Protein AF-A0A8T0E972-F1 (afdb_monomer_lite)

Foldseek 3Di:
DDDDDDDDDDDDDDDDDDDDDDDDDDDDDDCPPQAFAALQLLLLLLLLQQQQLLLFFLLVLCLQQPVCSLVLLVVLLVLLLVLLVLLLVLLVLCCQFPVVSVAQDLQSSLVLLCVLPHPLRSVVLLVLLLLLLLLLLLLLLLLLLVLVQVVCVVVVDHSLVSSVVLLVVVLVVLLDAACSGQSVLSVLLSVLLVVLLVLLLVQLVVLLVVADDADRDNHDPVSNVLSSLSSNLSSLPSSCLSSNLSRHSHNVSSSVSSVSSSVVSCVSNVSSSVSLCVNHRPNQDSTNLVVGDDDPSSSSSSNSSSSSSSSSSSSRNNSSLSSVCVVVVHDNDRDDVSSVSSSVSSVVSSVVCSVCSDSSVSSSVSSVPSSCCSRRPSSVSSSVSSLVDDDPPRPPPDVCVVVVVVVVVPPDDDDDDDDDDDDDDDDDDQFDALQLLLLLLQLQQDFLLLFQLLVLCLQQPPVSQVLLVVLLVQLLVLLVLLLVLLVLDVVPDDDDDDQDFLVVLLVLLLLLLLLLLLLLLLVLVCVLCVVVPQDSLNSSVVLLVVLLVVLLDFACVRQSVLSVLLSVLRVVLLVLLLVQLVVLLVVDDFADADDHDLLSNLLSSLSSLLSSQSSSCLSVNLVRHPHSVCSSVSSVSSSVVSCVSRVSSNVSLCRNHHNNQDSGSLVVTDDDPSSSSSSNSSSSSSSSSSSSSVNSSLVVVCVVVVPDSDRDVVSSVSSVVSSVLSSQASQFLSPSSLSSLLSSLPSSLCSSHQVSLVSSVVSLVDDDPPDDRDDDDPVSVVVSVVSNVCSVVSSVSSNVSSVVVCPPPVNDDAGRVCVVVHRHHDDDDDDRDDDPFFDALQLLLLLLQLLLDLLLLFQLLVLCLQQPPVSQVLLVVLLVLLLVLLLLLLVLLVLCVQPDVVSVAQDQQSNLVLLCVLPHDVSSVVLLVLLLLLLLLLLLLLLLLLLVLVCVLCVVVVQFSLVSSVVLLVVLLVVLLDAACSGPSVLSVLLNVLLVVLLVLLLVQLVVLLVVADFADRDDHDPLSNLLSLLLSLLSSQSSSCLVNSLSRHPHNNCSSVSSVSNSVSSCVSNSSSSVSLCRGQHPQADSTNLVSGDDDPSSSSSSNSSSSSSSSSSSSSCNSVLSVVCVVSVHDNDRDDVSSVSSSVSSVVSSVVCLQQSPSSLSSLQSSLESSLCSSFAVSLSSSVSSQPDDDPPHDRDDDDPVRNVSSVVSNVCSVVSSVSSNVSSVCCCPPPVNDDQGCSRPVSPDDPD

Secondary structure (DSSP, 8-state):
---------PPPP----------------------SB-HHHHHHHHHHHHHHHHHHHHHHHHHHHGGGHHHHHHHHHHHHHHHHHHHHHHHHHHHHH-GGGSS--SSHHHHHHHHHH-HHHHHHHHHHHHHHHHHHHHHHHHHHHHHHHHHGGGGT--HHHHHHHHHHHHHHHHTS--GGG-HHHHHHHHHHHHHHHHHHHHHHHHHTTT------PPPPHHHHHHHHHHHHHHT-GGGTHHHHHHHBSSGGGHHHHHHHHHHHHHHHHHHHHHHHHHHHGGG--SSGGGGSPP-HHHHHHHHHHHHHHHHHHHHHHHHHHHHHHHHTT--SSS-HHHHHHHHHHHHHHHHHHHHS--HHHHHHHHIIIIIHIIIIIHHHHHHHHHHT---TTS----GGGTHHHHHTTT--------------------SB-HHHHHHHHHHHHSSHHHHHHHHHHHHHGGGHHHHHHHHHHHHHHHHHHHHHHHHHHHTT-SS----SSHHHHHHHHHHHHHHHHHHHHHHHHHHHTGGG---HHHHHHHHHHHHHHHHT--SHHHHHHHHHHHHHHHHHHHHHHHHHHHHHHTT------PPPPHHHHHHHHHHHHHTT-GGGGHHHHHHTBSSGGGHHHHHHHHHHHHHHHHHHHHHHHHHHHGGG--SSGGGGSPP-HHHHHHHHHHHHHHHHHHHHHHHHHHHHHHHHHT--SSSSHHHHHHHHHHHHHHHHHHTT---HHHHHHHHIIIIIHIIIIIHHHHHHHHHHH---TTS------HHHHHHHHHHHHHHHHHHHHHHHHHHHHHHSGGG----SSSSSS-------------SS--B-HHHHHHHHHHHHSSHHHHHHHHHHHHHGGGHHHHHHHHHHHHHHHHHHHHHHHHHHHHH-GGGSS--S-HHHHHHHHHH-HHHHHHHHHHHHHHHHHHHHHHHHHHHHHHHHHSGGGT--HHHHHHHHHHHHHHHHTS--GGGTHHHHHHHHHHHHHHHHHHHHHHHHHHHHPPPPP-PPPPHHHHHHHHHHHHHHT-GGGGHHHHHHHBSSGGGHHHHHHHHHHHHHHHHHHHHHHHHHHHGGG--SSGGGGSPP-HHHHHHHHHHHHHHHHHHHHHHHHHHHHHHHHHT--SS-SHHHHHHHHHHHHHHHHHHHHS--HHHHHHHHIIIIIHIIIIIHHHHHHHHHHT---TTS------HHHHHHHHHHHHHHHHHHHHHHHHHHHHHHSGGG-PPPTTT-TT-----

Radius of gyration: 36.38 Å; chains: 1; bounding box: 115×96×106 Å

Structure (mmCIF, N/CA/C/O backbone):
data_AF-A0A8T0E972-F1
#
_entry.id   AF-A0A8T0E972-F1
#
loop_
_atom_site.group_PDB
_atom_site.id
_atom_site.type_symbol
_atom_site.label_atom_id
_atom_site.label_alt_id
_atom_site.label_comp_id
_atom_site.label_asym_id
_atom_site.label_entity_id
_atom_site.label_seq_id
_atom_site.pdbx_PDB_ins_code
_atom_site.Cartn_x
_atom_site.Cartn_y
_atom_site.Cartn_z
_atom_site.occupancy
_atom_site.B_iso_or_equiv
_atom_site.auth_seq_id
_atom_site.auth_comp_id
_atom_site.auth_asym_id
_atom_site.auth_atom_id
_atom_site.pdbx_PDB_model_num
ATOM 1 N N . MET A 1 1 ? -71.999 -15.928 25.587 1.00 33.59 1 MET A N 1
ATOM 2 C CA . MET A 1 1 ? -71.331 -15.119 24.553 1.00 33.59 1 MET A CA 1
ATOM 3 C C . MET A 1 1 ? -70.525 -14.032 25.249 1.00 33.59 1 MET A C 1
ATOM 5 O O . MET A 1 1 ? -70.897 -12.871 25.213 1.00 33.59 1 MET A O 1
ATOM 9 N N . GLU A 1 2 ? -69.620 -14.400 26.163 1.00 32.22 2 GLU A N 1
ATOM 10 C CA . GLU A 1 2 ? -68.353 -15.167 25.984 1.00 32.22 2 GLU A CA 1
ATOM 11 C C . GLU A 1 2 ? -67.220 -14.198 25.605 1.00 32.22 2 GLU A C 1
ATOM 13 O O . GLU A 1 2 ? -67.323 -13.526 24.588 1.00 32.22 2 GLU A O 1
ATOM 18 N N . THR A 1 3 ? -66.283 -13.861 26.503 1.00 26.70 3 THR A N 1
ATOM 19 C CA . THR A 1 3 ? -65.162 -14.661 27.071 1.00 26.70 3 THR A CA 1
ATOM 20 C C . THR A 1 3 ? -64.035 -14.926 26.058 1.00 26.70 3 THR A C 1
ATOM 22 O O . THR A 1 3 ? -64.301 -15.132 24.885 1.00 26.70 3 THR A O 1
ATOM 25 N N . GLU A 1 4 ? -62.752 -14.933 26.439 1.00 28.27 4 GLU A N 1
ATOM 26 C CA . GLU A 1 4 ? -62.185 -15.048 27.798 1.00 28.27 4 GLU A CA 1
ATOM 27 C C . GLU A 1 4 ? -60.993 -14.094 28.068 1.00 28.27 4 GLU A C 1
ATOM 29 O O . GLU A 1 4 ? -60.747 -13.145 27.328 1.00 28.27 4 GLU A O 1
ATOM 34 N N . THR A 1 5 ? -60.303 -14.290 29.196 1.00 29.28 5 THR A N 1
ATOM 35 C CA . THR A 1 5 ? -59.393 -13.325 29.833 1.00 29.28 5 THR A CA 1
ATOM 36 C C . THR A 1 5 ? -57.912 -13.627 29.601 1.00 29.28 5 THR A C 1
ATOM 38 O O . THR A 1 5 ? -57.483 -14.780 29.599 1.00 29.28 5 THR A O 1
ATOM 41 N N . VAL A 1 6 ? -57.093 -12.573 29.522 1.00 27.89 6 VAL A N 1
ATOM 42 C CA . VAL A 1 6 ? -55.638 -12.687 29.705 1.00 27.89 6 VAL A CA 1
ATOM 43 C C . VAL A 1 6 ? -55.356 -12.895 31.196 1.00 27.89 6 VAL A C 1
ATOM 45 O O . VAL A 1 6 ? -55.579 -11.992 32.002 1.00 27.89 6 VAL A O 1
ATOM 48 N N . LYS A 1 7 ? -54.866 -14.080 31.575 1.00 26.38 7 LYS A N 1
ATOM 49 C CA . LYS A 1 7 ? -54.444 -14.375 32.954 1.00 26.38 7 LYS A CA 1
ATOM 50 C C . LYS A 1 7 ? -52.998 -13.950 33.189 1.00 26.38 7 LYS A C 1
ATOM 52 O O . LYS A 1 7 ? -52.093 -14.366 32.471 1.00 26.38 7 LYS A O 1
ATOM 57 N N . SER A 1 8 ? -52.784 -13.179 34.250 1.00 26.31 8 SER A N 1
ATOM 58 C CA . SER A 1 8 ? -51.462 -12.935 34.820 1.00 26.31 8 SER A CA 1
ATOM 59 C C . SER A 1 8 ? -50.878 -14.216 35.426 1.00 26.31 8 SER A C 1
ATOM 61 O O . SER A 1 8 ? -51.599 -15.036 36.001 1.00 26.31 8 SER A O 1
ATOM 63 N N . ARG A 1 9 ? -49.551 -14.371 35.364 1.00 25.06 9 ARG A N 1
ATOM 64 C CA . ARG A 1 9 ? -48.815 -15.246 36.284 1.00 25.06 9 ARG A CA 1
ATOM 65 C C . ARG A 1 9 ? -47.439 -14.673 36.606 1.00 25.06 9 ARG A C 1
ATOM 67 O O . ARG A 1 9 ? -46.854 -13.944 35.814 1.00 25.06 9 ARG A O 1
ATOM 74 N N . THR A 1 10 ? -47.000 -14.952 37.824 1.00 26.08 10 THR A N 1
ATOM 75 C CA . THR A 1 10 ? -45.861 -14.335 38.508 1.00 26.08 10 THR A CA 1
ATOM 76 C C . THR A 1 10 ? -44.525 -14.979 38.147 1.00 26.08 10 THR A C 1
ATOM 78 O O . THR A 1 10 ? -44.468 -16.145 37.759 1.00 26.08 10 THR A O 1
ATOM 81 N N . LEU A 1 11 ? -43.445 -14.219 38.345 1.00 23.48 11 LEU A N 1
ATOM 82 C CA . LEU A 1 11 ? -42.070 -14.719 38.328 1.00 23.48 11 LEU A CA 1
ATOM 83 C C . LEU A 1 11 ? -41.877 -15.834 39.377 1.00 23.48 11 LEU A C 1
ATOM 85 O O . LEU A 1 11 ? -42.338 -15.669 40.510 1.00 23.48 11 LEU A O 1
ATOM 89 N N . PRO A 1 12 ? -41.157 -16.923 39.059 1.00 27.39 12 PRO A N 1
ATOM 90 C CA . PRO A 1 12 ? -40.533 -17.775 40.062 1.00 27.39 12 PRO A CA 1
ATOM 91 C C . PRO A 1 12 ? -39.288 -17.080 40.630 1.00 27.39 12 PRO A C 1
ATOM 93 O O . PRO A 1 12 ? -38.484 -16.531 39.878 1.00 27.39 12 PRO A O 1
ATOM 96 N N . GLN A 1 13 ? -39.096 -17.152 41.946 1.00 24.02 13 GLN A N 1
ATOM 97 C CA . GLN A 1 13 ? -37.768 -16.969 42.537 1.00 24.02 13 GLN A CA 1
ATOM 98 C C . GLN A 1 13 ? -36.906 -18.201 42.221 1.00 24.02 13 GLN A C 1
ATOM 100 O O . GLN A 1 13 ? -37.436 -19.305 42.085 1.00 24.02 13 GLN A O 1
ATOM 105 N N . TYR A 1 14 ? -35.587 -18.028 42.175 1.00 26.05 14 TYR A N 1
ATOM 106 C CA . TYR A 1 14 ? -34.645 -19.135 42.329 1.00 26.05 14 TYR A CA 1
ATOM 107 C C . TYR A 1 14 ? -33.613 -18.762 43.392 1.00 26.05 14 TYR A C 1
ATOM 109 O O . TYR A 1 14 ? -33.226 -17.598 43.492 1.00 26.05 14 TYR A O 1
ATOM 117 N N . SER A 1 15 ? -33.250 -19.729 44.228 1.00 25.52 15 SER A N 1
ATOM 118 C CA . SER A 1 15 ? -32.433 -19.545 45.430 1.00 25.52 15 SER A CA 1
ATOM 119 C C . SER A 1 15 ? -30.977 -19.946 45.211 1.00 25.52 15 SER A C 1
ATOM 121 O O . SER A 1 15 ? -30.667 -20.692 44.281 1.00 25.52 15 SER A O 1
ATOM 123 N N . ASP A 1 16 ? -30.105 -19.516 46.123 1.00 29.05 16 ASP A N 1
ATOM 124 C CA . ASP A 1 16 ? -28.734 -20.013 46.227 1.00 29.05 16 ASP A CA 1
ATOM 125 C C . ASP A 1 16 ? -28.668 -21.541 46.382 1.00 29.05 16 ASP A C 1
ATOM 127 O O . ASP A 1 16 ? -29.550 -22.173 46.972 1.00 29.05 16 ASP A O 1
ATOM 131 N N . GLY A 1 17 ? -27.581 -22.125 45.875 1.00 27.27 17 GLY A N 1
ATOM 132 C CA . GLY A 1 17 ? -27.266 -23.542 46.029 1.00 27.27 17 GLY A CA 1
ATOM 133 C C . GLY A 1 17 ? -26.197 -24.007 45.044 1.00 27.27 17 GLY A C 1
ATOM 134 O O . GLY A 1 17 ? -26.488 -24.235 43.871 1.00 27.27 17 GLY A O 1
ATOM 135 N N . SER A 1 18 ? -24.962 -24.187 45.517 1.00 32.25 18 SER A N 1
ATOM 136 C CA . SER A 1 18 ? -23.971 -24.991 44.794 1.00 32.25 18 SER A CA 1
ATOM 137 C C . SER A 1 18 ? -24.263 -26.483 44.992 1.00 32.25 18 SER A C 1
ATOM 139 O O . SER A 1 18 ? -24.890 -26.878 45.979 1.00 32.25 18 SER A O 1
ATOM 141 N N . PRO A 1 19 ? -23.823 -27.330 44.051 1.00 30.95 19 PRO A N 1
ATOM 142 C CA . PRO A 1 19 ? -23.027 -28.469 44.506 1.00 30.95 19 PRO A CA 1
ATOM 143 C C . PRO A 1 19 ? -21.906 -28.868 43.532 1.00 30.95 19 PRO A C 1
ATOM 145 O O . PRO A 1 19 ? -22.147 -29.157 42.361 1.00 30.95 19 PRO A O 1
ATOM 148 N N . TYR A 1 20 ? -20.690 -29.022 44.059 1.00 27.23 20 TYR A N 1
ATOM 149 C CA . TYR A 1 20 ? -19.739 -30.004 43.528 1.00 27.23 20 TYR A CA 1
ATOM 150 C C . TYR A 1 20 ? -19.957 -31.322 44.285 1.00 27.23 20 TYR A C 1
ATOM 152 O O . TYR A 1 20 ? -20.006 -31.322 45.514 1.00 27.23 20 TYR A O 1
ATOM 160 N N . GLY A 1 21 ? -20.096 -32.439 43.567 1.00 27.03 21 GLY A N 1
ATOM 161 C CA . GLY A 1 21 ? -20.353 -33.759 44.151 1.00 27.03 21 GLY A CA 1
ATOM 162 C C . GLY A 1 21 ? -19.659 -34.873 43.365 1.00 27.03 21 GLY A C 1
ATOM 163 O O . GLY A 1 21 ? -19.747 -34.921 42.142 1.00 27.03 21 GLY A O 1
ATOM 164 N N . SER A 1 22 ? -18.946 -35.746 44.077 1.00 29.67 22 SER A N 1
ATOM 165 C CA . SER A 1 22 ? -18.170 -36.871 43.527 1.00 29.67 22 SER A CA 1
ATOM 166 C C . SER A 1 22 ? -19.012 -38.146 43.387 1.00 29.67 22 SER A C 1
ATOM 168 O O . SER A 1 22 ? -19.954 -38.314 44.157 1.00 29.67 22 SER A O 1
ATOM 170 N N . ILE A 1 23 ? -18.629 -39.062 42.477 1.00 30.41 23 ILE A N 1
ATOM 171 C CA . ILE A 1 23 ? -18.729 -40.533 42.641 1.00 30.41 23 ILE A CA 1
ATOM 172 C C . ILE A 1 23 ? -17.945 -41.278 41.529 1.00 30.41 23 ILE A C 1
ATOM 174 O O . ILE A 1 23 ? -17.890 -40.830 40.386 1.00 30.41 23 ILE A O 1
ATOM 178 N N . ASN A 1 24 ? -17.350 -42.431 41.870 1.00 26.66 24 ASN A N 1
ATOM 179 C CA . ASN A 1 24 ? -16.646 -43.367 40.965 1.00 26.66 24 ASN A CA 1
ATOM 180 C C . ASN A 1 24 ? -17.544 -44.571 40.584 1.00 26.66 24 ASN A C 1
ATOM 182 O O . ASN A 1 24 ? -18.404 -44.935 41.384 1.00 26.66 24 ASN A O 1
ATOM 186 N N . GLY A 1 25 ? -17.305 -45.280 39.461 1.00 28.06 25 GLY A N 1
ATOM 187 C CA . GLY A 1 25 ? -18.041 -46.541 39.196 1.00 28.06 25 GLY A CA 1
ATOM 188 C C . GLY A 1 25 ? -17.872 -47.269 37.843 1.00 28.06 25 GLY A C 1
ATOM 189 O O . GLY A 1 25 ? -18.790 -47.282 37.037 1.00 28.06 25 GLY A O 1
ATOM 190 N N . ASN A 1 26 ? -16.723 -47.918 37.634 1.00 27.66 26 ASN A N 1
ATOM 191 C CA . ASN A 1 26 ? -16.365 -48.956 36.638 1.00 27.66 26 ASN A CA 1
ATOM 192 C C . ASN A 1 26 ? -17.402 -49.639 35.688 1.00 27.66 26 ASN A C 1
ATOM 194 O O . ASN A 1 26 ? -18.347 -50.288 36.122 1.00 27.66 26 ASN A O 1
ATOM 198 N N . ASN A 1 27 ? -16.938 -49.773 34.431 1.00 32.12 27 ASN A N 1
ATOM 199 C CA . ASN A 1 27 ? -16.944 -50.963 33.542 1.00 32.12 27 ASN A CA 1
ATOM 200 C C . ASN A 1 27 ? -18.197 -51.414 32.751 1.00 32.12 27 ASN A C 1
ATOM 202 O O . ASN A 1 27 ? -19.271 -51.668 33.279 1.00 32.12 27 ASN A O 1
ATOM 206 N N . GLY A 1 28 ? -17.962 -51.667 31.452 1.00 28.97 28 GLY A N 1
ATOM 207 C CA . GLY A 1 28 ? -18.920 -52.225 30.485 1.00 28.97 28 GLY A CA 1
ATOM 208 C C . GLY A 1 28 ? -18.334 -52.337 29.066 1.00 28.97 28 GLY A C 1
ATOM 209 O O . GLY A 1 28 ? -18.880 -51.778 28.118 1.00 28.97 28 GLY A O 1
ATOM 210 N N . THR A 1 29 ? -17.168 -52.973 28.906 1.00 34.97 29 THR A N 1
ATOM 211 C CA . THR A 1 29 ? -16.386 -52.933 27.655 1.00 34.97 29 THR A CA 1
ATOM 212 C C . THR A 1 29 ? -16.951 -53.800 26.528 1.00 34.97 29 THR A C 1
ATOM 214 O O . THR A 1 29 ? -16.842 -55.023 26.558 1.00 34.97 29 THR A O 1
ATOM 217 N N . THR A 1 30 ? -17.401 -53.152 25.451 1.00 32.62 30 THR A N 1
ATOM 218 C CA . THR A 1 30 ? -17.293 -53.698 24.089 1.00 32.62 30 THR A CA 1
ATOM 219 C C . THR A 1 30 ? -16.402 -52.772 23.264 1.00 32.62 30 THR A C 1
ATOM 221 O O . THR A 1 30 ? -16.769 -51.635 22.970 1.00 32.62 30 THR A O 1
ATOM 224 N N . GLU A 1 31 ? -15.201 -53.234 22.906 1.00 36.38 31 GLU A N 1
ATOM 225 C CA . GLU A 1 31 ? -14.293 -52.476 22.038 1.00 36.38 31 GLU A CA 1
ATOM 226 C C . GLU A 1 31 ? -14.772 -52.503 20.580 1.00 36.38 31 GLU A C 1
ATOM 228 O O . GLU A 1 31 ? -14.205 -53.167 19.714 1.00 36.38 31 GLU A O 1
ATOM 233 N N . ASN A 1 32 ? -15.789 -51.693 20.277 1.00 33.66 32 ASN A N 1
ATOM 234 C CA . ASN A 1 32 ? -15.925 -51.149 18.932 1.00 33.66 32 ASN A CA 1
ATOM 235 C C . ASN A 1 32 ? -14.682 -50.293 18.661 1.00 33.66 32 ASN A C 1
ATOM 237 O O . ASN A 1 32 ? -14.608 -49.135 19.079 1.00 33.66 32 ASN A O 1
ATOM 241 N N . SER A 1 33 ? -13.681 -50.876 17.994 1.00 39.97 33 SER A N 1
ATOM 242 C CA . SER A 1 33 ? -12.429 -50.198 17.662 1.00 39.97 33 SER A CA 1
ATOM 243 C C . SER A 1 33 ? -12.741 -48.923 16.878 1.00 39.97 33 SER A C 1
ATOM 245 O O . SER A 1 33 ? -13.144 -49.001 15.716 1.00 39.97 33 SER A O 1
ATOM 247 N N . LYS A 1 34 ? -12.596 -47.758 17.529 1.00 47.88 34 LYS A N 1
ATOM 248 C CA . LYS A 1 34 ? -12.972 -46.447 16.975 1.00 47.88 34 LYS A CA 1
ATOM 249 C C . LYS A 1 34 ? -12.409 -46.287 15.558 1.00 47.88 34 LYS A C 1
ATOM 251 O O . LYS A 1 34 ? -11.194 -46.155 15.396 1.00 47.88 34 LYS A O 1
ATOM 256 N N . LYS A 1 35 ? -13.289 -46.314 14.550 1.00 64.88 35 LYS A N 1
ATOM 257 C CA . LYS A 1 35 ? -12.921 -46.082 13.150 1.00 64.88 35 LYS A CA 1
ATOM 258 C C . LYS A 1 35 ? -12.352 -44.673 12.997 1.00 64.88 35 LYS A C 1
ATOM 260 O O . LYS A 1 35 ? -12.930 -43.713 13.504 1.00 64.88 35 LYS A O 1
ATOM 265 N N . GLY A 1 36 ? -11.220 -44.571 12.312 1.00 72.31 36 GLY A N 1
ATOM 266 C CA . GLY A 1 36 ? -10.522 -43.316 12.077 1.00 72.31 36 GLY A CA 1
ATOM 267 C C . GLY A 1 36 ? -9.049 -43.532 11.743 1.00 72.31 36 GLY A C 1
ATOM 268 O O . GLY A 1 36 ? -8.492 -44.608 11.968 1.00 72.31 36 GLY A O 1
ATOM 269 N N . LEU A 1 37 ? -8.418 -42.492 11.205 1.00 84.88 37 LEU A N 1
ATOM 270 C CA . LEU A 1 37 ? -7.012 -42.491 10.807 1.00 84.88 37 LEU A CA 1
ATOM 271 C C . LEU A 1 37 ? -6.103 -42.685 12.034 1.00 84.88 37 LEU A C 1
ATOM 273 O O . LEU A 1 37 ? -6.337 -42.108 13.100 1.00 84.88 37 LEU A O 1
ATOM 277 N N . SER A 1 38 ? -5.045 -43.483 11.886 1.00 91.00 38 SER A N 1
ATOM 278 C CA . SER A 1 38 ? -3.970 -43.562 12.883 1.00 91.00 38 SER A CA 1
ATOM 279 C C . SER A 1 38 ? -3.044 -42.342 12.786 1.00 91.00 38 SER A C 1
ATOM 281 O O . SER A 1 38 ? -3.043 -41.647 11.771 1.00 91.00 38 SER A O 1
ATOM 283 N N . LEU A 1 39 ? -2.211 -42.117 13.811 1.00 90.81 39 LEU A N 1
ATOM 284 C CA . LEU A 1 39 ? -1.126 -41.121 13.801 1.00 90.81 39 LEU A CA 1
ATOM 285 C C . LEU A 1 39 ? -0.330 -41.161 12.485 1.00 90.81 39 LEU A C 1
ATOM 287 O O . LEU A 1 39 ? -0.230 -40.160 11.782 1.00 90.81 39 LEU A O 1
ATOM 291 N N . TRP A 1 40 ? 0.182 -42.346 12.142 1.00 90.50 40 TRP A N 1
ATOM 292 C CA . TRP A 1 40 ? 0.997 -42.557 10.949 1.00 90.50 40 TRP A CA 1
ATOM 293 C C . TRP A 1 40 ? 0.208 -42.350 9.660 1.00 90.50 40 TRP A C 1
ATOM 295 O O . TRP A 1 40 ? 0.711 -41.710 8.744 1.00 90.50 40 TRP A O 1
ATOM 305 N N . LEU A 1 41 ? -1.039 -42.828 9.586 1.00 88.44 41 LEU A N 1
ATOM 306 C CA . LEU A 1 41 ? -1.853 -42.646 8.386 1.00 88.44 41 LEU A CA 1
ATOM 307 C C . LEU A 1 41 ? -2.205 -41.165 8.167 1.00 88.44 41 LEU A C 1
ATOM 309 O O . LEU A 1 41 ? -2.141 -40.698 7.037 1.00 88.44 41 LEU A O 1
ATOM 313 N N . ALA A 1 42 ? -2.474 -40.400 9.229 1.00 89.62 42 ALA A N 1
ATOM 314 C CA . ALA A 1 42 ? -2.666 -38.952 9.138 1.00 89.62 42 ALA A CA 1
ATOM 315 C C . ALA A 1 42 ? -1.399 -38.224 8.642 1.00 89.62 42 ALA A C 1
ATOM 317 O O . ALA A 1 42 ? -1.503 -37.355 7.777 1.00 89.62 42 ALA A O 1
ATOM 318 N N . SER A 1 43 ? -0.199 -38.618 9.091 1.00 92.62 43 SER A N 1
ATOM 319 C CA . SER A 1 43 ? 1.058 -38.114 8.510 1.00 92.62 43 SER A CA 1
ATOM 320 C C . SER A 1 43 ? 1.201 -38.468 7.024 1.00 92.62 43 SER A C 1
ATOM 322 O O . SER A 1 43 ? 1.626 -37.621 6.243 1.00 92.62 43 SER A O 1
ATOM 324 N N . ILE A 1 44 ? 0.806 -39.678 6.608 1.00 91.62 44 ILE A N 1
ATOM 325 C CA . ILE A 1 44 ? 0.816 -40.095 5.193 1.00 91.62 44 ILE A CA 1
ATOM 326 C C . ILE A 1 44 ? -0.144 -39.239 4.353 1.00 91.62 44 ILE A C 1
ATOM 328 O O . ILE A 1 44 ? 0.218 -38.871 3.240 1.00 91.62 44 ILE A O 1
ATOM 332 N N . PHE A 1 45 ? -1.320 -38.863 4.871 1.00 89.44 45 PHE A N 1
ATOM 333 C CA . PHE A 1 45 ? -2.224 -37.924 4.190 1.00 89.44 45 PHE A CA 1
ATOM 334 C C . PHE A 1 45 ? -1.589 -36.536 4.003 1.00 89.44 45 PHE A C 1
ATOM 336 O O . PHE A 1 45 ? -1.641 -36.002 2.899 1.00 89.44 45 PHE A O 1
ATOM 343 N N . ILE A 1 46 ? -0.927 -35.990 5.031 1.00 92.06 46 ILE A N 1
ATOM 344 C CA . ILE A 1 46 ? -0.242 -34.685 4.959 1.00 92.06 46 ILE A CA 1
ATOM 345 C C . ILE A 1 46 ? 0.878 -34.702 3.903 1.00 92.06 46 ILE A C 1
ATOM 347 O O . ILE A 1 46 ? 0.943 -33.819 3.051 1.00 92.06 46 ILE A O 1
ATOM 351 N N . VAL A 1 47 ? 1.738 -35.728 3.895 1.00 92.06 47 VAL A N 1
ATOM 352 C CA . VAL A 1 47 ? 2.808 -35.836 2.881 1.00 92.06 47 VAL A CA 1
ATOM 353 C C . VAL A 1 47 ? 2.229 -36.132 1.489 1.00 92.06 47 VAL A C 1
ATOM 355 O O . VAL A 1 47 ? 2.691 -35.572 0.496 1.00 92.06 47 VAL A O 1
ATOM 358 N N . GLY A 1 48 ? 1.203 -36.984 1.409 1.00 88.69 48 GLY A N 1
ATOM 359 C CA . GLY A 1 48 ? 0.535 -37.387 0.169 1.00 88.69 48 GLY A CA 1
ATOM 360 C C . GLY A 1 48 ? -0.258 -36.270 -0.515 1.00 88.69 48 GLY A C 1
ATOM 361 O O . GLY A 1 48 ? -0.416 -36.315 -1.730 1.00 88.69 48 GLY A O 1
ATOM 362 N N . GLU A 1 49 ? -0.716 -35.262 0.231 1.00 88.38 49 GLU A N 1
ATOM 363 C CA . GLU A 1 49 ? -1.289 -34.026 -0.313 1.00 88.38 49 GLU A CA 1
ATOM 364 C C . GLU A 1 49 ? -0.207 -33.063 -0.820 1.00 88.38 49 GLU A C 1
ATOM 366 O O . GLU A 1 49 ? -0.358 -32.465 -1.882 1.00 88.38 49 GLU A O 1
ATOM 371 N N . MET A 1 50 ? 0.873 -32.884 -0.054 1.00 89.19 50 MET A N 1
ATOM 372 C CA . MET A 1 50 ? 1.759 -31.726 -0.216 1.00 89.19 50 MET A CA 1
ATOM 373 C C . MET A 1 50 ? 2.977 -31.984 -1.117 1.00 89.19 50 MET A C 1
ATOM 375 O O . MET A 1 50 ? 3.423 -31.070 -1.811 1.00 89.19 50 MET A O 1
ATOM 379 N N . ALA A 1 51 ? 3.529 -33.204 -1.118 1.00 85.56 51 ALA A N 1
ATOM 380 C CA . ALA A 1 51 ? 4.890 -33.450 -1.608 1.00 85.56 51 ALA A CA 1
ATOM 381 C C . ALA A 1 51 ? 5.109 -33.173 -3.111 1.00 85.56 51 ALA A C 1
ATOM 383 O O . ALA A 1 51 ? 6.197 -32.759 -3.513 1.00 85.56 51 ALA A O 1
ATOM 384 N N . GLY A 1 52 ? 4.107 -33.406 -3.961 1.00 77.06 52 GLY A N 1
ATOM 385 C CA . GLY A 1 52 ? 4.287 -33.483 -5.412 1.00 77.06 52 GLY A CA 1
ATOM 386 C C . GLY A 1 52 ? 4.904 -32.241 -6.046 1.00 77.06 52 GLY A C 1
ATOM 387 O O . GLY A 1 52 ? 5.972 -32.306 -6.654 1.00 77.06 52 GLY A O 1
ATOM 388 N N . SER A 1 53 ? 4.227 -31.097 -5.941 1.00 80.81 53 SER A N 1
ATOM 389 C CA . SER A 1 53 ? 4.682 -29.854 -6.577 1.00 80.81 53 SER A CA 1
ATOM 390 C C . SER A 1 53 ? 5.928 -29.264 -5.917 1.00 80.81 53 SER A C 1
ATOM 392 O O . SER A 1 53 ? 6.696 -28.580 -6.591 1.00 80.81 53 SER A O 1
ATOM 394 N N . GLY A 1 54 ? 6.160 -29.555 -4.631 1.00 84.31 54 GLY A N 1
ATOM 395 C CA . GLY A 1 54 ? 7.368 -29.136 -3.921 1.00 84.31 54 GLY A CA 1
ATOM 396 C C . GLY A 1 54 ? 8.629 -29.763 -4.514 1.00 84.31 54 GLY A C 1
ATOM 397 O O . GLY A 1 54 ? 9.556 -29.040 -4.869 1.00 84.31 54 GLY A O 1
ATOM 398 N N . VAL A 1 55 ? 8.634 -31.085 -4.724 1.00 88.81 55 VAL A N 1
ATOM 399 C CA . VAL A 1 55 ? 9.771 -31.820 -5.320 1.00 88.81 55 VAL A CA 1
ATOM 400 C C . VAL A 1 55 ? 10.179 -31.252 -6.686 1.00 88.81 55 VAL A C 1
ATOM 402 O O . VAL A 1 55 ? 11.369 -31.149 -6.978 1.00 88.81 55 VAL A O 1
ATOM 405 N N . LEU A 1 56 ? 9.207 -30.851 -7.512 1.00 88.38 56 LEU A N 1
ATOM 406 C CA . LEU A 1 56 ? 9.472 -30.341 -8.861 1.00 88.38 56 LEU A CA 1
ATOM 407 C C . LEU A 1 56 ? 10.004 -28.900 -8.887 1.00 88.38 56 LEU A C 1
ATOM 409 O O . LEU A 1 56 ? 10.836 -28.583 -9.739 1.00 88.38 56 LEU A O 1
ATOM 413 N N . ALA A 1 57 ? 9.515 -28.034 -7.990 1.00 87.31 57 ALA A N 1
ATOM 414 C CA . ALA A 1 57 ? 9.737 -26.585 -8.047 1.00 87.31 57 ALA A CA 1
ATOM 415 C C . ALA A 1 57 ? 10.760 -26.051 -7.026 1.00 87.31 57 ALA A C 1
ATOM 417 O O . ALA A 1 57 ? 11.396 -25.026 -7.279 1.00 87.31 57 ALA A O 1
ATOM 418 N N . LEU A 1 58 ? 10.963 -26.724 -5.887 1.00 92.19 58 LEU A N 1
ATOM 419 C CA . LEU A 1 58 ? 11.895 -26.263 -4.849 1.00 92.19 58 LEU A CA 1
ATOM 420 C C . LEU A 1 58 ? 13.363 -26.151 -5.291 1.00 92.19 58 LEU A C 1
ATOM 422 O O . LEU A 1 58 ? 14.006 -25.206 -4.840 1.00 92.19 58 LEU A O 1
ATOM 426 N N . PRO A 1 59 ? 13.908 -26.995 -6.191 1.00 93.62 59 PRO A N 1
ATOM 427 C CA . PRO A 1 59 ? 15.251 -26.773 -6.730 1.00 93.62 59 PRO A CA 1
ATOM 428 C C . PRO A 1 59 ? 15.377 -25.424 -7.454 1.00 93.62 59 PRO A C 1
ATOM 430 O O . PRO A 1 59 ? 16.378 -24.728 -7.292 1.00 93.62 59 PRO A O 1
ATOM 433 N N . ARG A 1 60 ? 14.331 -24.995 -8.182 1.00 89.31 60 ARG A N 1
ATOM 434 C CA . ARG A 1 60 ? 14.291 -23.666 -8.816 1.00 89.31 60 ARG A CA 1
ATOM 435 C C . ARG A 1 60 ? 14.103 -22.562 -7.785 1.00 89.31 60 ARG A C 1
ATOM 437 O O . ARG A 1 60 ? 14.755 -21.532 -7.894 1.00 89.31 60 ARG A O 1
ATOM 444 N N . ALA A 1 61 ? 13.294 -22.789 -6.752 1.00 87.81 61 ALA A N 1
ATOM 445 C CA . ALA A 1 61 ? 13.164 -21.842 -5.650 1.00 87.81 61 ALA A CA 1
ATOM 446 C C . ALA A 1 61 ? 14.510 -21.623 -4.926 1.00 87.81 61 ALA A C 1
ATOM 448 O O . ALA A 1 61 ? 14.861 -20.482 -4.627 1.00 87.81 61 ALA A O 1
ATOM 449 N N . VAL A 1 62 ? 15.310 -22.669 -4.690 1.00 93.12 62 VAL A N 1
ATOM 450 C CA . VAL A 1 62 ? 16.671 -22.505 -4.147 1.00 93.12 62 VAL A CA 1
ATOM 451 C C . VAL A 1 62 ? 17.571 -21.776 -5.148 1.00 93.12 62 VAL A C 1
ATOM 453 O O . VAL A 1 62 ? 18.273 -20.865 -4.733 1.00 93.12 62 VAL A O 1
ATOM 456 N N . ALA A 1 63 ? 17.488 -22.043 -6.455 1.00 88.81 63 ALA A N 1
ATOM 457 C CA . ALA A 1 63 ? 18.220 -21.246 -7.447 1.00 88.81 63 ALA A CA 1
ATOM 458 C C . ALA A 1 63 ? 17.835 -19.749 -7.429 1.00 88.81 63 ALA A C 1
ATOM 460 O O . ALA A 1 63 ? 18.699 -18.878 -7.487 1.00 88.81 63 ALA A O 1
ATOM 461 N N . ASP A 1 64 ? 16.547 -19.436 -7.275 1.00 82.75 64 ASP A N 1
ATOM 462 C CA . ASP A 1 64 ? 16.029 -18.064 -7.250 1.00 82.75 64 ASP A CA 1
ATOM 463 C C . ASP A 1 64 ? 16.318 -17.316 -5.925 1.00 82.75 64 ASP A C 1
ATOM 465 O O . ASP A 1 64 ? 16.393 -16.084 -5.927 1.00 82.75 64 ASP A O 1
ATOM 469 N N . ALA A 1 65 ? 16.541 -18.030 -4.812 1.00 83.44 65 ALA A N 1
ATOM 470 C CA . ALA A 1 65 ? 16.977 -17.485 -3.512 1.00 83.44 65 ALA A CA 1
ATOM 471 C C . ALA A 1 65 ? 18.465 -17.741 -3.182 1.00 83.44 65 ALA A C 1
ATOM 473 O O . ALA A 1 65 ? 18.921 -17.416 -2.081 1.00 83.44 65 ALA A O 1
ATOM 474 N N . GLY A 1 66 ? 19.229 -18.313 -4.116 1.00 87.00 66 GLY A N 1
ATOM 475 C CA . GLY A 1 66 ? 20.592 -18.790 -3.896 1.00 87.00 66 GLY A CA 1
ATOM 476 C C . GLY A 1 66 ? 20.711 -19.779 -2.727 1.00 87.00 66 GLY A C 1
ATOM 477 O O . GLY A 1 66 ? 19.737 -20.345 -2.234 1.00 87.00 66 GLY A O 1
ATOM 478 N N . TRP A 1 67 ? 21.928 -19.943 -2.204 1.00 89.00 67 TRP A N 1
ATOM 479 C CA . TRP A 1 67 ? 22.187 -20.841 -1.069 1.00 89.00 67 TRP A CA 1
ATOM 480 C C . TRP A 1 67 ? 21.421 -20.463 0.217 1.00 89.00 67 TRP A C 1
ATOM 482 O O . TRP A 1 67 ? 21.103 -21.338 1.021 1.00 89.00 67 TRP A O 1
ATOM 492 N N . GLY A 1 68 ? 21.024 -19.192 0.373 1.00 82.81 68 GLY A N 1
ATOM 493 C CA . GLY A 1 68 ? 20.116 -18.745 1.439 1.00 82.81 68 GLY A CA 1
ATOM 494 C C . GLY A 1 68 ? 18.713 -19.369 1.364 1.00 82.81 68 GLY A C 1
ATOM 495 O O . GLY A 1 68 ? 18.040 -19.497 2.387 1.00 82.81 68 GLY A O 1
ATOM 496 N N . GLY A 1 69 ? 18.304 -19.853 0.185 1.00 85.44 69 GLY A N 1
ATOM 497 C CA . GLY A 1 69 ? 17.073 -20.613 -0.022 1.00 85.44 69 GLY A CA 1
ATOM 498 C C . GLY A 1 69 ? 16.960 -21.870 0.848 1.00 85.44 69 GLY A C 1
ATOM 499 O O . GLY A 1 69 ? 15.853 -22.265 1.195 1.00 85.44 69 GLY A O 1
ATOM 500 N N . ILE A 1 70 ? 18.078 -22.464 1.283 1.00 91.69 70 ILE A N 1
ATOM 501 C CA . ILE A 1 70 ? 18.072 -23.610 2.209 1.00 91.69 70 ILE A CA 1
ATOM 502 C C . ILE A 1 70 ? 17.507 -23.198 3.581 1.00 91.69 70 ILE A C 1
ATOM 504 O O . ILE A 1 70 ? 16.639 -23.876 4.130 1.00 91.69 70 ILE A O 1
ATOM 508 N N . GLY A 1 71 ? 17.942 -22.052 4.117 1.00 88.25 71 GLY A N 1
ATOM 509 C CA . GLY A 1 71 ? 17.377 -21.488 5.349 1.00 88.25 71 GLY A CA 1
ATOM 510 C C . GLY A 1 71 ? 15.919 -21.056 5.173 1.00 88.25 71 GLY A C 1
ATOM 511 O O . GLY A 1 71 ? 15.103 -21.226 6.078 1.00 88.25 71 GLY A O 1
ATOM 512 N N . LEU A 1 72 ? 15.568 -20.572 3.978 1.00 85.00 72 LEU A N 1
ATOM 513 C CA . LEU A 1 72 ? 14.206 -20.169 3.634 1.00 85.00 72 LEU A CA 1
ATOM 514 C C . LEU A 1 72 ? 13.234 -21.366 3.563 1.00 85.00 72 LEU A C 1
ATOM 516 O O . LEU A 1 72 ? 12.092 -21.227 3.997 1.00 85.00 72 LEU A O 1
ATOM 520 N N . ILE A 1 73 ? 13.685 -22.554 3.128 1.00 93.00 73 ILE A N 1
ATOM 521 C CA . ILE A 1 73 ? 12.912 -23.810 3.211 1.00 93.00 73 ILE A CA 1
ATOM 522 C C . ILE A 1 73 ? 12.602 -24.159 4.672 1.00 93.00 73 ILE A C 1
ATOM 524 O O . ILE A 1 73 ? 11.441 -24.408 4.999 1.00 93.00 73 ILE A O 1
ATOM 528 N N . PHE A 1 74 ? 13.602 -24.132 5.562 1.00 93.31 74 PHE A N 1
ATOM 529 C CA . PHE A 1 74 ? 13.381 -24.382 6.992 1.00 93.31 74 PHE A CA 1
ATOM 530 C C . PHE A 1 74 ? 12.429 -23.358 7.621 1.00 93.31 74 PHE A C 1
ATOM 532 O O . PHE A 1 74 ? 11.540 -23.745 8.379 1.00 93.31 74 PHE A O 1
ATOM 539 N N . PHE A 1 75 ? 12.563 -22.074 7.277 1.00 87.88 75 PHE A N 1
ATOM 540 C CA . PHE A 1 75 ? 11.668 -21.020 7.753 1.00 87.88 75 PHE A CA 1
ATOM 541 C C . PHE A 1 75 ? 10.221 -21.245 7.288 1.00 87.88 75 PHE A C 1
ATOM 543 O O . PHE A 1 75 ? 9.317 -21.305 8.121 1.00 87.88 75 PHE A O 1
ATOM 550 N N . CYS A 1 76 ? 9.998 -21.451 5.983 1.00 87.25 76 CYS A N 1
ATOM 551 C CA . CYS A 1 76 ? 8.664 -21.679 5.415 1.00 87.25 76 CYS A CA 1
ATOM 552 C C . CYS A 1 76 ? 8.009 -22.957 5.961 1.00 87.25 76 CYS A C 1
ATOM 554 O O . CYS A 1 76 ? 6.817 -22.951 6.274 1.00 87.25 76 CYS A O 1
ATOM 556 N N . GLY A 1 77 ? 8.783 -24.036 6.121 1.00 89.88 77 GLY A N 1
ATOM 557 C CA . GLY A 1 77 ? 8.316 -25.276 6.738 1.00 89.88 77 GLY A CA 1
ATOM 558 C C . GLY A 1 77 ? 7.959 -25.089 8.214 1.00 89.88 77 GLY A C 1
ATOM 559 O O . GLY A 1 77 ? 6.888 -25.512 8.640 1.00 89.88 77 GLY A O 1
ATOM 560 N N . GLY A 1 78 ? 8.806 -24.397 8.982 1.00 90.38 78 GLY A N 1
ATOM 561 C CA . GLY A 1 78 ? 8.597 -24.138 10.408 1.00 90.38 78 GLY A CA 1
ATOM 562 C C . GLY A 1 78 ? 7.353 -23.295 10.701 1.00 90.38 78 GLY A C 1
ATOM 563 O O . GLY A 1 78 ? 6.531 -23.688 11.531 1.00 90.38 78 GLY A O 1
ATOM 564 N N . ILE A 1 79 ? 7.158 -22.177 9.990 1.00 86.25 79 ILE A N 1
ATOM 565 C CA . ILE A 1 79 ? 5.974 -21.320 10.191 1.00 86.25 79 ILE A CA 1
ATOM 566 C C . ILE A 1 79 ? 4.677 -22.011 9.749 1.00 86.25 79 ILE A C 1
ATOM 568 O O . ILE A 1 79 ? 3.648 -21.841 10.406 1.00 86.25 79 ILE A O 1
ATOM 572 N N . SER A 1 80 ? 4.723 -22.832 8.694 1.00 89.31 80 SER A N 1
ATOM 573 C CA . SER A 1 80 ? 3.565 -23.591 8.193 1.00 89.31 80 SER A CA 1
ATOM 574 C C . SER A 1 80 ? 3.214 -24.781 9.098 1.00 89.31 80 SER A C 1
ATOM 576 O O . SER A 1 80 ? 2.038 -25.074 9.309 1.00 89.31 80 SER A O 1
ATOM 578 N N . LEU A 1 81 ? 4.214 -25.426 9.713 1.00 93.00 81 LEU A N 1
ATOM 579 C CA . LEU A 1 81 ? 4.002 -26.435 10.753 1.00 93.00 81 LEU A CA 1
ATOM 580 C C . LEU A 1 81 ? 3.379 -25.812 12.009 1.00 93.00 81 LEU A C 1
ATOM 582 O O . LEU A 1 81 ? 2.377 -26.319 12.509 1.00 93.00 81 LEU A O 1
ATOM 586 N N . TYR A 1 82 ? 3.937 -24.704 12.509 1.00 88.44 82 TYR A N 1
ATOM 587 C CA . TYR A 1 82 ? 3.442 -24.045 13.722 1.00 88.44 82 TYR A CA 1
ATOM 588 C C . TYR A 1 82 ? 1.998 -23.551 13.561 1.00 88.44 82 TYR A C 1
ATOM 590 O O . TYR A 1 82 ? 1.140 -23.852 14.391 1.00 88.44 82 TYR A O 1
ATOM 598 N N . SER A 1 83 ? 1.696 -22.865 12.456 1.00 89.69 83 SER A N 1
ATOM 599 C CA . SER A 1 83 ? 0.327 -22.440 12.140 1.00 89.69 83 SER A CA 1
ATOM 600 C C . SER A 1 83 ? -0.613 -23.634 11.921 1.00 89.69 83 SER A C 1
ATOM 602 O O . SER A 1 83 ? -1.724 -23.625 12.452 1.00 89.69 83 SER A O 1
ATOM 604 N N . GLY A 1 84 ? -0.167 -24.714 11.271 1.00 89.12 84 GLY A N 1
ATOM 605 C CA . GLY A 1 84 ? -0.914 -25.975 11.190 1.00 89.12 84 GLY A CA 1
ATOM 606 C C . GLY A 1 84 ? -1.246 -26.591 12.561 1.00 89.12 84 GLY A C 1
ATOM 607 O O . GLY A 1 84 ? -2.362 -27.069 12.768 1.00 89.12 84 GLY A O 1
ATOM 608 N N . ILE A 1 85 ? -0.323 -26.523 13.528 1.00 89.69 85 ILE A N 1
ATOM 609 C CA . ILE A 1 85 ? -0.546 -26.959 14.917 1.00 89.69 85 ILE A CA 1
ATOM 610 C C . ILE A 1 85 ? -1.543 -26.034 15.633 1.00 89.69 85 ILE A C 1
ATOM 612 O O . ILE A 1 85 ? -2.491 -26.529 16.245 1.00 89.69 85 ILE A O 1
ATOM 616 N N . CYS A 1 86 ? -1.404 -24.708 15.505 1.00 87.94 86 CYS A N 1
ATOM 617 C CA . CYS A 1 86 ? -2.385 -23.748 16.023 1.00 87.94 86 CYS A CA 1
ATOM 618 C C . CYS A 1 86 ? -3.791 -24.018 15.470 1.00 87.94 86 CYS A C 1
ATOM 620 O O . CYS A 1 86 ? -4.762 -23.990 16.229 1.00 87.94 86 CYS A O 1
ATOM 622 N N . LEU A 1 87 ? -3.916 -24.339 14.177 1.00 92.31 87 LEU A N 1
ATOM 623 C CA . LEU A 1 87 ? -5.194 -24.708 13.571 1.00 92.31 87 LEU A CA 1
ATOM 624 C C . LEU A 1 87 ? -5.755 -26.011 14.158 1.00 92.31 87 LEU A C 1
ATOM 626 O O . LEU A 1 87 ? -6.945 -26.082 14.467 1.00 92.31 87 LEU A O 1
ATOM 630 N N . GLY A 1 88 ? -4.901 -27.012 14.377 1.00 88.31 88 GLY A N 1
ATOM 631 C CA . GLY A 1 88 ? -5.304 -28.261 15.021 1.00 88.31 88 GLY A CA 1
ATOM 632 C C . GLY A 1 88 ? -5.783 -28.067 16.465 1.00 88.31 88 GLY A C 1
ATOM 633 O O . GLY A 1 88 ? -6.756 -28.683 16.900 1.00 88.31 88 GLY A O 1
ATOM 634 N N . HIS A 1 89 ? -5.161 -27.144 17.206 1.00 88.75 89 HIS A N 1
ATOM 635 C CA . HIS A 1 89 ? -5.625 -26.751 18.538 1.00 88.75 89 HIS A CA 1
ATOM 636 C C . HIS A 1 89 ? -6.957 -25.984 18.489 1.00 88.75 89 HIS A C 1
ATOM 638 O O . HIS A 1 89 ? -7.780 -26.144 19.391 1.00 88.75 89 HIS A O 1
ATOM 644 N N . CYS A 1 90 ? -7.212 -25.193 17.439 1.00 91.06 90 CYS A N 1
ATOM 645 C CA . CYS A 1 90 ? -8.514 -24.551 17.237 1.00 91.06 90 CYS A CA 1
ATOM 646 C C . CYS A 1 90 ? -9.642 -25.574 17.096 1.00 91.06 90 CYS A C 1
ATOM 648 O O . CYS A 1 90 ? -10.707 -25.371 17.677 1.00 91.06 90 CYS A O 1
ATOM 650 N N . TRP A 1 91 ? -9.418 -26.663 16.349 1.00 91.12 91 TRP A N 1
ATOM 651 C CA . TRP A 1 91 ? -10.422 -27.718 16.214 1.00 91.12 91 TRP A CA 1
ATOM 652 C C . TRP A 1 91 ? -10.712 -28.384 17.561 1.00 91.12 91 TRP A C 1
ATOM 654 O O . TRP A 1 91 ? -11.868 -28.421 17.977 1.00 91.12 91 TRP A O 1
ATOM 664 N N . SER A 1 92 ? -9.670 -28.783 18.299 1.00 87.94 92 SER A N 1
ATOM 665 C CA . SER A 1 92 ? -9.816 -29.381 19.633 1.00 87.94 92 SER A CA 1
ATOM 666 C C . SER A 1 92 ? -10.558 -28.470 20.622 1.00 87.94 92 SER A C 1
ATOM 668 O O . SER A 1 92 ? -11.364 -28.951 21.413 1.00 87.94 92 SER A O 1
ATOM 670 N N . MET A 1 93 ? -10.339 -27.148 20.571 1.00 86.56 93 MET A N 1
ATOM 671 C CA . MET A 1 93 ? -11.089 -26.190 21.399 1.00 86.56 93 MET A CA 1
ATOM 672 C C . MET A 1 93 ? -12.570 -26.082 21.008 1.00 86.56 93 MET A C 1
ATOM 674 O O . MET A 1 93 ? -13.406 -25.842 21.877 1.00 86.56 93 MET A O 1
ATOM 678 N N . VAL A 1 94 ? -12.915 -26.238 19.726 1.00 88.38 94 VAL A N 1
ATOM 679 C CA . VAL A 1 94 ? -14.315 -26.225 19.269 1.00 88.38 94 VAL A CA 1
ATOM 680 C C . VAL A 1 94 ? -15.028 -27.531 19.629 1.00 88.38 94 VAL A C 1
ATOM 682 O O . VAL A 1 94 ? -16.163 -27.487 20.093 1.00 88.38 94 VAL A O 1
ATOM 685 N N . GLU A 1 95 ? -14.354 -28.670 19.479 1.00 86.38 95 GLU A N 1
ATOM 686 C CA . GLU A 1 95 ? -14.851 -29.995 19.870 1.00 86.38 95 GLU A CA 1
ATOM 687 C C . GLU A 1 95 ? -15.149 -30.092 21.378 1.00 86.38 95 GLU A C 1
ATOM 689 O O . GLU A 1 95 ? -16.198 -30.597 21.778 1.00 86.38 95 GLU A O 1
ATOM 694 N N . GLU A 1 96 ? -14.254 -29.569 22.221 1.00 83.69 96 GLU A N 1
ATOM 695 C CA . GLU A 1 96 ? -14.388 -29.617 23.682 1.00 83.69 96 GLU A CA 1
ATOM 696 C C . GLU A 1 96 ? -15.512 -28.712 24.213 1.00 83.69 96 GLU A C 1
ATOM 698 O O . GLU A 1 96 ? -16.271 -29.118 25.094 1.00 83.69 96 GLU A O 1
ATOM 703 N N . ARG A 1 97 ? -15.639 -27.492 23.671 1.00 84.81 97 ARG A N 1
ATOM 704 C CA . ARG A 1 97 ? -16.548 -26.452 24.192 1.00 84.81 97 ARG A CA 1
ATOM 705 C C . ARG A 1 97 ? -17.973 -26.514 23.640 1.00 84.81 97 ARG A C 1
ATOM 707 O O . ARG A 1 97 ? -18.868 -25.912 24.224 1.00 84.81 97 ARG A O 1
ATOM 714 N N . TYR A 1 98 ? -18.202 -27.190 22.512 1.00 82.94 98 TYR A N 1
ATOM 715 C CA . TYR A 1 98 ? -19.493 -27.166 21.818 1.00 82.94 98 TYR A CA 1
ATOM 716 C C . TYR A 1 98 ? -19.962 -28.585 21.464 1.00 82.94 98 TYR A C 1
ATOM 718 O O . TYR A 1 98 ? -19.470 -29.202 20.522 1.00 82.94 98 TYR A O 1
ATOM 726 N N . GLU A 1 99 ? -20.977 -29.088 22.175 1.00 77.94 99 GLU A N 1
ATOM 727 C CA . GLU A 1 99 ? -21.415 -30.495 22.093 1.00 77.94 99 GLU A CA 1
ATOM 728 C C . GLU A 1 99 ? -21.721 -30.996 20.674 1.00 77.94 99 GLU A C 1
ATOM 730 O O . GLU A 1 99 ? -21.341 -32.111 20.319 1.00 77.94 99 GLU A O 1
ATOM 735 N N . GLY A 1 100 ? -22.328 -30.151 19.834 1.00 76.06 100 GLY A N 1
ATOM 736 C CA . GLY A 1 100 ? -22.651 -30.462 18.436 1.00 76.06 100 GLY A CA 1
ATOM 737 C C . GLY A 1 100 ? -21.448 -30.677 17.503 1.00 76.06 100 GLY A C 1
ATOM 738 O O . GLY A 1 100 ? -21.655 -30.885 16.310 1.00 76.06 100 GLY A O 1
ATOM 739 N N . TYR A 1 101 ? -20.213 -30.615 18.015 1.00 82.69 101 TYR A N 1
ATOM 740 C CA . TYR A 1 101 ? -18.970 -30.870 17.273 1.00 82.69 101 TYR A CA 1
ATOM 741 C C . TYR A 1 101 ? -18.125 -32.003 17.882 1.00 82.69 101 TYR A C 1
ATOM 743 O O . TYR A 1 101 ? -17.009 -32.241 17.427 1.00 82.69 101 TYR A O 1
ATOM 751 N N . LYS A 1 102 ? -18.665 -32.738 18.868 1.00 77.94 102 LYS A N 1
ATOM 752 C CA . LYS A 1 102 ? -18.070 -33.990 19.369 1.00 77.94 102 LYS A CA 1
ATOM 753 C C . LYS A 1 102 ? -18.116 -35.093 18.292 1.00 77.94 102 LYS A C 1
ATOM 755 O O . LYS A 1 102 ? -17.179 -35.879 18.150 1.00 77.94 102 LYS A O 1
ATOM 760 N N . GLU A 1 103 ? -19.168 -35.115 17.470 1.00 76.19 103 GLU A N 1
ATOM 761 C CA . GLU A 1 103 ? -19.274 -35.977 16.280 1.00 76.19 103 GLU A CA 1
ATOM 762 C C . GLU A 1 103 ? -18.403 -35.489 15.099 1.00 76.19 103 GLU A C 1
ATOM 764 O O . GLU A 1 103 ? -17.887 -34.373 15.102 1.00 76.19 103 GLU A O 1
ATOM 769 N N . LYS A 1 104 ? -18.215 -36.320 14.058 1.00 75.56 104 LYS A N 1
ATOM 770 C CA . LYS A 1 104 ? -17.470 -35.926 12.843 1.00 75.56 104 LYS A CA 1
ATOM 771 C C . LYS A 1 104 ? -18.175 -34.777 12.103 1.00 75.56 104 LYS A C 1
ATOM 773 O O . LYS A 1 104 ? -19.222 -34.974 11.484 1.00 75.56 104 LYS A O 1
ATOM 778 N N . SER A 1 105 ? -17.551 -33.600 12.092 1.00 80.62 105 SER A N 1
ATOM 779 C CA . SER A 1 105 ? -17.946 -32.474 11.239 1.00 80.62 105 SER A CA 1
ATOM 780 C C . SER A 1 105 ? -17.549 -32.729 9.784 1.00 80.62 105 SER A C 1
ATOM 782 O O . SER A 1 105 ? -16.560 -33.408 9.514 1.00 80.62 105 SER A O 1
ATOM 784 N N . ARG A 1 106 ? -18.306 -32.162 8.837 1.00 72.56 106 ARG A N 1
ATOM 785 C CA . ARG A 1 106 ? -17.990 -32.223 7.399 1.00 72.56 106 ARG A CA 1
ATOM 786 C C . ARG A 1 106 ? -17.094 -31.070 6.931 1.00 72.56 106 ARG A C 1
ATOM 788 O O . ARG A 1 106 ? -16.288 -31.250 6.030 1.00 72.56 106 ARG A O 1
ATOM 795 N N . TYR A 1 107 ? -17.229 -29.916 7.578 1.00 82.44 107 TYR A N 1
ATOM 796 C CA . TYR A 1 107 ? -16.562 -28.653 7.252 1.00 82.44 107 TYR A CA 1
ATOM 797 C C . TYR A 1 107 ? -15.862 -28.089 8.511 1.00 82.44 107 TYR A C 1
ATOM 799 O O . TYR A 1 107 ? -16.189 -26.997 8.987 1.00 82.44 107 TYR A O 1
ATOM 807 N N . PRO A 1 108 ? -14.930 -28.840 9.140 1.00 87.00 108 PRO A N 1
ATOM 808 C CA . PRO A 1 108 ? -14.347 -28.472 10.434 1.00 87.00 108 PRO A CA 1
ATOM 809 C C . PRO A 1 108 ? -13.649 -27.104 10.419 1.00 87.00 108 PRO A C 1
ATOM 811 O O . PRO A 1 108 ? -13.788 -26.336 11.370 1.00 87.00 108 PRO A O 1
ATOM 814 N N . TYR A 1 109 ? -12.978 -26.730 9.326 1.00 90.81 109 TYR A N 1
ATOM 815 C CA . TYR A 1 109 ? -12.292 -25.439 9.252 1.00 90.81 109 TYR A CA 1
ATOM 816 C C . TYR A 1 109 ? -13.270 -24.235 9.163 1.00 90.81 109 TYR A C 1
ATOM 818 O O . TYR A 1 109 ? -13.170 -23.323 9.993 1.00 90.81 109 TYR A O 1
ATOM 826 N N . PRO A 1 110 ? -14.310 -24.237 8.305 1.00 90.69 110 PRO A N 1
ATOM 827 C CA . PRO A 1 110 ? -15.397 -23.256 8.397 1.00 90.69 110 PRO A CA 1
ATOM 828 C C . PRO A 1 110 ? -16.116 -23.219 9.763 1.00 90.69 110 PRO A C 1
ATOM 830 O O . PRO A 1 110 ? -16.547 -22.144 10.185 1.00 90.69 110 PRO A O 1
ATOM 833 N N . CYS A 1 111 ? -16.215 -24.338 10.497 1.00 89.00 111 CYS A N 1
ATOM 834 C CA . CYS A 1 111 ? -16.744 -24.349 11.872 1.00 89.00 111 CYS A CA 1
ATOM 835 C C . CYS A 1 111 ? -15.859 -23.581 12.865 1.00 89.00 111 CYS A C 1
ATOM 837 O O . CYS A 1 111 ? -16.386 -22.833 13.689 1.00 89.00 111 CYS A O 1
ATOM 839 N N . ILE A 1 112 ? -14.530 -23.714 12.775 1.00 92.31 112 ILE A N 1
ATOM 840 C CA . ILE A 1 112 ? -13.579 -22.931 13.587 1.00 92.31 112 ILE A CA 1
ATOM 841 C C . ILE A 1 112 ? -13.818 -21.433 13.375 1.00 92.31 112 ILE A C 1
ATOM 843 O O . ILE A 1 112 ? -13.956 -20.677 14.338 1.00 92.31 112 ILE A O 1
ATOM 847 N N . ALA A 1 113 ? -13.938 -21.014 12.115 1.00 90.38 113 ALA A N 1
ATOM 848 C CA . ALA A 1 113 ? -14.233 -19.631 11.758 1.00 90.38 113 ALA A CA 1
ATOM 849 C C . ALA A 1 113 ? -15.593 -19.157 12.309 1.00 90.38 113 ALA A C 1
ATOM 851 O O . ALA A 1 113 ? -15.704 -18.028 12.797 1.00 90.38 113 ALA A O 1
ATOM 852 N N . GLU A 1 114 ? -16.613 -20.025 12.284 1.00 91.81 114 GLU A N 1
ATOM 853 C CA . GLU A 1 114 ? -17.929 -19.759 12.874 1.00 91.81 114 GLU A CA 1
ATOM 854 C C . GLU A 1 114 ? -17.845 -19.491 14.381 1.00 91.81 114 GLU A C 1
ATOM 856 O O . GLU A 1 114 ? -18.438 -18.524 14.856 1.00 91.81 114 GLU A O 1
ATOM 861 N N . LYS A 1 115 ? -17.103 -20.310 15.138 1.00 90.19 115 LYS A N 1
ATOM 862 C CA . LYS A 1 115 ? -17.010 -20.153 16.598 1.00 90.19 115 LYS A CA 1
ATOM 863 C C . LYS A 1 115 ? -16.051 -19.047 17.022 1.00 90.19 115 LYS A C 1
ATOM 865 O O . LYS A 1 115 ? -16.311 -18.395 18.026 1.00 90.19 115 LYS A O 1
ATOM 870 N N . ALA A 1 116 ? -15.002 -18.764 16.250 1.00 86.50 116 ALA A N 1
ATOM 871 C CA . ALA A 1 116 ? -14.095 -17.650 16.524 1.00 86.50 116 ALA A CA 1
ATOM 872 C C . ALA A 1 116 ? -14.749 -16.274 16.261 1.00 86.50 116 ALA A C 1
ATOM 874 O O . ALA A 1 116 ? -14.657 -15.373 17.098 1.00 86.50 116 ALA A O 1
ATOM 875 N N . TYR A 1 117 ? -15.409 -16.103 15.105 1.00 83.81 117 TYR A N 1
ATOM 876 C CA . TYR A 1 117 ? -15.830 -14.788 14.586 1.00 83.81 117 TYR A CA 1
ATOM 877 C C . TYR A 1 117 ? -17.256 -14.739 13.991 1.00 83.81 117 TYR A C 1
ATOM 879 O O . TYR A 1 117 ? -17.654 -13.719 13.417 1.00 83.81 117 TYR A O 1
ATOM 887 N N . GLY A 1 118 ? -18.053 -15.799 14.142 1.00 85.69 118 GLY A N 1
ATOM 888 C CA . GLY A 1 118 ? -19.459 -15.854 13.737 1.00 85.69 118 GLY A CA 1
ATOM 889 C C . GLY A 1 118 ? -19.699 -16.256 12.277 1.00 85.69 118 GLY A C 1
ATOM 890 O O . GLY A 1 118 ? -18.787 -16.348 11.454 1.00 85.69 118 GLY A O 1
ATOM 891 N N . MET A 1 119 ? -20.976 -16.451 11.930 1.00 79.81 119 MET A N 1
ATOM 892 C CA . MET A 1 119 ? -21.424 -17.014 10.643 1.00 79.81 119 MET A CA 1
ATOM 893 C C . MET A 1 119 ? -20.888 -16.286 9.394 1.00 79.81 119 MET A C 1
ATOM 895 O O . MET A 1 119 ? -20.674 -16.909 8.358 1.00 79.81 119 MET A O 1
ATOM 899 N N . LYS A 1 120 ? -20.622 -14.972 9.474 1.00 77.38 120 LYS A N 1
ATOM 900 C CA . LYS A 1 120 ? -19.983 -14.227 8.372 1.00 77.38 120 LYS A CA 1
ATOM 901 C C . LYS A 1 120 ? -18.563 -14.723 8.076 1.00 77.38 120 LYS A C 1
ATOM 903 O O . LYS A 1 120 ? -18.186 -14.786 6.910 1.00 77.38 120 LYS A O 1
ATOM 908 N N . MET A 1 121 ? -17.789 -15.066 9.108 1.00 85.00 121 MET A N 1
ATOM 909 C CA . MET A 1 121 ? -16.424 -15.562 8.933 1.00 85.00 121 MET A CA 1
ATOM 910 C C . MET A 1 121 ? -16.423 -16.996 8.400 1.00 85.00 121 MET A C 1
ATOM 912 O O . MET A 1 121 ? -15.612 -17.297 7.533 1.00 85.00 121 MET A O 1
ATOM 916 N N . ARG A 1 122 ? -17.380 -17.841 8.821 1.00 86.94 122 ARG A N 1
ATOM 917 C CA . ARG A 1 122 ? -17.593 -19.186 8.251 1.00 86.94 122 ARG A CA 1
ATOM 918 C C . ARG A 1 122 ? -17.676 -19.156 6.722 1.00 86.94 122 ARG A C 1
ATOM 920 O O . ARG A 1 122 ? -16.917 -19.862 6.069 1.00 86.94 122 ARG A O 1
ATOM 927 N N . TYR A 1 123 ? -18.549 -18.318 6.157 1.00 82.44 123 TYR A N 1
ATOM 928 C CA . TYR A 1 123 ? -18.705 -18.222 4.699 1.00 82.44 123 TYR A CA 1
ATOM 929 C C . TYR A 1 123 ? -17.478 -17.630 3.991 1.00 82.44 123 TYR A C 1
ATOM 931 O O . TYR A 1 123 ? -17.114 -18.103 2.920 1.00 82.44 123 TYR A O 1
ATOM 939 N N . PHE A 1 124 ? -16.819 -16.626 4.580 1.00 82.56 124 PHE A N 1
ATOM 940 C CA . PHE A 1 124 ? -15.599 -16.046 4.004 1.00 82.56 124 PHE A CA 1
ATOM 941 C C . PHE A 1 124 ? -14.438 -17.054 3.971 1.00 82.56 124 PHE A C 1
ATOM 943 O O . PHE A 1 124 ? -13.736 -17.161 2.973 1.00 82.56 124 PHE A O 1
ATOM 950 N N . VAL A 1 125 ? -14.273 -17.832 5.041 1.00 83.25 125 VAL A N 1
ATOM 951 C CA . VAL A 1 125 ? -13.214 -18.842 5.167 1.00 83.25 125 VAL A CA 1
ATOM 952 C C . VAL A 1 125 ? -13.481 -20.046 4.270 1.00 83.25 125 VAL A C 1
ATOM 954 O O . VAL A 1 125 ? -12.561 -20.478 3.588 1.00 83.25 125 VAL A O 1
ATOM 957 N N . SER A 1 126 ? -14.728 -20.523 4.201 1.00 86.31 126 SER A N 1
ATOM 958 C CA . SER A 1 126 ? -15.171 -21.549 3.242 1.00 86.31 126 SER A CA 1
ATOM 959 C C . SER A 1 126 ? -14.838 -21.136 1.799 1.00 86.31 126 SER A C 1
ATOM 961 O O . SER A 1 126 ? -14.099 -21.840 1.123 1.00 86.31 126 SER A O 1
ATOM 963 N N . PHE A 1 127 ? -15.194 -19.913 1.382 1.00 84.62 127 PHE A N 1
ATOM 964 C CA . PHE A 1 127 ? -14.828 -19.366 0.065 1.00 84.62 127 PHE A CA 1
ATOM 965 C C . PHE A 1 127 ? -13.305 -19.305 -0.191 1.00 84.62 127 PHE A C 1
ATOM 967 O O . PHE A 1 127 ? -12.848 -19.604 -1.295 1.00 84.62 127 PHE A O 1
ATOM 974 N N . CYS A 1 128 ? -12.496 -18.945 0.813 1.00 80.44 128 CYS A N 1
ATOM 975 C CA . CYS A 1 128 ? -11.034 -18.971 0.690 1.00 80.44 128 CYS A CA 1
ATOM 976 C C . CYS A 1 128 ? -10.464 -20.398 0.589 1.00 80.44 128 CYS A C 1
ATOM 978 O O . CYS A 1 128 ? -9.509 -20.608 -0.157 1.00 80.44 128 CYS A O 1
ATOM 980 N N . ILE A 1 129 ? -11.036 -21.368 1.310 1.00 86.88 129 ILE A N 1
ATOM 981 C CA . ILE A 1 129 ? -10.655 -22.790 1.250 1.00 86.88 129 ILE A CA 1
ATOM 982 C C . ILE A 1 129 ? -11.028 -23.382 -0.110 1.00 86.88 129 ILE A C 1
ATOM 984 O O . ILE A 1 129 ? -10.180 -24.017 -0.738 1.00 86.88 129 ILE A O 1
ATOM 988 N N . ASP A 1 130 ? -12.246 -23.113 -0.588 1.00 87.31 130 ASP A N 1
ATOM 989 C CA . ASP A 1 130 ? -12.737 -23.526 -1.903 1.00 87.31 130 ASP A CA 1
ATOM 990 C C . ASP A 1 130 ? -11.791 -23.055 -3.008 1.00 87.31 130 ASP A C 1
ATOM 992 O O . ASP A 1 130 ? -11.311 -23.871 -3.791 1.00 87.31 130 ASP A O 1
ATOM 996 N N . ILE A 1 131 ? -11.453 -21.758 -3.042 1.00 84.00 131 ILE A N 1
ATOM 997 C CA . ILE A 1 131 ? -10.524 -21.205 -4.039 1.00 84.00 131 ILE A CA 1
ATOM 998 C C . ILE A 1 131 ? -9.109 -21.780 -3.886 1.00 84.00 131 ILE A C 1
ATOM 1000 O O . ILE A 1 131 ? -8.485 -22.095 -4.901 1.00 84.00 131 ILE A O 1
ATOM 1004 N N . ASN A 1 132 ? -8.602 -21.945 -2.658 1.00 85.00 132 ASN A N 1
ATOM 1005 C CA . ASN A 1 132 ? -7.274 -22.517 -2.429 1.00 85.00 132 ASN A CA 1
ATOM 1006 C C . ASN A 1 132 ? -7.179 -23.942 -2.992 1.00 85.00 132 ASN A C 1
ATOM 1008 O O . ASN A 1 132 ? -6.362 -24.222 -3.867 1.00 85.00 132 ASN A O 1
ATOM 1012 N N . LEU A 1 133 ? -8.043 -24.839 -2.516 1.00 89.19 133 LEU A N 1
ATOM 1013 C CA . LEU A 1 133 ? -7.959 -26.264 -2.823 1.00 89.19 133 LEU A CA 1
ATOM 1014 C C . LEU A 1 133 ? -8.448 -26.573 -4.248 1.00 89.19 133 LEU A C 1
ATOM 1016 O O . LEU A 1 133 ? -7.843 -27.403 -4.921 1.00 89.19 133 LEU A O 1
ATOM 1020 N N . PHE A 1 134 ? -9.437 -25.852 -4.790 1.00 89.88 134 PHE A N 1
ATOM 1021 C CA . PHE A 1 134 ? -9.747 -25.928 -6.227 1.00 89.88 134 PHE A CA 1
ATOM 1022 C C . PHE A 1 134 ? -8.546 -25.491 -7.084 1.00 89.88 134 PHE A C 1
ATOM 1024 O O . PHE A 1 134 ? -8.226 -26.140 -8.080 1.00 89.88 134 PHE A O 1
ATOM 1031 N N . GLY A 1 135 ? -7.833 -24.438 -6.673 1.00 84.31 135 GLY A N 1
ATOM 1032 C CA . GLY A 1 135 ? -6.610 -23.979 -7.330 1.00 84.31 135 GLY A CA 1
ATOM 1033 C C . GLY A 1 135 ? -5.479 -25.013 -7.309 1.00 84.31 135 GLY A C 1
ATOM 1034 O O . GLY A 1 135 ? -4.888 -25.297 -8.353 1.00 84.31 135 GLY A O 1
ATOM 1035 N N . VAL A 1 136 ? -5.212 -25.627 -6.151 1.00 85.94 136 VAL A N 1
ATOM 1036 C CA . VAL A 1 136 ? -4.230 -26.721 -6.008 1.00 85.94 136 VAL A CA 1
ATOM 1037 C C . VAL A 1 136 ? -4.635 -27.941 -6.849 1.00 85.94 136 VAL A C 1
ATOM 1039 O O . VAL A 1 136 ? -3.799 -28.513 -7.547 1.00 85.94 136 VAL A O 1
ATOM 1042 N N . ALA A 1 137 ? -5.921 -28.299 -6.884 1.00 90.94 137 ALA A N 1
ATOM 1043 C CA . ALA A 1 137 ? -6.418 -29.385 -7.728 1.00 90.94 137 ALA A CA 1
ATOM 1044 C C . ALA A 1 137 ? -6.206 -29.100 -9.230 1.00 90.94 137 ALA A C 1
ATOM 1046 O O . ALA A 1 137 ? -5.744 -29.973 -9.965 1.00 90.94 137 ALA A O 1
ATOM 1047 N N . VAL A 1 138 ? -6.448 -27.870 -9.700 1.00 88.94 138 VAL A N 1
ATOM 1048 C CA . VAL A 1 138 ? -6.121 -27.469 -11.084 1.00 88.94 138 VAL A CA 1
ATOM 1049 C C . VAL A 1 138 ? -4.613 -27.574 -11.358 1.00 88.94 138 VAL A C 1
ATOM 1051 O O . VAL A 1 138 ? -4.227 -28.046 -12.428 1.00 88.94 138 VAL A O 1
ATOM 1054 N N . VAL A 1 139 ? -3.750 -27.212 -10.400 1.00 86.25 139 VAL A N 1
ATOM 1055 C CA . VAL A 1 139 ? -2.288 -27.395 -10.510 1.00 86.25 139 VAL A CA 1
ATOM 1056 C C . VAL A 1 139 ? -1.908 -28.874 -10.652 1.00 86.25 139 VAL A C 1
ATOM 1058 O O . VAL A 1 139 ? -1.104 -29.208 -11.523 1.00 86.25 139 VAL A O 1
ATOM 1061 N N . PHE A 1 140 ? -2.503 -29.774 -9.867 1.00 90.69 140 PHE A N 1
ATOM 1062 C CA . PHE A 1 140 ? -2.228 -31.214 -9.948 1.00 90.69 140 PHE A CA 1
ATOM 1063 C C . PHE A 1 140 ? -2.762 -31.858 -11.239 1.00 90.69 140 PHE A C 1
ATOM 1065 O O . PHE A 1 140 ? -2.075 -32.694 -11.836 1.00 90.69 140 PHE A O 1
ATOM 1072 N N . LEU A 1 141 ? -3.928 -31.427 -11.734 1.00 91.75 141 LEU A N 1
ATOM 1073 C CA . LEU A 1 141 ? -4.455 -31.851 -13.037 1.00 91.75 141 LEU A CA 1
ATOM 1074 C C . LEU A 1 141 ? -3.560 -31.369 -14.195 1.00 91.75 141 LEU A C 1
ATOM 1076 O O . LEU A 1 141 ? -3.302 -32.129 -15.128 1.00 91.75 141 LEU A O 1
ATOM 1080 N N . LEU A 1 142 ? -3.031 -30.142 -14.121 1.00 88.00 142 LEU A N 1
ATOM 1081 C CA . LEU A 1 142 ? -2.065 -29.621 -15.095 1.00 88.00 142 LEU A CA 1
ATOM 1082 C C . LEU A 1 142 ? -0.740 -30.395 -15.068 1.00 88.00 142 LEU A C 1
ATOM 1084 O O . LEU A 1 142 ? -0.276 -30.826 -16.122 1.00 88.00 142 LEU A O 1
ATOM 1088 N N . LEU A 1 143 ? -0.143 -30.598 -13.888 1.00 87.81 143 LEU A N 1
ATOM 1089 C CA . LEU A 1 143 ? 1.152 -31.275 -13.745 1.00 87.81 143 LEU A CA 1
ATOM 1090 C C . LEU A 1 143 ? 1.108 -32.735 -14.200 1.00 87.81 143 LEU A C 1
ATOM 1092 O O . LEU A 1 143 ? 1.962 -33.152 -14.978 1.00 87.81 143 LEU A O 1
ATOM 1096 N N . SER A 1 144 ? 0.105 -33.501 -13.763 1.00 91.06 144 SER A N 1
ATOM 1097 C CA . SER A 1 144 ? -0.076 -34.894 -14.199 1.00 91.06 144 SER A CA 1
ATOM 1098 C C . SER A 1 144 ? -0.209 -34.995 -15.725 1.00 91.06 144 SER A C 1
ATOM 1100 O O . SER A 1 144 ? 0.483 -35.795 -16.358 1.00 91.06 144 SER A O 1
ATOM 1102 N N . SER A 1 145 ? -1.026 -34.125 -16.326 1.00 91.00 145 SER A N 1
ATOM 1103 C CA . SER A 1 145 ? -1.245 -34.076 -17.777 1.00 91.00 145 SER A CA 1
ATOM 1104 C C . SER A 1 145 ? -0.008 -33.629 -18.561 1.00 91.00 145 SER A C 1
ATOM 1106 O O . SER A 1 145 ? 0.231 -34.129 -19.658 1.00 91.00 145 SER A O 1
ATOM 1108 N N . GLN A 1 146 ? 0.792 -32.705 -18.019 1.00 87.56 146 GLN A N 1
ATOM 1109 C CA . GLN A 1 146 ? 2.041 -32.252 -18.637 1.00 87.56 146 GLN A CA 1
ATOM 1110 C C . GLN A 1 146 ? 3.110 -33.353 -18.594 1.00 87.56 146 GLN A C 1
ATOM 1112 O O . GLN A 1 146 ? 3.726 -33.638 -19.617 1.00 87.56 146 GLN A O 1
ATOM 1117 N N . LEU A 1 147 ? 3.293 -34.016 -17.447 1.00 89.81 147 LEU A N 1
ATOM 1118 C CA . LEU A 1 147 ? 4.292 -35.077 -17.278 1.00 89.81 147 LEU A CA 1
ATOM 1119 C C . LEU A 1 147 ? 4.049 -36.267 -18.219 1.00 89.81 147 LEU A C 1
ATOM 1121 O O . LEU A 1 147 ? 4.991 -36.737 -18.853 1.00 89.81 147 LEU A O 1
ATOM 1125 N N . ILE A 1 148 ? 2.799 -36.724 -18.364 1.00 91.19 148 ILE A N 1
ATOM 1126 C CA . ILE A 1 148 ? 2.469 -37.798 -19.317 1.00 91.19 148 ILE A CA 1
ATOM 1127 C C . ILE A 1 148 ? 2.407 -37.287 -20.758 1.00 91.19 148 ILE A C 1
ATOM 1129 O O . ILE A 1 148 ? 2.888 -37.974 -21.656 1.00 91.19 148 ILE A O 1
ATOM 1133 N N . GLY A 1 149 ? 1.904 -36.071 -20.994 1.00 86.50 149 GLY A N 1
ATOM 1134 C CA . GLY A 1 149 ? 1.861 -35.465 -22.327 1.00 86.50 149 GLY A CA 1
ATOM 1135 C C . GLY A 1 149 ? 3.240 -35.317 -22.976 1.00 86.50 149 GLY A C 1
ATOM 1136 O O . GLY A 1 149 ? 3.366 -35.543 -24.176 1.00 86.50 149 GLY A O 1
ATOM 1137 N N . THR A 1 150 ? 4.286 -35.026 -22.197 1.00 82.88 150 THR A N 1
ATOM 1138 C CA . THR A 1 150 ? 5.675 -34.983 -22.688 1.00 82.88 150 THR A CA 1
ATOM 1139 C C . THR A 1 150 ? 6.189 -36.363 -23.118 1.00 82.88 150 THR A C 1
ATOM 1141 O O . THR A 1 150 ? 6.876 -36.465 -24.132 1.00 82.88 150 THR A O 1
ATOM 1144 N N . LEU A 1 151 ? 5.836 -37.441 -22.405 1.00 83.44 151 LEU A N 1
ATOM 1145 C CA . LEU A 1 151 ? 6.226 -38.814 -22.772 1.00 83.44 151 LEU A CA 1
ATOM 1146 C C . LEU A 1 151 ? 5.433 -39.329 -23.987 1.00 83.44 151 LEU A C 1
ATOM 1148 O O . LEU A 1 151 ? 5.994 -39.877 -24.938 1.00 83.44 151 LEU A O 1
ATOM 1152 N N . ALA A 1 152 ? 4.118 -39.108 -23.974 1.00 82.44 152 ALA A N 1
ATOM 1153 C CA . ALA A 1 152 ? 3.182 -39.531 -25.012 1.00 82.44 152 ALA A CA 1
ATOM 1154 C C . ALA A 1 152 ? 3.140 -38.592 -26.235 1.00 82.44 152 ALA A C 1
ATOM 1156 O O . ALA A 1 152 ? 2.348 -38.818 -27.152 1.00 82.44 152 ALA A O 1
ATOM 1157 N N . ALA A 1 153 ? 4.005 -37.574 -26.303 1.00 77.81 153 ALA A N 1
ATOM 1158 C CA . ALA A 1 153 ? 4.156 -36.713 -27.478 1.00 77.81 153 ALA A CA 1
ATOM 1159 C C . ALA A 1 153 ? 4.488 -37.526 -28.746 1.00 77.81 153 ALA A C 1
ATOM 1161 O O . ALA A 1 153 ? 4.000 -37.221 -29.833 1.00 77.81 153 ALA A O 1
ATOM 1162 N N . SER A 1 154 ? 5.240 -38.621 -28.585 1.00 75.31 154 SER A N 1
ATOM 1163 C CA . SER A 1 154 ? 5.538 -39.606 -29.636 1.00 75.31 154 SER A CA 1
ATOM 1164 C C . SER A 1 154 ? 4.302 -40.335 -30.191 1.00 75.31 154 SER A C 1
ATOM 1166 O O . SER A 1 154 ? 4.357 -40.870 -31.295 1.00 75.31 154 SER A O 1
ATOM 1168 N N . TRP A 1 155 ? 3.179 -40.336 -29.465 1.00 80.56 155 TRP A N 1
ATOM 1169 C CA . TRP A 1 155 ? 1.900 -40.922 -29.890 1.00 80.56 155 TRP A CA 1
ATOM 1170 C C . TRP A 1 155 ? 0.976 -39.894 -30.572 1.00 80.56 155 TRP A C 1
ATOM 1172 O O . TRP A 1 155 ? -0.166 -40.211 -30.895 1.00 80.56 155 TRP A O 1
ATOM 1182 N N . GLY A 1 156 ? 1.432 -38.649 -30.763 1.00 76.12 156 GLY A N 1
ATOM 1183 C CA . GLY A 1 156 ? 0.656 -37.567 -31.385 1.00 76.12 156 GLY A CA 1
ATOM 1184 C C . GLY A 1 156 ? -0.436 -36.951 -30.496 1.00 76.12 156 GLY A C 1
ATOM 1185 O O . GLY A 1 156 ? -1.180 -36.082 -30.950 1.00 76.12 156 GLY A O 1
ATOM 1186 N N . ILE A 1 157 ? -0.543 -37.364 -29.228 1.00 77.44 157 ILE A N 1
ATOM 1187 C CA . ILE A 1 157 ? -1.588 -36.898 -28.306 1.00 77.44 157 ILE A CA 1
ATOM 1188 C C . ILE A 1 157 ? -1.108 -35.643 -27.567 1.00 77.44 157 ILE A C 1
ATOM 1190 O O . ILE A 1 157 ? -0.316 -35.722 -26.629 1.00 77.44 157 ILE A O 1
ATOM 1194 N N . SER A 1 158 ? -1.626 -34.477 -27.966 1.00 81.56 158 SER A N 1
ATOM 1195 C CA . SER A 1 158 ? -1.361 -33.196 -27.291 1.00 81.56 158 SER A CA 1
ATOM 1196 C C . SER A 1 158 ? -1.718 -33.231 -25.798 1.00 81.56 158 SER A C 1
ATOM 1198 O O . SER A 1 158 ? -2.736 -33.801 -25.401 1.00 81.56 158 SER A O 1
ATOM 1200 N N . PHE A 1 159 ? -0.926 -32.539 -24.973 1.00 82.06 159 PHE A N 1
ATOM 1201 C CA . PHE A 1 159 ? -1.130 -32.395 -23.525 1.00 82.06 159 PHE A CA 1
ATOM 1202 C C . PHE A 1 159 ? -2.547 -31.896 -23.150 1.00 82.06 159 PHE A C 1
ATOM 1204 O O . PHE A 1 159 ? -3.090 -32.300 -22.123 1.00 82.06 159 PHE A O 1
ATOM 1211 N N . CYS A 1 160 ? -3.200 -31.102 -24.009 1.00 85.69 160 CYS A N 1
ATOM 1212 C CA . CYS A 1 160 ? -4.581 -30.658 -23.787 1.00 85.69 160 CYS A CA 1
ATOM 1213 C C . CYS A 1 160 ? -5.591 -31.821 -23.792 1.00 85.69 160 CYS A C 1
ATOM 1215 O O . CYS A 1 160 ? -6.583 -31.777 -23.066 1.00 85.69 160 CYS A O 1
ATOM 1217 N N . TYR A 1 161 ? -5.340 -32.882 -24.567 1.00 88.31 161 TYR A N 1
ATOM 1218 C CA . TYR A 1 161 ? -6.147 -34.103 -24.507 1.00 88.31 161 TYR A CA 1
ATOM 1219 C C . TYR A 1 161 ? -5.846 -34.912 -23.245 1.00 88.31 161 TYR A C 1
ATOM 1221 O O . TYR A 1 161 ? -6.767 -35.499 -22.688 1.00 88.31 161 TYR A O 1
ATOM 1229 N N . TRP A 1 162 ? -4.611 -34.887 -22.732 1.00 90.94 162 TRP A N 1
ATOM 1230 C CA . TRP A 1 162 ? -4.278 -35.525 -21.454 1.00 90.94 162 TRP A CA 1
ATOM 1231 C C . TRP A 1 162 ? -5.018 -34.896 -20.265 1.00 90.94 162 TRP A C 1
ATOM 1233 O O . TRP A 1 162 ? -5.500 -35.648 -19.421 1.00 90.94 162 TRP A O 1
ATOM 1243 N N . ILE A 1 163 ? -5.252 -33.573 -20.266 1.00 91.31 163 ILE A N 1
ATOM 1244 C CA . ILE A 1 163 ? -6.155 -32.917 -19.293 1.00 91.31 163 ILE A CA 1
ATOM 1245 C C . ILE A 1 163 ? -7.553 -33.544 -19.342 1.00 91.31 163 ILE A C 1
ATOM 1247 O O . ILE A 1 163 ? -8.117 -33.875 -18.301 1.00 91.31 163 ILE A O 1
ATOM 1251 N N . LEU A 1 164 ? -8.114 -33.735 -20.540 1.00 92.94 164 LEU A N 1
ATOM 1252 C CA . LEU A 1 164 ? -9.449 -34.316 -20.712 1.00 92.94 164 LEU A CA 1
ATOM 1253 C C . LEU A 1 164 ? -9.496 -35.807 -20.345 1.00 92.94 164 LEU A C 1
ATOM 1255 O O . LEU A 1 164 ? -10.458 -36.240 -19.716 1.00 92.94 164 LEU A O 1
ATOM 1259 N N . ILE A 1 165 ? -8.459 -36.580 -20.681 1.00 92.50 165 ILE A N 1
ATOM 1260 C CA . ILE A 1 165 ? -8.335 -38.001 -20.325 1.00 92.50 165 ILE A CA 1
ATOM 1261 C C . ILE A 1 165 ? -8.252 -38.156 -18.800 1.00 92.50 165 ILE A C 1
ATOM 1263 O O . ILE A 1 165 ? -9.003 -38.936 -18.219 1.00 92.50 165 ILE A O 1
ATOM 1267 N N . PHE A 1 166 ? -7.399 -37.383 -18.125 1.00 93.12 166 PHE A N 1
ATOM 1268 C CA . PHE A 1 166 ? -7.265 -37.453 -16.669 1.00 93.12 166 PHE A CA 1
ATOM 1269 C C . PHE A 1 166 ? -8.495 -36.909 -15.945 1.00 93.12 166 PHE A C 1
ATOM 1271 O O . PHE A 1 166 ? -8.956 -37.554 -15.006 1.00 93.12 166 PHE A O 1
ATOM 1278 N N . ALA A 1 167 ? -9.118 -35.832 -16.430 1.00 93.31 167 ALA A N 1
ATOM 1279 C CA . ALA A 1 167 ? -10.413 -35.383 -15.925 1.00 93.31 167 ALA A CA 1
ATOM 1280 C C . ALA A 1 167 ? -11.502 -36.466 -16.064 1.00 93.31 167 ALA A C 1
ATOM 1282 O O . ALA A 1 167 ? -12.275 -36.684 -15.131 1.00 93.31 167 ALA A O 1
ATOM 1283 N N . ALA A 1 168 ? -11.542 -37.188 -17.190 1.00 92.56 168 ALA A N 1
ATOM 1284 C CA . ALA A 1 168 ? -12.510 -38.259 -17.427 1.00 92.56 168 ALA A CA 1
ATOM 1285 C C . ALA A 1 168 ? -12.303 -39.481 -16.513 1.00 92.56 168 ALA A C 1
ATOM 1287 O O . ALA A 1 168 ? -13.290 -40.056 -16.061 1.00 92.56 168 ALA A O 1
ATOM 1288 N N . ILE A 1 169 ? -11.056 -39.856 -16.197 1.00 92.44 169 ILE A N 1
ATOM 1289 C CA . ILE A 1 169 ? -10.755 -40.979 -15.286 1.00 92.44 169 ILE A CA 1
ATOM 1290 C C . ILE A 1 169 ? -10.945 -40.565 -13.812 1.00 92.44 169 ILE A C 1
ATOM 1292 O O . ILE A 1 169 ? -11.458 -41.345 -13.010 1.00 92.44 169 ILE A O 1
ATOM 1296 N N . LEU A 1 170 ? -10.589 -39.329 -13.444 1.00 91.12 170 LEU A N 1
ATOM 1297 C CA . LEU A 1 170 ? -10.763 -38.803 -12.084 1.00 91.12 170 LEU A CA 1
ATOM 1298 C C . LEU A 1 170 ? -12.229 -38.503 -11.736 1.00 91.12 170 LEU A C 1
ATOM 1300 O O . LEU A 1 170 ? -12.594 -38.575 -10.566 1.00 91.12 170 LEU A O 1
ATOM 1304 N N . CYS A 1 171 ? -13.085 -38.192 -12.717 1.00 90.94 171 CYS A N 1
ATOM 1305 C CA . CYS A 1 171 ? -14.490 -37.844 -12.479 1.00 90.94 171 CYS A CA 1
ATOM 1306 C C . CYS A 1 171 ? -15.283 -38.972 -11.768 1.00 90.94 171 CYS A C 1
ATOM 1308 O O . CYS A 1 171 ? -15.860 -38.689 -10.716 1.00 90.94 171 CYS A O 1
ATOM 1310 N N . PRO A 1 172 ? -15.249 -40.250 -12.213 1.00 89.00 172 PRO A N 1
ATOM 1311 C CA . PRO A 1 172 ? -15.830 -41.364 -11.459 1.00 89.00 172 PRO A CA 1
ATOM 1312 C C . PRO A 1 172 ? -15.234 -41.560 -10.062 1.00 89.00 172 PRO A C 1
ATOM 1314 O O . PRO A 1 172 ? -15.967 -41.841 -9.115 1.00 89.00 172 PRO A O 1
ATOM 1317 N N . LEU A 1 173 ? -13.915 -41.384 -9.914 1.00 86.62 173 LEU A N 1
ATOM 1318 C CA . LEU A 1 173 ? -13.224 -41.541 -8.630 1.00 86.62 173 LEU A CA 1
ATOM 1319 C C . LEU A 1 173 ? -13.641 -40.453 -7.628 1.00 86.62 173 LEU A C 1
ATOM 1321 O O . LEU A 1 173 ? -13.850 -40.750 -6.453 1.00 86.62 173 LEU A O 1
ATOM 1325 N N . MET A 1 174 ? -13.869 -39.218 -8.091 1.00 86.06 174 MET A N 1
ATOM 1326 C CA . MET A 1 174 ? -14.421 -38.139 -7.266 1.00 86.06 174 MET A CA 1
ATOM 1327 C C . MET A 1 174 ? -15.810 -38.459 -6.704 1.00 86.06 174 MET A C 1
ATOM 1329 O O . MET A 1 174 ? -16.148 -37.938 -5.643 1.00 86.06 174 MET A O 1
ATOM 1333 N N . TRP A 1 175 ? -16.639 -39.275 -7.366 1.00 85.62 175 TRP A N 1
ATOM 1334 C CA . TRP A 1 175 ? -17.989 -39.587 -6.868 1.00 85.62 175 TRP A CA 1
ATOM 1335 C C . TRP A 1 175 ? -17.986 -40.403 -5.563 1.00 85.62 175 TRP A C 1
ATOM 1337 O O . TRP A 1 175 ? -18.997 -40.411 -4.854 1.00 85.62 175 TRP A O 1
ATOM 1347 N N . LEU A 1 176 ? -16.861 -41.052 -5.237 1.00 69.00 176 LEU A N 1
ATOM 1348 C CA . LEU A 1 176 ? -16.651 -41.829 -4.013 1.00 69.00 176 LEU A CA 1
ATOM 1349 C C . LEU A 1 176 ? -16.531 -40.935 -2.759 1.00 69.00 176 LEU A C 1
ATOM 1351 O O . LEU A 1 176 ? -16.738 -39.722 -2.819 1.00 69.00 176 LEU A O 1
ATOM 1355 N N . GLY A 1 177 ? -16.322 -41.574 -1.603 1.00 63.06 177 GLY A N 1
ATOM 1356 C CA . GLY A 1 177 ? -16.712 -41.109 -0.266 1.00 63.06 177 GLY A CA 1
ATOM 1357 C C . GLY A 1 177 ? -15.904 -39.972 0.384 1.00 63.06 177 GLY A C 1
ATOM 1358 O O . GLY A 1 177 ? -15.799 -38.856 -0.125 1.00 63.06 177 GLY A O 1
ATOM 1359 N N . THR A 1 178 ? -15.478 -40.243 1.608 1.00 60.16 178 THR A N 1
ATOM 1360 C CA . THR A 1 178 ? -14.688 -39.425 2.541 1.00 60.16 178 THR A CA 1
ATOM 1361 C C . THR A 1 178 ? -13.226 -39.904 2.542 1.00 60.16 178 THR A C 1
ATOM 1363 O O . THR A 1 178 ? -12.960 -40.979 2.010 1.00 60.16 178 THR A O 1
ATOM 1366 N N . PRO A 1 179 ? -12.262 -39.174 3.139 1.00 58.25 179 PRO A N 1
ATOM 1367 C CA . PRO A 1 179 ? -10.860 -39.613 3.200 1.00 58.25 179 PRO A CA 1
ATOM 1368 C C . PRO A 1 179 ? -10.669 -41.023 3.784 1.00 58.25 179 PRO A C 1
ATOM 1370 O O . PRO A 1 179 ? -9.830 -41.783 3.303 1.00 58.25 179 PRO A O 1
ATOM 1373 N N . GLU A 1 180 ? -11.507 -41.409 4.753 1.00 61.22 180 GLU A N 1
ATOM 1374 C CA . GLU A 1 180 ? -11.586 -42.770 5.312 1.00 61.22 180 GLU A CA 1
ATOM 1375 C C . GLU A 1 180 ? -11.804 -43.861 4.236 1.00 61.22 180 GLU A C 1
ATOM 1377 O O . GLU A 1 180 ? -11.267 -44.961 4.359 1.00 61.22 180 GLU A O 1
ATOM 1382 N N . ASP A 1 181 ? -12.516 -43.546 3.148 1.00 66.69 181 ASP A N 1
ATOM 1383 C CA . ASP A 1 181 ? -12.863 -44.469 2.059 1.00 66.69 181 ASP A CA 1
ATOM 1384 C C . ASP A 1 181 ? -11.787 -44.567 0.957 1.00 66.69 181 ASP A C 1
ATOM 1386 O O . ASP A 1 181 ? -11.832 -45.488 0.141 1.00 66.69 181 ASP A O 1
ATOM 1390 N N . PHE A 1 182 ? -10.823 -43.635 0.903 1.00 71.31 182 PHE A N 1
ATOM 1391 C CA . PHE A 1 182 ? -9.795 -43.579 -0.151 1.00 71.31 182 PHE A CA 1
ATOM 1392 C C . PHE A 1 182 ? -8.347 -43.477 0.359 1.00 71.31 182 PHE A C 1
ATOM 1394 O O . PHE A 1 182 ? -7.447 -43.102 -0.393 1.00 71.31 182 PHE A O 1
ATOM 1401 N N . TRP A 1 183 ? -8.074 -43.904 1.596 1.00 78.81 183 TRP A N 1
ATOM 1402 C CA . TRP A 1 183 ? -6.713 -43.963 2.157 1.00 78.81 183 TRP A CA 1
ATOM 1403 C C . TRP A 1 183 ? -5.637 -44.660 1.286 1.00 78.81 183 TRP A C 1
ATOM 1405 O O . TRP A 1 183 ? -4.485 -44.218 1.359 1.00 78.81 183 TRP A O 1
ATOM 1415 N N . PRO A 1 184 ? -5.929 -45.657 0.413 1.00 87.06 184 PRO A N 1
ATOM 1416 C CA . PRO A 1 184 ? -4.911 -46.205 -0.484 1.00 87.06 184 PRO A CA 1
ATOM 1417 C C . PRO A 1 184 ? -4.366 -45.173 -1.478 1.00 87.06 184 PRO A C 1
ATOM 1419 O O . PRO A 1 184 ? -3.206 -45.272 -1.860 1.00 87.06 184 PRO A O 1
ATOM 1422 N N . ALA A 1 185 ? -5.147 -44.151 -1.854 1.00 85.56 185 ALA A N 1
ATOM 1423 C CA . ALA A 1 185 ? -4.683 -43.070 -2.725 1.00 85.56 185 ALA A CA 1
ATOM 1424 C C . ALA A 1 185 ? -3.535 -42.277 -2.077 1.00 85.56 185 ALA A C 1
ATOM 1426 O O . ALA A 1 185 ? -2.529 -42.021 -2.732 1.00 85.56 185 ALA A O 1
ATOM 1427 N N . ALA A 1 186 ? -3.636 -41.961 -0.780 1.00 85.19 186 ALA A N 1
ATOM 1428 C CA . ALA A 1 186 ? -2.574 -41.277 -0.039 1.00 85.19 186 ALA A CA 1
ATOM 1429 C C . ALA A 1 186 ? -1.316 -42.155 0.118 1.00 85.19 186 ALA A C 1
ATOM 1431 O O . ALA A 1 186 ? -0.197 -41.662 -0.012 1.00 85.19 186 ALA A O 1
ATOM 1432 N N . VAL A 1 187 ? -1.486 -43.466 0.334 1.00 90.12 187 VAL A N 1
ATOM 1433 C CA . VAL A 1 187 ? -0.365 -44.421 0.425 1.00 90.12 187 VAL A CA 1
ATOM 1434 C C . VAL A 1 187 ? 0.337 -44.605 -0.923 1.00 90.12 187 VAL A C 1
ATOM 1436 O O . VAL A 1 187 ? 1.566 -44.594 -0.964 1.00 90.12 187 VAL A O 1
ATOM 1439 N N . ILE A 1 188 ? -0.411 -44.720 -2.027 1.00 89.75 188 ILE A N 1
ATOM 1440 C CA . ILE A 1 188 ? 0.168 -44.791 -3.376 1.00 89.75 188 ILE A CA 1
ATOM 1441 C C . ILE A 1 188 ? 0.880 -43.476 -3.702 1.00 89.75 188 ILE A C 1
ATOM 1443 O O . ILE A 1 188 ? 2.041 -43.522 -4.093 1.00 89.75 188 ILE A O 1
ATOM 1447 N N . ALA A 1 189 ? 0.241 -42.324 -3.469 1.00 90.00 189 ALA A N 1
ATOM 1448 C CA . ALA A 1 189 ? 0.833 -41.007 -3.701 1.00 90.00 189 ALA A CA 1
ATOM 1449 C C . ALA A 1 189 ? 2.143 -40.808 -2.920 1.00 90.00 189 ALA A C 1
ATOM 1451 O O . ALA A 1 189 ? 3.114 -40.282 -3.471 1.00 90.00 189 ALA A O 1
ATOM 1452 N N . LEU A 1 190 ? 2.203 -41.242 -1.656 1.00 90.06 190 LEU A N 1
ATOM 1453 C CA . LEU A 1 190 ? 3.444 -41.222 -0.885 1.00 90.06 190 LEU A CA 1
ATOM 1454 C C . LEU A 1 190 ? 4.491 -42.159 -1.499 1.00 90.06 190 LEU A C 1
ATOM 1456 O O . LEU A 1 190 ? 5.605 -41.720 -1.769 1.00 90.06 190 LEU A O 1
ATOM 1460 N N . GLY A 1 191 ? 4.142 -43.425 -1.745 1.00 92.19 191 GLY A N 1
ATOM 1461 C CA . GLY A 1 191 ? 5.070 -44.423 -2.282 1.00 92.19 191 GLY A CA 1
ATOM 1462 C C . GLY A 1 191 ? 5.676 -44.008 -3.623 1.00 92.19 191 GLY A C 1
ATOM 1463 O O . GLY A 1 191 ? 6.893 -44.065 -3.794 1.00 92.19 191 GLY A O 1
ATOM 1464 N N . THR A 1 192 ? 4.854 -43.503 -4.548 1.00 93.88 192 THR A N 1
ATOM 1465 C CA . THR A 1 192 ? 5.325 -43.023 -5.851 1.00 93.88 192 THR A CA 1
ATOM 1466 C C . THR A 1 192 ? 6.269 -41.835 -5.718 1.00 93.88 192 THR A C 1
ATOM 1468 O O . THR A 1 192 ? 7.281 -41.812 -6.410 1.00 93.88 192 THR A O 1
ATOM 1471 N N . THR A 1 193 ? 6.000 -40.883 -4.818 1.00 93.25 193 THR A N 1
ATOM 1472 C CA . THR A 1 193 ? 6.880 -39.716 -4.630 1.00 93.25 193 THR A CA 1
ATOM 1473 C C . THR A 1 193 ? 8.154 -40.051 -3.863 1.00 93.25 193 THR A C 1
ATOM 1475 O O . THR A 1 193 ? 9.210 -39.554 -4.234 1.00 93.25 193 THR A O 1
ATOM 1478 N N . VAL A 1 194 ? 8.114 -40.941 -2.867 1.00 93.81 194 VAL A N 1
ATOM 1479 C CA . VAL A 1 194 ? 9.328 -41.417 -2.178 1.00 93.81 194 VAL A CA 1
ATOM 1480 C C . VAL A 1 194 ? 10.266 -42.102 -3.173 1.00 93.81 194 VAL A C 1
ATOM 1482 O O . VAL A 1 194 ? 11.436 -41.731 -3.263 1.00 93.81 194 VAL A O 1
ATOM 1485 N N . THR A 1 195 ? 9.769 -43.053 -3.972 1.00 93.62 195 THR A N 1
ATOM 1486 C CA . THR A 1 195 ? 10.607 -43.733 -4.972 1.00 93.62 195 THR A CA 1
ATOM 1487 C C . THR A 1 195 ? 11.042 -42.788 -6.095 1.00 93.62 195 THR A C 1
ATOM 1489 O O . THR A 1 195 ? 12.203 -42.833 -6.494 1.00 93.62 195 THR A O 1
ATOM 1492 N N . ALA A 1 196 ? 10.173 -41.881 -6.554 1.00 93.69 196 ALA A N 1
ATOM 1493 C CA . ALA A 1 196 ? 10.546 -40.850 -7.520 1.00 93.69 196 ALA A CA 1
ATOM 1494 C C . ALA A 1 196 ? 11.675 -39.946 -7.002 1.00 93.69 196 ALA A C 1
ATOM 1496 O O . ALA A 1 196 ? 12.638 -39.731 -7.729 1.00 93.69 196 ALA A O 1
ATOM 1497 N N . CYS A 1 197 ? 11.604 -39.471 -5.752 1.00 94.19 197 CYS A N 1
ATOM 1498 C CA . CYS A 1 197 ? 12.673 -38.694 -5.123 1.00 94.19 197 CYS A CA 1
ATOM 1499 C C . CYS A 1 197 ? 13.981 -39.483 -5.044 1.00 94.19 197 CYS A C 1
ATOM 1501 O O . CYS A 1 197 ? 15.023 -38.931 -5.369 1.00 94.19 197 CYS A O 1
ATOM 1503 N N . VAL A 1 198 ? 13.949 -40.764 -4.660 1.00 94.31 198 VAL A N 1
ATOM 1504 C CA . VAL A 1 198 ? 15.165 -41.594 -4.583 1.00 94.31 198 VAL A CA 1
ATOM 1505 C C . VAL A 1 198 ? 15.820 -41.759 -5.958 1.00 94.31 198 VAL A C 1
ATOM 1507 O O . VAL A 1 198 ? 17.018 -41.517 -6.083 1.00 94.31 198 VAL A O 1
ATOM 1510 N N . ILE A 1 199 ? 15.055 -42.098 -7.003 1.00 94.50 199 ILE A N 1
ATOM 1511 C CA . ILE A 1 199 ? 15.601 -42.235 -8.367 1.00 94.50 199 ILE A CA 1
ATOM 1512 C C . ILE A 1 199 ? 16.083 -40.870 -8.893 1.00 94.50 199 ILE A C 1
ATOM 1514 O O . ILE A 1 199 ? 17.131 -40.793 -9.526 1.00 94.50 199 ILE A O 1
ATOM 1518 N N . LEU A 1 200 ? 15.367 -39.781 -8.590 1.00 93.62 200 LEU A N 1
ATOM 1519 C CA . LEU A 1 200 ? 15.743 -38.413 -8.961 1.00 93.62 200 LEU A CA 1
ATOM 1520 C C . LEU A 1 200 ? 17.051 -37.964 -8.292 1.00 93.62 200 LEU A C 1
ATOM 1522 O O . LEU A 1 200 ? 17.898 -37.379 -8.957 1.00 93.62 200 LEU A O 1
ATOM 1526 N N . ILE A 1 201 ? 17.239 -38.267 -7.005 1.00 93.44 201 ILE A N 1
ATOM 1527 C CA . ILE A 1 201 ? 18.474 -37.989 -6.256 1.00 93.44 201 ILE A CA 1
ATOM 1528 C C . ILE A 1 201 ? 19.656 -38.740 -6.876 1.00 93.44 201 ILE A C 1
ATOM 1530 O O . ILE A 1 201 ? 20.695 -38.128 -7.110 1.00 93.44 201 ILE A O 1
ATOM 1534 N N . VAL A 1 202 ? 19.489 -40.033 -7.180 1.00 92.50 202 VAL A N 1
ATOM 1535 C CA . VAL A 1 202 ? 20.532 -40.842 -7.834 1.00 92.50 202 VAL A CA 1
ATOM 1536 C C . VAL A 1 202 ? 20.878 -40.275 -9.210 1.00 92.50 202 VAL A C 1
ATOM 1538 O O . VAL A 1 202 ? 22.048 -40.044 -9.484 1.00 92.50 202 VAL A O 1
ATOM 1541 N N . LEU A 1 203 ? 19.883 -39.964 -10.045 1.00 91.44 203 LEU A N 1
ATOM 1542 C CA . LEU A 1 203 ? 20.125 -39.503 -11.415 1.00 91.44 203 LEU A CA 1
ATOM 1543 C C . LEU A 1 203 ? 20.745 -38.096 -11.468 1.00 91.44 203 LEU A C 1
ATOM 1545 O O . LEU A 1 203 ? 21.608 -37.835 -12.300 1.00 91.44 203 LEU A O 1
ATOM 1549 N N . ILE A 1 204 ? 20.375 -37.198 -10.546 1.00 91.38 204 ILE A N 1
ATOM 1550 C CA . ILE A 1 204 ? 21.063 -35.906 -10.384 1.00 91.38 204 ILE A CA 1
ATOM 1551 C C . ILE A 1 204 ? 22.514 -36.120 -9.913 1.00 91.38 204 ILE A C 1
ATOM 1553 O O . ILE A 1 204 ? 23.408 -35.422 -10.383 1.00 91.38 204 ILE A O 1
ATOM 1557 N N . ALA A 1 205 ? 22.770 -37.084 -9.023 1.00 89.44 205 ALA A N 1
ATOM 1558 C CA . ALA A 1 205 ? 24.118 -37.396 -8.544 1.00 89.44 205 ALA A CA 1
ATOM 1559 C C . ALA A 1 205 ? 25.005 -38.094 -9.599 1.00 89.44 205 ALA A C 1
ATOM 1561 O O . ALA A 1 205 ? 26.218 -37.905 -9.580 1.00 89.44 205 ALA A O 1
ATOM 1562 N N . GLU A 1 206 ? 24.426 -38.854 -10.533 1.00 88.44 206 GLU A N 1
ATOM 1563 C CA . GLU A 1 206 ? 25.135 -39.395 -11.703 1.00 88.44 206 GLU A CA 1
ATOM 1564 C C . GLU A 1 206 ? 25.512 -38.272 -12.689 1.00 88.44 206 GLU A C 1
ATOM 1566 O O . GLU A 1 206 ? 26.667 -38.172 -13.110 1.00 88.44 206 GLU A O 1
ATOM 1571 N N . GLU A 1 207 ? 24.579 -37.363 -12.996 1.00 85.50 207 GLU A N 1
ATOM 1572 C CA . GLU A 1 207 ? 24.832 -36.209 -13.876 1.00 85.50 207 GLU A CA 1
ATOM 1573 C C . GLU A 1 207 ? 25.864 -35.228 -13.271 1.00 85.50 207 GLU A C 1
ATOM 1575 O O . GLU A 1 207 ? 26.648 -34.610 -13.992 1.00 85.50 207 GLU A O 1
ATOM 1580 N N . ALA A 1 208 ? 25.978 -35.163 -11.937 1.00 82.12 208 ALA A N 1
ATOM 1581 C CA . ALA A 1 208 ? 27.008 -34.384 -11.236 1.00 82.12 208 ALA A CA 1
ATOM 1582 C C . ALA A 1 208 ? 28.460 -34.753 -11.615 1.00 82.12 208 ALA A C 1
ATOM 1584 O O . ALA A 1 208 ? 29.374 -33.974 -11.354 1.00 82.12 208 ALA A O 1
ATOM 1585 N N . VAL A 1 209 ? 28.685 -35.933 -12.209 1.00 78.38 209 VAL A N 1
ATOM 1586 C CA . VAL A 1 209 ? 30.008 -36.409 -12.656 1.00 78.38 209 VAL A CA 1
ATOM 1587 C C . VAL A 1 209 ? 30.307 -36.017 -14.113 1.00 78.38 209 VAL A C 1
ATOM 1589 O O . VAL A 1 209 ? 31.465 -36.024 -14.527 1.00 78.38 209 VAL A O 1
ATOM 1592 N N . SER A 1 210 ? 29.285 -35.666 -14.899 1.00 73.69 210 SER A N 1
ATOM 1593 C CA . SER A 1 210 ? 29.408 -35.318 -16.327 1.00 73.69 210 SER A CA 1
ATOM 1594 C C . SER A 1 210 ? 29.287 -33.817 -16.618 1.00 73.69 210 SER A C 1
ATOM 1596 O O . SER A 1 210 ? 29.767 -33.358 -17.657 1.00 73.69 210 SER A O 1
ATOM 1598 N N . VAL A 1 211 ? 28.711 -33.034 -15.701 1.00 73.31 211 VAL A N 1
ATOM 1599 C CA . VAL A 1 211 ? 28.569 -31.575 -15.837 1.00 73.31 211 VAL A CA 1
ATOM 1600 C C . VAL A 1 211 ? 29.887 -30.833 -15.560 1.00 73.31 211 VAL A C 1
ATOM 1602 O O . VAL A 1 211 ? 30.656 -31.175 -14.666 1.00 73.31 211 VAL A O 1
ATOM 1605 N N . GLY A 1 212 ? 30.146 -29.787 -16.356 1.00 69.19 212 GLY A N 1
ATOM 1606 C CA . GLY A 1 212 ? 31.309 -28.902 -16.226 1.00 69.19 212 GLY A CA 1
ATOM 1607 C C . GLY A 1 212 ? 31.161 -27.815 -15.148 1.00 69.19 212 GLY A C 1
ATOM 1608 O O . GLY A 1 212 ? 30.484 -27.985 -14.140 1.00 69.19 212 GLY A O 1
ATOM 1609 N N . SER A 1 213 ? 31.800 -26.658 -15.346 1.00 76.12 213 SER A N 1
ATOM 1610 C CA . SER A 1 213 ? 31.776 -25.556 -14.373 1.00 76.12 213 SER A CA 1
ATOM 1611 C C . SER A 1 213 ? 30.416 -24.838 -14.300 1.00 76.12 213 SER A C 1
ATOM 1613 O O . SER A 1 213 ? 30.070 -24.015 -15.149 1.00 76.12 213 SER A O 1
ATOM 1615 N N . VAL A 1 214 ? 29.664 -25.129 -13.234 1.00 84.25 214 VAL A N 1
ATOM 1616 C CA . VAL A 1 214 ? 28.341 -24.558 -12.915 1.00 84.25 214 VAL A CA 1
ATOM 1617 C C . VAL A 1 214 ? 28.447 -23.121 -12.380 1.00 84.25 214 VAL A C 1
ATOM 1619 O O . VAL A 1 214 ? 29.409 -22.768 -11.694 1.00 84.25 214 VAL A O 1
ATOM 1622 N N . LYS A 1 215 ? 27.438 -22.283 -12.661 1.00 86.12 215 LYS A N 1
ATOM 1623 C CA . LYS A 1 215 ? 27.321 -20.909 -12.145 1.00 86.12 215 LYS A CA 1
ATOM 1624 C C . LYS A 1 215 ? 26.231 -20.778 -11.083 1.00 86.12 215 LYS A C 1
ATOM 1626 O O . LYS A 1 215 ? 25.115 -21.257 -11.255 1.00 86.12 215 LYS A O 1
ATOM 1631 N N . TYR A 1 216 ? 26.550 -20.025 -10.033 1.00 86.56 216 TYR A N 1
ATOM 1632 C CA . TYR A 1 216 ? 25.661 -19.712 -8.913 1.00 86.56 216 TYR A CA 1
ATOM 1633 C C . TYR A 1 216 ? 25.482 -18.187 -8.809 1.00 86.56 216 TYR A C 1
ATOM 1635 O O . TYR A 1 216 ? 26.222 -17.537 -8.066 1.00 86.56 216 TYR A O 1
ATOM 1643 N N . PRO A 1 217 ? 24.579 -17.574 -9.596 1.00 72.62 217 PRO A N 1
ATOM 1644 C CA . PRO A 1 217 ? 24.353 -16.133 -9.538 1.00 72.62 217 PRO A CA 1
ATOM 1645 C C . PRO A 1 217 ? 23.801 -15.717 -8.169 1.00 72.62 217 PRO A C 1
ATOM 1647 O O . PRO A 1 217 ? 23.046 -16.452 -7.532 1.00 72.62 217 PRO A O 1
ATOM 1650 N N . ALA A 1 218 ? 24.156 -14.512 -7.721 1.00 74.50 218 ALA A N 1
ATOM 1651 C CA . ALA A 1 218 ? 23.582 -13.950 -6.504 1.00 74.50 218 ALA A CA 1
ATOM 1652 C C . ALA A 1 218 ? 22.065 -13.719 -6.692 1.00 74.50 218 ALA A C 1
ATOM 1654 O O . ALA A 1 218 ? 21.658 -13.178 -7.726 1.00 74.50 218 ALA A O 1
ATOM 1655 N N . PRO A 1 219 ? 21.217 -14.105 -5.721 1.00 72.50 219 PRO A N 1
ATOM 1656 C CA . PRO A 1 219 ? 19.776 -13.936 -5.836 1.00 72.50 219 PRO A CA 1
ATOM 1657 C C . PRO A 1 219 ? 19.401 -12.455 -5.827 1.00 72.50 219 PRO A C 1
ATOM 1659 O O . PRO A 1 219 ? 19.784 -11.696 -4.938 1.00 72.50 219 PRO A O 1
ATOM 1662 N N . SER A 1 220 ? 18.593 -12.046 -6.801 1.00 75.00 220 SER A N 1
ATOM 1663 C CA . SER A 1 220 ? 17.956 -10.730 -6.777 1.00 75.00 220 SER A CA 1
ATOM 1664 C C . SER A 1 220 ? 16.874 -10.681 -5.693 1.00 75.00 220 SER A C 1
ATOM 1666 O O . SER A 1 220 ? 16.211 -11.684 -5.429 1.00 75.00 220 SER A O 1
ATOM 1668 N N . VAL A 1 221 ? 16.597 -9.499 -5.134 1.00 59.25 221 VAL A N 1
ATOM 1669 C CA . VAL A 1 221 ? 15.485 -9.296 -4.178 1.00 59.25 221 VAL A CA 1
ATOM 1670 C C . VAL A 1 221 ? 14.160 -9.847 -4.737 1.00 59.25 221 VAL A C 1
ATOM 1672 O O . VAL A 1 221 ? 13.400 -10.522 -4.044 1.00 59.25 221 VAL A O 1
ATOM 1675 N N . LYS A 1 222 ? 13.916 -9.643 -6.037 1.00 61.50 222 LYS A N 1
ATOM 1676 C CA . LYS A 1 222 ? 12.718 -10.112 -6.744 1.00 61.50 222 LYS A CA 1
ATOM 1677 C C . LYS A 1 222 ? 12.675 -11.634 -6.957 1.00 61.50 222 LYS A C 1
ATOM 1679 O O . LYS A 1 222 ? 11.584 -12.198 -6.981 1.00 61.50 222 LYS A O 1
ATOM 1684 N N . SER A 1 223 ? 13.812 -12.311 -7.121 1.00 60.81 223 SER A N 1
ATOM 1685 C CA . SER A 1 223 ? 13.856 -13.780 -7.218 1.00 60.81 223 SER A CA 1
ATOM 1686 C C . SER A 1 223 ? 13.777 -14.432 -5.831 1.00 60.81 223 SER A C 1
ATOM 1688 O O . SER A 1 223 ? 13.045 -15.405 -5.669 1.00 60.81 223 SER A O 1
ATOM 1690 N N . PHE A 1 224 ? 14.379 -13.823 -4.805 1.00 76.88 224 PHE A N 1
ATOM 1691 C CA . PHE A 1 224 ? 14.264 -14.256 -3.409 1.00 76.88 224 PHE A CA 1
ATOM 1692 C C . PHE A 1 224 ? 12.807 -14.252 -2.908 1.00 76.88 224 PHE A C 1
ATOM 1694 O O . PHE A 1 224 ? 12.336 -15.250 -2.364 1.00 76.88 224 PHE A O 1
ATOM 1701 N N . PHE A 1 225 ? 12.035 -13.186 -3.156 1.00 64.31 225 PHE A N 1
ATOM 1702 C CA . PHE A 1 225 ? 10.615 -13.163 -2.768 1.00 64.31 225 PHE A CA 1
ATOM 1703 C C . PHE A 1 225 ? 9.713 -14.066 -3.632 1.00 64.31 225 PHE A C 1
ATOM 1705 O O . PHE A 1 225 ? 8.712 -14.585 -3.137 1.00 64.31 225 PHE A O 1
ATOM 1712 N N . LEU A 1 226 ? 10.069 -14.320 -4.898 1.00 64.50 226 LEU A N 1
ATOM 1713 C CA . LEU A 1 226 ? 9.370 -15.305 -5.737 1.00 64.50 226 LEU A CA 1
ATOM 1714 C C . LEU A 1 226 ? 9.619 -16.745 -5.246 1.00 64.50 226 LEU A C 1
ATOM 1716 O O . LEU A 1 226 ? 8.707 -17.576 -5.216 1.00 64.50 226 LEU A O 1
ATOM 1720 N N . SER A 1 227 ? 10.845 -17.010 -4.797 1.00 76.19 227 SER A N 1
ATOM 1721 C CA . SER A 1 227 ? 11.240 -18.243 -4.126 1.00 76.19 227 SER A CA 1
ATOM 1722 C C . SER A 1 227 ? 10.482 -18.445 -2.811 1.00 76.19 227 SER A C 1
ATOM 1724 O O . SER A 1 227 ? 9.875 -19.499 -2.636 1.00 76.19 227 SER A O 1
ATOM 1726 N N . TYR A 1 228 ? 10.386 -17.420 -1.952 1.00 76.56 228 TYR A N 1
ATOM 1727 C CA . TYR A 1 228 ? 9.580 -17.461 -0.722 1.00 76.56 228 TYR A CA 1
ATOM 1728 C C . TYR A 1 228 ? 8.128 -17.899 -0.980 1.00 76.56 228 TYR A C 1
ATOM 1730 O O . TYR A 1 228 ? 7.629 -18.805 -0.313 1.00 76.56 228 TYR A O 1
ATOM 1738 N N . GLY A 1 229 ? 7.465 -17.329 -1.994 1.00 69.00 229 GLY A N 1
ATOM 1739 C CA . GLY A 1 229 ? 6.108 -17.738 -2.385 1.00 69.00 229 GLY A CA 1
ATOM 1740 C C . GLY A 1 229 ? 6.023 -19.192 -2.871 1.00 69.00 229 GLY A C 1
ATOM 1741 O O . GLY A 1 229 ? 5.075 -19.904 -2.539 1.00 69.00 229 GLY A O 1
ATOM 1742 N N . THR A 1 230 ? 7.041 -19.660 -3.598 1.00 77.25 230 THR A N 1
ATOM 1743 C CA . THR A 1 230 ? 7.141 -21.054 -4.071 1.00 77.25 230 THR A CA 1
ATOM 1744 C C . THR A 1 230 ? 7.371 -22.030 -2.908 1.00 77.25 230 THR A C 1
ATOM 1746 O O . THR A 1 230 ? 6.773 -23.105 -2.869 1.00 77.25 230 THR A O 1
ATOM 1749 N N . MET A 1 231 ? 8.190 -21.642 -1.926 1.00 87.38 231 MET A N 1
ATOM 1750 C CA . MET A 1 231 ? 8.473 -22.422 -0.719 1.00 87.38 231 MET A CA 1
ATOM 1751 C C . MET A 1 231 ? 7.265 -22.485 0.221 1.00 87.38 231 MET A C 1
ATOM 1753 O O . MET A 1 231 ? 6.931 -23.568 0.692 1.00 87.38 231 MET A O 1
ATOM 1757 N N . LEU A 1 232 ? 6.549 -21.374 0.430 1.00 79.12 232 LEU A N 1
ATOM 1758 C CA . LEU A 1 232 ? 5.272 -21.376 1.152 1.00 79.12 232 LEU A CA 1
ATOM 1759 C C . LEU A 1 232 ? 4.230 -22.278 0.479 1.00 79.12 232 LEU A C 1
ATOM 1761 O O . LEU A 1 232 ? 3.559 -23.042 1.168 1.00 79.12 232 LEU A O 1
ATOM 1765 N N . PHE A 1 233 ? 4.113 -22.246 -0.854 1.00 82.56 233 PHE A N 1
ATOM 1766 C CA . PHE A 1 233 ? 3.198 -23.136 -1.575 1.00 82.56 233 PHE A CA 1
ATOM 1767 C C . PHE A 1 233 ? 3.565 -24.618 -1.388 1.00 82.56 233 PHE A C 1
ATOM 1769 O O . PHE A 1 233 ? 2.687 -25.435 -1.117 1.00 82.56 233 PHE A O 1
ATOM 1776 N N . ALA A 1 234 ? 4.857 -24.968 -1.437 1.00 88.38 234 ALA A N 1
ATOM 1777 C CA . ALA A 1 234 ? 5.334 -26.332 -1.183 1.00 88.38 234 ALA A CA 1
ATOM 1778 C C . ALA A 1 234 ? 5.048 -26.846 0.248 1.00 88.38 234 ALA A C 1
ATOM 1780 O O . ALA A 1 234 ? 5.083 -28.056 0.482 1.00 88.38 234 ALA A O 1
ATOM 1781 N N . PHE A 1 235 ? 4.731 -25.947 1.187 1.00 89.44 235 PHE A N 1
ATOM 1782 C CA . PHE A 1 235 ? 4.305 -26.246 2.558 1.00 89.44 235 PHE A CA 1
ATOM 1783 C C . PHE A 1 235 ? 2.827 -25.878 2.843 1.00 89.44 235 PHE A C 1
ATOM 1785 O O . PHE A 1 235 ? 2.381 -25.894 3.990 1.00 89.44 235 PHE A O 1
ATOM 1792 N N . GLY A 1 236 ? 2.032 -25.611 1.803 1.00 80.81 236 GLY A N 1
ATOM 1793 C CA . GLY A 1 236 ? 0.722 -24.957 1.883 1.00 80.81 236 GLY A CA 1
ATOM 1794 C C . GLY A 1 236 ? -0.513 -25.802 2.239 1.00 80.81 236 GLY A C 1
ATOM 1795 O O . GLY A 1 236 ? -1.623 -25.341 1.977 1.00 80.81 236 GLY A O 1
ATOM 1796 N N . GLY A 1 237 ? -0.381 -26.999 2.821 1.00 80.50 237 GLY A N 1
ATOM 1797 C CA . GLY A 1 237 ? -1.491 -27.965 2.982 1.00 80.50 237 GLY A CA 1
ATOM 1798 C C . GLY A 1 237 ? -2.519 -27.688 4.093 1.00 80.50 237 GLY A C 1
ATOM 1799 O O . GLY A 1 237 ? -3.538 -28.371 4.177 1.00 80.50 237 GLY A O 1
ATOM 1800 N N . ALA A 1 238 ? -2.305 -26.692 4.960 1.00 86.25 238 ALA A N 1
ATOM 1801 C CA . ALA A 1 238 ? -3.066 -26.587 6.213 1.00 86.25 238 ALA A CA 1
ATOM 1802 C C . ALA A 1 238 ? -4.582 -26.310 6.073 1.00 86.25 238 ALA A C 1
ATOM 1804 O O . ALA A 1 238 ? -5.326 -26.540 7.026 1.00 86.25 238 ALA A O 1
ATOM 1805 N N . ALA A 1 239 ? -5.076 -25.948 4.884 1.00 87.12 239 ALA A N 1
ATOM 1806 C CA . ALA A 1 239 ? -6.512 -25.899 4.594 1.00 87.12 239 ALA A CA 1
ATOM 1807 C C . ALA A 1 239 ? -7.236 -27.254 4.777 1.00 87.12 239 ALA A C 1
ATOM 1809 O O . ALA A 1 239 ? -8.409 -27.270 5.156 1.00 87.12 239 ALA A O 1
ATOM 1810 N N . SER A 1 240 ? -6.544 -28.379 4.568 1.00 86.56 240 SER A N 1
ATOM 1811 C CA . SER A 1 240 ? -7.095 -29.738 4.711 1.00 86.56 240 SER A CA 1
ATOM 1812 C C . SER A 1 240 ? -6.903 -30.335 6.113 1.00 86.56 240 SER A C 1
ATOM 1814 O O . SER A 1 240 ? -7.548 -31.325 6.470 1.00 86.56 240 SER A O 1
ATOM 1816 N N . PHE A 1 241 ? -6.048 -29.733 6.946 1.00 89.50 241 PHE A N 1
ATOM 1817 C CA . PHE A 1 241 ? -5.603 -30.314 8.219 1.00 89.50 241 PHE A CA 1
ATOM 1818 C C . PHE A 1 241 ? -6.736 -30.587 9.227 1.00 89.50 241 PHE A C 1
ATOM 1820 O O . PHE A 1 241 ? -6.754 -31.690 9.779 1.00 89.50 241 PHE A O 1
ATOM 1827 N N . PRO A 1 242 ? -7.728 -29.693 9.441 1.00 88.31 242 PRO A N 1
ATOM 1828 C CA . PRO A 1 242 ? -8.855 -29.989 10.330 1.00 88.31 242 PRO A CA 1
ATOM 1829 C C . PRO A 1 242 ? -9.714 -31.157 9.844 1.00 88.31 242 PRO A C 1
ATOM 1831 O O . PRO A 1 242 ? -10.323 -31.840 10.660 1.00 88.31 242 PRO A O 1
ATOM 1834 N N . THR A 1 243 ? -9.752 -31.420 8.534 1.00 84.88 243 THR A N 1
ATOM 1835 C CA . THR A 1 243 ? -10.463 -32.569 7.956 1.00 84.88 243 THR A CA 1
ATOM 1836 C C . THR A 1 243 ? -9.733 -33.868 8.287 1.00 84.88 243 THR A C 1
ATOM 1838 O O . THR A 1 243 ? -10.358 -34.795 8.801 1.00 84.88 243 THR A O 1
ATOM 1841 N N . PHE A 1 244 ? -8.406 -33.912 8.105 1.00 86.19 244 PHE A N 1
ATOM 1842 C CA . PHE A 1 244 ? -7.591 -35.060 8.519 1.00 86.19 244 PHE A CA 1
ATOM 1843 C C . PHE A 1 244 ? -7.698 -35.309 10.028 1.00 86.19 244 PHE A C 1
ATOM 1845 O O . PHE A 1 244 ? -7.942 -36.440 10.440 1.00 86.19 244 PHE A O 1
ATOM 1852 N N . GLN A 1 245 ? -7.584 -34.259 10.850 1.00 89.75 245 GLN A N 1
ATOM 1853 C CA . GLN A 1 245 ? -7.732 -34.355 12.303 1.00 89.75 245 GLN A CA 1
ATOM 1854 C C . GLN A 1 245 ? -9.117 -34.869 12.707 1.00 89.75 245 GLN A C 1
ATOM 1856 O O . GLN A 1 245 ? -9.209 -35.785 13.517 1.00 89.75 245 GLN A O 1
ATOM 1861 N N . ASN A 1 246 ? -10.194 -34.322 12.139 1.00 86.00 246 ASN A N 1
ATOM 1862 C CA . ASN A 1 246 ? -11.569 -34.747 12.410 1.00 86.00 246 ASN A CA 1
ATOM 1863 C C . ASN A 1 246 ? -11.797 -36.242 12.109 1.00 86.00 246 ASN A C 1
ATOM 1865 O O . ASN A 1 246 ? -12.595 -36.880 12.806 1.00 86.00 246 ASN A O 1
ATOM 1869 N N . ASP A 1 247 ? -11.069 -36.794 11.132 1.00 84.56 247 ASP A N 1
ATOM 1870 C CA . ASP A 1 247 ? -11.074 -38.212 10.765 1.00 84.56 247 ASP A CA 1
ATOM 1871 C C . ASP A 1 247 ? -10.109 -39.103 11.579 1.00 84.56 247 ASP A C 1
ATOM 1873 O O . ASP A 1 247 ? -10.196 -40.326 11.453 1.00 84.56 247 ASP A O 1
ATOM 1877 N N . MET A 1 248 ? -9.228 -38.564 12.435 1.00 87.19 248 MET A N 1
ATOM 1878 C CA . MET A 1 248 ? -8.331 -39.368 13.287 1.00 87.19 248 MET A CA 1
ATOM 1879 C C . MET A 1 248 ? -9.076 -40.136 14.391 1.00 87.19 248 MET A C 1
ATOM 1881 O O . MET A 1 248 ? -10.014 -39.629 15.004 1.00 87.19 248 MET A O 1
ATOM 1885 N N . ARG A 1 249 ? -8.589 -41.346 14.717 1.00 86.00 249 ARG A N 1
ATOM 1886 C CA . ARG A 1 249 ? -9.061 -42.157 15.863 1.00 86.00 249 ARG A CA 1
ATOM 1887 C C . ARG A 1 249 ? -8.827 -41.459 17.211 1.00 86.00 249 ARG A C 1
ATOM 1889 O O . ARG A 1 249 ? -9.602 -41.657 18.147 1.00 86.00 249 ARG A O 1
ATOM 1896 N N . ASP A 1 250 ? -7.761 -40.669 17.296 1.00 83.19 250 ASP A N 1
ATOM 1897 C CA . ASP A 1 250 ? -7.456 -39.759 18.398 1.00 83.19 250 ASP A CA 1
ATOM 1898 C C . ASP A 1 250 ? -7.004 -38.414 17.814 1.00 83.19 250 ASP A C 1
ATOM 1900 O O . ASP A 1 250 ? -5.953 -38.308 17.178 1.00 83.19 250 ASP A O 1
ATOM 1904 N N . ARG A 1 251 ? -7.833 -37.392 18.026 1.00 85.69 251 ARG A N 1
ATOM 1905 C CA . ARG A 1 251 ? -7.684 -36.042 17.472 1.00 85.69 251 ARG A CA 1
ATOM 1906 C C . ARG A 1 251 ? -6.636 -35.207 18.214 1.00 85.69 251 ARG A C 1
ATOM 1908 O O . ARG A 1 251 ? -6.172 -34.198 17.681 1.00 85.69 251 ARG A O 1
ATOM 1915 N N . THR A 1 252 ? -6.229 -35.629 19.416 1.00 82.62 252 THR A N 1
ATOM 1916 C CA . THR A 1 252 ? -5.198 -34.958 20.228 1.00 82.62 252 THR A CA 1
ATOM 1917 C C . THR A 1 252 ? -3.786 -35.224 19.707 1.00 82.62 252 THR A C 1
ATOM 1919 O O . THR A 1 252 ? -2.882 -34.419 19.916 1.00 82.62 252 THR A O 1
ATOM 1922 N N . LEU A 1 253 ? -3.595 -36.317 18.960 1.00 87.88 253 LEU A N 1
ATOM 1923 C CA . LEU A 1 253 ? -2.312 -36.695 18.364 1.00 87.88 253 LEU A CA 1
ATOM 1924 C C . LEU A 1 253 ? -1.982 -35.925 17.074 1.00 87.88 253 LEU A C 1
ATOM 1926 O O . LEU A 1 253 ? -0.887 -36.090 16.533 1.00 87.88 253 LEU A O 1
ATOM 1930 N N . PHE A 1 254 ? -2.882 -35.068 16.580 1.00 92.50 254 PHE A N 1
ATOM 1931 C CA . PHE A 1 254 ? -2.678 -34.331 15.331 1.00 92.50 254 PHE A CA 1
ATOM 1932 C C . PHE A 1 254 ? -1.395 -33.468 15.289 1.00 92.50 254 PHE A C 1
ATOM 1934 O O . PHE A 1 254 ? -0.691 -33.545 14.283 1.00 92.50 254 PHE A O 1
ATOM 1941 N N . PRO A 1 255 ? -0.981 -32.735 16.346 1.00 91.19 255 PRO A N 1
ATOM 1942 C CA . PRO A 1 255 ? 0.290 -32.000 16.334 1.00 91.19 255 PRO A CA 1
ATOM 1943 C C . PRO A 1 255 ? 1.520 -32.895 16.118 1.00 91.19 255 PRO A C 1
ATOM 1945 O O . PRO A 1 255 ? 2.486 -32.483 15.471 1.00 91.19 255 PRO A O 1
ATOM 1948 N N . LYS A 1 256 ? 1.468 -34.153 16.586 1.00 88.38 256 LYS A N 1
ATOM 1949 C CA . LYS A 1 256 ? 2.502 -35.163 16.309 1.00 88.38 256 LYS A CA 1
ATOM 1950 C C . LYS A 1 256 ? 2.415 -35.631 14.853 1.00 88.38 256 LYS A C 1
ATOM 1952 O O . LYS A 1 256 ? 3.444 -35.705 14.188 1.00 88.38 256 LYS A O 1
ATOM 1957 N N . ALA A 1 257 ? 1.206 -35.872 14.335 1.00 92.44 257 ALA A N 1
ATOM 1958 C CA . ALA A 1 257 ? 0.991 -36.251 12.934 1.00 92.44 257 ALA A CA 1
ATOM 1959 C C . ALA A 1 257 ? 1.529 -35.188 11.956 1.00 92.44 257 ALA A C 1
ATOM 1961 O O . ALA A 1 257 ? 2.232 -35.530 11.002 1.00 92.44 257 ALA A O 1
ATOM 1962 N N . ALA A 1 258 ? 1.252 -33.909 12.233 1.00 93.44 258 ALA A N 1
ATOM 1963 C CA . ALA A 1 258 ? 1.757 -32.767 11.479 1.00 93.44 258 ALA A CA 1
ATOM 1964 C C . ALA A 1 258 ? 3.286 -32.666 11.560 1.00 93.44 258 ALA A C 1
ATOM 1966 O O . ALA A 1 258 ? 3.940 -32.590 10.523 1.00 93.44 258 ALA A O 1
ATOM 1967 N N . THR A 1 259 ? 3.868 -32.757 12.761 1.00 92.81 259 THR A N 1
ATOM 1968 C CA . THR A 1 259 ? 5.331 -32.723 12.943 1.00 92.81 259 THR A CA 1
ATOM 1969 C C . THR A 1 259 ? 6.034 -33.822 12.140 1.00 92.81 259 THR A C 1
ATOM 1971 O O . THR A 1 259 ? 6.961 -33.526 11.389 1.00 92.81 259 THR A O 1
ATOM 1974 N N . PHE A 1 260 ? 5.565 -35.074 12.210 1.00 94.12 260 PHE A N 1
ATOM 1975 C CA . PHE A 1 260 ? 6.133 -36.162 11.403 1.00 94.12 260 PHE A CA 1
ATOM 1976 C C . PHE A 1 260 ? 5.932 -35.954 9.892 1.00 94.12 260 PHE A C 1
ATOM 1978 O O . PHE A 1 260 ? 6.838 -36.254 9.117 1.00 94.12 260 PHE A O 1
ATOM 1985 N N . GLY A 1 261 ? 4.792 -35.395 9.468 1.00 93.00 261 GLY A N 1
ATOM 1986 C CA . GLY A 1 261 ? 4.540 -35.052 8.065 1.00 93.00 261 GLY A CA 1
ATOM 1987 C C . GLY A 1 261 ? 5.506 -33.989 7.530 1.00 93.00 261 GLY A C 1
ATOM 1988 O O . GLY A 1 261 ? 6.120 -34.182 6.485 1.00 93.00 261 GLY A O 1
ATOM 1989 N N . PHE A 1 262 ? 5.718 -32.899 8.271 1.00 94.62 262 PHE A N 1
ATOM 1990 C CA . PHE A 1 262 ? 6.653 -31.837 7.881 1.00 94.62 262 PHE A CA 1
ATOM 1991 C C . PHE A 1 262 ? 8.119 -32.286 7.899 1.00 94.62 262 PHE A C 1
ATOM 1993 O O . PHE A 1 262 ? 8.876 -31.905 7.008 1.00 94.62 262 PHE A O 1
ATOM 2000 N N . LEU A 1 263 ? 8.519 -33.137 8.850 1.00 94.06 263 LEU A N 1
ATOM 2001 C CA . LEU A 1 263 ? 9.855 -33.745 8.853 1.00 94.06 263 LEU A CA 1
ATOM 2002 C C . LEU A 1 263 ? 10.068 -34.657 7.633 1.00 94.06 263 LEU A C 1
ATOM 2004 O O . LEU A 1 263 ? 11.126 -34.600 7.009 1.00 94.06 263 LEU A O 1
ATOM 2008 N N . ALA A 1 264 ? 9.059 -35.443 7.242 1.00 93.06 264 ALA A N 1
ATOM 2009 C CA . ALA A 1 264 ? 9.114 -36.265 6.033 1.00 93.06 264 ALA A CA 1
ATOM 2010 C C . ALA A 1 264 ? 9.146 -35.421 4.743 1.00 93.06 264 ALA A C 1
ATOM 2012 O O . ALA A 1 264 ? 9.905 -35.737 3.828 1.00 93.06 264 ALA A O 1
ATOM 2013 N N . LEU A 1 265 ? 8.391 -34.317 4.679 1.00 94.38 265 LEU A N 1
ATOM 2014 C CA . LEU A 1 265 ? 8.461 -33.362 3.566 1.00 94.38 265 LEU A CA 1
ATOM 2015 C C . LEU A 1 265 ? 9.853 -32.729 3.460 1.00 94.38 265 LEU A C 1
ATOM 2017 O O . LEU A 1 265 ? 10.434 -32.742 2.381 1.00 94.38 265 LEU A O 1
ATOM 2021 N N . LEU A 1 266 ? 10.435 -32.256 4.567 1.00 93.94 266 LEU A N 1
ATOM 2022 C CA . LEU A 1 266 ? 11.808 -31.738 4.584 1.00 93.94 266 LEU A CA 1
ATOM 2023 C C . LEU A 1 266 ? 12.823 -32.796 4.121 1.00 93.94 266 LEU A C 1
ATOM 2025 O O . LEU A 1 266 ? 13.691 -32.479 3.311 1.00 93.94 266 LEU A O 1
ATOM 2029 N N . ALA A 1 267 ? 12.687 -34.052 4.559 1.00 92.88 267 ALA A N 1
ATOM 2030 C CA . ALA A 1 267 ? 13.560 -35.151 4.140 1.00 92.88 267 ALA A CA 1
ATOM 2031 C C . ALA A 1 267 ? 13.450 -35.494 2.639 1.00 92.88 267 ALA A C 1
ATOM 2033 O O . ALA A 1 267 ? 14.443 -35.899 2.039 1.00 92.88 267 ALA A O 1
ATOM 2034 N N . LEU A 1 268 ? 12.279 -35.309 2.018 1.00 91.69 268 LEU A N 1
ATOM 2035 C CA . LEU A 1 268 ? 12.077 -35.496 0.573 1.00 91.69 268 LEU A CA 1
ATOM 2036 C C . LEU A 1 268 ? 12.512 -34.277 -0.253 1.00 91.69 268 LEU A C 1
ATOM 2038 O O . LEU A 1 268 ? 13.043 -34.431 -1.352 1.00 91.69 268 LEU A O 1
ATOM 2042 N N . TYR A 1 269 ? 12.278 -33.071 0.261 1.00 94.38 269 TYR A N 1
ATOM 2043 C CA . TYR A 1 269 ? 12.531 -31.810 -0.434 1.00 94.38 269 TYR A CA 1
ATOM 2044 C C . TYR A 1 269 ? 14.003 -31.404 -0.412 1.00 94.38 269 TYR A C 1
ATOM 2046 O O . TYR A 1 269 ? 14.550 -31.028 -1.446 1.00 94.38 269 TYR A O 1
ATOM 2054 N N . MET A 1 270 ? 14.645 -31.457 0.758 1.00 93.31 270 MET A N 1
ATOM 2055 C CA . MET A 1 270 ? 15.978 -30.886 0.965 1.00 93.31 270 MET A CA 1
ATOM 2056 C C . MET A 1 270 ? 17.056 -31.520 0.072 1.00 93.31 270 MET A C 1
ATOM 2058 O O . MET A 1 270 ? 17.788 -30.755 -0.555 1.00 93.31 270 MET A O 1
ATOM 2062 N N . PRO A 1 271 ? 17.154 -32.859 -0.081 1.00 94.38 271 PRO A N 1
ATOM 2063 C CA . PRO A 1 271 ? 18.169 -33.451 -0.951 1.00 94.38 271 PRO A CA 1
ATOM 2064 C C . PRO A 1 271 ? 17.957 -33.079 -2.422 1.00 94.38 271 PRO A C 1
ATOM 2066 O O . PRO A 1 271 ? 18.914 -32.714 -3.098 1.00 94.38 271 PRO A O 1
ATOM 2069 N N . VAL A 1 272 ? 16.709 -33.102 -2.907 1.00 94.38 272 VAL A N 1
ATOM 2070 C CA . VAL A 1 272 ? 16.374 -32.753 -4.300 1.00 94.38 272 VAL A CA 1
ATOM 2071 C C . VAL A 1 272 ? 16.645 -31.269 -4.573 1.00 94.38 272 VAL A C 1
ATOM 2073 O O . VAL A 1 272 ? 17.213 -30.930 -5.609 1.00 94.38 272 VAL A O 1
ATOM 2076 N N . ALA A 1 273 ? 16.292 -30.382 -3.638 1.00 94.44 273 ALA A N 1
ATOM 2077 C CA . ALA A 1 273 ? 16.509 -28.942 -3.764 1.00 94.44 273 ALA A CA 1
ATOM 2078 C C . ALA A 1 273 ? 17.998 -28.560 -3.730 1.00 94.44 273 ALA A C 1
ATOM 2080 O O . ALA A 1 273 ? 18.439 -27.757 -4.552 1.00 94.44 273 ALA A O 1
ATOM 2081 N N . ILE A 1 274 ? 18.776 -29.167 -2.827 1.00 94.06 274 ILE A N 1
ATOM 2082 C CA . ILE A 1 274 ? 20.220 -28.927 -2.702 1.00 94.06 274 ILE A CA 1
ATOM 2083 C C . ILE A 1 274 ? 20.973 -29.502 -3.903 1.00 94.06 274 ILE A C 1
ATOM 2085 O O . ILE A 1 274 ? 21.715 -28.767 -4.550 1.00 94.06 274 ILE A O 1
ATOM 2089 N N . LEU A 1 275 ? 20.773 -30.783 -4.236 1.00 92.56 275 LEU A N 1
ATOM 2090 C CA . LEU A 1 275 ? 21.485 -31.431 -5.344 1.00 92.56 275 LEU A CA 1
ATOM 2091 C C . LEU A 1 275 ? 21.080 -30.845 -6.698 1.00 92.56 275 LEU A C 1
ATOM 2093 O O . LEU A 1 275 ? 21.940 -30.622 -7.543 1.00 92.56 275 LEU A O 1
ATOM 2097 N N . GLY A 1 276 ? 19.796 -30.529 -6.894 1.00 92.44 276 GLY A N 1
ATOM 2098 C CA . GLY A 1 276 ? 19.332 -29.860 -8.106 1.00 92.44 276 GLY A CA 1
ATOM 2099 C C . GLY A 1 276 ? 20.018 -28.507 -8.309 1.00 92.44 276 GLY A C 1
ATOM 2100 O O . GLY A 1 276 ? 20.572 -28.262 -9.379 1.00 92.44 276 GLY A O 1
ATOM 2101 N N . TYR A 1 277 ? 20.054 -27.643 -7.288 1.00 92.81 277 TYR A N 1
ATOM 2102 C CA . TYR A 1 277 ? 20.754 -26.363 -7.429 1.00 92.81 277 TYR A CA 1
ATOM 2103 C C . TYR A 1 277 ? 22.275 -26.537 -7.580 1.00 92.81 277 TYR A C 1
ATOM 2105 O O . TYR A 1 277 ? 22.873 -25.846 -8.399 1.00 92.81 277 TYR A O 1
ATOM 2113 N N . TYR A 1 278 ? 22.889 -27.492 -6.873 1.00 92.31 278 TYR A N 1
ATOM 2114 C CA . TYR A 1 278 ? 24.321 -27.798 -6.985 1.00 92.31 278 TYR A CA 1
ATOM 2115 C C . TYR A 1 278 ? 24.737 -28.245 -8.398 1.00 92.31 278 TYR A C 1
ATOM 2117 O O . TYR A 1 278 ? 25.739 -27.778 -8.928 1.00 92.31 278 TYR A O 1
ATOM 2125 N N . VAL A 1 279 ? 23.969 -29.132 -9.034 1.00 91.81 279 VAL A N 1
ATOM 2126 C CA . VAL A 1 279 ? 24.351 -29.707 -10.337 1.00 91.81 279 VAL A CA 1
ATOM 2127 C C . VAL A 1 279 ? 24.016 -28.781 -11.508 1.00 91.81 279 VAL A C 1
ATOM 2129 O O . VAL A 1 279 ? 24.751 -28.761 -12.489 1.00 91.81 279 VAL A O 1
ATOM 2132 N N . TYR A 1 280 ? 22.944 -27.988 -11.420 1.00 90.81 280 TYR A N 1
ATOM 2133 C CA . TYR A 1 280 ? 22.450 -27.210 -12.567 1.00 90.81 280 TYR A CA 1
ATOM 2134 C C . TYR A 1 280 ? 22.566 -25.685 -12.414 1.00 90.81 280 TYR A C 1
ATOM 2136 O O . TYR A 1 280 ? 22.535 -24.982 -13.426 1.00 90.81 280 TYR A O 1
ATOM 2144 N N . GLY A 1 281 ? 22.701 -25.148 -11.198 1.00 88.12 281 GLY A N 1
ATOM 2145 C CA . GLY A 1 281 ? 22.907 -23.716 -10.958 1.00 88.12 281 GLY A CA 1
ATOM 2146 C C . GLY A 1 281 ? 21.853 -22.814 -11.614 1.00 88.12 281 GLY A C 1
ATOM 2147 O O . GLY A 1 281 ? 20.648 -22.987 -11.415 1.00 88.12 281 GLY A O 1
ATOM 2148 N N . ASP A 1 282 ? 22.309 -21.846 -12.413 1.00 82.50 282 ASP A N 1
ATOM 2149 C CA . ASP A 1 282 ? 21.459 -20.932 -13.188 1.00 82.50 282 ASP A CA 1
ATOM 2150 C C . ASP A 1 282 ? 20.624 -21.617 -14.286 1.00 82.50 282 ASP A C 1
ATOM 2152 O O . ASP A 1 282 ? 19.495 -21.180 -14.546 1.00 82.50 282 ASP A O 1
ATOM 2156 N N . SER A 1 283 ? 21.130 -22.706 -14.876 1.00 84.19 283 SER A N 1
ATOM 2157 C CA . SER A 1 283 ? 20.482 -23.455 -15.967 1.00 84.19 283 SER A CA 1
ATOM 2158 C C . SER A 1 283 ? 19.245 -24.266 -15.549 1.00 84.19 283 SER A C 1
ATOM 2160 O O . SER A 1 283 ? 18.482 -24.715 -16.411 1.00 84.19 283 SER A O 1
ATOM 2162 N N . LEU A 1 284 ? 19.015 -24.439 -14.241 1.00 86.25 284 LEU A N 1
ATOM 2163 C CA . LEU A 1 284 ? 17.944 -25.281 -13.713 1.00 86.25 284 LEU A CA 1
ATOM 2164 C C . LEU A 1 284 ? 16.548 -24.765 -14.105 1.00 86.25 284 LEU A C 1
ATOM 2166 O O . LEU A 1 284 ? 16.183 -23.619 -13.827 1.00 86.25 284 LEU A O 1
ATOM 2170 N N . GLN A 1 285 ? 15.741 -25.634 -14.714 1.00 85.56 285 GLN A N 1
ATOM 2171 C CA . GLN A 1 285 ? 14.400 -25.312 -15.202 1.00 85.56 285 GLN A CA 1
ATOM 2172 C C . GLN A 1 285 ? 13.351 -25.233 -14.079 1.00 85.56 285 GLN A C 1
ATOM 2174 O O . GLN A 1 285 ? 13.523 -25.778 -12.993 1.00 85.56 285 GLN A O 1
ATOM 2179 N N . ALA A 1 286 ? 12.213 -24.581 -14.352 1.00 71.62 286 ALA A N 1
ATOM 2180 C CA . ALA A 1 286 ? 11.109 -24.410 -13.390 1.00 71.62 286 ALA A CA 1
ATOM 2181 C C . ALA A 1 286 ? 10.432 -25.727 -12.937 1.00 71.62 286 ALA A C 1
ATOM 2183 O O . ALA A 1 286 ? 9.638 -25.730 -11.998 1.00 71.62 286 ALA A O 1
ATOM 2184 N N . ASN A 1 287 ? 10.751 -26.827 -13.614 1.00 85.56 287 ASN A N 1
ATOM 2185 C CA . ASN A 1 287 ? 10.509 -28.203 -13.214 1.00 85.56 287 ASN A CA 1
ATOM 2186 C C . ASN A 1 287 ? 11.866 -28.912 -13.296 1.00 85.56 287 ASN A C 1
ATOM 2188 O O . ASN A 1 287 ? 12.440 -28.989 -14.382 1.00 85.56 287 ASN A O 1
ATOM 2192 N N . VAL A 1 288 ? 12.374 -29.438 -12.179 1.00 88.00 288 VAL A N 1
ATOM 2193 C CA . VAL A 1 288 ? 13.706 -30.073 -12.129 1.00 88.00 288 VAL A CA 1
ATOM 2194 C C . VAL A 1 288 ? 13.868 -31.228 -13.124 1.00 88.00 288 VAL A C 1
ATOM 2196 O O . VAL A 1 288 ? 14.966 -31.437 -13.633 1.00 88.00 288 VAL A O 1
ATOM 2199 N N . LEU A 1 289 ? 12.783 -31.933 -13.477 1.00 88.81 289 LEU A N 1
ATOM 2200 C CA . LEU A 1 289 ? 12.846 -33.010 -14.470 1.00 88.81 289 LEU A CA 1
ATOM 2201 C C . LEU A 1 289 ? 13.176 -32.498 -15.871 1.00 88.81 289 LEU A C 1
ATOM 2203 O O . LEU A 1 289 ? 13.779 -33.235 -16.646 1.00 88.81 289 LEU A O 1
ATOM 2207 N N . ASP A 1 290 ? 12.808 -31.263 -16.210 1.00 87.00 290 ASP A N 1
ATOM 2208 C CA . ASP A 1 290 ? 13.061 -30.693 -17.537 1.00 87.00 290 ASP A CA 1
ATOM 2209 C C . ASP A 1 290 ? 14.536 -30.287 -17.720 1.00 87.00 290 ASP A C 1
ATOM 2211 O O . ASP A 1 290 ? 14.980 -30.148 -18.856 1.00 87.00 290 ASP A O 1
ATOM 2215 N N . SER A 1 291 ? 15.314 -30.209 -16.631 1.00 87.81 291 SER A N 1
ATOM 2216 C CA . SER A 1 291 ? 16.783 -30.083 -16.656 1.00 87.81 291 SER A CA 1
ATOM 2217 C C . SER A 1 291 ? 17.506 -31.402 -16.980 1.00 87.81 291 SER A C 1
ATOM 2219 O O . SER A 1 291 ? 18.652 -31.375 -17.414 1.00 87.81 291 SER A O 1
ATOM 2221 N N . LEU A 1 292 ? 16.864 -32.557 -16.756 1.00 87.19 292 LEU A N 1
ATOM 2222 C CA . LEU A 1 292 ? 17.475 -33.884 -16.926 1.00 87.19 292 LEU A CA 1
ATOM 2223 C C . LEU A 1 292 ? 17.495 -34.329 -18.407 1.00 87.19 292 LEU A C 1
ATOM 2225 O O . LEU A 1 292 ? 16.492 -34.121 -19.109 1.00 87.19 292 LEU A O 1
ATOM 2229 N N . PRO A 1 293 ? 18.525 -35.052 -18.886 1.00 85.44 293 PRO A N 1
ATOM 2230 C CA . PRO A 1 293 ? 18.495 -35.692 -20.204 1.00 85.44 293 PRO A CA 1
ATOM 2231 C C . PRO A 1 293 ? 17.414 -36.786 -20.299 1.00 85.44 293 PRO A C 1
ATOM 2233 O O . PRO A 1 293 ? 16.900 -37.287 -19.295 1.00 85.44 293 PRO A O 1
ATOM 2236 N N . PHE A 1 294 ? 17.026 -37.167 -21.522 1.00 84.31 294 PHE A N 1
ATOM 2237 C CA . PHE A 1 294 ? 16.027 -38.222 -21.722 1.00 84.31 294 PHE A CA 1
ATOM 2238 C C . PHE A 1 294 ? 16.585 -39.603 -21.354 1.00 84.31 294 PHE A C 1
ATOM 2240 O O . PHE A 1 294 ? 17.571 -40.059 -21.926 1.00 84.31 294 PHE A O 1
ATOM 2247 N N . SER A 1 295 ? 15.913 -40.294 -20.432 1.00 88.19 295 SER A N 1
ATOM 2248 C CA . SER A 1 295 ? 16.268 -41.648 -20.004 1.00 88.19 295 SER A CA 1
ATOM 2249 C C . SER A 1 295 ? 15.034 -42.442 -19.563 1.00 88.19 295 SER A C 1
ATOM 2251 O O . SER A 1 295 ? 13.963 -41.882 -19.291 1.00 88.19 295 SER A O 1
ATOM 2253 N N . VAL A 1 296 ? 15.183 -43.766 -19.450 1.00 89.00 296 VAL A N 1
ATOM 2254 C CA . VAL A 1 296 ? 14.137 -44.652 -18.904 1.00 89.00 296 VAL A CA 1
ATOM 2255 C C . VAL A 1 296 ? 13.823 -44.282 -17.449 1.00 89.00 296 VAL A C 1
ATOM 2257 O O . VAL A 1 296 ? 12.657 -44.243 -17.065 1.00 89.00 296 VAL A O 1
ATOM 2260 N N . ALA A 1 297 ? 14.841 -43.920 -16.663 1.00 89.69 297 ALA A N 1
ATOM 2261 C CA . ALA A 1 297 ? 14.682 -43.485 -15.278 1.00 89.69 297 ALA A CA 1
ATOM 2262 C C . ALA A 1 297 ? 13.967 -42.123 -15.162 1.00 89.69 297 ALA A C 1
ATOM 2264 O O . ALA A 1 297 ? 13.018 -42.020 -14.388 1.00 89.69 297 ALA A O 1
ATOM 2265 N N . LYS A 1 298 ? 14.309 -41.117 -15.989 1.00 91.56 298 LYS A N 1
ATOM 2266 C CA . LYS A 1 298 ? 13.530 -39.862 -16.094 1.00 91.56 298 LYS A CA 1
ATOM 2267 C C . LYS A 1 298 ? 12.067 -40.156 -16.427 1.00 91.56 298 LYS A C 1
ATOM 2269 O O . LYS A 1 298 ? 11.172 -39.620 -15.783 1.00 91.56 298 LYS A O 1
ATOM 2274 N N . SER A 1 299 ? 11.829 -41.044 -17.392 1.00 90.88 299 SER A N 1
ATOM 2275 C CA . SER A 1 299 ? 10.476 -41.434 -17.808 1.00 90.88 299 SER A CA 1
ATOM 2276 C C . SER A 1 299 ? 9.696 -42.103 -16.669 1.00 90.88 299 SER A C 1
ATOM 2278 O O . SER A 1 299 ? 8.534 -41.769 -16.446 1.00 90.88 299 SER A O 1
ATOM 2280 N N . ALA A 1 300 ? 10.340 -42.983 -15.895 1.00 92.25 300 ALA A N 1
ATOM 2281 C CA . ALA A 1 300 ? 9.752 -43.591 -14.704 1.00 92.25 300 ALA A CA 1
ATOM 2282 C C . ALA A 1 300 ? 9.416 -42.543 -13.627 1.00 92.25 300 ALA A C 1
ATOM 2284 O O . ALA A 1 300 ? 8.290 -42.535 -13.132 1.00 92.25 300 ALA A O 1
ATOM 2285 N N . ILE A 1 301 ? 10.330 -41.611 -13.322 1.00 93.31 301 ILE A N 1
ATOM 2286 C CA . ILE A 1 301 ? 10.080 -40.500 -12.385 1.00 93.31 301 ILE A CA 1
ATOM 2287 C C . ILE A 1 301 ? 8.879 -39.658 -12.848 1.00 93.31 301 ILE A C 1
ATOM 2289 O O . ILE A 1 301 ? 7.994 -39.362 -12.045 1.00 93.31 301 ILE A O 1
ATOM 2293 N N . SER A 1 302 ? 8.802 -39.309 -14.138 1.00 92.25 302 SER A N 1
ATOM 2294 C CA . SER A 1 302 ? 7.674 -38.558 -14.704 1.00 92.25 302 SER A CA 1
ATOM 2295 C C . SER A 1 302 ? 6.340 -39.298 -14.557 1.00 92.25 302 SER A C 1
ATOM 2297 O O . SER A 1 302 ? 5.351 -38.671 -14.183 1.00 92.25 302 SER A O 1
ATOM 2299 N N . VAL A 1 303 ? 6.298 -40.619 -14.775 1.00 93.50 303 VAL A N 1
ATOM 2300 C CA . VAL A 1 303 ? 5.090 -41.435 -14.538 1.00 93.50 303 VAL A CA 1
ATOM 2301 C C . VAL A 1 303 ? 4.734 -41.494 -13.050 1.00 93.50 303 VAL A C 1
ATOM 2303 O O . VAL A 1 303 ? 3.572 -41.313 -12.694 1.00 93.50 303 VAL A O 1
ATOM 2306 N N . MET A 1 304 ? 5.714 -41.703 -12.169 1.00 94.19 304 MET A N 1
ATOM 2307 C CA . MET A 1 304 ? 5.487 -41.807 -10.723 1.00 94.19 304 MET A CA 1
ATOM 2308 C C . MET A 1 304 ? 4.997 -40.488 -10.116 1.00 94.19 304 MET A C 1
ATOM 2310 O O . MET A 1 304 ? 4.046 -40.491 -9.336 1.00 94.19 304 MET A O 1
ATOM 2314 N N . LEU A 1 305 ? 5.573 -39.350 -10.509 1.00 93.38 305 LEU A N 1
ATOM 2315 C CA . LEU A 1 305 ? 5.100 -38.045 -10.047 1.00 93.38 305 LEU A CA 1
ATOM 2316 C C . LEU A 1 305 ? 3.769 -37.655 -10.699 1.00 93.38 305 LEU A C 1
ATOM 2318 O O . LEU A 1 305 ? 2.922 -37.100 -10.007 1.00 93.38 305 LEU A O 1
ATOM 2322 N N . ALA A 1 306 ? 3.498 -38.023 -11.957 1.00 93.00 306 ALA A N 1
ATOM 2323 C CA . ALA A 1 306 ? 2.157 -37.863 -12.525 1.00 93.00 306 ALA A CA 1
ATOM 2324 C C . ALA A 1 306 ? 1.102 -38.655 -11.732 1.00 93.00 306 ALA A C 1
ATOM 2326 O O . ALA A 1 306 ? 0.025 -38.127 -11.452 1.00 93.00 306 ALA A O 1
ATOM 2327 N N . LEU A 1 307 ? 1.432 -39.885 -11.324 1.00 92.62 307 LEU A N 1
ATOM 2328 C CA . LEU A 1 307 ? 0.563 -40.750 -10.526 1.00 92.62 307 LEU A CA 1
ATOM 2329 C C . LEU A 1 307 ? 0.362 -40.218 -9.096 1.00 92.62 307 LEU A C 1
ATOM 2331 O O . LEU A 1 307 ? -0.755 -40.277 -8.586 1.00 92.62 307 LEU A O 1
ATOM 2335 N N . HIS A 1 308 ? 1.388 -39.611 -8.485 1.00 93.50 308 HIS A N 1
ATOM 2336 C CA . HIS A 1 308 ? 1.223 -38.858 -7.238 1.00 93.50 308 HIS A CA 1
ATOM 2337 C C . HIS A 1 308 ? 0.205 -37.727 -7.404 1.00 93.50 308 HIS A C 1
ATOM 2339 O O . HIS A 1 308 ? -0.776 -37.699 -6.671 1.00 93.50 308 HIS A O 1
ATOM 2345 N N . MET A 1 309 ? 0.396 -36.824 -8.375 1.00 92.44 309 MET A N 1
ATOM 2346 C CA . MET A 1 309 ? -0.498 -35.670 -8.579 1.00 92.44 309 MET A CA 1
ATOM 2347 C C . MET A 1 309 ? -1.939 -36.123 -8.860 1.00 92.44 309 MET A C 1
ATOM 2349 O O . MET A 1 309 ? -2.888 -35.520 -8.368 1.00 92.44 309 MET A O 1
ATOM 2353 N N . PHE A 1 310 ? -2.103 -37.213 -9.617 1.00 91.62 310 PHE A N 1
ATOM 2354 C CA . PHE A 1 310 ? -3.393 -37.833 -9.918 1.00 91.62 310 PHE A CA 1
ATOM 2355 C C . PHE A 1 310 ? -4.133 -38.291 -8.648 1.00 91.62 310 PHE A C 1
ATOM 2357 O O . PHE A 1 310 ? -5.329 -38.042 -8.509 1.00 91.62 310 PHE A O 1
ATOM 2364 N N . PHE A 1 311 ? -3.441 -38.912 -7.688 1.00 90.69 311 PHE A N 1
ATOM 2365 C CA . PHE A 1 311 ? -4.055 -39.301 -6.414 1.00 90.69 311 PHE A CA 1
ATOM 2366 C C . PHE A 1 311 ? -4.177 -38.134 -5.421 1.00 90.69 311 PHE A C 1
ATOM 2368 O O . PHE A 1 311 ? -5.215 -38.006 -4.773 1.00 90.69 311 PHE A O 1
ATOM 2375 N N . ALA A 1 312 ? -3.186 -37.240 -5.352 1.00 90.69 312 ALA A N 1
ATOM 2376 C CA . ALA A 1 312 ? -3.203 -36.032 -4.523 1.00 90.69 312 ALA A CA 1
ATOM 2377 C C . ALA A 1 312 ? -4.373 -35.098 -4.890 1.00 90.69 312 ALA A C 1
ATOM 2379 O O . ALA A 1 312 ? -5.012 -34.526 -4.007 1.00 90.69 312 ALA A O 1
ATOM 2380 N N . PHE A 1 313 ? -4.734 -35.026 -6.179 1.00 91.44 313 PHE A N 1
ATOM 2381 C CA . PHE A 1 313 ? -5.934 -34.339 -6.669 1.00 91.44 313 PHE A CA 1
ATOM 2382 C C . PHE A 1 313 ? -7.200 -34.781 -5.922 1.00 91.44 313 PHE A C 1
ATOM 2384 O O . PHE A 1 313 ? -7.987 -33.931 -5.510 1.00 91.44 313 PHE A O 1
ATOM 2391 N N . LEU A 1 314 ? -7.386 -36.091 -5.709 1.00 87.94 314 LEU A N 1
ATOM 2392 C CA . LEU A 1 314 ? -8.561 -36.645 -5.022 1.00 87.94 314 LEU A CA 1
ATOM 2393 C C . LEU A 1 314 ? -8.585 -36.293 -3.527 1.00 87.94 314 LEU A C 1
ATOM 2395 O O . LEU A 1 314 ? -9.669 -36.112 -2.971 1.00 87.94 314 LEU A O 1
ATOM 2399 N N . LEU A 1 315 ? -7.413 -36.158 -2.893 1.00 86.25 315 LEU A N 1
ATOM 2400 C CA . LEU A 1 315 ? -7.298 -35.711 -1.501 1.00 86.25 315 LEU A CA 1
ATOM 2401 C C . LEU A 1 315 ? -7.772 -34.252 -1.376 1.00 86.25 315 LEU A C 1
ATOM 2403 O O . LEU A 1 315 ? -8.678 -33.954 -0.597 1.00 86.25 315 LEU A O 1
ATOM 2407 N N . VAL A 1 316 ? -7.203 -33.379 -2.213 1.00 88.88 316 VAL A N 1
ATOM 2408 C CA . VAL A 1 316 ? -7.412 -31.924 -2.222 1.00 88.88 316 VAL A CA 1
ATOM 2409 C C . VAL A 1 316 ? -8.842 -31.539 -2.615 1.00 88.88 316 VAL A C 1
ATOM 2411 O O . VAL A 1 316 ? -9.520 -30.820 -1.880 1.00 88.88 316 VAL A O 1
ATOM 2414 N N . ILE A 1 317 ? -9.338 -32.016 -3.765 1.00 87.44 317 ILE A N 1
ATOM 2415 C CA . ILE A 1 317 ? -10.625 -31.558 -4.323 1.00 87.44 317 ILE A CA 1
ATOM 2416 C C . ILE A 1 317 ? -11.832 -32.010 -3.494 1.00 87.44 317 ILE A C 1
ATOM 2418 O O . ILE A 1 317 ? -12.926 -31.453 -3.611 1.00 87.44 317 ILE A O 1
ATOM 2422 N N . ASN A 1 318 ? -11.654 -33.031 -2.652 1.00 83.00 318 ASN A N 1
ATOM 2423 C CA . ASN A 1 318 ? -12.732 -33.558 -1.838 1.00 83.00 318 ASN A CA 1
ATOM 2424 C C . ASN A 1 318 ? -13.211 -32.545 -0.784 1.00 83.00 318 ASN A C 1
ATOM 2426 O O . ASN A 1 318 ? -14.412 -32.499 -0.547 1.00 83.00 318 ASN A O 1
ATOM 2430 N N . ALA A 1 319 ? -12.347 -31.717 -0.184 1.00 83.69 319 ALA A N 1
ATOM 2431 C CA . ALA A 1 319 ? -12.803 -30.745 0.817 1.00 83.69 319 ALA A CA 1
ATOM 2432 C C . ALA A 1 319 ? -13.755 -29.677 0.217 1.00 83.69 319 ALA A C 1
ATOM 2434 O O . ALA A 1 319 ? -14.895 -29.617 0.684 1.00 83.69 319 ALA A O 1
ATOM 2435 N N . PRO A 1 320 ? -13.415 -28.959 -0.878 1.00 87.25 320 PRO A N 1
ATOM 2436 C CA . PRO A 1 320 ? -14.363 -28.068 -1.561 1.00 87.25 320 PRO A CA 1
ATOM 2437 C C . PRO A 1 320 ? -15.629 -28.777 -2.049 1.00 87.25 320 PRO A C 1
ATOM 2439 O O . PRO A 1 320 ? -16.736 -28.258 -1.933 1.00 87.25 320 PRO A O 1
ATOM 2442 N N . ALA A 1 321 ? -15.506 -30.011 -2.553 1.00 86.38 321 ALA A N 1
ATOM 2443 C CA . ALA A 1 321 ? -16.682 -30.785 -2.942 1.00 86.38 321 ALA A CA 1
ATOM 2444 C C . ALA A 1 321 ? -17.633 -31.035 -1.756 1.00 86.38 321 ALA A C 1
ATOM 2446 O O . ALA A 1 321 ? -18.847 -31.031 -1.945 1.00 86.38 321 ALA A O 1
ATOM 2447 N N . GLN A 1 322 ? -17.113 -31.221 -0.539 1.00 83.00 322 GLN A N 1
ATOM 2448 C CA . GLN A 1 322 ? -17.923 -31.431 0.662 1.00 83.00 322 GLN A CA 1
ATOM 2449 C C . GLN A 1 322 ? -18.524 -30.134 1.234 1.00 83.00 322 GLN A C 1
ATOM 2451 O O . GLN A 1 322 ? -19.684 -30.168 1.652 1.00 83.00 322 GLN A O 1
ATOM 2456 N N . ASP A 1 323 ? -17.803 -29.009 1.187 1.00 83.31 323 ASP A N 1
ATOM 2457 C CA . ASP A 1 323 ? -18.321 -27.675 1.538 1.00 83.31 323 ASP A CA 1
ATOM 2458 C C . ASP A 1 323 ? -19.472 -27.259 0.598 1.00 83.31 323 ASP A C 1
ATOM 2460 O O . ASP A 1 323 ? -20.554 -26.869 1.051 1.00 83.31 323 ASP A O 1
ATOM 2464 N N . ILE A 1 324 ? -19.297 -27.434 -0.717 1.00 86.06 324 ILE A N 1
ATOM 2465 C CA . ILE A 1 324 ? -20.314 -27.090 -1.723 1.00 86.06 324 ILE A CA 1
ATOM 2466 C C . ILE A 1 324 ? -21.510 -28.067 -1.672 1.00 86.06 324 ILE A C 1
ATOM 2468 O O . ILE A 1 324 ? -22.660 -27.646 -1.825 1.00 86.06 324 ILE A O 1
ATOM 2472 N N . GLU A 1 325 ? -21.290 -29.362 -1.399 1.00 86.19 325 GLU A N 1
ATOM 2473 C CA . GLU A 1 325 ? -22.383 -30.316 -1.134 1.00 86.19 325 GLU A CA 1
ATOM 2474 C C . GLU A 1 325 ? -23.243 -29.892 0.070 1.00 86.19 325 GLU A C 1
ATOM 2476 O O . GLU A 1 325 ? -24.468 -30.020 0.010 1.00 86.19 325 GLU A O 1
ATOM 2481 N N . GLU A 1 326 ? -22.631 -29.383 1.146 1.00 80.88 326 GLU A N 1
ATOM 2482 C CA . GLU A 1 326 ? -23.346 -28.863 2.319 1.00 80.88 326 GLU A CA 1
ATOM 2483 C C . GLU A 1 326 ? -24.108 -27.570 1.991 1.00 80.88 326 GLU A C 1
ATOM 2485 O O . GLU A 1 326 ? -25.272 -27.430 2.372 1.00 80.88 326 GLU A O 1
ATOM 2490 N N . PHE A 1 327 ? -23.504 -26.649 1.232 1.00 83.19 327 PHE A N 1
ATOM 2491 C CA . PHE A 1 327 ? -24.158 -25.408 0.798 1.00 83.19 327 PHE A CA 1
ATOM 2492 C C . PHE A 1 327 ? -25.469 -25.680 0.038 1.00 83.19 327 PHE A C 1
ATOM 2494 O O . PHE A 1 327 ? -26.487 -25.031 0.288 1.00 83.19 327 PHE A O 1
ATOM 2501 N N . PHE A 1 328 ? -25.477 -26.698 -0.831 1.00 83.88 328 PHE A N 1
ATOM 2502 C CA . PHE A 1 328 ? -26.677 -27.170 -1.535 1.00 83.88 328 PHE A CA 1
ATOM 2503 C C . PHE A 1 328 ? -27.503 -28.220 -0.763 1.00 83.88 328 PHE A C 1
ATOM 2505 O O . PHE A 1 328 ? -28.504 -28.712 -1.290 1.00 83.88 328 PHE A O 1
ATOM 2512 N N . LYS A 1 329 ? -27.124 -28.548 0.481 1.00 84.19 329 LYS A N 1
ATOM 2513 C CA . LYS A 1 329 ? -27.780 -29.526 1.373 1.00 84.19 329 LYS A CA 1
ATOM 2514 C C . LYS A 1 329 ? -28.017 -30.887 0.710 1.00 84.19 329 LYS A C 1
ATOM 2516 O O . LYS A 1 329 ? -29.102 -31.469 0.799 1.00 84.19 329 LYS A O 1
ATOM 2521 N N . LEU A 1 330 ? -27.010 -31.383 -0.006 1.00 83.62 330 LEU A N 1
ATOM 2522 C CA . LEU A 1 330 ? -27.086 -32.660 -0.709 1.00 83.62 330 LEU A CA 1
ATOM 2523 C C . LEU A 1 330 ? -26.957 -33.849 0.264 1.00 83.62 330 LEU A C 1
ATOM 2525 O O . LEU A 1 330 ? -26.227 -33.769 1.252 1.00 83.62 330 LEU A O 1
ATOM 2529 N N . PRO A 1 331 ? -27.661 -34.970 0.009 1.00 77.25 331 PRO A N 1
ATOM 2530 C CA . PRO A 1 331 ? -27.582 -36.147 0.869 1.00 77.25 331 PRO A CA 1
ATOM 2531 C C . PRO A 1 331 ? -26.170 -36.745 0.856 1.00 77.25 331 PRO A C 1
ATOM 2533 O O . PRO A 1 331 ? -25.551 -36.864 -0.199 1.00 77.25 331 PRO A O 1
ATOM 2536 N N . LYS A 1 332 ? -25.686 -37.165 2.033 1.00 72.19 332 LYS A N 1
ATOM 2537 C CA . LYS A 1 332 ? -24.322 -37.694 2.227 1.00 72.19 332 LYS A CA 1
ATOM 2538 C C . LYS A 1 332 ? -24.050 -38.969 1.408 1.00 72.19 332 LYS A C 1
ATOM 2540 O O . LYS A 1 332 ? -22.925 -39.172 0.951 1.00 72.19 332 LYS A O 1
ATOM 2545 N N . ASN A 1 333 ? -25.073 -39.807 1.227 1.00 77.06 333 ASN A N 1
ATOM 2546 C CA . ASN A 1 333 ? -24.998 -41.095 0.532 1.00 77.06 333 ASN A CA 1
ATOM 2547 C C . ASN A 1 333 ? -24.663 -40.928 -0.962 1.00 77.06 333 ASN A C 1
ATOM 2549 O O . ASN A 1 333 ? -24.965 -39.902 -1.572 1.00 77.06 333 ASN A O 1
ATOM 2553 N N . PHE A 1 334 ? -24.101 -41.972 -1.579 1.00 80.62 334 PHE A N 1
ATOM 2554 C CA . PHE A 1 334 ? -23.911 -42.008 -3.030 1.00 80.62 334 PHE A CA 1
ATOM 2555 C C . PHE A 1 334 ? -25.260 -41.864 -3.757 1.00 80.62 334 PHE A C 1
ATOM 2557 O O . PHE A 1 334 ? -26.235 -42.537 -3.421 1.00 80.62 334 PHE A O 1
ATOM 2564 N N . GLY A 1 335 ? -25.327 -40.980 -4.753 1.00 84.25 335 GLY A N 1
ATOM 2565 C CA . GLY A 1 335 ? -26.564 -40.697 -5.474 1.00 84.25 335 GLY A CA 1
ATOM 2566 C C . GLY A 1 335 ? -26.406 -39.607 -6.529 1.00 84.25 335 GLY A C 1
ATOM 2567 O O . GLY A 1 335 ? -25.450 -38.829 -6.508 1.00 84.25 335 GLY A O 1
ATOM 2568 N N . TRP A 1 336 ? -27.369 -39.539 -7.453 1.00 85.94 336 TRP A N 1
ATOM 2569 C CA . TRP A 1 336 ? -27.255 -38.749 -8.684 1.00 85.94 336 TRP A CA 1
ATOM 2570 C C . TRP A 1 336 ? -26.932 -37.266 -8.454 1.00 85.94 336 TRP A C 1
ATOM 2572 O O . TRP A 1 336 ? -26.134 -36.711 -9.194 1.00 85.94 336 TRP A O 1
ATOM 2582 N N . LYS A 1 337 ? -27.454 -36.632 -7.393 1.00 86.00 337 LYS A N 1
ATOM 2583 C CA . LYS A 1 337 ? -27.151 -35.222 -7.080 1.00 86.00 337 LYS A CA 1
ATOM 2584 C C . LYS A 1 337 ? -25.668 -34.985 -6.755 1.00 86.00 337 LYS A C 1
ATOM 2586 O O . LYS A 1 337 ? -25.097 -33.999 -7.216 1.00 86.00 337 LYS A O 1
ATOM 2591 N N . ARG A 1 338 ? -25.044 -35.892 -5.990 1.00 85.62 338 ARG A N 1
ATOM 2592 C CA . ARG A 1 338 ? -23.612 -35.846 -5.635 1.00 85.62 338 ARG A CA 1
ATOM 2593 C C . ARG A 1 338 ? -22.740 -36.115 -6.862 1.00 85.62 338 ARG A C 1
ATOM 2595 O O . ARG A 1 338 ? -21.774 -35.391 -7.082 1.00 85.62 338 ARG A O 1
ATOM 2602 N N . VAL A 1 339 ? -23.135 -37.087 -7.690 1.00 89.38 339 VAL A N 1
ATOM 2603 C CA . VAL A 1 339 ? -22.527 -37.359 -9.006 1.00 89.38 339 VAL A CA 1
ATOM 2604 C C . VAL A 1 339 ? -22.552 -36.097 -9.876 1.00 89.38 339 VAL A C 1
ATOM 2606 O O . VAL A 1 339 ? -21.495 -35.619 -10.277 1.00 89.38 339 VAL A O 1
ATOM 2609 N N . THR A 1 340 ? -23.727 -35.490 -10.085 1.00 90.19 340 THR A N 1
ATOM 2610 C CA . THR A 1 340 ? -23.890 -34.267 -10.889 1.00 90.19 340 THR A CA 1
ATOM 2611 C C . THR A 1 340 ? -23.020 -33.118 -10.379 1.00 90.19 340 THR A C 1
ATOM 2613 O O . THR A 1 340 ? -22.290 -32.525 -11.170 1.00 90.19 340 THR A O 1
ATOM 2616 N N . LEU A 1 341 ? -23.046 -32.812 -9.075 1.00 89.31 341 LEU A N 1
ATOM 2617 C CA . LEU A 1 341 ? -22.257 -31.707 -8.521 1.00 89.31 341 LEU A CA 1
ATOM 2618 C C . LEU A 1 341 ? -20.746 -31.945 -8.667 1.00 89.31 341 LEU A C 1
ATOM 2620 O O . LEU A 1 341 ? -20.032 -31.057 -9.130 1.00 89.31 341 LEU A O 1
ATOM 2624 N N . ARG A 1 342 ? -20.248 -33.140 -8.325 1.00 90.25 342 ARG A N 1
ATOM 2625 C CA . ARG A 1 342 ? -18.813 -33.447 -8.431 1.00 90.25 342 ARG A CA 1
ATOM 2626 C C . ARG A 1 342 ? -18.335 -33.494 -9.887 1.00 90.25 342 ARG A C 1
ATOM 2628 O O . ARG A 1 342 ? -17.229 -33.039 -10.167 1.00 90.25 342 ARG A O 1
ATOM 2635 N N . THR A 1 343 ? -19.182 -33.920 -10.826 1.00 92.69 343 THR A N 1
ATOM 2636 C CA . THR A 1 343 ? -18.911 -33.789 -12.267 1.00 92.69 343 THR A CA 1
ATOM 2637 C C . THR A 1 343 ? -18.851 -32.326 -12.716 1.00 92.69 343 THR A C 1
ATOM 2639 O O . THR A 1 343 ? -17.952 -31.983 -13.478 1.00 92.69 343 THR A O 1
ATOM 2642 N N . ILE A 1 344 ? -19.725 -31.439 -12.222 1.00 92.88 344 ILE A N 1
ATOM 2643 C CA . ILE A 1 344 ? -19.648 -29.994 -12.517 1.00 92.88 344 ILE A CA 1
ATOM 2644 C C . ILE A 1 344 ? -18.333 -29.393 -11.993 1.00 92.88 344 ILE A C 1
ATOM 2646 O O . ILE A 1 344 ? -17.681 -28.645 -12.719 1.00 92.88 344 ILE A O 1
ATOM 2650 N N . ILE A 1 345 ? -17.904 -29.759 -10.779 1.00 91.38 345 ILE A N 1
ATOM 2651 C CA . ILE A 1 345 ? -16.625 -29.308 -10.200 1.00 91.38 345 ILE A CA 1
ATOM 2652 C C . ILE A 1 345 ? -15.436 -29.783 -11.055 1.00 91.38 345 ILE A C 1
ATOM 2654 O O . ILE A 1 345 ? -14.552 -28.984 -11.360 1.00 91.38 345 ILE A O 1
ATOM 2658 N N . MET A 1 346 ? -15.433 -31.040 -11.513 1.00 93.88 346 MET A N 1
ATOM 2659 C CA . MET A 1 346 ? -14.399 -31.542 -12.429 1.00 93.88 346 MET A CA 1
ATOM 2660 C C . MET A 1 346 ? -14.410 -30.813 -13.783 1.00 93.88 346 MET A C 1
ATOM 2662 O O . MET A 1 346 ? -13.355 -30.420 -14.276 1.00 93.88 346 MET A O 1
ATOM 2666 N N . VAL A 1 347 ? -15.583 -30.584 -14.383 1.00 92.00 347 VAL A N 1
ATOM 2667 C CA . VAL A 1 347 ? -15.696 -29.837 -15.650 1.00 92.00 347 VAL A CA 1
ATOM 2668 C C . VAL A 1 347 ? -15.177 -28.404 -15.490 1.00 92.00 347 VAL A C 1
ATOM 2670 O O . VAL A 1 347 ? -14.475 -27.916 -16.374 1.00 92.00 347 VAL A O 1
ATOM 2673 N N . ALA A 1 348 ? -15.437 -27.751 -14.353 1.00 88.88 348 ALA A N 1
ATOM 2674 C CA . ALA A 1 348 ? -14.864 -26.445 -14.041 1.00 88.88 348 ALA A CA 1
ATOM 2675 C C . ALA A 1 348 ? -13.331 -26.502 -13.898 1.00 88.88 348 ALA A C 1
ATOM 2677 O O . ALA A 1 348 ? -12.638 -25.660 -14.470 1.00 88.88 348 ALA A O 1
ATOM 2678 N N . ALA A 1 349 ? -12.783 -27.501 -13.196 1.00 86.94 349 ALA A N 1
ATOM 2679 C CA . ALA A 1 349 ? -11.336 -27.671 -13.043 1.00 86.94 349 ALA A CA 1
ATOM 2680 C C . ALA A 1 349 ? -10.637 -27.912 -14.395 1.00 86.94 349 ALA A C 1
ATOM 2682 O O . ALA A 1 349 ? -9.644 -27.254 -14.710 1.00 86.94 349 ALA A O 1
ATOM 2683 N N . ALA A 1 350 ? -11.199 -28.785 -15.237 1.00 90.50 350 ALA A N 1
ATOM 2684 C CA . ALA A 1 350 ? -10.708 -29.041 -16.589 1.00 90.50 350 ALA A CA 1
ATOM 2685 C C . ALA A 1 350 ? -10.818 -27.800 -17.495 1.00 90.50 350 ALA A C 1
ATOM 2687 O O . ALA A 1 350 ? -9.885 -27.503 -18.240 1.00 90.50 350 ALA A O 1
ATOM 2688 N N . PHE A 1 351 ? -11.910 -27.032 -17.403 1.00 87.06 351 PHE A N 1
ATOM 2689 C CA . PHE A 1 351 ? -12.073 -25.777 -18.143 1.00 87.06 351 PHE A CA 1
ATOM 2690 C C . PHE A 1 351 ? -11.020 -24.729 -17.752 1.00 87.06 351 PHE A C 1
ATOM 2692 O O . PHE A 1 351 ? -10.432 -24.100 -18.633 1.00 87.06 351 PHE A O 1
ATOM 2699 N N . VAL A 1 352 ? -10.732 -24.561 -16.457 1.00 77.25 352 VAL A N 1
ATOM 2700 C CA . VAL A 1 352 ? -9.689 -23.631 -15.989 1.00 77.25 352 VAL A CA 1
ATOM 2701 C C . VAL A 1 352 ? -8.295 -24.113 -16.406 1.00 77.25 352 VAL A C 1
ATOM 2703 O O . VAL A 1 352 ? -7.505 -23.304 -16.889 1.00 77.25 352 VAL A O 1
ATOM 2706 N N . ALA A 1 353 ? -8.011 -25.418 -16.321 1.00 78.12 353 ALA A N 1
ATOM 2707 C CA . ALA A 1 353 ? -6.754 -26.004 -16.795 1.00 78.12 353 ALA A CA 1
ATOM 2708 C C . ALA A 1 353 ? -6.534 -25.785 -18.308 1.00 78.12 353 ALA A C 1
ATOM 2710 O O . ALA A 1 353 ? -5.442 -25.400 -18.724 1.00 78.12 353 ALA A O 1
ATOM 2711 N N . LEU A 1 354 ? -7.574 -25.965 -19.131 1.00 79.12 354 LEU A N 1
ATOM 2712 C CA . LEU A 1 354 ? -7.525 -25.706 -20.577 1.00 79.12 354 LEU A CA 1
ATOM 2713 C C . LEU A 1 354 ? -7.432 -24.209 -20.915 1.00 79.12 354 LEU A C 1
ATOM 2715 O O . LEU A 1 354 ? -6.790 -23.847 -21.898 1.00 79.12 354 LEU A O 1
ATOM 2719 N N . SER A 1 355 ? -8.043 -23.340 -20.104 1.00 76.31 355 SER A N 1
ATOM 2720 C CA . SER A 1 355 ? -8.021 -21.881 -20.300 1.00 76.31 355 SER A CA 1
ATOM 2721 C C . SER A 1 355 ? -6.698 -21.240 -19.869 1.00 76.31 355 SER A C 1
ATOM 2723 O O . SER A 1 355 ? -6.259 -20.260 -20.470 1.00 76.31 355 SER A O 1
ATOM 2725 N N . VAL A 1 356 ? -6.042 -21.785 -18.837 1.00 64.69 356 VAL A N 1
ATOM 2726 C CA . VAL A 1 356 ? -4.762 -21.290 -18.300 1.00 64.69 356 VAL A CA 1
ATOM 2727 C C . VAL A 1 356 ? -3.736 -22.438 -18.210 1.00 64.69 356 VAL A C 1
ATOM 2729 O O . VAL A 1 356 ? -3.325 -22.825 -17.113 1.00 64.69 356 VAL A O 1
ATOM 2732 N N . PRO A 1 357 ? -3.263 -22.976 -19.354 1.00 64.38 357 PRO A N 1
ATOM 2733 C CA . PRO A 1 357 ? -2.382 -24.147 -19.420 1.00 64.38 357 PRO A CA 1
ATOM 2734 C C . PRO A 1 357 ? -0.919 -23.810 -19.068 1.00 64.38 357 PRO A C 1
ATOM 2736 O O . PRO A 1 357 ? -0.004 -24.018 -19.862 1.00 64.38 357 PRO A O 1
ATOM 2739 N N . ARG A 1 358 ? -0.674 -23.188 -17.905 1.00 58.00 358 ARG A N 1
ATOM 2740 C CA . ARG A 1 358 ? 0.653 -22.694 -17.489 1.00 58.00 358 ARG A CA 1
ATOM 2741 C C . ARG A 1 358 ? 0.880 -22.858 -15.983 1.00 58.00 358 ARG A C 1
ATOM 2743 O O . ARG A 1 358 ? 0.779 -21.884 -15.235 1.00 58.00 358 ARG A O 1
ATOM 2750 N N . PHE A 1 359 ? 1.245 -24.078 -15.579 1.00 52.50 359 PHE A N 1
ATOM 2751 C CA . PHE A 1 359 ? 1.589 -24.521 -14.215 1.00 52.50 359 PHE A CA 1
ATOM 2752 C C . PHE A 1 359 ? 2.028 -23.399 -13.248 1.00 52.50 359 PHE A C 1
ATOM 2754 O O . PHE A 1 359 ? 1.260 -23.024 -12.362 1.00 52.50 359 PHE A O 1
ATOM 2761 N N . GLY A 1 360 ? 3.216 -22.813 -13.445 1.00 51.88 360 GLY A N 1
ATOM 2762 C CA . GLY A 1 360 ? 3.806 -21.851 -12.501 1.00 51.88 360 GLY A CA 1
ATOM 2763 C C . GLY A 1 360 ? 3.000 -20.562 -12.273 1.00 51.88 360 GLY A C 1
ATOM 2764 O O . GLY A 1 360 ? 3.191 -19.892 -11.264 1.00 51.88 360 GLY A O 1
ATOM 2765 N N . LYS A 1 361 ? 2.070 -20.206 -13.170 1.00 55.12 361 LYS A N 1
ATOM 2766 C CA . LYS A 1 361 ? 1.194 -19.029 -13.000 1.00 55.12 361 LYS A CA 1
ATOM 2767 C C . LYS A 1 361 ? -0.017 -19.349 -12.136 1.00 55.12 361 LYS A C 1
ATOM 2769 O O . LYS A 1 361 ? -0.399 -18.519 -11.320 1.00 55.12 361 LYS A O 1
ATOM 2774 N N . VAL A 1 362 ? -0.568 -20.555 -12.270 1.00 53.34 362 VAL A N 1
ATOM 2775 C CA . VAL A 1 362 ? -1.633 -21.043 -11.385 1.00 53.34 362 VAL A CA 1
ATOM 2776 C C . VAL A 1 362 ? -1.065 -21.282 -9.982 1.00 53.34 362 VAL A C 1
ATOM 2778 O O . VAL A 1 362 ? -1.642 -20.799 -9.015 1.00 53.34 362 VAL A O 1
ATOM 2781 N N . LEU A 1 363 ? 0.119 -21.902 -9.877 1.00 58.16 363 LEU A N 1
ATOM 2782 C CA . LEU A 1 363 ? 0.835 -22.098 -8.608 1.00 58.16 363 LEU A CA 1
ATOM 2783 C C . LEU A 1 363 ? 1.055 -20.775 -7.858 1.00 58.16 363 LEU A C 1
ATOM 2785 O O . LEU A 1 363 ? 0.632 -20.644 -6.711 1.00 58.16 363 LEU A O 1
ATOM 2789 N N . ASN A 1 364 ? 1.649 -19.770 -8.513 1.00 55.12 364 ASN A N 1
ATOM 2790 C CA . ASN A 1 364 ? 1.947 -18.489 -7.866 1.00 55.12 364 ASN A CA 1
ATOM 2791 C C . ASN A 1 364 ? 0.684 -17.687 -7.507 1.00 55.12 364 ASN A C 1
ATOM 2793 O O . ASN A 1 364 ? 0.663 -17.025 -6.470 1.00 55.12 364 ASN A O 1
ATOM 2797 N N . LEU A 1 365 ? -0.375 -17.762 -8.324 1.00 59.06 365 LEU A N 1
ATOM 2798 C CA . LEU A 1 365 ? -1.658 -17.111 -8.036 1.00 59.06 365 LEU A CA 1
ATOM 2799 C C . LEU A 1 365 ? -2.334 -17.711 -6.794 1.00 59.06 365 LEU A C 1
ATOM 2801 O O . LEU A 1 365 ? -2.834 -16.966 -5.952 1.00 59.06 365 LEU A O 1
ATOM 2805 N N . VAL A 1 366 ? -2.335 -19.040 -6.668 1.00 54.72 366 VAL A N 1
ATOM 2806 C CA . VAL A 1 366 ? -2.958 -19.762 -5.547 1.00 54.72 366 VAL A CA 1
ATOM 2807 C C . VAL A 1 366 ? -2.135 -19.582 -4.264 1.00 54.72 366 VAL A C 1
ATOM 2809 O O . VAL A 1 366 ? -2.670 -19.105 -3.260 1.00 54.72 366 VAL A O 1
ATOM 2812 N N . GLY A 1 367 ? -0.822 -19.842 -4.332 1.00 51.03 367 GLY A N 1
ATOM 2813 C CA . GLY A 1 367 ? 0.116 -19.718 -3.209 1.00 51.03 367 GLY A CA 1
ATOM 2814 C C . GLY A 1 367 ? 0.160 -18.319 -2.592 1.00 51.03 367 GLY A C 1
ATOM 2815 O O . GLY A 1 367 ? 0.002 -18.151 -1.378 1.00 51.03 367 GLY A O 1
ATOM 2816 N N . GLY A 1 368 ? 0.313 -17.302 -3.444 1.00 52.16 368 GLY A N 1
ATOM 2817 C CA . GLY A 1 368 ? 0.431 -15.902 -3.034 1.00 52.16 368 GLY A CA 1
ATOM 2818 C C . GLY A 1 368 ? -0.865 -15.248 -2.544 1.00 52.16 368 GLY A C 1
ATOM 2819 O O . GLY A 1 368 ? -0.825 -14.088 -2.143 1.00 52.16 368 GLY A O 1
ATOM 2820 N N . SER A 1 369 ? -2.008 -15.946 -2.576 1.00 63.28 369 SER A N 1
ATOM 2821 C CA . SER A 1 369 ? -3.298 -15.395 -2.140 1.00 63.28 369 SER A CA 1
ATOM 2822 C C . SER A 1 369 ? -4.022 -16.302 -1.140 1.00 63.28 369 SER A C 1
ATOM 2824 O O . SER A 1 369 ? -3.959 -16.078 0.071 1.00 63.28 369 SER A O 1
ATOM 2826 N N . ALA A 1 370 ? -4.707 -17.334 -1.628 1.00 63.78 370 ALA A N 1
ATOM 2827 C CA . ALA A 1 370 ? -5.590 -18.168 -0.829 1.00 63.78 370 ALA A CA 1
ATOM 2828 C C . ALA A 1 370 ? -4.810 -19.082 0.128 1.00 63.78 370 ALA A C 1
ATOM 2830 O O . ALA A 1 370 ? -5.172 -19.165 1.300 1.00 63.78 370 ALA A O 1
ATOM 2831 N N . THR A 1 371 ? -3.692 -19.672 -0.319 1.00 74.62 371 THR A N 1
ATOM 2832 C CA . THR A 1 371 ? -2.867 -20.560 0.518 1.00 74.62 371 THR A CA 1
ATOM 2833 C C . THR A 1 371 ? -2.307 -19.832 1.738 1.00 74.62 371 THR A C 1
ATOM 2835 O O . THR A 1 371 ? -2.396 -20.335 2.851 1.00 74.62 371 THR A O 1
ATOM 2838 N N . THR A 1 372 ? -1.787 -18.612 1.570 1.00 75.69 372 THR A N 1
ATOM 2839 C CA . THR A 1 372 ? -1.237 -17.826 2.692 1.00 75.69 372 THR A CA 1
ATOM 2840 C C . THR A 1 372 ? -2.312 -17.480 3.738 1.00 75.69 372 THR A C 1
ATOM 2842 O O . THR A 1 372 ? -2.059 -17.542 4.946 1.00 75.69 372 THR A O 1
ATOM 2845 N N . LEU A 1 373 ? -3.542 -17.183 3.297 1.00 77.00 373 LEU A N 1
ATOM 2846 C CA . LEU A 1 373 ? -4.675 -16.947 4.197 1.00 77.00 373 LEU A CA 1
ATOM 2847 C C . LEU A 1 373 ? -5.070 -18.214 4.968 1.00 77.00 373 LEU A C 1
ATOM 2849 O O . LEU A 1 373 ? -5.145 -18.174 6.196 1.00 77.00 373 LEU A O 1
ATOM 2853 N N . THR A 1 374 ? -5.296 -19.329 4.266 1.00 83.19 374 THR A N 1
ATOM 2854 C CA . THR A 1 374 ? -5.799 -20.584 4.854 1.00 83.19 374 THR A CA 1
ATOM 2855 C C . THR A 1 374 ? -4.743 -21.410 5.576 1.00 83.19 374 THR A C 1
ATOM 2857 O O . THR A 1 374 ? -5.103 -22.275 6.367 1.00 83.19 374 THR A O 1
ATOM 2860 N N . SER A 1 375 ? -3.457 -21.178 5.314 1.00 82.88 375 SER A N 1
ATOM 2861 C CA . SER A 1 375 ? -2.385 -22.003 5.878 1.00 82.88 375 SER A CA 1
ATOM 2862 C C . SER A 1 375 ? -1.528 -21.287 6.917 1.00 82.88 375 SER A C 1
ATOM 2864 O O . SER A 1 375 ? -0.906 -21.977 7.709 1.00 82.88 375 SER A O 1
ATOM 2866 N N . VAL A 1 376 ? -1.534 -19.945 6.981 1.00 81.25 376 VAL A N 1
ATOM 2867 C CA . VAL A 1 376 ? -0.726 -19.182 7.960 1.00 81.25 376 VAL A CA 1
ATOM 2868 C C . VAL A 1 376 ? -1.557 -18.176 8.763 1.00 81.25 376 VAL A C 1
ATOM 2870 O O . VAL A 1 376 ? -1.518 -18.185 9.993 1.00 81.25 376 VAL A O 1
ATOM 2873 N N . ILE A 1 377 ? -2.340 -17.315 8.102 1.00 79.81 377 ILE A N 1
ATOM 2874 C CA . ILE A 1 377 ? -2.983 -16.161 8.764 1.00 79.81 377 ILE A CA 1
ATOM 2875 C C . ILE A 1 377 ? -4.217 -16.569 9.585 1.00 79.81 377 ILE A C 1
ATOM 2877 O O . ILE A 1 377 ? -4.315 -16.258 10.774 1.00 79.81 377 ILE A O 1
ATOM 2881 N N . PHE A 1 378 ? -5.174 -17.266 8.969 1.00 88.50 378 PHE A N 1
ATOM 2882 C CA . PHE A 1 378 ? -6.405 -17.694 9.637 1.00 88.50 378 PHE A CA 1
ATOM 2883 C C . PHE A 1 378 ? -6.169 -18.635 10.838 1.00 88.50 378 PHE A C 1
ATOM 2885 O O . PHE A 1 378 ? -6.823 -18.411 11.858 1.00 88.50 378 PHE A O 1
ATOM 2892 N N . PRO A 1 379 ? -5.247 -19.624 10.797 1.00 87.00 379 PRO A N 1
ATOM 2893 C CA . PRO A 1 379 ? -4.897 -20.432 11.967 1.00 87.00 379 PRO A CA 1
ATOM 2894 C C . PRO A 1 379 ? -4.570 -19.620 13.221 1.00 87.00 379 PRO A C 1
ATOM 2896 O O . PRO A 1 379 ? -5.177 -19.821 14.272 1.00 87.00 379 PRO A O 1
ATOM 2899 N N . CYS A 1 380 ? -3.649 -18.663 13.100 1.00 81.56 380 CYS A N 1
ATOM 2900 C CA . CYS A 1 380 ? -3.171 -17.868 14.225 1.00 81.56 380 CYS A CA 1
ATOM 2901 C C . CYS A 1 380 ? -4.259 -16.920 14.754 1.00 81.56 380 CYS A C 1
ATOM 2903 O O . CYS A 1 380 ? -4.433 -16.793 15.967 1.00 81.56 380 CYS A O 1
ATOM 2905 N N . LEU A 1 381 ? -5.050 -16.311 13.858 1.00 82.12 381 LEU A N 1
ATOM 2906 C CA . LEU A 1 381 ? -6.176 -15.452 14.241 1.00 82.12 381 LEU A CA 1
ATOM 2907 C C . LEU A 1 381 ? -7.287 -16.223 14.967 1.00 82.12 381 LEU A C 1
ATOM 2909 O O . LEU A 1 381 ? -7.834 -15.720 15.950 1.00 82.12 381 LEU A O 1
ATOM 2913 N N . PHE A 1 382 ? -7.632 -17.434 14.519 1.00 87.50 382 PHE A N 1
ATOM 2914 C CA . PHE A 1 382 ? -8.660 -18.240 15.185 1.00 87.50 382 PHE A CA 1
ATOM 2915 C C . PHE A 1 382 ? -8.161 -18.815 16.506 1.00 87.50 382 PHE A C 1
ATOM 2917 O O . PHE A 1 382 ? -8.927 -18.824 17.467 1.00 87.50 382 PHE A O 1
ATOM 2924 N N . TYR A 1 383 ? -6.882 -19.189 16.592 1.00 84.25 383 TYR A N 1
ATOM 2925 C CA . TYR A 1 383 ? -6.275 -19.662 17.834 1.00 84.25 383 TYR A CA 1
ATOM 2926 C C . TYR A 1 383 ? -6.321 -18.570 18.901 1.00 84.25 383 TYR A C 1
ATOM 2928 O O . TYR A 1 383 ? -6.943 -18.753 19.947 1.00 84.25 383 TYR A O 1
ATOM 2936 N N . PHE A 1 384 ? -5.788 -17.385 18.584 1.00 79.50 384 PHE A N 1
ATOM 2937 C CA . PHE A 1 384 ? -5.846 -16.226 19.473 1.00 79.50 384 PHE A CA 1
ATOM 2938 C C . PHE A 1 384 ? -7.288 -15.886 19.873 1.00 79.50 384 PHE A C 1
ATOM 2940 O O . PHE A 1 384 ? -7.573 -15.662 21.051 1.00 79.50 384 PHE A O 1
ATOM 2947 N N . LYS A 1 385 ? -8.231 -15.887 18.917 1.00 83.00 385 LYS A N 1
ATOM 2948 C CA . LYS A 1 385 ? -9.613 -15.490 19.201 1.00 83.00 385 LYS A CA 1
ATOM 2949 C C . LYS A 1 385 ? -10.392 -16.507 20.037 1.00 83.00 385 LYS A C 1
ATOM 2951 O O . LYS A 1 385 ? -11.181 -16.076 20.876 1.00 83.00 385 LYS A O 1
ATOM 2956 N N . LEU A 1 386 ? -10.176 -17.809 19.846 1.00 79.69 386 LEU A N 1
ATOM 2957 C CA . LEU A 1 386 ? -10.786 -18.860 20.669 1.00 79.69 386 LEU A CA 1
ATOM 2958 C C . LEU A 1 386 ? -10.183 -18.881 22.081 1.00 79.69 386 LEU A C 1
ATOM 2960 O O . LEU A 1 386 ? -10.933 -19.005 23.050 1.00 79.69 386 LEU A O 1
ATOM 2964 N N . CYS A 1 387 ? -8.874 -18.657 22.230 1.00 77.25 387 CYS A N 1
ATOM 2965 C CA . CYS A 1 387 ? -8.252 -18.436 23.541 1.00 77.25 387 CYS A CA 1
ATOM 2966 C C . CYS A 1 387 ? -8.789 -17.170 24.244 1.00 77.25 387 CYS A C 1
ATOM 2968 O O . CYS A 1 387 ? -8.863 -17.130 25.465 1.00 77.25 387 CYS A O 1
ATOM 2970 N N . SER A 1 388 ? -9.229 -16.156 23.487 1.00 75.88 388 SER A N 1
ATOM 2971 C CA . SER A 1 388 ? -9.812 -14.905 24.009 1.00 75.88 388 SER A CA 1
ATOM 2972 C C . SER A 1 388 ? -11.273 -15.011 24.494 1.00 75.88 388 SER A C 1
ATOM 2974 O O . SER A 1 388 ? -11.823 -13.999 24.942 1.00 75.88 388 SER A O 1
ATOM 2976 N N . GLN A 1 389 ? -11.950 -16.152 24.345 1.00 77.75 389 GLN A N 1
ATOM 2977 C CA . GLN A 1 389 ? -13.354 -16.307 24.751 1.00 77.75 389 GLN A CA 1
ATOM 2978 C C . GLN A 1 389 ? -13.459 -16.832 26.186 1.00 77.75 389 GLN A C 1
ATOM 2980 O O . GLN A 1 389 ? -12.820 -17.825 26.526 1.00 77.75 389 GLN A O 1
ATOM 2985 N N . GLN A 1 390 ? -14.291 -16.179 26.999 1.00 60.44 390 GLN A N 1
ATOM 2986 C CA . GLN A 1 390 ? -14.557 -16.540 28.391 1.00 60.44 390 GLN A CA 1
ATOM 2987 C C . GLN A 1 390 ? -16.042 -16.871 28.564 1.00 60.44 390 GLN A C 1
ATOM 2989 O O . GLN A 1 390 ? -16.899 -16.050 28.242 1.00 60.44 390 GLN A O 1
ATOM 2994 N N . ASP A 1 391 ? -16.317 -18.060 29.091 1.00 60.72 391 ASP A N 1
ATOM 2995 C CA . ASP A 1 391 ? -17.627 -18.534 29.538 1.00 60.72 391 ASP A CA 1
ATOM 2996 C C . ASP A 1 391 ? -17.374 -19.380 30.802 1.00 60.72 391 ASP A C 1
ATOM 2998 O O . ASP A 1 391 ? -16.497 -20.249 30.760 1.00 60.72 391 ASP A O 1
ATOM 3002 N N . PRO A 1 392 ? -18.059 -19.128 31.933 1.00 54.94 392 PRO A N 1
ATOM 3003 C CA . PRO A 1 392 ? -17.805 -19.835 33.190 1.00 54.94 392 PRO A CA 1
ATOM 3004 C C . PRO A 1 392 ? -18.294 -21.293 33.197 1.00 54.94 392 PRO A C 1
ATOM 3006 O O . PRO A 1 392 ? -17.983 -22.022 34.134 1.00 54.94 392 PRO A O 1
ATOM 3009 N N . THR A 1 393 ? -19.066 -21.725 32.193 1.00 54.62 393 THR A N 1
ATOM 3010 C CA . THR A 1 393 ? -19.563 -23.108 32.069 1.00 54.62 393 THR A CA 1
ATOM 3011 C C . THR A 1 393 ? -18.639 -24.013 31.260 1.00 54.62 393 THR A C 1
ATOM 3013 O O . THR A 1 393 ? -18.742 -25.238 31.346 1.00 54.62 393 THR A O 1
ATOM 3016 N N . TRP A 1 394 ? -17.734 -23.440 30.464 1.00 58.91 394 TRP A N 1
ATOM 3017 C CA . TRP A 1 394 ? -16.757 -24.224 29.717 1.00 58.91 394 TRP A CA 1
ATOM 3018 C C . TRP A 1 394 ? -15.680 -24.765 30.661 1.00 58.91 394 TRP A C 1
ATOM 3020 O O . TRP A 1 394 ? -15.310 -24.077 31.617 1.00 58.91 394 TRP A O 1
ATOM 3030 N N . PRO A 1 395 ? -15.109 -25.957 30.387 1.00 49.19 395 PRO A N 1
ATOM 3031 C CA . PRO A 1 395 ? -13.877 -26.361 31.046 1.00 49.19 395 PRO A CA 1
ATOM 3032 C C . PRO A 1 395 ? -12.851 -25.253 30.823 1.00 49.19 395 PRO A C 1
ATOM 3034 O O . PRO A 1 395 ? -12.539 -24.886 29.683 1.00 49.19 395 PRO A O 1
ATOM 3037 N N . VAL A 1 396 ? -12.377 -24.666 31.921 1.00 43.84 396 VAL A N 1
ATOM 3038 C CA . VAL A 1 396 ? -11.481 -23.518 31.863 1.00 43.84 396 VAL A CA 1
ATOM 3039 C C . VAL A 1 396 ? -10.115 -24.017 31.403 1.00 43.84 396 VAL A C 1
ATOM 3041 O O . VAL A 1 396 ? -9.233 -24.307 32.206 1.00 43.84 396 VAL A O 1
ATOM 3044 N N . ARG A 1 397 ? -9.931 -24.080 30.076 1.00 44.91 397 ARG A N 1
ATOM 3045 C CA . ARG A 1 397 ? -8.622 -23.962 29.426 1.00 44.91 397 ARG A CA 1
ATOM 3046 C C . ARG A 1 397 ? -8.104 -22.555 29.690 1.00 44.91 397 ARG A C 1
ATOM 3048 O O . ARG A 1 397 ? -8.163 -21.674 28.832 1.00 44.91 397 ARG A O 1
ATOM 3055 N N . SER A 1 398 ? -7.695 -22.354 30.933 1.00 33.31 398 SER A N 1
ATOM 3056 C CA . SER A 1 398 ? -7.055 -21.157 31.428 1.00 33.31 398 SER A CA 1
ATOM 3057 C C . SER A 1 398 ? -5.770 -20.903 30.649 1.00 33.31 398 SER A C 1
ATOM 3059 O O . SER A 1 398 ? -5.202 -21.793 30.012 1.00 33.31 398 SER A O 1
ATOM 3061 N N . ILE A 1 399 ? -5.264 -19.677 30.760 1.00 38.03 399 ILE A N 1
ATOM 3062 C CA . ILE A 1 399 ? -3.856 -19.434 30.446 1.00 38.03 399 ILE A CA 1
ATOM 3063 C C . ILE A 1 399 ? -2.985 -20.294 31.385 1.00 38.03 399 ILE A C 1
ATOM 3065 O O . ILE A 1 399 ? -2.004 -20.851 30.912 1.00 38.03 399 ILE A O 1
ATOM 3069 N N . SER A 1 400 ? -3.472 -20.641 32.585 1.00 34.22 400 SER A N 1
ATOM 3070 C CA . SER A 1 400 ? -2.968 -21.733 33.431 1.00 34.22 400 SER A CA 1
ATOM 3071 C C . SER A 1 400 ? -3.305 -23.160 32.979 1.00 34.22 400 SER A C 1
ATOM 3073 O O . SER A 1 400 ? -3.473 -24.056 33.799 1.00 34.22 400 SER A O 1
ATOM 3075 N N . LEU A 1 401 ? -3.350 -23.408 31.670 1.00 32.66 401 LEU A N 1
ATOM 3076 C CA . LEU A 1 401 ? -2.937 -24.692 31.087 1.00 32.66 401 LEU A CA 1
ATOM 3077 C C . LEU A 1 401 ? -1.640 -24.573 30.268 1.00 32.66 401 LEU A C 1
ATOM 3079 O O . LEU A 1 401 ? -1.054 -25.589 29.919 1.00 32.66 401 LEU A O 1
ATOM 3083 N N . LEU A 1 402 ? -1.173 -23.348 30.006 1.00 37.72 402 LEU A N 1
ATOM 3084 C CA . LEU A 1 402 ? 0.228 -23.043 29.723 1.00 37.72 402 LEU A CA 1
ATOM 3085 C C . LEU A 1 402 ? 0.965 -22.795 31.045 1.00 37.72 402 LEU A C 1
ATOM 3087 O O . LEU A 1 402 ? 1.952 -23.475 31.282 1.00 37.72 402 LEU A O 1
ATOM 3091 N N . GLU A 1 403 ? 0.418 -21.973 31.956 1.00 36.38 403 GLU A N 1
ATOM 3092 C CA . GLU A 1 403 ? 1.017 -21.781 33.293 1.00 36.38 403 GLU A CA 1
ATOM 3093 C C . GLU A 1 403 ? 1.020 -23.118 34.061 1.00 36.38 403 GLU A C 1
ATOM 3095 O O . GLU A 1 403 ? 2.068 -23.487 34.551 1.00 36.38 403 GLU A O 1
ATOM 3100 N N . LYS A 1 404 ? -0.014 -23.985 33.997 1.00 31.88 404 LYS A N 1
ATOM 3101 C CA . LYS A 1 404 ? 0.102 -25.356 34.565 1.00 31.88 404 LYS A CA 1
ATOM 3102 C C . LYS A 1 404 ? 1.025 -26.310 33.807 1.00 31.88 404 LYS A C 1
ATOM 3104 O O . LYS A 1 404 ? 1.386 -27.344 34.358 1.00 31.88 404 LYS A O 1
ATOM 3109 N N . MET A 1 405 ? 1.413 -26.006 32.569 1.00 32.56 405 MET A N 1
ATOM 3110 C CA . MET A 1 405 ? 2.526 -26.711 31.921 1.00 32.56 405 MET A CA 1
ATOM 3111 C C . MET A 1 405 ? 3.893 -26.154 32.355 1.00 32.56 405 MET A C 1
ATOM 3113 O O . MET A 1 405 ? 4.891 -26.805 32.065 1.00 32.56 405 MET A O 1
ATOM 3117 N N . GLU A 1 406 ? 3.940 -25.033 33.085 1.00 39.66 406 GLU A N 1
ATOM 3118 C CA . GLU A 1 406 ? 5.082 -24.580 33.892 1.00 39.66 406 GLU A CA 1
ATOM 3119 C C . GLU A 1 406 ? 4.971 -25.079 35.351 1.00 39.66 406 GLU A C 1
ATOM 3121 O O . GLU A 1 406 ? 5.930 -25.672 35.830 1.00 39.66 406 GLU A O 1
ATOM 3126 N N . ASP A 1 407 ? 3.809 -24.980 36.016 1.00 30.94 407 ASP A N 1
ATOM 3127 C CA . ASP A 1 407 ? 3.578 -25.388 37.419 1.00 30.94 407 ASP A CA 1
ATOM 3128 C C . ASP A 1 407 ? 3.858 -26.884 37.660 1.00 30.94 407 ASP A C 1
ATOM 3130 O O . ASP A 1 407 ? 4.386 -27.268 38.703 1.00 30.94 407 ASP A O 1
ATOM 3134 N N . ILE A 1 408 ? 3.588 -27.742 36.663 1.00 36.97 408 ILE A N 1
ATOM 3135 C CA . ILE A 1 408 ? 3.955 -29.176 36.671 1.00 36.97 408 ILE A CA 1
ATOM 3136 C C . ILE A 1 408 ? 5.487 -29.396 36.720 1.00 36.97 408 ILE A C 1
ATOM 3138 O O . ILE A 1 408 ? 5.938 -30.499 37.032 1.00 36.97 408 ILE A O 1
ATOM 3142 N N . PHE A 1 409 ? 6.294 -28.361 36.465 1.00 35.38 409 PHE A N 1
ATOM 3143 C CA . PHE A 1 409 ? 7.743 -28.341 36.681 1.00 35.38 409 PHE A CA 1
ATOM 3144 C C . PHE A 1 409 ? 8.194 -27.503 37.897 1.00 35.38 409 PHE A C 1
ATOM 3146 O O . PHE A 1 409 ? 9.389 -27.537 38.197 1.00 35.38 409 PHE A O 1
ATOM 3153 N N . THR A 1 410 ? 7.316 -26.758 38.589 1.00 38.53 410 THR A N 1
ATOM 3154 C CA . THR A 1 410 ? 7.738 -25.763 39.603 1.00 38.53 410 THR A CA 1
ATOM 3155 C C . THR A 1 410 ? 7.053 -25.806 40.975 1.00 38.53 410 THR A C 1
ATOM 3157 O O . THR A 1 410 ? 7.632 -25.237 41.901 1.00 38.53 410 THR A O 1
ATOM 3160 N N . GLU A 1 411 ? 5.926 -26.499 41.194 1.00 32.59 411 GLU A N 1
ATOM 3161 C CA . GLU A 1 411 ? 5.397 -26.679 42.564 1.00 32.59 411 GLU A CA 1
ATOM 3162 C C . GLU A 1 411 ? 5.974 -27.915 43.276 1.00 32.59 411 GLU A C 1
ATOM 3164 O O . GLU A 1 411 ? 5.541 -29.056 43.105 1.00 32.59 411 GLU A O 1
ATOM 3169 N N . GLY A 1 412 ? 6.968 -27.642 44.125 1.00 28.78 412 GLY A N 1
ATOM 3170 C CA . GLY A 1 412 ? 7.582 -28.574 45.069 1.00 28.78 412 GLY A CA 1
ATOM 3171 C C . GLY A 1 412 ? 8.201 -27.823 46.252 1.00 28.78 412 GLY A C 1
ATOM 3172 O O . GLY A 1 412 ? 9.417 -27.846 46.428 1.00 28.78 412 GLY A O 1
ATOM 3173 N N . GLY A 1 413 ? 7.370 -27.119 47.023 1.00 31.12 413 GLY A N 1
ATOM 3174 C CA . GLY A 1 413 ? 7.745 -26.320 48.196 1.00 31.12 413 GLY A CA 1
ATOM 3175 C C . GLY A 1 413 ? 6.497 -25.950 49.004 1.00 31.12 413 GLY A C 1
ATOM 3176 O O . GLY A 1 413 ? 5.426 -25.815 48.419 1.00 31.12 413 GLY A O 1
ATOM 3177 N N . ASP A 1 414 ? 6.627 -25.852 50.327 1.00 30.58 414 ASP A N 1
ATOM 3178 C CA . ASP A 1 414 ? 5.513 -25.956 51.287 1.00 30.58 414 ASP A CA 1
ATOM 3179 C C . ASP A 1 414 ? 5.488 -24.786 52.296 1.00 30.58 414 ASP A C 1
ATOM 3181 O O . ASP A 1 414 ? 6.499 -24.093 52.430 1.00 30.58 414 ASP A O 1
ATOM 3185 N N . ASP A 1 415 ? 4.381 -24.654 53.046 1.00 31.97 415 ASP A N 1
ATOM 3186 C CA . ASP A 1 415 ? 4.223 -23.869 54.296 1.00 31.97 415 ASP A CA 1
ATOM 3187 C C . ASP A 1 415 ? 4.427 -22.318 54.237 1.00 31.97 415 ASP A C 1
ATOM 3189 O O . ASP A 1 415 ? 5.116 -21.781 53.378 1.00 31.97 415 ASP A O 1
ATOM 3193 N N . THR A 1 416 ? 3.880 -21.463 55.126 1.00 29.84 416 THR A N 1
ATOM 3194 C CA . THR A 1 416 ? 2.847 -21.574 56.193 1.00 29.84 416 THR A CA 1
ATOM 3195 C C . THR A 1 416 ? 2.112 -20.218 56.385 1.00 29.84 416 THR A C 1
ATOM 3197 O O . THR A 1 416 ? 2.486 -19.206 55.795 1.00 29.84 416 THR A O 1
ATOM 3200 N N . ASN A 1 417 ? 1.068 -20.181 57.230 1.00 32.19 417 ASN A N 1
ATOM 3201 C CA . ASN A 1 417 ? 0.314 -18.968 57.615 1.00 32.19 417 ASN A CA 1
ATOM 3202 C C . ASN A 1 417 ? 1.063 -18.047 58.605 1.00 32.19 417 ASN A C 1
ATOM 3204 O O . ASN A 1 417 ? 1.791 -18.554 59.453 1.00 32.19 417 ASN A O 1
ATOM 3208 N N . GLU A 1 418 ? 0.703 -16.755 58.646 1.00 28.41 418 GLU A N 1
ATOM 3209 C CA . GLU A 1 418 ? 0.494 -16.018 59.913 1.00 28.41 418 GLU A CA 1
ATOM 3210 C C . GLU A 1 418 ? -0.485 -14.830 59.728 1.00 28.41 418 GLU A C 1
ATOM 3212 O O . GLU A 1 418 ? -0.923 -14.577 58.603 1.00 28.41 418 GLU A O 1
ATOM 3217 N N . ASP A 1 419 ? -0.914 -14.176 60.820 1.00 29.91 419 ASP A N 1
ATOM 3218 C CA . ASP A 1 419 ? -2.252 -13.554 60.925 1.00 29.91 419 ASP A CA 1
ATOM 3219 C C . ASP A 1 419 ? -2.304 -12.162 61.624 1.00 29.91 419 ASP A C 1
ATOM 3221 O O . ASP A 1 419 ? -1.415 -11.785 62.383 1.00 29.91 419 ASP A O 1
ATOM 3225 N N . ASP A 1 420 ? -3.426 -11.467 61.399 1.00 30.28 420 ASP A N 1
ATOM 3226 C CA . ASP A 1 420 ? -4.119 -10.470 62.243 1.00 30.28 420 ASP A CA 1
ATOM 3227 C C . ASP A 1 420 ? -3.551 -9.045 62.559 1.00 30.28 420 ASP A C 1
ATOM 3229 O O . ASP A 1 420 ? -2.371 -8.763 62.759 1.00 30.28 420 ASP A O 1
ATOM 3233 N N . THR A 1 421 ? -4.520 -8.144 62.772 1.00 26.72 421 THR A N 1
ATOM 3234 C CA . THR A 1 421 ? -4.513 -6.846 63.479 1.00 26.72 421 THR A CA 1
ATOM 3235 C C . THR A 1 421 ? -4.031 -5.554 62.794 1.00 26.72 421 THR A C 1
ATOM 3237 O O . THR A 1 421 ? -3.384 -5.504 61.754 1.00 26.72 421 THR A O 1
ATOM 3240 N N . SER A 1 422 ? -4.472 -4.438 63.389 1.00 30.61 422 SER A N 1
ATOM 3241 C CA . SER A 1 422 ? -4.504 -3.085 62.822 1.00 30.61 422 SER A CA 1
ATOM 3242 C C . SER A 1 422 ? -3.607 -2.084 63.558 1.00 30.61 422 SER A C 1
ATOM 3244 O O . SER A 1 422 ? -3.413 -2.200 64.771 1.00 30.61 422 SER A O 1
ATOM 3246 N N . LYS A 1 423 ? -3.206 -1.005 62.860 1.00 27.56 423 LYS A N 1
ATOM 3247 C CA . LYS A 1 423 ? -3.383 0.391 63.331 1.00 27.56 423 LYS A CA 1
ATOM 3248 C C . LYS A 1 423 ? -2.989 1.442 62.291 1.00 27.56 423 LYS A C 1
ATOM 3250 O O . LYS A 1 423 ? -2.102 1.240 61.473 1.00 27.56 423 LYS A O 1
ATOM 3255 N N . THR A 1 424 ? -3.633 2.602 62.383 1.00 39.47 424 THR A N 1
ATOM 3256 C CA . THR A 1 424 ? -3.282 3.814 61.635 1.00 39.47 424 THR A CA 1
ATOM 3257 C C . THR A 1 424 ? -2.083 4.527 62.261 1.00 39.47 424 THR A C 1
ATOM 3259 O O . THR A 1 424 ? -2.173 5.008 63.392 1.00 39.47 424 THR A O 1
ATOM 3262 N N . THR A 1 425 ? -1.007 4.695 61.498 1.00 29.08 425 THR A N 1
ATOM 3263 C CA . THR A 1 425 ? 0.039 5.701 61.737 1.00 29.08 425 THR A CA 1
ATOM 3264 C C . THR A 1 425 ? 0.240 6.530 60.465 1.00 29.08 425 THR A C 1
ATOM 3266 O O . THR A 1 425 ? -0.180 6.132 59.379 1.00 29.08 425 THR A O 1
ATOM 3269 N N . GLY A 1 426 ? 0.765 7.749 60.608 1.00 32.78 426 GLY A N 1
ATOM 3270 C CA . GLY A 1 426 ? 0.701 8.757 59.548 1.00 32.78 426 GLY A CA 1
ATOM 3271 C C . GLY A 1 426 ? 1.536 8.407 58.317 1.00 32.78 426 GLY A C 1
ATOM 3272 O O . GLY A 1 426 ? 2.762 8.387 58.388 1.00 32.78 426 GLY A O 1
ATOM 3273 N N . HIS A 1 427 ? 0.880 8.231 57.168 1.00 31.12 427 HIS A N 1
ATOM 3274 C CA . HIS A 1 427 ? 1.567 8.300 55.884 1.00 31.12 427 HIS A CA 1
ATOM 3275 C C . HIS A 1 427 ? 1.948 9.758 55.604 1.00 31.12 427 HIS A C 1
ATOM 3277 O O . HIS A 1 427 ? 1.079 10.597 55.356 1.00 31.12 427 HIS A O 1
ATOM 3283 N N . GLU A 1 428 ? 3.247 10.065 55.612 1.00 40.34 428 GLU A N 1
ATOM 3284 C CA . GLU A 1 428 ? 3.738 11.283 54.969 1.00 40.34 428 GLU A CA 1
ATOM 3285 C C . GLU A 1 428 ? 3.275 11.302 53.508 1.00 40.34 428 GLU A C 1
ATOM 3287 O O . GLU A 1 428 ? 3.321 10.276 52.821 1.00 40.34 428 GLU A O 1
ATOM 3292 N N . SER A 1 429 ? 2.839 12.463 53.012 1.00 41.06 429 SER A N 1
ATOM 3293 C CA . SER A 1 429 ? 2.379 12.588 51.629 1.00 41.06 429 SER A CA 1
ATOM 3294 C C . SER A 1 429 ? 3.530 12.319 50.657 1.00 41.06 429 SER A C 1
ATOM 3296 O O . SER A 1 429 ? 4.425 13.153 50.489 1.00 41.06 429 SER A O 1
ATOM 3298 N N . LYS A 1 430 ? 3.516 11.140 50.025 1.00 57.81 430 LYS A N 1
ATOM 3299 C CA . LYS A 1 430 ? 4.389 10.809 48.895 1.00 57.81 430 LYS A CA 1
ATOM 3300 C C . LYS A 1 430 ? 4.040 11.731 47.729 1.00 57.81 430 LYS A C 1
ATOM 3302 O O . LYS A 1 430 ? 2.884 11.796 47.324 1.00 57.81 430 LYS A O 1
ATOM 3307 N N . GLY A 1 431 ? 5.026 12.486 47.265 1.00 65.75 431 GLY A N 1
ATOM 3308 C CA . GLY A 1 431 ? 4.868 13.468 46.202 1.00 65.75 431 GLY A CA 1
ATOM 3309 C C . GLY A 1 431 ? 6.031 14.455 46.166 1.00 65.75 431 GLY A C 1
ATOM 3310 O O . GLY A 1 431 ? 6.759 14.640 47.147 1.00 65.75 431 GLY A O 1
ATOM 3311 N N . LEU A 1 432 ? 6.198 15.111 45.026 1.00 77.75 432 LEU A N 1
ATOM 3312 C CA . LEU A 1 432 ? 7.308 16.008 44.733 1.00 77.75 432 LEU A CA 1
ATOM 3313 C C . LEU A 1 432 ? 7.122 17.359 45.444 1.00 77.75 432 LEU A C 1
ATOM 3315 O O . LEU A 1 432 ? 6.031 17.936 45.460 1.00 77.75 432 LEU A O 1
ATOM 3319 N N . SER A 1 433 ? 8.192 17.909 46.021 1.00 87.50 433 SER A N 1
ATOM 3320 C CA . SER A 1 433 ? 8.203 19.324 46.413 1.00 87.50 433 SER A CA 1
ATOM 3321 C C . SER A 1 433 ? 8.289 20.209 45.162 1.00 87.50 433 SER A C 1
ATOM 3323 O O . SER A 1 433 ? 8.747 19.757 44.113 1.00 87.50 433 SER A O 1
ATOM 3325 N N . PHE A 1 434 ? 7.927 21.494 45.259 1.00 86.31 434 PHE A N 1
ATOM 3326 C CA . PHE A 1 434 ? 8.068 22.410 44.117 1.00 86.31 434 PHE A CA 1
ATOM 3327 C C . PHE A 1 434 ? 9.525 22.529 43.629 1.00 86.31 434 PHE A C 1
ATOM 3329 O O . PHE A 1 434 ? 9.752 22.728 42.440 1.00 86.31 434 PHE A O 1
ATOM 3336 N N . TRP A 1 435 ? 10.513 22.377 44.521 1.00 84.81 435 TRP A N 1
ATOM 3337 C CA . TRP A 1 435 ? 11.925 22.432 44.144 1.00 84.81 435 TRP A CA 1
ATOM 3338 C C . TRP A 1 435 ? 12.405 21.131 43.493 1.00 84.81 435 TRP A C 1
ATOM 3340 O O . TRP A 1 435 ? 13.180 21.197 42.545 1.00 84.81 435 TRP A O 1
ATOM 3350 N N . ILE A 1 436 ? 11.900 19.963 43.912 1.00 84.25 436 ILE A N 1
ATOM 3351 C CA . ILE A 1 436 ? 12.157 18.699 43.203 1.00 84.25 436 ILE A CA 1
ATOM 3352 C C . ILE A 1 436 ? 11.479 18.743 41.828 1.00 84.25 436 ILE A C 1
ATOM 3354 O O . ILE A 1 436 ? 12.104 18.387 40.836 1.00 84.25 436 ILE A O 1
ATOM 3358 N N . ALA A 1 437 ? 10.259 19.276 41.720 1.00 86.06 437 ALA A N 1
ATOM 3359 C CA . ALA A 1 437 ? 9.616 19.493 40.425 1.00 86.06 437 ALA A CA 1
ATOM 3360 C C . ALA A 1 437 ? 10.440 20.426 39.511 1.00 86.06 437 ALA A C 1
ATOM 3362 O O . ALA A 1 437 ? 10.555 20.150 38.321 1.00 86.06 437 ALA A O 1
ATOM 3363 N N . SER A 1 438 ? 11.110 21.461 40.042 1.00 88.88 438 SER A N 1
ATOM 3364 C CA . SER A 1 438 ? 12.104 22.226 39.267 1.00 88.88 438 SER A CA 1
ATOM 3365 C C . SER A 1 438 ? 13.305 21.384 38.824 1.00 88.88 438 SER A C 1
ATOM 3367 O O . SER A 1 438 ? 13.764 21.567 37.701 1.00 88.88 438 SER A O 1
ATOM 3369 N N . VAL A 1 439 ? 13.805 20.457 39.651 1.00 87.88 439 VAL A N 1
ATOM 3370 C CA . VAL A 1 439 ? 14.879 19.519 39.259 1.00 87.88 439 VAL A CA 1
ATOM 3371 C C . VAL A 1 439 ? 14.428 18.615 38.107 1.00 87.88 439 VAL A C 1
ATOM 3373 O O . VAL A 1 439 ? 15.202 18.414 37.178 1.00 87.88 439 VAL A O 1
ATOM 3376 N N . PHE A 1 440 ? 13.178 18.139 38.103 1.00 86.06 440 PHE A N 1
ATOM 3377 C CA . PHE A 1 440 ? 12.611 17.394 36.970 1.00 86.06 440 PHE A CA 1
ATOM 3378 C C . PHE A 1 440 ? 12.460 18.267 35.713 1.00 86.06 440 PHE A C 1
ATOM 3380 O O . PHE A 1 440 ? 12.864 17.841 34.636 1.00 86.06 440 PHE A O 1
ATOM 3387 N N . ILE A 1 441 ? 11.963 19.504 35.839 1.00 88.88 441 ILE A N 1
ATOM 3388 C CA . ILE A 1 441 ? 11.831 20.453 34.716 1.00 88.88 441 ILE A CA 1
ATOM 3389 C C . ILE A 1 441 ? 13.204 20.768 34.096 1.00 88.88 441 ILE A C 1
ATOM 3391 O O . ILE A 1 441 ? 13.367 20.668 32.882 1.00 88.88 441 ILE A O 1
ATOM 3395 N N . VAL A 1 442 ? 14.220 21.090 34.905 1.00 88.25 442 VAL A N 1
ATOM 3396 C CA . VAL A 1 442 ? 15.582 21.339 34.398 1.00 88.25 442 VAL A CA 1
ATOM 3397 C C . VAL A 1 442 ? 16.204 20.054 33.847 1.00 88.25 442 VAL A C 1
ATOM 3399 O O . VAL A 1 442 ? 16.756 20.077 32.752 1.00 88.25 442 VAL A O 1
ATOM 3402 N N . GLY A 1 443 ? 16.096 18.934 34.567 1.00 84.06 443 GLY A N 1
ATOM 3403 C CA . GLY A 1 443 ? 16.654 17.640 34.167 1.00 84.06 443 GLY A CA 1
ATOM 3404 C C . GLY A 1 443 ? 16.042 17.076 32.882 1.00 84.06 443 GLY A C 1
ATOM 3405 O O . GLY A 1 443 ? 16.730 16.377 32.148 1.00 84.06 443 GLY A O 1
ATOM 3406 N N . GLN A 1 444 ? 14.789 17.415 32.571 1.00 85.50 444 GLN A N 1
ATOM 3407 C CA . GLN A 1 444 ? 14.165 17.113 31.284 1.00 85.50 444 GLN A CA 1
ATOM 3408 C C . GLN A 1 444 ? 14.666 18.038 30.167 1.00 85.50 444 GLN A C 1
ATOM 3410 O O . GLN A 1 444 ? 14.926 17.577 29.060 1.00 85.50 444 GLN A O 1
ATOM 3415 N N . MET A 1 445 ? 14.721 19.346 30.425 1.00 86.25 445 MET A N 1
ATOM 3416 C CA . MET A 1 445 ? 14.865 20.354 29.368 1.00 86.25 445 MET A CA 1
ATOM 3417 C C . MET A 1 445 ? 16.321 20.664 29.006 1.00 86.25 445 MET A C 1
ATOM 3419 O O . MET A 1 445 ? 16.585 21.069 27.877 1.00 86.25 445 MET A O 1
ATOM 3423 N N . ALA A 1 446 ? 17.259 20.489 29.941 1.00 79.50 446 ALA A N 1
ATOM 3424 C CA . ALA A 1 446 ? 18.673 20.789 29.739 1.00 79.50 446 ALA A CA 1
ATOM 3425 C C . ALA A 1 446 ? 19.379 19.816 28.770 1.00 79.50 446 ALA A C 1
ATOM 3427 O O . ALA A 1 446 ? 18.847 18.777 28.380 1.00 79.50 446 ALA A O 1
ATOM 3428 N N . GLY A 1 447 ? 20.640 20.102 28.432 1.00 73.38 447 GLY A N 1
ATOM 3429 C CA . GLY A 1 447 ? 21.485 19.230 27.607 1.00 73.38 447 GLY A CA 1
ATOM 3430 C C . GLY A 1 447 ? 21.538 19.680 26.154 1.00 73.38 447 GLY A C 1
ATOM 3431 O O . GLY A 1 447 ? 22.253 20.625 25.846 1.00 73.38 447 GLY A O 1
ATOM 3432 N N . SER A 1 448 ? 20.785 19.023 25.270 1.00 73.56 448 SER A N 1
ATOM 3433 C CA . SER A 1 448 ? 20.755 19.290 23.817 1.00 73.56 448 SER A CA 1
ATOM 3434 C C . SER A 1 448 ? 20.699 20.780 23.426 1.00 73.56 448 SER A C 1
ATOM 3436 O O . SER A 1 448 ? 21.438 21.211 22.542 1.00 73.56 448 SER A O 1
ATOM 3438 N N . GLY A 1 449 ? 19.892 21.588 24.125 1.00 75.19 449 GLY A N 1
ATOM 3439 C CA . GLY A 1 449 ? 19.820 23.037 23.914 1.00 75.19 449 GLY A CA 1
ATOM 3440 C C . GLY A 1 449 ? 21.140 23.764 24.197 1.00 75.19 449 GLY A C 1
ATOM 3441 O O . GLY A 1 449 ? 21.541 24.628 23.426 1.00 75.19 449 GLY A O 1
ATOM 3442 N N . VAL A 1 450 ? 21.882 23.366 25.238 1.00 85.50 450 VAL A N 1
ATOM 3443 C CA . VAL A 1 450 ? 23.209 23.931 25.568 1.00 85.50 450 VAL A CA 1
ATOM 3444 C C . VAL A 1 450 ? 24.175 23.799 24.386 1.00 85.50 450 VAL A C 1
ATOM 3446 O O . VAL A 1 450 ? 24.955 24.712 24.123 1.00 85.50 450 VAL A O 1
ATOM 3449 N N . LEU A 1 451 ? 24.099 22.673 23.670 1.00 86.44 451 LEU A N 1
ATOM 3450 C CA . LEU A 1 451 ? 24.991 22.341 22.561 1.00 86.44 451 LEU A CA 1
ATOM 3451 C C . LEU A 1 451 ? 24.658 23.103 21.275 1.00 86.44 451 LEU A C 1
ATOM 3453 O O . LEU A 1 451 ? 25.563 23.606 20.610 1.00 86.44 451 LEU A O 1
ATOM 3457 N N . ALA A 1 452 ? 23.366 23.220 20.955 1.00 87.81 452 ALA A N 1
ATOM 3458 C CA . ALA A 1 452 ? 22.887 23.816 19.708 1.00 87.81 452 ALA A CA 1
ATOM 3459 C C . ALA A 1 452 ? 22.635 25.337 19.786 1.00 87.81 452 ALA A C 1
ATOM 3461 O O . ALA A 1 452 ? 22.570 26.010 18.755 1.00 87.81 452 ALA A O 1
ATOM 3462 N N . LEU A 1 453 ? 22.497 25.926 20.980 1.00 91.56 453 LEU A N 1
ATOM 3463 C CA . LEU A 1 453 ? 22.224 27.363 21.117 1.00 91.56 453 LEU A CA 1
ATOM 3464 C C . LEU A 1 453 ? 23.327 28.289 20.565 1.00 91.56 453 LEU A C 1
ATOM 3466 O O . LEU A 1 453 ? 22.963 29.296 19.954 1.00 91.56 453 LEU A O 1
ATOM 3470 N N . PRO A 1 454 ? 24.636 27.988 20.674 1.00 92.06 454 PRO A N 1
ATOM 3471 C CA . PRO A 1 454 ? 25.671 28.736 19.955 1.00 92.06 454 PRO A CA 1
ATOM 3472 C C . PRO A 1 454 ? 25.463 28.739 18.431 1.00 92.06 454 PRO A C 1
ATOM 3474 O O . PRO A 1 454 ? 25.662 29.770 17.789 1.00 92.06 454 PRO A O 1
ATOM 3477 N N . ALA A 1 455 ? 24.995 27.630 17.844 1.00 88.94 455 ALA A N 1
ATOM 3478 C CA . ALA A 1 455 ? 24.661 27.556 16.420 1.00 88.94 455 ALA A CA 1
ATOM 3479 C C . ALA A 1 455 ? 23.389 28.358 16.082 1.00 88.94 455 ALA A C 1
ATOM 3481 O O . ALA A 1 455 ? 23.330 29.025 15.050 1.00 88.94 455 ALA A O 1
ATOM 3482 N N . ALA A 1 456 ? 22.405 28.409 16.987 1.00 88.75 456 ALA A N 1
ATOM 3483 C CA . ALA A 1 456 ? 21.272 29.327 16.853 1.00 88.75 456 ALA A CA 1
ATOM 3484 C C . ALA A 1 456 ? 21.711 30.808 16.889 1.00 88.75 456 ALA A C 1
ATOM 3486 O O . ALA A 1 456 ? 21.148 31.629 16.166 1.00 88.75 456 ALA A O 1
ATOM 3487 N N . MET A 1 457 ? 22.737 31.161 17.675 1.00 90.44 457 MET A N 1
ATOM 3488 C CA . MET A 1 457 ? 23.320 32.512 17.657 1.00 90.44 457 MET A CA 1
ATOM 3489 C C . MET A 1 457 ? 24.110 32.785 16.364 1.00 90.44 457 MET A C 1
ATOM 3491 O O . MET A 1 457 ? 24.015 33.885 15.831 1.00 90.44 457 MET A O 1
ATOM 3495 N N . ARG A 1 458 ? 24.823 31.793 15.805 1.00 89.62 458 ARG A N 1
ATOM 3496 C CA . ARG A 1 458 ? 25.438 31.873 14.460 1.00 89.62 458 ARG A CA 1
ATOM 3497 C C . ARG A 1 458 ? 24.397 32.181 13.382 1.00 89.62 458 ARG A C 1
ATOM 3499 O O . ARG A 1 458 ? 24.638 33.013 12.512 1.00 89.62 458 ARG A O 1
ATOM 3506 N N . ASP A 1 459 ? 23.247 31.516 13.440 1.00 88.31 459 ASP A N 1
ATOM 3507 C CA . ASP A 1 459 ? 22.246 31.544 12.373 1.00 88.31 459 ASP A CA 1
ATOM 3508 C C . ASP A 1 459 ? 21.238 32.709 12.480 1.00 88.31 459 ASP A C 1
ATOM 3510 O O . ASP A 1 459 ? 20.803 33.230 11.453 1.00 88.31 459 ASP A O 1
ATOM 3514 N N . ALA A 1 460 ? 20.932 33.205 13.684 1.00 88.62 460 ALA A N 1
ATOM 3515 C CA . ALA A 1 460 ? 20.209 34.472 13.881 1.00 88.62 460 ALA A CA 1
ATOM 3516 C C . ALA A 1 460 ? 21.136 35.709 13.963 1.00 88.62 460 ALA A C 1
ATOM 3518 O O . ALA A 1 460 ? 20.663 36.852 14.038 1.00 88.62 460 ALA A O 1
ATOM 3519 N N . GLY A 1 461 ? 22.453 35.506 14.011 1.00 88.12 461 GLY A N 1
ATOM 3520 C CA . GLY A 1 461 ? 23.418 36.531 14.400 1.00 88.12 461 GLY A CA 1
ATOM 3521 C C . GLY A 1 461 ? 23.101 37.125 15.781 1.00 88.12 461 GLY A C 1
ATOM 3522 O O . GLY A 1 461 ? 22.450 36.516 16.632 1.00 88.12 461 GLY A O 1
ATOM 3523 N N . TRP A 1 462 ? 23.468 38.391 15.987 1.00 88.25 462 TRP A N 1
ATOM 3524 C CA . TRP A 1 462 ? 23.201 39.117 17.241 1.00 88.25 462 TRP A CA 1
ATOM 3525 C C . TRP A 1 462 ? 21.710 39.245 17.610 1.00 88.25 462 TRP A C 1
ATOM 3527 O O . TRP A 1 462 ? 21.389 39.481 18.775 1.00 88.25 462 TRP A O 1
ATOM 3537 N N . SER A 1 463 ? 20.790 39.037 16.659 1.00 88.19 463 SER A N 1
ATOM 3538 C CA . SER A 1 463 ? 19.347 38.989 16.945 1.00 88.19 463 SER A CA 1
ATOM 3539 C C . SER A 1 463 ? 18.905 37.704 17.667 1.00 88.19 463 SER A C 1
ATOM 3541 O O . SER A 1 463 ? 17.815 37.667 18.239 1.00 88.19 463 SER A O 1
ATOM 3543 N N . GLY A 1 464 ? 19.773 36.687 17.742 1.00 88.62 464 GLY A N 1
ATOM 3544 C CA . GLY A 1 464 ? 19.547 35.463 18.511 1.00 88.62 464 GLY A CA 1
ATOM 3545 C C . GLY A 1 464 ? 19.376 35.699 20.016 1.00 88.62 464 GLY A C 1
ATOM 3546 O O . GLY A 1 464 ? 18.594 35.000 20.651 1.00 88.62 464 GLY A O 1
ATOM 3547 N N . ILE A 1 465 ? 20.026 36.717 20.593 1.00 90.94 465 ILE A N 1
ATOM 3548 C CA . ILE A 1 465 ? 19.945 37.014 22.035 1.00 90.94 465 ILE A CA 1
ATOM 3549 C C . ILE A 1 465 ? 18.532 37.479 22.455 1.00 90.94 465 ILE A C 1
ATOM 3551 O O . ILE A 1 465 ? 17.948 36.850 23.343 1.00 90.94 465 ILE A O 1
ATOM 3555 N N . PRO A 1 466 ? 17.919 38.520 21.848 1.00 90.75 466 PRO A N 1
ATOM 3556 C CA . PRO A 1 466 ? 16.533 38.875 22.161 1.00 90.75 466 PRO A CA 1
ATOM 3557 C C . PRO A 1 466 ? 15.535 37.778 21.754 1.00 90.75 466 PRO A C 1
ATOM 3559 O O . PRO A 1 466 ? 14.543 37.583 22.456 1.00 90.75 466 PRO A O 1
ATOM 3562 N N . LEU A 1 467 ? 15.813 37.017 20.686 1.00 90.25 467 LEU A N 1
ATOM 3563 C CA . LEU A 1 467 ? 15.005 35.866 20.267 1.00 90.25 467 LEU A CA 1
ATOM 3564 C C . LEU A 1 467 ? 14.979 34.753 21.337 1.00 90.25 467 LEU A C 1
ATOM 3566 O O . LEU A 1 467 ? 13.908 34.234 21.660 1.00 90.25 467 LEU A O 1
ATOM 3570 N N . LEU A 1 468 ? 16.134 34.434 21.932 1.00 92.44 468 LEU A N 1
ATOM 3571 C CA . LEU A 1 468 ? 16.294 33.477 23.032 1.00 92.44 468 LEU A CA 1
ATOM 3572 C C . LEU A 1 468 ? 15.509 33.913 24.275 1.00 92.44 468 LEU A C 1
ATOM 3574 O O . LEU A 1 468 ? 14.720 33.139 24.818 1.00 92.44 468 LEU A O 1
ATOM 3578 N N . LEU A 1 469 ? 15.690 35.168 24.696 1.00 92.88 469 LEU A N 1
ATOM 3579 C CA . LEU A 1 469 ? 15.041 35.727 25.885 1.00 92.88 469 LEU A CA 1
ATOM 3580 C C . LEU A 1 469 ? 13.513 35.781 25.739 1.00 92.88 469 LEU A C 1
ATOM 3582 O O . LEU A 1 469 ? 12.791 35.374 26.649 1.00 92.88 469 LEU A O 1
ATOM 3586 N N . PHE A 1 470 ? 13.007 36.232 24.588 1.00 90.25 470 PHE A N 1
ATOM 3587 C CA . PHE A 1 470 ? 11.567 36.320 24.342 1.00 90.25 470 PHE A CA 1
ATOM 3588 C C . PHE A 1 470 ? 10.909 34.934 24.266 1.00 90.25 470 PHE A C 1
ATOM 3590 O O . PHE A 1 470 ? 9.867 34.708 24.882 1.00 90.25 470 PHE A O 1
ATOM 3597 N N . SER A 1 471 ? 11.548 33.972 23.594 1.00 90.50 471 SER A N 1
ATOM 3598 C CA . SER A 1 471 ? 11.029 32.600 23.480 1.00 90.50 471 SER A CA 1
ATOM 3599 C C . SER A 1 471 ? 11.055 31.852 24.822 1.00 90.50 471 SER A C 1
ATOM 3601 O O . SER A 1 471 ? 10.120 31.107 25.121 1.00 90.50 471 SER A O 1
ATOM 3603 N N . CYS A 1 472 ? 12.055 32.111 25.675 1.00 91.69 472 CYS A N 1
ATOM 3604 C CA . CYS A 1 472 ? 12.102 31.628 27.059 1.00 91.69 472 CYS A CA 1
ATOM 3605 C C . CYS A 1 472 ? 10.895 32.123 27.877 1.00 91.69 472 CYS A C 1
ATOM 3607 O O . CYS A 1 472 ? 10.209 31.328 28.520 1.00 91.69 472 CYS A O 1
ATOM 3609 N N . LEU A 1 473 ? 10.615 33.432 27.838 1.00 90.44 473 LEU A N 1
ATOM 3610 C CA . LEU A 1 473 ? 9.505 34.048 28.577 1.00 90.44 473 LEU A CA 1
ATOM 3611 C C . LEU A 1 473 ? 8.138 33.547 28.092 1.00 90.44 473 LEU A C 1
ATOM 3613 O O . LEU A 1 473 ? 7.283 33.210 28.914 1.00 90.44 473 LEU A O 1
ATOM 3617 N N . ASN A 1 474 ? 7.952 33.433 26.774 1.00 90.00 474 ASN A N 1
ATOM 3618 C CA . ASN A 1 474 ? 6.717 32.915 26.184 1.00 90.00 474 ASN A CA 1
ATOM 3619 C C . ASN A 1 474 ? 6.478 31.446 26.578 1.00 90.00 474 ASN A C 1
ATOM 3621 O O . ASN A 1 474 ? 5.369 31.097 26.980 1.00 90.00 474 ASN A O 1
ATOM 3625 N N . SER A 1 475 ? 7.521 30.609 26.537 1.00 90.56 475 SER A N 1
ATOM 3626 C CA . SER A 1 475 ? 7.442 29.187 26.910 1.00 90.56 475 SER A CA 1
ATOM 3627 C C . SER A 1 475 ? 7.153 28.988 28.404 1.00 90.56 475 SER A C 1
ATOM 3629 O O . SER A 1 475 ? 6.325 28.153 28.767 1.00 90.56 475 SER A O 1
ATOM 3631 N N . LEU A 1 476 ? 7.757 29.803 29.280 1.00 92.38 476 LEU A N 1
ATOM 3632 C CA . LEU A 1 476 ? 7.442 29.819 30.712 1.00 92.38 476 LEU A CA 1
ATOM 3633 C C . LEU A 1 476 ? 5.979 30.217 30.961 1.00 92.38 476 LEU A C 1
ATOM 3635 O O . LEU A 1 476 ? 5.260 29.529 31.688 1.00 92.38 476 LEU A O 1
ATOM 3639 N N . TYR A 1 477 ? 5.519 31.316 30.356 1.00 90.25 477 TYR A N 1
ATOM 3640 C CA . TYR A 1 477 ? 4.152 31.799 30.549 1.00 90.25 477 TYR A CA 1
ATOM 3641 C C . TYR A 1 477 ? 3.107 30.808 30.002 1.00 90.25 477 TYR A C 1
ATOM 3643 O O . TYR A 1 477 ? 2.096 30.548 30.660 1.00 90.25 477 TYR A O 1
ATOM 3651 N N . ALA A 1 478 ? 3.373 30.181 28.854 1.00 89.25 478 ALA A N 1
ATOM 3652 C CA . ALA A 1 478 ? 2.546 29.108 28.314 1.00 89.25 478 ALA A CA 1
ATOM 3653 C C . ALA A 1 478 ? 2.548 27.859 29.215 1.00 89.25 478 ALA A C 1
ATOM 3655 O O . ALA A 1 478 ? 1.483 27.310 29.489 1.00 89.25 478 ALA A O 1
ATOM 3656 N N . GLY A 1 479 ? 3.696 27.452 29.767 1.00 86.94 479 GLY A N 1
ATOM 3657 C CA . GLY A 1 479 ? 3.771 26.372 30.760 1.00 86.94 479 GLY A CA 1
ATOM 3658 C C . GLY A 1 479 ? 2.931 26.649 32.015 1.00 86.94 479 GLY A C 1
ATOM 3659 O O . GLY A 1 479 ? 2.228 25.766 32.506 1.00 86.94 479 GLY A O 1
ATOM 3660 N N . ILE A 1 480 ? 2.915 27.900 32.490 1.00 89.12 480 ILE A N 1
ATOM 3661 C CA . ILE A 1 480 ? 2.032 28.343 33.582 1.00 89.12 480 ILE A CA 1
ATOM 3662 C C . ILE A 1 480 ? 0.555 28.302 33.151 1.00 89.12 480 ILE A C 1
ATOM 3664 O O . ILE A 1 480 ? -0.292 27.877 33.938 1.00 89.12 480 ILE A O 1
ATOM 3668 N N . CYS A 1 481 ? 0.226 28.682 31.912 1.00 87.19 481 CYS A N 1
ATOM 3669 C CA . CYS A 1 481 ? -1.130 28.538 31.368 1.00 87.19 481 CYS A CA 1
ATOM 3670 C C . CYS A 1 481 ? -1.583 27.071 31.337 1.00 87.19 481 CYS A C 1
ATOM 3672 O O . CYS A 1 481 ? -2.712 26.787 31.734 1.00 87.19 481 CYS A O 1
ATOM 3674 N N . LEU A 1 482 ? -0.711 26.134 30.946 1.00 85.75 482 LEU A N 1
ATOM 3675 C CA . LEU A 1 482 ? -1.015 24.698 30.951 1.00 85.75 482 LEU A CA 1
ATOM 3676 C C . LEU A 1 482 ? -1.304 24.194 32.372 1.00 85.75 482 LEU A C 1
ATOM 3678 O O . LEU A 1 482 ? -2.321 23.539 32.595 1.00 85.75 482 LEU A O 1
ATOM 3682 N N . GLY A 1 483 ? -0.477 24.582 33.348 1.00 80.50 483 GLY A N 1
ATOM 3683 C CA . GLY A 1 483 ? -0.695 24.207 34.747 1.00 80.50 483 GLY A CA 1
ATOM 3684 C C . GLY A 1 483 ? -1.969 24.806 35.359 1.00 80.50 483 GLY A C 1
ATOM 3685 O O . GLY A 1 483 ? -2.614 24.174 36.196 1.00 80.50 483 GLY A O 1
ATOM 3686 N N . ARG A 1 484 ? -2.394 25.995 34.898 1.00 83.31 484 ARG A N 1
ATOM 3687 C CA . ARG A 1 484 ? -3.719 26.565 35.215 1.00 83.31 484 ARG A CA 1
ATOM 3688 C C . ARG A 1 484 ? -4.859 25.781 34.552 1.00 83.31 484 ARG A C 1
ATOM 3690 O O . ARG A 1 484 ? -5.923 25.674 35.153 1.00 83.31 484 ARG A O 1
ATOM 3697 N N . CYS A 1 485 ? -4.667 25.241 33.344 1.00 81.69 485 CYS A N 1
ATOM 3698 C CA . CYS A 1 485 ? -5.677 24.416 32.667 1.00 81.69 485 CYS A CA 1
ATOM 3699 C C . CYS A 1 485 ? -5.964 23.130 33.443 1.00 81.69 485 CYS A C 1
ATOM 3701 O O . CYS A 1 485 ? -7.132 22.797 33.623 1.00 81.69 485 CYS A O 1
ATOM 3703 N N . TRP A 1 486 ? -4.926 22.452 33.947 1.00 74.06 486 TRP A N 1
ATOM 3704 C CA . TRP A 1 486 ? -5.088 21.239 34.756 1.00 74.06 486 TRP A CA 1
ATOM 3705 C C . TRP A 1 486 ? -5.965 21.493 35.990 1.00 74.06 486 TRP A C 1
ATOM 3707 O O . TRP A 1 486 ? -6.956 20.799 36.199 1.00 74.06 486 TRP A O 1
ATOM 3717 N N . SER A 1 487 ? -5.692 22.568 36.736 1.00 71.81 487 SER A N 1
ATOM 3718 C CA . SER A 1 487 ? -6.501 22.967 37.898 1.00 71.81 487 SER A CA 1
ATOM 3719 C C . SER A 1 487 ? -7.942 23.385 37.560 1.00 71.81 487 SER A C 1
ATOM 3721 O O . SER A 1 487 ? -8.798 23.328 38.434 1.00 71.81 487 SER A O 1
ATOM 3723 N N . ILE A 1 488 ? -8.231 23.824 36.327 1.00 73.88 488 ILE A N 1
ATOM 3724 C CA . ILE A 1 488 ? -9.606 24.121 35.872 1.00 73.88 488 ILE A CA 1
ATOM 3725 C C . ILE A 1 488 ? -10.336 22.841 35.440 1.00 73.88 488 ILE A C 1
ATOM 3727 O O . ILE A 1 488 ? -11.554 22.759 35.569 1.00 73.88 488 ILE A O 1
ATOM 3731 N N . LEU A 1 489 ? -9.612 21.849 34.919 1.00 72.81 489 LEU A N 1
ATOM 3732 C CA . LEU A 1 489 ? -10.172 20.549 34.560 1.00 72.81 489 LEU A CA 1
ATOM 3733 C C . LEU A 1 489 ? -10.547 19.761 35.823 1.00 72.81 489 LEU A C 1
ATOM 3735 O O . LEU A 1 489 ? -11.709 19.385 35.958 1.00 72.81 489 LEU A O 1
ATOM 3739 N N . GLU A 1 490 ? -9.617 19.628 36.776 1.00 65.50 490 GLU A N 1
ATOM 3740 C CA . GLU A 1 490 ? -9.825 18.935 38.061 1.00 65.50 490 GLU A CA 1
ATOM 3741 C C . GLU A 1 490 ? -10.982 19.535 38.891 1.00 65.50 490 GLU A C 1
ATOM 3743 O O . GLU A 1 490 ? -11.686 18.808 39.582 1.00 65.50 490 GLU A O 1
ATOM 3748 N N . GLU A 1 491 ? -11.249 20.841 38.766 1.00 63.78 491 GLU A N 1
ATOM 3749 C CA . GLU A 1 491 ? -12.409 21.521 39.373 1.00 63.78 491 GLU A CA 1
ATOM 3750 C C . GLU A 1 491 ? -13.765 21.123 38.739 1.00 63.78 491 GLU A C 1
ATOM 3752 O O . GLU A 1 491 ? -14.809 21.355 39.347 1.00 63.78 491 GLU A O 1
ATOM 3757 N N . ARG A 1 492 ? -13.785 20.587 37.506 1.00 69.94 492 ARG A N 1
ATOM 3758 C CA . ARG A 1 492 ? -14.985 20.587 36.639 1.00 69.94 492 ARG A CA 1
ATOM 3759 C C . ARG A 1 492 ? -15.385 19.243 36.012 1.00 69.94 492 ARG A C 1
ATOM 3761 O O . ARG A 1 492 ? -16.496 19.174 35.488 1.00 69.94 492 ARG A O 1
ATOM 3768 N N . TYR A 1 493 ? -14.544 18.202 36.026 1.00 59.81 493 TYR A N 1
ATOM 3769 C CA . TYR A 1 493 ? -14.847 16.908 35.383 1.00 59.81 493 TYR A CA 1
ATOM 3770 C C . TYR A 1 493 ? -14.227 15.692 36.104 1.00 59.81 493 TYR A C 1
ATOM 3772 O O . TYR A 1 493 ? -13.064 15.726 36.499 1.00 59.81 493 TYR A O 1
ATOM 3780 N N . GLU A 1 494 ? -14.970 14.579 36.184 1.00 45.59 494 GLU A N 1
ATOM 3781 C CA . GLU A 1 494 ? -14.493 13.310 36.778 1.00 45.59 494 GLU A CA 1
ATOM 3782 C C . GLU A 1 494 ? -13.945 12.290 35.754 1.00 45.59 494 GLU A C 1
ATOM 3784 O O . GLU A 1 494 ? -13.046 11.520 36.083 1.00 45.59 494 GLU A O 1
ATOM 3789 N N . GLU A 1 495 ? -14.438 12.270 34.507 1.00 45.34 495 GLU A N 1
ATOM 3790 C CA . GLU A 1 495 ? -13.977 11.334 33.464 1.00 45.34 495 GLU A CA 1
ATOM 3791 C C . GLU A 1 495 ? -13.723 12.062 32.130 1.00 45.34 495 GLU A C 1
ATOM 3793 O O . GLU A 1 495 ? -14.610 12.707 31.568 1.00 45.34 495 GLU A O 1
ATOM 3798 N N . TYR A 1 496 ? -12.502 11.951 31.596 1.00 51.28 496 TYR A N 1
ATOM 3799 C CA . TYR A 1 496 ? -12.024 12.770 30.476 1.00 51.28 496 TYR A CA 1
ATOM 3800 C C . TYR A 1 496 ? -12.028 12.019 29.143 1.00 51.28 496 TYR A C 1
ATOM 3802 O O . TYR A 1 496 ? -11.300 11.043 28.962 1.00 51.28 496 TYR A O 1
ATOM 3810 N N . LYS A 1 497 ? -12.792 12.516 28.162 1.00 37.91 497 LYS A N 1
ATOM 3811 C CA . LYS A 1 497 ? -12.877 11.947 26.804 1.00 37.91 497 LYS A CA 1
ATOM 3812 C C . LYS A 1 497 ? -12.593 13.017 25.748 1.00 37.91 497 LYS A C 1
ATOM 3814 O O . LYS A 1 497 ? -13.425 13.879 25.489 1.00 37.91 497 LYS A O 1
ATOM 3819 N N . GLY A 1 498 ? -11.396 12.954 25.152 1.00 46.97 498 GLY A N 1
ATOM 3820 C CA . GLY A 1 498 ? -10.912 13.937 24.168 1.00 46.97 498 GLY A CA 1
ATOM 3821 C C . GLY A 1 498 ? -9.398 13.895 23.905 1.00 46.97 498 GLY A C 1
ATOM 3822 O O . GLY A 1 498 ? -8.766 14.946 23.842 1.00 46.97 498 GLY A O 1
ATOM 3823 N N . LYS A 1 499 ? -8.800 12.699 23.787 1.00 51.12 499 LYS A N 1
ATOM 3824 C CA . LYS A 1 499 ? -7.340 12.470 23.713 1.00 51.12 499 LYS A CA 1
ATOM 3825 C C . LYS A 1 499 ? -6.911 11.827 22.371 1.00 51.12 499 LYS A C 1
ATOM 3827 O O . LYS A 1 499 ? -6.755 10.616 22.316 1.00 51.12 499 LYS A O 1
ATOM 3832 N N . VAL A 1 500 ? -6.770 12.591 21.276 1.00 48.78 500 VAL A N 1
ATOM 3833 C CA . VAL A 1 500 ? -6.239 12.040 19.988 1.00 48.78 500 VAL A CA 1
ATOM 3834 C C . VAL A 1 500 ? -5.231 12.961 19.272 1.00 48.78 500 VAL A C 1
ATOM 3836 O O . VAL A 1 500 ? -4.341 12.472 18.596 1.00 48.78 500 VAL A O 1
ATOM 3839 N N . PHE A 1 501 ? -5.302 14.285 19.457 1.00 38.69 501 PHE A N 1
ATOM 3840 C CA . PHE A 1 501 ? -4.398 15.281 18.830 1.00 38.69 501 PHE A CA 1
ATOM 3841 C C . PHE A 1 501 ? -3.487 15.966 19.815 1.00 38.69 501 PHE A C 1
ATOM 3843 O O . PHE A 1 501 ? -2.298 16.074 19.580 1.00 38.69 501 PHE A O 1
ATOM 3850 N N . VAL A 1 502 ? -4.045 16.417 20.937 1.00 56.69 502 VAL A N 1
ATOM 3851 C CA . VAL A 1 502 ? -3.238 16.973 22.022 1.00 56.69 502 VAL A CA 1
ATOM 3852 C C . VAL A 1 502 ? -2.310 15.873 22.541 1.00 56.69 502 VAL A C 1
ATOM 3854 O O . VAL A 1 502 ? -1.111 16.089 22.608 1.00 56.69 502 VAL A O 1
ATOM 3857 N N . SER A 1 503 ? -2.880 14.678 22.743 1.00 61.53 503 SER A N 1
ATOM 3858 C CA . SER A 1 503 ? -2.203 13.380 22.879 1.00 61.53 503 SER A CA 1
ATOM 3859 C C . SER A 1 503 ? -1.139 13.161 21.790 1.00 61.53 503 SER A C 1
ATOM 3861 O O . SER A 1 503 ? 0.046 13.163 22.098 1.00 61.53 503 SER A O 1
ATOM 3863 N N . PHE A 1 504 ? -1.505 13.119 20.502 1.00 57.69 504 PHE A N 1
ATOM 3864 C CA . PHE A 1 504 ? -0.520 12.879 19.441 1.00 57.69 504 PHE A CA 1
ATOM 3865 C C . PHE A 1 504 ? 0.601 13.940 19.336 1.00 57.69 504 PHE A C 1
ATOM 3867 O O . PHE A 1 504 ? 1.756 13.595 19.110 1.00 57.69 504 PHE A O 1
ATOM 3874 N N . CYS A 1 505 ? 0.314 15.234 19.497 1.00 52.09 505 CYS A N 1
ATOM 3875 C CA . CYS A 1 505 ? 1.337 16.284 19.495 1.00 52.09 505 CYS A CA 1
ATOM 3876 C C . CYS A 1 505 ? 2.231 16.226 20.740 1.00 52.09 505 CYS A C 1
ATOM 3878 O O . CYS A 1 505 ? 3.400 16.605 20.659 1.00 52.09 505 CYS A O 1
ATOM 3880 N N . ILE A 1 506 ? 1.697 15.758 21.873 1.00 72.06 506 ILE A N 1
ATOM 3881 C CA . ILE A 1 506 ? 2.476 15.400 23.061 1.00 72.06 506 ILE A CA 1
ATOM 3882 C C . ILE A 1 506 ? 3.387 14.215 22.728 1.00 72.06 506 ILE A C 1
ATOM 3884 O O . ILE A 1 506 ? 4.590 14.332 22.933 1.00 72.06 506 ILE A O 1
ATOM 3888 N N . ASP A 1 507 ? 2.874 13.149 22.110 1.00 73.94 507 ASP A N 1
ATOM 3889 C CA . ASP A 1 507 ? 3.681 12.010 21.662 1.00 73.94 507 ASP A CA 1
ATOM 3890 C C . ASP A 1 507 ? 4.771 12.418 20.658 1.00 73.94 507 ASP A C 1
ATOM 3892 O O . ASP A 1 507 ? 5.913 12.009 20.821 1.00 73.94 507 ASP A O 1
ATOM 3896 N N . VAL A 1 508 ? 4.499 13.269 19.661 1.00 69.50 508 VAL A N 1
ATOM 3897 C CA . VAL A 1 508 ? 5.544 13.750 18.729 1.00 69.50 508 VAL A CA 1
ATOM 3898 C C . VAL A 1 508 ? 6.597 14.598 19.430 1.00 69.50 508 VAL A C 1
ATOM 3900 O O . VAL A 1 508 ? 7.774 14.484 19.095 1.00 69.50 508 VAL A O 1
ATOM 3903 N N . ASN A 1 509 ? 6.213 15.427 20.405 1.00 82.06 509 ASN A N 1
ATOM 3904 C CA . ASN A 1 509 ? 7.183 16.145 21.229 1.00 82.06 509 ASN A CA 1
ATOM 3905 C C . ASN A 1 509 ? 8.047 15.138 22.018 1.00 82.06 509 ASN A C 1
ATOM 3907 O O . ASN A 1 509 ? 9.268 15.131 21.883 1.00 82.06 509 ASN A O 1
ATOM 3911 N N . LEU A 1 510 ? 7.427 14.223 22.766 1.00 83.56 510 LEU A N 1
ATOM 3912 C CA . LEU A 1 510 ? 8.127 13.294 23.656 1.00 83.56 510 LEU A CA 1
ATOM 3913 C C . LEU A 1 510 ? 8.974 12.254 22.903 1.00 83.56 510 LEU A C 1
ATOM 3915 O O . LEU A 1 510 ? 10.141 12.067 23.247 1.00 83.56 510 LEU A O 1
ATOM 3919 N N . PHE A 1 511 ? 8.456 11.633 21.839 1.00 82.56 511 PHE A N 1
ATOM 3920 C CA . PHE A 1 511 ? 9.250 10.770 20.961 1.00 82.56 511 PHE A CA 1
ATOM 3921 C C . PHE A 1 511 ? 10.342 11.566 20.236 1.00 82.56 511 PHE A C 1
ATOM 3923 O O . PHE A 1 511 ? 11.484 11.117 20.215 1.00 82.56 511 PHE A O 1
ATOM 3930 N N . GLY A 1 512 ? 10.044 12.757 19.702 1.00 76.38 512 GLY A N 1
ATOM 3931 C CA . GLY A 1 512 ? 11.023 13.603 19.008 1.00 76.38 512 GLY A CA 1
ATOM 3932 C C . GLY A 1 512 ? 12.202 14.015 19.895 1.00 76.38 512 GLY A C 1
ATOM 3933 O O . GLY A 1 512 ? 13.357 13.923 19.480 1.00 76.38 512 GLY A O 1
ATOM 3934 N N . VAL A 1 513 ? 11.935 14.394 21.147 1.00 83.75 513 VAL A N 1
ATOM 3935 C CA . VAL A 1 513 ? 12.975 14.690 22.146 1.00 83.75 513 VAL A CA 1
ATOM 3936 C C . VAL A 1 513 ? 13.740 13.420 22.545 1.00 83.75 513 VAL A C 1
ATOM 3938 O O . VAL A 1 513 ? 14.968 13.454 22.621 1.00 83.75 513 VAL A O 1
ATOM 3941 N N . ALA A 1 514 ? 13.060 12.282 22.731 1.00 88.12 514 ALA A N 1
ATOM 3942 C CA . ALA A 1 514 ? 13.706 11.006 23.054 1.00 88.12 514 ALA A CA 1
ATOM 3943 C C . ALA A 1 514 ? 14.657 10.521 21.937 1.00 88.12 514 ALA A C 1
ATOM 3945 O O . ALA A 1 514 ? 15.773 10.085 22.225 1.00 88.12 514 ALA A O 1
ATOM 3946 N N . ILE A 1 515 ? 14.258 10.664 20.668 1.00 86.12 515 ILE A N 1
ATOM 3947 C CA . ILE A 1 515 ? 15.093 10.402 19.483 1.00 86.12 515 ILE A CA 1
ATOM 3948 C C . ILE A 1 515 ? 16.346 11.286 19.506 1.00 86.12 515 ILE A C 1
ATOM 3950 O O . ILE A 1 515 ? 17.463 10.781 19.395 1.00 86.12 515 ILE A O 1
ATOM 3954 N N . VAL A 1 516 ? 16.180 12.595 19.725 1.00 84.88 516 VAL A N 1
ATOM 3955 C CA . VAL A 1 516 ? 17.294 13.557 19.792 1.00 84.88 516 VAL A CA 1
ATOM 3956 C C . VAL A 1 516 ? 18.270 13.243 20.936 1.00 84.88 516 VAL A C 1
ATOM 3958 O O . VAL A 1 516 ? 19.482 13.345 20.745 1.00 84.88 516 VAL A O 1
ATOM 3961 N N . PHE A 1 517 ? 17.786 12.819 22.107 1.00 89.19 517 PHE A N 1
ATOM 3962 C CA . PHE A 1 517 ? 18.649 12.453 23.240 1.00 89.19 517 PHE A CA 1
ATOM 3963 C C . PHE A 1 517 ? 19.423 11.147 22.990 1.00 89.19 517 PHE A C 1
ATOM 3965 O O . PHE A 1 517 ? 20.597 11.045 23.365 1.00 89.19 517 PHE A O 1
ATOM 3972 N N . LEU A 1 518 ? 18.809 10.165 22.320 1.00 89.06 518 LEU A N 1
ATOM 3973 C CA . LEU A 1 518 ? 19.481 8.924 21.924 1.00 89.06 518 LEU A CA 1
ATOM 3974 C C . LEU A 1 518 ? 20.553 9.180 20.847 1.00 89.06 518 LEU A C 1
ATOM 3976 O O . LEU A 1 518 ? 21.675 8.685 20.971 1.00 89.06 518 LEU A O 1
ATOM 3980 N N . LEU A 1 519 ? 20.247 10.009 19.841 1.00 85.00 519 LEU A N 1
ATOM 3981 C CA . LEU A 1 519 ? 21.206 10.464 18.826 1.00 85.00 519 LEU A CA 1
ATOM 3982 C C . LEU A 1 519 ? 22.417 11.164 19.469 1.00 85.00 519 LEU A C 1
ATOM 3984 O O . LEU A 1 519 ? 23.555 10.751 19.250 1.00 85.00 519 LEU A O 1
ATOM 3988 N N . LEU A 1 520 ? 22.190 12.178 20.313 1.00 85.31 520 LEU A N 1
ATOM 3989 C CA . LEU A 1 520 ? 23.273 12.941 20.948 1.00 85.31 520 LEU A CA 1
ATOM 3990 C C . LEU A 1 520 ? 24.155 12.090 21.863 1.00 85.31 520 LEU A C 1
ATOM 3992 O O . LEU A 1 520 ? 25.379 12.152 21.761 1.00 85.31 520 LEU A O 1
ATOM 3996 N N . SER A 1 521 ? 23.562 11.284 22.750 1.00 89.00 521 SER A N 1
ATOM 3997 C CA . SER A 1 521 ? 24.344 10.423 23.651 1.00 89.00 521 SER A CA 1
ATOM 3998 C C . SER A 1 521 ? 25.222 9.435 22.874 1.00 89.00 521 SER A C 1
ATOM 4000 O O . SER A 1 521 ? 26.381 9.230 23.240 1.00 89.00 521 SER A O 1
ATOM 4002 N N . SER A 1 522 ? 24.724 8.919 21.748 1.00 88.75 522 SER A N 1
ATOM 4003 C CA . SER A 1 522 ? 25.483 8.057 20.835 1.00 88.75 522 SER A CA 1
ATOM 4004 C C . SER A 1 522 ? 26.611 8.799 20.113 1.00 88.75 522 SER A C 1
ATOM 4006 O O . SER A 1 522 ? 27.708 8.257 20.003 1.00 88.75 522 SER A O 1
ATOM 4008 N N . GLN A 1 523 ? 26.393 10.040 19.659 1.00 85.94 523 GLN A N 1
ATOM 4009 C CA . GLN A 1 523 ? 27.414 10.850 18.976 1.00 85.94 523 GLN A CA 1
ATOM 4010 C C . GLN A 1 523 ? 28.552 11.232 19.931 1.00 85.94 523 GLN A C 1
ATOM 4012 O O . GLN A 1 523 ? 29.729 11.057 19.608 1.00 85.94 523 GLN A O 1
ATOM 4017 N N . LEU A 1 524 ? 28.205 11.693 21.136 1.00 88.75 524 LEU A N 1
ATOM 4018 C CA . LEU A 1 524 ? 29.163 12.080 22.171 1.00 88.75 524 LEU A CA 1
ATOM 4019 C C . LEU A 1 524 ? 30.013 10.883 22.629 1.00 88.75 524 LEU A C 1
ATOM 4021 O O . LEU A 1 524 ? 31.235 11.007 22.740 1.00 88.75 524 LEU A O 1
ATOM 4025 N N . ILE A 1 525 ? 29.402 9.708 22.832 1.00 89.31 525 ILE A N 1
ATOM 4026 C CA . ILE A 1 525 ? 30.131 8.488 23.214 1.00 89.31 525 ILE A CA 1
ATOM 4027 C C . ILE A 1 525 ? 30.968 7.945 22.049 1.00 89.31 525 ILE A C 1
ATOM 4029 O O . ILE A 1 525 ? 32.126 7.599 22.274 1.00 89.31 525 ILE A O 1
ATOM 4033 N N . ALA A 1 526 ? 30.465 7.945 20.810 1.00 87.25 526 ALA A N 1
ATOM 4034 C CA . ALA A 1 526 ? 31.243 7.540 19.634 1.00 87.25 526 ALA A CA 1
ATOM 4035 C C . ALA A 1 526 ? 32.489 8.422 19.420 1.00 87.25 526 ALA A C 1
ATOM 4037 O O . ALA A 1 526 ? 33.556 7.908 19.087 1.00 87.25 526 ALA A O 1
ATOM 4038 N N . SER A 1 527 ? 32.380 9.733 19.668 1.00 84.81 527 SER A N 1
ATOM 4039 C CA . SER A 1 527 ? 33.497 10.686 19.585 1.00 84.81 527 SER A CA 1
ATOM 4040 C C . SER A 1 527 ? 34.601 10.373 20.609 1.00 84.81 527 SER A C 1
ATOM 4042 O O . SER A 1 527 ? 35.784 10.304 20.266 1.00 84.81 527 SER A O 1
ATOM 4044 N N . VAL A 1 528 ? 34.228 10.082 21.861 1.00 87.44 528 VAL A N 1
ATOM 4045 C CA . VAL A 1 528 ? 35.180 9.656 22.906 1.00 87.44 528 VAL A CA 1
ATOM 4046 C C . VAL A 1 528 ? 35.761 8.270 22.600 1.00 87.44 528 VAL A C 1
ATOM 4048 O O . VAL A 1 528 ? 36.965 8.056 22.737 1.00 87.44 528 VAL A O 1
ATOM 4051 N N . ALA A 1 529 ? 34.931 7.339 22.133 1.00 84.94 529 ALA A N 1
ATOM 4052 C CA . ALA A 1 529 ? 35.285 5.949 21.862 1.00 84.94 529 ALA A CA 1
ATOM 4053 C C . ALA A 1 529 ? 35.783 5.694 20.424 1.00 84.94 529 ALA A C 1
ATOM 4055 O O . ALA A 1 529 ? 35.720 4.557 19.958 1.00 84.94 529 ALA A O 1
ATOM 4056 N N . HIS A 1 530 ? 36.308 6.700 19.715 1.00 78.69 530 HIS A N 1
ATOM 4057 C CA . HIS A 1 530 ? 36.712 6.586 18.302 1.00 78.69 530 HIS A CA 1
ATOM 4058 C C . HIS A 1 530 ? 37.704 5.436 18.016 1.00 78.69 530 HIS A C 1
ATOM 4060 O O . HIS A 1 530 ? 37.635 4.809 16.963 1.00 78.69 530 HIS A O 1
ATOM 4066 N N . ASN A 1 531 ? 38.570 5.087 18.976 1.00 77.44 531 ASN A N 1
ATOM 4067 C CA . ASN A 1 531 ? 39.519 3.967 18.857 1.00 77.44 531 ASN A CA 1
ATOM 4068 C C . ASN A 1 531 ? 38.910 2.573 19.137 1.00 77.44 531 ASN A C 1
ATOM 4070 O O . ASN A 1 531 ? 39.635 1.583 19.121 1.00 77.44 531 ASN A O 1
ATOM 4074 N N . SER A 1 532 ? 37.604 2.469 19.412 1.00 74.69 532 SER A N 1
ATOM 4075 C CA . SER A 1 532 ? 36.924 1.189 19.699 1.00 74.69 532 SER A CA 1
ATOM 4076 C C . SER A 1 532 ? 36.536 0.382 18.455 1.00 74.69 532 SER A C 1
ATOM 4078 O O . SER A 1 532 ? 36.205 -0.794 18.574 1.00 74.69 532 SER A O 1
ATOM 4080 N N . GLY A 1 533 ? 36.522 1.008 17.271 1.00 72.00 533 GLY A N 1
ATOM 4081 C CA . GLY A 1 533 ? 36.003 0.407 16.035 1.00 72.00 533 GLY A CA 1
ATOM 4082 C C . GLY A 1 533 ? 34.470 0.313 15.952 1.00 72.00 533 GLY A C 1
ATOM 4083 O O . GLY A 1 533 ? 33.948 -0.185 14.957 1.00 72.00 533 GLY A O 1
ATOM 4084 N N . VAL A 1 534 ? 33.735 0.794 16.961 1.00 75.25 534 VAL A N 1
ATOM 4085 C CA . VAL A 1 534 ? 32.263 0.777 16.999 1.00 75.25 534 VAL A CA 1
ATOM 4086 C C . VAL A 1 534 ? 31.703 2.059 16.372 1.00 75.25 534 VAL A C 1
ATOM 4088 O O . VAL A 1 534 ? 32.008 3.160 16.833 1.00 75.25 534 VAL A O 1
ATOM 4091 N N . THR A 1 535 ? 30.879 1.930 15.326 1.00 79.31 535 THR A N 1
ATOM 4092 C CA . THR A 1 535 ? 30.301 3.085 14.607 1.00 79.31 535 THR A CA 1
ATOM 4093 C C . THR A 1 535 ? 29.157 3.752 15.377 1.00 79.31 535 THR A C 1
ATOM 4095 O O . THR A 1 535 ? 28.551 3.161 16.272 1.00 79.31 535 THR A O 1
ATOM 4098 N N . PHE A 1 536 ? 28.815 4.983 14.986 1.00 79.69 536 PHE A N 1
ATOM 4099 C CA . PHE A 1 536 ? 27.698 5.752 15.542 1.00 79.69 536 PHE A CA 1
ATOM 4100 C C . PHE A 1 536 ? 26.367 4.972 15.588 1.00 79.69 536 PHE A C 1
ATOM 4102 O O . PHE A 1 536 ? 25.768 4.869 16.657 1.00 79.69 536 PHE A O 1
ATOM 4109 N N . CYS A 1 537 ? 25.943 4.349 14.478 1.00 79.69 537 CYS A N 1
ATOM 4110 C CA . CYS A 1 537 ? 24.704 3.557 14.433 1.00 79.69 537 CYS A CA 1
ATOM 4111 C C . CYS A 1 537 ? 24.732 2.374 15.432 1.00 79.69 537 CYS A C 1
ATOM 4113 O O . CYS A 1 537 ? 23.699 2.004 15.992 1.00 79.69 537 CYS A O 1
ATOM 4115 N N . TYR A 1 538 ? 25.904 1.779 15.705 1.00 81.25 538 TYR A N 1
ATOM 4116 C CA . TYR A 1 538 ? 26.030 0.744 16.739 1.00 81.25 538 TYR A CA 1
ATOM 4117 C C . TYR A 1 538 ? 25.965 1.313 18.156 1.00 81.25 538 TYR A C 1
ATOM 4119 O O . TYR A 1 538 ? 25.366 0.674 19.018 1.00 81.25 538 TYR A O 1
ATOM 4127 N N . TRP A 1 539 ? 26.496 2.514 18.408 1.00 86.75 539 TRP A N 1
ATOM 4128 C CA . TRP A 1 539 ? 26.309 3.192 19.696 1.00 86.75 539 TRP A CA 1
ATOM 4129 C C . TRP A 1 539 ? 24.835 3.514 19.975 1.00 86.75 539 TRP A C 1
ATOM 4131 O O . TRP A 1 539 ? 24.398 3.312 21.107 1.00 86.75 539 TRP A O 1
ATOM 4141 N N . VAL A 1 540 ? 24.042 3.858 18.950 1.00 84.12 540 VAL A N 1
ATOM 4142 C CA . VAL A 1 540 ? 22.574 3.986 19.069 1.00 84.12 540 VAL A CA 1
ATOM 4143 C C . VAL A 1 540 ? 21.938 2.671 19.539 1.00 84.12 540 VAL A C 1
ATOM 4145 O O . VAL A 1 540 ? 21.135 2.686 20.471 1.00 84.12 540 VAL A O 1
ATOM 4148 N N . LEU A 1 541 ? 22.331 1.516 18.979 1.00 84.38 541 LEU A N 1
ATOM 4149 C CA . LEU A 1 541 ? 21.834 0.208 19.441 1.00 84.38 541 LEU A CA 1
ATOM 4150 C C . LEU A 1 541 ? 22.294 -0.131 20.865 1.00 84.38 541 LEU A C 1
ATOM 4152 O O . LEU A 1 541 ? 21.481 -0.562 21.678 1.00 84.38 541 LEU A O 1
ATOM 4156 N N . ILE A 1 542 ? 23.579 0.057 21.176 1.00 86.25 542 ILE A N 1
ATOM 4157 C CA . ILE A 1 542 ? 24.164 -0.281 22.483 1.00 86.25 542 ILE A CA 1
ATOM 4158 C C . ILE A 1 542 ? 23.475 0.516 23.595 1.00 86.25 542 ILE A C 1
ATOM 4160 O O . ILE A 1 542 ? 23.041 -0.061 24.591 1.00 86.25 542 ILE A O 1
ATOM 4164 N N . LEU A 1 543 ? 23.323 1.831 23.418 1.00 89.12 543 LEU A N 1
ATOM 4165 C CA . LEU A 1 543 ? 22.703 2.693 24.422 1.00 89.12 543 LEU A CA 1
ATOM 4166 C C . LEU A 1 543 ? 21.196 2.441 24.542 1.00 89.12 543 LEU A C 1
ATOM 4168 O O . LEU A 1 543 ? 20.684 2.395 25.660 1.00 89.12 543 LEU A O 1
ATOM 4172 N N . ALA A 1 544 ? 20.496 2.177 23.435 1.00 86.94 544 ALA A N 1
ATOM 4173 C CA . ALA A 1 544 ? 19.088 1.784 23.465 1.00 86.94 544 ALA A CA 1
ATOM 4174 C C . ALA A 1 544 ? 18.860 0.452 24.209 1.00 86.94 544 ALA A C 1
ATOM 4176 O O . ALA A 1 544 ? 17.938 0.346 25.020 1.00 86.94 544 ALA A O 1
ATOM 4177 N N . VAL A 1 545 ? 19.723 -0.550 23.999 1.00 85.25 545 VAL A N 1
ATOM 4178 C CA . VAL A 1 545 ? 19.674 -1.832 24.725 1.00 85.25 545 VAL A CA 1
ATOM 4179 C C . VAL A 1 545 ? 19.976 -1.643 26.215 1.00 85.25 545 VAL A C 1
ATOM 4181 O O . VAL A 1 545 ? 19.286 -2.234 27.042 1.00 85.25 545 VAL A O 1
ATOM 4184 N N . CYS A 1 546 ? 20.929 -0.781 26.582 1.00 83.88 546 CYS A N 1
ATOM 4185 C CA . CYS A 1 546 ? 21.212 -0.450 27.984 1.00 83.88 546 CYS A CA 1
ATOM 4186 C C . CYS A 1 546 ? 20.076 0.337 28.669 1.00 83.88 546 CYS A C 1
ATOM 4188 O O . CYS A 1 546 ? 19.827 0.139 29.858 1.00 83.88 546 CYS A O 1
ATOM 4190 N N . LEU A 1 547 ? 19.372 1.212 27.942 1.00 86.56 547 LEU A N 1
ATOM 4191 C CA . LEU A 1 547 ? 18.238 1.986 28.464 1.00 86.56 547 LEU A CA 1
ATOM 4192 C C . LEU A 1 547 ? 16.940 1.177 28.570 1.00 86.56 547 LEU A C 1
ATOM 4194 O O . LEU A 1 547 ? 16.121 1.464 29.443 1.00 86.56 547 LEU A O 1
ATOM 4198 N N . CYS A 1 548 ? 16.728 0.182 27.704 1.00 85.44 548 CYS A N 1
ATOM 4199 C CA . CYS A 1 548 ? 15.458 -0.541 27.630 1.00 85.44 548 CYS A CA 1
ATOM 4200 C C . CYS A 1 548 ? 15.028 -1.174 28.978 1.00 85.44 548 CYS A C 1
ATOM 4202 O O . CYS A 1 548 ? 13.889 -0.927 29.380 1.00 85.44 548 CYS A O 1
ATOM 4204 N N . PRO A 1 549 ? 15.902 -1.858 29.752 1.00 83.62 549 PRO A N 1
ATOM 4205 C CA . PRO A 1 549 ? 15.557 -2.344 31.090 1.00 83.62 549 PRO A CA 1
ATOM 4206 C C . PRO A 1 549 ? 15.169 -1.239 32.083 1.00 83.62 549 PRO A C 1
ATOM 4208 O O . PRO A 1 549 ? 14.277 -1.433 32.907 1.00 83.62 549 PRO A O 1
ATOM 4211 N N . LEU A 1 550 ? 15.806 -0.065 31.994 1.00 81.06 550 LEU A N 1
ATOM 4212 C CA . LEU A 1 550 ? 15.527 1.077 32.872 1.00 81.06 550 LEU A CA 1
ATOM 4213 C C . LEU A 1 550 ? 14.173 1.729 32.555 1.00 81.06 550 LEU A C 1
ATOM 4215 O O . LEU A 1 550 ? 13.506 2.223 33.461 1.00 81.06 550 LEU A O 1
ATOM 4219 N N . MET A 1 551 ? 13.713 1.670 31.299 1.00 82.38 551 MET A N 1
ATOM 4220 C CA . MET A 1 551 ? 12.364 2.122 30.937 1.00 82.38 551 MET A CA 1
ATOM 4221 C C . MET A 1 551 ? 11.262 1.311 31.628 1.00 82.38 551 MET A C 1
ATOM 4223 O O . MET A 1 551 ? 10.168 1.838 31.817 1.00 82.38 551 MET A O 1
ATOM 4227 N N . TRP A 1 552 ? 11.499 0.046 31.991 1.00 83.50 552 TRP A N 1
ATOM 4228 C CA . TRP A 1 552 ? 10.458 -0.827 32.552 1.00 83.50 552 TRP A CA 1
ATOM 4229 C C . TRP A 1 552 ? 9.992 -0.412 33.966 1.00 83.50 552 TRP A C 1
ATOM 4231 O O . TRP A 1 552 ? 8.927 -0.859 34.399 1.00 83.50 552 TRP A O 1
ATOM 4241 N N . LEU A 1 553 ? 10.741 0.460 34.659 1.00 72.19 553 LEU A N 1
ATOM 4242 C CA . LEU A 1 553 ? 10.436 1.000 35.998 1.00 72.19 553 LEU A CA 1
ATOM 4243 C C . LEU A 1 553 ? 9.101 1.776 36.052 1.00 72.19 553 LEU A C 1
ATOM 4245 O O . LEU A 1 553 ? 8.599 2.219 35.019 1.00 72.19 553 LEU A O 1
ATOM 4249 N N . GLY A 1 554 ? 8.497 1.885 37.245 1.00 63.88 554 GLY A N 1
ATOM 4250 C CA . GLY A 1 554 ? 7.068 2.154 37.490 1.00 63.88 554 GLY A CA 1
ATOM 4251 C C . GLY A 1 554 ? 6.605 3.618 37.391 1.00 63.88 554 GLY A C 1
ATOM 4252 O O . GLY A 1 554 ? 5.740 3.967 36.580 1.00 63.88 554 GLY A O 1
ATOM 4253 N N . THR A 1 555 ? 7.147 4.480 38.240 1.00 60.12 555 THR A N 1
ATOM 4254 C CA . THR A 1 555 ? 6.716 5.882 38.410 1.00 60.12 555 THR A CA 1
ATOM 4255 C C . THR A 1 555 ? 7.905 6.806 38.676 1.00 60.12 555 THR A C 1
ATOM 4257 O O . THR A 1 555 ? 8.966 6.303 39.038 1.00 60.12 555 THR A O 1
ATOM 4260 N N . PRO A 1 556 ? 7.762 8.143 38.551 1.00 58.22 556 PRO A N 1
ATOM 4261 C CA . PRO A 1 556 ? 8.828 9.092 38.893 1.00 58.22 556 PRO A CA 1
ATOM 4262 C C . PRO A 1 556 ? 9.435 8.905 40.294 1.00 58.22 556 PRO A C 1
ATOM 4264 O O . PRO A 1 556 ? 10.627 9.154 40.468 1.00 58.22 556 PRO A O 1
ATOM 4267 N N . ASP A 1 557 ? 8.665 8.387 41.258 1.00 60.19 557 ASP A N 1
ATOM 4268 C CA . ASP A 1 557 ? 9.151 7.977 42.585 1.00 60.19 557 ASP A CA 1
ATOM 4269 C C . ASP A 1 557 ? 10.256 6.897 42.531 1.00 60.19 557 ASP A C 1
ATOM 4271 O O . ASP A 1 557 ? 11.165 6.913 43.361 1.00 60.19 557 ASP A O 1
ATOM 4275 N N . ASP A 1 558 ? 10.227 5.987 41.549 1.00 64.88 558 ASP A N 1
ATOM 4276 C CA . ASP A 1 558 ? 11.212 4.902 41.399 1.00 64.88 558 ASP A CA 1
ATOM 4277 C C . ASP A 1 558 ? 12.537 5.390 40.791 1.00 64.88 558 ASP A C 1
ATOM 4279 O O . ASP A 1 558 ? 13.572 4.742 40.951 1.00 64.88 558 ASP A O 1
ATOM 4283 N N . PHE A 1 559 ? 12.514 6.510 40.056 1.00 68.25 559 PHE A N 1
ATOM 4284 C CA . PHE A 1 559 ? 13.650 6.984 39.257 1.00 68.25 559 PHE A CA 1
ATOM 4285 C C . PHE A 1 559 ? 14.037 8.453 39.482 1.00 68.25 559 PHE A C 1
ATOM 4287 O O . PHE A 1 559 ? 14.880 8.974 38.752 1.00 68.25 559 PHE A O 1
ATOM 4294 N N . TRP A 1 560 ? 13.534 9.124 40.525 1.00 71.69 560 TRP A N 1
ATOM 4295 C CA . TRP A 1 560 ? 13.940 10.499 40.861 1.00 71.69 560 TRP A CA 1
ATOM 4296 C C . TRP A 1 560 ? 15.465 10.738 40.987 1.00 71.69 560 TRP A C 1
ATOM 4298 O O . TRP A 1 560 ? 15.896 11.843 40.640 1.00 71.69 560 TRP A O 1
ATOM 4308 N N . PRO A 1 561 ? 16.330 9.762 41.365 1.00 82.00 561 PRO A N 1
ATOM 4309 C CA . PRO A 1 561 ? 17.779 9.961 41.322 1.00 82.00 561 PRO A CA 1
ATOM 4310 C C . PRO A 1 561 ? 18.313 10.217 39.905 1.00 82.00 561 PRO A C 1
ATOM 4312 O O . PRO A 1 561 ? 19.299 10.933 39.762 1.00 82.00 561 PRO A O 1
ATOM 4315 N N . ALA A 1 562 ? 17.649 9.719 38.853 1.00 81.44 562 ALA A N 1
ATOM 4316 C CA . ALA A 1 562 ? 18.012 10.010 37.465 1.00 81.44 562 ALA A CA 1
ATOM 4317 C C . ALA A 1 562 ? 17.910 11.513 37.160 1.00 81.44 562 ALA A C 1
ATOM 4319 O O . ALA A 1 562 ? 18.821 12.069 36.552 1.00 81.44 562 ALA A O 1
ATOM 4320 N N . ALA A 1 563 ? 16.869 12.198 37.651 1.00 79.69 563 ALA A N 1
ATOM 4321 C CA . ALA A 1 563 ? 16.723 13.647 37.492 1.00 79.69 563 ALA A CA 1
ATOM 4322 C C . ALA A 1 563 ? 17.821 14.433 38.237 1.00 79.69 563 ALA A C 1
ATOM 4324 O O . ALA A 1 563 ? 18.307 15.449 37.740 1.00 79.69 563 ALA A O 1
ATOM 4325 N N . VAL A 1 564 ? 18.268 13.938 39.398 1.00 85.50 564 VAL A N 1
ATOM 4326 C CA . VAL A 1 564 ? 19.386 14.532 40.155 1.00 85.50 564 VAL A CA 1
ATOM 4327 C C . VAL A 1 564 ? 20.725 14.316 39.443 1.00 85.50 564 VAL A C 1
ATOM 4329 O O . VAL A 1 564 ? 21.525 15.248 39.358 1.00 85.50 564 VAL A O 1
ATOM 4332 N N . ILE A 1 565 ? 20.971 13.121 38.896 1.00 85.25 565 ILE A N 1
ATOM 4333 C CA . ILE A 1 565 ? 22.198 12.808 38.147 1.00 85.25 565 ILE A CA 1
ATOM 4334 C C . ILE A 1 565 ? 22.244 13.605 36.836 1.00 85.25 565 ILE A C 1
ATOM 4336 O O . ILE A 1 565 ? 23.280 14.194 36.528 1.00 85.25 565 ILE A O 1
ATOM 4340 N N . ALA A 1 566 ? 21.126 13.697 36.109 1.00 85.19 566 ALA A N 1
ATOM 4341 C CA . ALA A 1 566 ? 20.958 14.542 34.925 1.00 85.19 566 ALA A CA 1
ATOM 4342 C C . ALA A 1 566 ? 21.299 16.016 35.224 1.00 85.19 566 ALA A C 1
ATOM 4344 O O . ALA A 1 566 ? 22.165 16.617 34.582 1.00 85.19 566 ALA A O 1
ATOM 4345 N N . LEU A 1 567 ? 20.707 16.581 36.282 1.00 85.31 567 LEU A N 1
ATOM 4346 C CA . LEU A 1 567 ? 20.996 17.949 36.713 1.00 85.31 567 LEU A CA 1
ATOM 4347 C C . LEU A 1 567 ? 22.475 18.145 37.093 1.00 85.31 567 LEU A C 1
ATOM 4349 O O . LEU A 1 567 ? 23.108 19.095 36.634 1.00 85.31 567 LEU A O 1
ATOM 4353 N N . GLY A 1 568 ? 23.043 17.251 37.907 1.00 88.06 568 GLY A N 1
ATOM 4354 C CA . GLY A 1 568 ? 24.435 17.350 38.356 1.00 88.06 568 GLY A CA 1
ATOM 4355 C C . GLY A 1 568 ? 25.437 17.273 37.202 1.00 88.06 568 GLY A C 1
ATOM 4356 O O . GLY A 1 568 ? 26.295 18.146 37.066 1.00 88.06 568 GLY A O 1
ATOM 4357 N N . THR A 1 569 ? 25.285 16.273 36.330 1.00 90.44 569 THR A N 1
ATOM 4358 C CA . THR A 1 569 ? 26.143 16.094 35.145 1.00 90.44 569 THR A CA 1
ATOM 4359 C C . THR A 1 569 ? 26.024 17.264 34.168 1.00 90.44 569 THR A C 1
ATOM 4361 O O . THR A 1 569 ? 27.054 17.751 33.698 1.00 90.44 569 THR A O 1
ATOM 4364 N N . THR A 1 570 ? 24.815 17.802 33.953 1.00 88.75 570 THR A N 1
ATOM 4365 C CA . THR A 1 570 ? 24.595 19.046 33.193 1.00 88.75 570 THR A CA 1
ATOM 4366 C C . THR A 1 570 ? 25.383 20.218 33.770 1.00 88.75 570 THR A C 1
ATOM 4368 O O . THR A 1 570 ? 26.100 20.888 33.030 1.00 88.75 570 THR A O 1
ATOM 4371 N N . ILE A 1 571 ? 25.254 20.498 35.073 1.00 89.50 571 ILE A N 1
ATOM 4372 C CA . ILE A 1 571 ? 25.887 21.670 35.700 1.00 89.50 571 ILE A CA 1
ATOM 4373 C C . ILE A 1 571 ? 27.411 21.578 35.574 1.00 89.50 571 ILE A C 1
ATOM 4375 O O . ILE A 1 571 ? 28.049 22.535 35.132 1.00 89.50 571 ILE A O 1
ATOM 4379 N N . THR A 1 572 ? 27.997 20.422 35.902 1.00 90.31 572 THR A N 1
ATOM 4380 C CA . THR A 1 572 ? 29.445 20.205 35.769 1.00 90.31 572 THR A CA 1
ATOM 4381 C C . THR A 1 572 ? 29.902 20.347 34.317 1.00 90.31 572 THR A C 1
ATOM 4383 O O . THR A 1 572 ? 30.896 21.026 34.062 1.00 90.31 572 THR A O 1
ATOM 4386 N N . ALA A 1 573 ? 29.161 19.782 33.358 1.00 90.44 573 ALA A N 1
ATOM 4387 C CA . ALA A 1 573 ? 29.461 19.931 31.940 1.00 90.44 573 ALA A CA 1
ATOM 4388 C C . ALA A 1 573 ? 29.413 21.397 31.483 1.00 90.44 573 ALA A C 1
ATOM 4390 O O . ALA A 1 573 ? 30.365 21.856 30.862 1.00 90.44 573 ALA A O 1
ATOM 4391 N N . CYS A 1 574 ? 28.366 22.153 31.833 1.00 90.12 574 CYS A N 1
ATOM 4392 C CA . CYS A 1 574 ? 28.218 23.561 31.446 1.00 90.12 574 CYS A CA 1
ATOM 4393 C C . CYS A 1 574 ? 29.340 24.443 32.015 1.00 90.12 574 CYS A C 1
ATOM 4395 O O . CYS A 1 574 ? 29.868 25.298 31.307 1.00 90.12 574 CYS A O 1
ATOM 4397 N N . VAL A 1 575 ? 29.748 24.222 33.270 1.00 90.94 575 VAL A N 1
ATOM 4398 C CA . VAL A 1 575 ? 30.860 24.966 33.888 1.00 90.94 575 VAL A CA 1
ATOM 4399 C C . VAL A 1 575 ? 32.186 24.664 33.182 1.00 90.94 575 VAL A C 1
ATOM 4401 O O . VAL A 1 575 ? 32.911 25.591 32.824 1.00 90.94 575 VAL A O 1
ATOM 4404 N N . LEU A 1 576 ? 32.491 23.388 32.921 1.00 91.62 576 LEU A N 1
ATOM 4405 C CA . LEU A 1 576 ? 33.698 22.997 32.182 1.00 91.62 576 LEU A CA 1
ATOM 4406 C C . LEU A 1 576 ? 33.681 23.512 30.730 1.00 91.62 576 LEU A C 1
ATOM 4408 O O . LEU A 1 576 ? 34.716 23.935 30.217 1.00 91.62 576 LEU A O 1
ATOM 4412 N N . LEU A 1 577 ? 32.507 23.527 30.093 1.00 90.12 577 LEU A N 1
ATOM 4413 C CA . LEU A 1 577 ? 32.285 24.041 28.742 1.00 90.12 577 LEU A CA 1
ATOM 4414 C C . LEU A 1 577 ? 32.580 25.544 28.657 1.00 90.12 577 LEU A C 1
ATOM 4416 O O . LEU A 1 577 ? 33.356 25.966 27.804 1.00 90.12 577 LEU A O 1
ATOM 4420 N N . ILE A 1 578 ? 32.043 26.340 29.588 1.00 90.75 578 ILE A N 1
ATOM 4421 C CA . ILE A 1 578 ? 32.317 27.783 29.687 1.00 90.75 578 ILE A CA 1
ATOM 4422 C C . ILE A 1 578 ? 33.818 28.044 29.894 1.00 90.75 578 ILE A C 1
ATOM 4424 O O . ILE A 1 578 ? 34.379 28.926 29.245 1.00 90.75 578 ILE A O 1
ATOM 4428 N N . VAL A 1 579 ? 34.488 27.254 30.742 1.00 89.44 579 VAL A N 1
ATOM 4429 C CA . VAL A 1 579 ? 35.938 27.374 30.985 1.00 89.44 579 VAL A CA 1
ATOM 4430 C C . VAL A 1 579 ? 36.766 27.040 29.737 1.00 89.44 579 VAL A C 1
ATOM 4432 O O . VAL A 1 579 ? 37.741 27.740 29.463 1.00 89.44 579 VAL A O 1
ATOM 4435 N N . LEU A 1 580 ? 36.393 26.021 28.951 1.00 89.69 580 LEU A N 1
ATOM 4436 C CA . LEU A 1 580 ? 37.088 25.714 27.694 1.00 89.69 580 LEU A CA 1
ATOM 4437 C C . LEU A 1 580 ? 36.858 26.779 26.619 1.00 89.69 580 LEU A C 1
ATOM 4439 O O . LEU A 1 580 ? 37.827 27.211 26.002 1.00 89.69 580 LEU A O 1
ATOM 4443 N N . ILE A 1 581 ? 35.623 27.250 26.431 1.00 89.50 581 ILE A N 1
ATOM 4444 C CA . ILE A 1 581 ? 35.317 28.299 25.447 1.00 89.50 581 ILE A CA 1
ATOM 4445 C C . ILE A 1 581 ? 36.061 29.599 25.804 1.00 89.50 581 ILE A C 1
ATOM 4447 O O . ILE A 1 581 ? 36.677 30.216 24.939 1.00 89.50 581 ILE A O 1
ATOM 4451 N N . ALA A 1 582 ? 36.110 29.976 27.088 1.00 87.44 582 ALA A N 1
ATOM 4452 C CA . ALA A 1 582 ? 36.882 31.133 27.550 1.00 87.44 582 ALA A CA 1
ATOM 4453 C C . ALA A 1 582 ? 38.408 30.961 27.381 1.00 87.44 582 ALA A C 1
ATOM 4455 O O . ALA A 1 582 ? 39.119 31.943 27.163 1.00 87.44 582 ALA A O 1
ATOM 4456 N N . ARG A 1 583 ? 38.925 29.726 27.454 1.00 87.12 583 ARG A N 1
ATOM 4457 C CA . ARG A 1 583 ? 40.335 29.410 27.170 1.00 87.12 583 ARG A CA 1
ATOM 4458 C C . ARG A 1 583 ? 40.647 29.502 25.677 1.00 87.12 583 ARG A C 1
ATOM 4460 O O . ARG A 1 583 ? 41.662 30.094 25.320 1.00 87.12 583 ARG A O 1
ATOM 4467 N N . ASP A 1 584 ? 39.789 28.953 24.822 1.00 86.94 584 ASP A N 1
ATOM 4468 C CA . ASP A 1 584 ? 39.943 29.039 23.367 1.00 86.94 584 ASP A CA 1
ATOM 4469 C C . ASP A 1 584 ? 39.866 30.510 22.903 1.00 86.94 584 ASP A C 1
ATOM 4471 O O . ASP A 1 584 ? 40.709 30.935 22.111 1.00 86.94 584 ASP A O 1
ATOM 4475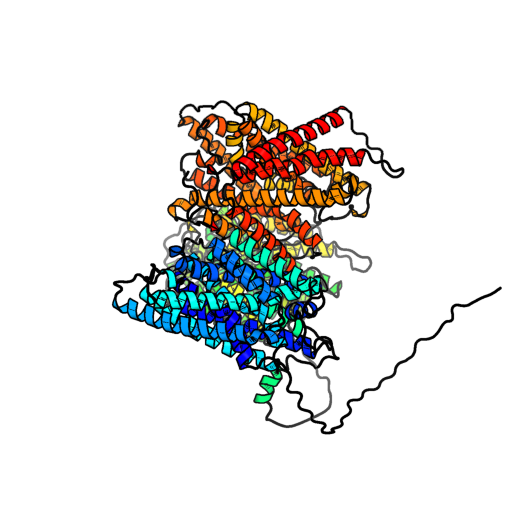 N N . ALA A 1 585 ? 38.974 31.322 23.491 1.00 83.25 585 ALA A N 1
ATOM 4476 C CA . ALA A 1 585 ? 38.861 32.767 23.245 1.00 83.25 585 ALA A CA 1
ATOM 4477 C C . ALA A 1 585 ? 40.153 33.560 23.523 1.00 83.25 585 ALA A C 1
ATOM 4479 O O . ALA A 1 585 ? 40.443 34.543 22.844 1.00 83.25 585 ALA A O 1
ATOM 4480 N N . ALA A 1 586 ? 40.969 33.120 24.487 1.00 77.94 586 ALA A N 1
ATOM 4481 C CA . ALA A 1 586 ? 42.275 33.720 24.772 1.00 77.94 586 ALA A CA 1
ATOM 4482 C C . ALA A 1 586 ? 43.366 33.349 23.741 1.00 77.94 586 ALA A C 1
ATOM 4484 O O . ALA A 1 586 ? 44.487 33.852 23.824 1.00 77.94 586 ALA A O 1
ATOM 4485 N N . SER A 1 587 ? 43.054 32.472 22.779 1.00 73.12 587 SER A N 1
ATOM 4486 C CA . SER A 1 587 ? 43.962 32.000 21.721 1.00 73.12 587 SER A CA 1
ATOM 4487 C C . SER A 1 587 ? 43.452 32.246 20.292 1.00 73.12 587 SER A C 1
ATOM 4489 O O . SER A 1 587 ? 44.210 32.099 19.332 1.00 73.12 587 SER A O 1
ATOM 4491 N N . SER A 1 588 ? 42.183 32.629 20.130 1.00 65.94 588 SER A N 1
ATOM 4492 C CA . SER A 1 588 ? 41.528 32.822 18.835 1.00 65.94 588 SER A CA 1
ATOM 4493 C C . SER A 1 588 ? 41.873 34.161 18.174 1.00 65.94 588 SER A C 1
ATOM 4495 O O . SER A 1 588 ? 41.732 35.222 18.782 1.00 65.94 588 SER A O 1
ATOM 4497 N N . ILE A 1 589 ? 42.224 34.122 16.887 1.00 62.38 589 ILE A N 1
ATOM 4498 C CA . ILE A 1 589 ? 42.264 35.308 16.015 1.00 62.38 589 ILE A CA 1
ATOM 4499 C C . ILE A 1 589 ? 40.827 35.653 15.590 1.00 62.38 589 ILE A C 1
ATOM 4501 O O . ILE A 1 589 ? 40.052 34.743 15.295 1.00 62.38 589 ILE A O 1
ATOM 4505 N N . HIS A 1 590 ? 40.497 36.951 15.555 1.00 65.81 590 HIS A N 1
ATOM 4506 C CA . HIS A 1 590 ? 39.153 37.510 15.330 1.00 65.81 590 HIS A CA 1
ATOM 4507 C C . HIS A 1 590 ? 38.266 36.700 14.348 1.00 65.81 590 HIS A C 1
ATOM 4509 O O . HIS A 1 590 ? 38.600 36.626 13.161 1.00 65.81 590 HIS A O 1
ATOM 4515 N N . PRO A 1 591 ? 37.140 36.114 14.807 1.00 77.25 591 PRO A N 1
ATOM 4516 C CA . PRO A 1 591 ? 36.187 35.424 13.937 1.00 77.25 591 PRO A CA 1
ATOM 4517 C C . PRO A 1 591 ? 35.304 36.415 13.162 1.00 77.25 591 PRO A C 1
ATOM 4519 O O . PRO A 1 591 ? 35.157 37.574 13.560 1.00 77.25 591 PRO A O 1
ATOM 4522 N N . ASN A 1 592 ? 34.678 35.957 12.071 1.00 84.25 592 ASN A N 1
ATOM 4523 C CA . ASN A 1 592 ? 33.682 36.761 11.363 1.00 84.25 592 ASN A CA 1
ATOM 4524 C C . ASN A 1 592 ? 32.300 36.571 11.994 1.00 84.25 592 ASN A C 1
ATOM 4526 O O . ASN A 1 592 ? 31.955 35.484 12.457 1.00 84.25 592 ASN A O 1
ATOM 4530 N N . TYR A 1 593 ? 31.475 37.613 11.934 1.00 86.31 593 TYR A N 1
ATOM 4531 C CA . TYR A 1 593 ? 30.078 37.567 12.360 1.00 86.31 593 TYR A CA 1
ATOM 4532 C C . TYR A 1 593 ? 29.180 37.711 11.124 1.00 86.31 593 TYR A C 1
ATOM 4534 O O . TYR A 1 593 ? 29.192 38.779 10.504 1.00 86.31 593 TYR A O 1
ATOM 4542 N N . PRO A 1 594 ? 28.440 36.664 10.714 1.00 71.50 594 PRO A N 1
ATOM 4543 C CA . PRO A 1 594 ? 27.628 36.714 9.504 1.00 71.50 594 PRO A CA 1
ATOM 4544 C C . PRO A 1 594 ? 26.433 37.664 9.662 1.00 71.50 594 PRO A C 1
ATOM 4546 O O . PRO A 1 594 ? 25.851 37.810 10.739 1.00 71.50 594 PRO A O 1
ATOM 4549 N N . SER A 1 595 ? 26.036 38.301 8.560 1.00 69.56 595 SER A N 1
ATOM 4550 C CA . SER A 1 595 ? 24.777 39.050 8.479 1.00 69.56 595 SER A CA 1
ATOM 4551 C C . SER A 1 595 ? 23.575 38.095 8.578 1.00 69.56 595 SER A C 1
ATOM 4553 O O . SER A 1 595 ? 23.642 37.024 7.969 1.00 69.56 595 SER A O 1
ATOM 4555 N N . PRO A 1 596 ? 22.468 38.459 9.258 1.00 64.88 596 PRO A N 1
ATOM 4556 C CA . PRO A 1 596 ? 21.318 37.567 9.407 1.00 64.88 596 PRO A CA 1
ATOM 4557 C C . PRO A 1 596 ? 20.699 37.167 8.059 1.00 64.88 596 PRO A C 1
ATOM 4559 O O . PRO A 1 596 ? 20.208 38.020 7.319 1.00 64.88 596 PRO A O 1
ATOM 4562 N N . ASP A 1 597 ? 20.683 35.867 7.765 1.00 80.31 597 ASP A N 1
ATOM 4563 C CA . ASP A 1 597 ? 19.883 35.300 6.677 1.00 80.31 597 ASP A CA 1
ATOM 4564 C C . ASP A 1 597 ? 18.469 34.971 7.202 1.00 80.31 597 ASP A C 1
ATOM 4566 O O . ASP A 1 597 ? 18.354 34.362 8.271 1.00 80.31 597 ASP A O 1
ATOM 4570 N N . PRO A 1 598 ? 17.380 35.329 6.493 1.00 80.12 598 PRO A N 1
ATOM 4571 C CA . PRO A 1 598 ? 16.019 35.080 6.974 1.00 80.12 598 PRO A CA 1
ATOM 4572 C C . PRO A 1 598 ? 15.699 33.598 7.217 1.00 80.12 598 PRO A C 1
ATOM 4574 O O . PRO A 1 598 ? 14.984 33.273 8.163 1.00 80.12 598 PRO A O 1
ATOM 4577 N N . THR A 1 599 ? 16.232 32.691 6.397 1.00 80.38 599 THR A N 1
ATOM 4578 C CA . THR A 1 599 ? 16.015 31.240 6.527 1.00 80.38 599 THR A CA 1
ATOM 4579 C C . THR A 1 599 ? 16.722 30.712 7.769 1.00 80.38 599 THR A C 1
ATOM 4581 O O . THR A 1 599 ? 16.124 29.996 8.572 1.00 80.38 599 THR A O 1
ATOM 4584 N N . LYS A 1 600 ? 17.978 31.124 7.969 1.00 84.31 600 LYS A N 1
ATOM 4585 C CA . LYS A 1 600 ? 18.779 30.791 9.152 1.00 84.31 600 LYS A CA 1
ATOM 4586 C C . LYS A 1 600 ? 18.186 31.357 10.444 1.00 84.31 600 LYS A C 1
ATOM 4588 O O . LYS A 1 600 ? 18.115 30.641 11.439 1.00 84.31 600 LYS A O 1
ATOM 4593 N N . PHE A 1 601 ? 17.663 32.582 10.420 1.00 88.25 601 PHE A N 1
ATOM 4594 C CA . PHE A 1 601 ? 16.960 33.177 11.560 1.00 88.25 601 PHE A CA 1
ATOM 4595 C C . PHE A 1 601 ? 15.747 32.333 11.996 1.00 88.25 601 PHE A C 1
ATOM 4597 O O . PHE A 1 601 ? 15.561 32.076 13.188 1.00 88.25 601 PHE A O 1
ATOM 4604 N N . PHE A 1 602 ? 14.945 31.834 11.048 1.00 86.31 602 PHE A N 1
ATOM 4605 C CA . PHE A 1 602 ? 13.829 30.938 11.371 1.00 86.31 602 PHE A CA 1
ATOM 4606 C C . PHE A 1 602 ? 14.274 29.512 11.740 1.00 86.31 602 PHE A C 1
ATOM 4608 O O . PHE A 1 602 ? 13.597 28.856 12.531 1.00 86.31 602 PHE A O 1
ATOM 4615 N N . LEU A 1 603 ? 15.430 29.034 11.272 1.00 83.12 603 LEU A N 1
ATOM 4616 C CA . LEU A 1 603 ? 16.031 27.793 11.777 1.00 83.12 603 LEU A CA 1
ATOM 4617 C C . LEU A 1 603 ? 16.431 27.940 13.260 1.00 83.12 603 LEU A C 1
ATOM 4619 O O . LEU A 1 603 ? 16.078 27.103 14.092 1.00 83.12 603 LEU A O 1
ATOM 4623 N N . ALA A 1 604 ? 17.069 29.061 13.610 1.00 88.19 604 ALA A N 1
ATOM 4624 C CA . ALA A 1 604 ? 17.451 29.411 14.976 1.00 88.19 604 ALA A CA 1
ATOM 4625 C C . ALA A 1 604 ? 16.245 29.559 15.923 1.00 88.19 604 ALA A C 1
ATOM 4627 O O . ALA A 1 604 ? 16.329 29.112 17.066 1.00 88.19 604 ALA A O 1
ATOM 4628 N N . PHE A 1 605 ? 15.113 30.109 15.456 1.00 88.69 605 PHE A N 1
ATOM 4629 C CA . PHE A 1 605 ? 13.840 30.117 16.201 1.00 88.69 605 PHE A CA 1
ATOM 4630 C C . PHE A 1 605 ? 13.452 28.703 16.663 1.00 88.69 605 PHE A C 1
ATOM 4632 O O . PHE A 1 605 ? 13.120 28.511 17.833 1.00 88.69 605 PHE A O 1
ATOM 4639 N N . GLY A 1 606 ? 13.541 27.710 15.771 1.00 84.62 606 GLY A N 1
ATOM 4640 C CA . GLY A 1 606 ? 13.200 26.315 16.070 1.00 84.62 606 GLY A CA 1
ATOM 4641 C C . GLY A 1 606 ? 14.133 25.709 17.115 1.00 84.62 606 GLY A C 1
ATOM 4642 O O . GLY A 1 606 ? 13.668 25.143 18.101 1.00 84.62 606 GLY A O 1
ATOM 4643 N N . THR A 1 607 ? 15.445 25.910 16.961 1.00 87.62 607 THR A N 1
ATOM 4644 C CA . THR A 1 607 ? 16.463 25.467 17.932 1.00 87.62 607 THR A CA 1
ATOM 4645 C C . THR A 1 607 ? 16.279 26.094 19.317 1.00 87.62 607 THR A C 1
ATOM 4647 O O . THR A 1 607 ? 16.398 25.419 20.345 1.00 87.62 607 THR A O 1
ATOM 4650 N N . ILE A 1 608 ? 15.928 27.379 19.361 1.00 90.62 608 ILE A N 1
ATOM 4651 C CA . ILE A 1 608 ? 15.623 28.107 20.595 1.00 90.62 608 ILE A CA 1
ATOM 4652 C C . ILE A 1 608 ? 14.351 27.563 21.258 1.00 90.62 608 ILE A C 1
ATOM 4654 O O . ILE A 1 608 ? 14.353 27.337 22.466 1.00 90.62 608 ILE A O 1
ATOM 4658 N N . TYR A 1 609 ? 13.288 27.294 20.495 1.00 88.50 609 TYR A N 1
ATOM 4659 C CA . TYR A 1 609 ? 12.057 26.720 21.046 1.00 88.50 609 TYR A CA 1
ATOM 4660 C C . TYR A 1 609 ? 12.228 25.274 21.520 1.00 88.50 609 TYR A C 1
ATOM 4662 O O . TYR A 1 609 ? 11.730 24.935 22.593 1.00 88.50 609 TYR A O 1
ATOM 4670 N N . PHE A 1 610 ? 12.988 24.444 20.796 1.00 88.50 610 PHE A N 1
ATOM 4671 C CA . PHE A 1 610 ? 13.328 23.085 21.234 1.00 88.50 610 PHE A CA 1
ATOM 4672 C C . PHE A 1 610 ? 14.010 23.093 22.608 1.00 88.50 610 PHE A C 1
ATOM 4674 O O . PHE A 1 610 ? 13.632 22.335 23.500 1.00 88.50 610 PHE A O 1
ATOM 4681 N N . SER A 1 611 ? 14.946 24.026 22.812 1.00 89.62 611 SER A N 1
ATOM 4682 C CA . SER A 1 611 ? 15.669 24.215 24.079 1.00 89.62 611 SER A CA 1
ATOM 4683 C C . SER A 1 611 ? 14.749 24.510 25.281 1.00 89.62 611 SER A C 1
ATOM 4685 O O . SER A 1 611 ? 15.177 24.362 26.427 1.00 89.62 611 SER A O 1
ATOM 4687 N N . PHE A 1 612 ? 13.489 24.896 25.038 1.00 89.31 612 PHE A N 1
ATOM 4688 C CA . PHE A 1 612 ? 12.465 25.186 26.045 1.00 89.31 612 PHE A CA 1
ATOM 4689 C C . PHE A 1 612 ? 11.226 24.260 25.972 1.00 89.31 612 PHE A C 1
ATOM 4691 O O . PHE A 1 612 ? 10.192 24.558 26.572 1.00 89.31 612 PHE A O 1
ATOM 4698 N N . GLY A 1 613 ? 11.317 23.107 25.298 1.00 79.56 613 GLY A N 1
ATOM 4699 C CA . GLY A 1 613 ? 10.162 22.278 24.913 1.00 79.56 613 GLY A CA 1
ATOM 4700 C C . GLY A 1 613 ? 9.493 21.369 25.960 1.00 79.56 613 GLY A C 1
ATOM 4701 O O . GLY A 1 613 ? 8.633 20.572 25.585 1.00 79.56 613 GLY A O 1
ATOM 4702 N N . GLY A 1 614 ? 9.825 21.467 27.253 1.00 79.88 614 GLY A N 1
ATOM 4703 C CA . GLY A 1 614 ? 9.396 20.504 28.291 1.00 79.88 614 GLY A CA 1
ATOM 4704 C C . GLY A 1 614 ? 7.896 20.453 28.632 1.00 79.88 614 GLY A C 1
ATOM 4705 O O . GLY A 1 614 ? 7.473 19.593 29.404 1.00 79.88 614 GLY A O 1
ATOM 4706 N N . ALA A 1 615 ? 7.072 21.344 28.068 1.00 83.81 615 ALA A N 1
ATOM 4707 C CA . ALA A 1 615 ? 5.681 21.552 28.486 1.00 83.81 615 ALA A CA 1
ATOM 4708 C C . ALA A 1 615 ? 4.790 20.294 28.457 1.00 83.81 615 ALA A C 1
ATOM 4710 O O . ALA A 1 615 ? 3.858 20.193 29.252 1.00 83.81 615 ALA A O 1
ATOM 4711 N N . ALA A 1 616 ? 5.089 19.322 27.590 1.00 80.69 616 ALA A N 1
ATOM 4712 C CA . ALA A 1 616 ? 4.334 18.075 27.467 1.00 80.69 616 ALA A CA 1
ATOM 4713 C C . ALA A 1 616 ? 4.299 17.229 28.760 1.00 80.69 616 ALA A C 1
ATOM 4715 O O . ALA A 1 616 ? 3.287 16.591 29.036 1.00 80.69 616 ALA A O 1
ATOM 4716 N N . SER A 1 617 ? 5.355 17.256 29.583 1.00 79.81 617 SER A N 1
ATOM 4717 C CA . SER A 1 617 ? 5.437 16.471 30.834 1.00 79.81 617 SER A CA 1
ATOM 4718 C C . SER A 1 617 ? 5.011 17.252 32.082 1.00 79.81 617 SER A C 1
ATOM 4720 O O . SER A 1 617 ? 4.907 16.685 33.171 1.00 79.81 617 SER A O 1
ATOM 4722 N N . PHE A 1 618 ? 4.738 18.553 31.944 1.00 84.38 618 PHE A N 1
ATOM 4723 C CA . PHE A 1 618 ? 4.356 19.418 33.062 1.00 84.38 618 PHE A CA 1
ATOM 4724 C C . PHE A 1 618 ? 3.082 18.955 33.796 1.00 84.38 618 PHE A C 1
ATOM 4726 O O . PHE A 1 618 ? 3.096 19.013 35.026 1.00 84.38 618 PHE A O 1
ATOM 4733 N N . PRO A 1 619 ? 2.024 18.438 33.130 1.00 79.38 619 PRO A N 1
ATOM 4734 C CA . PRO A 1 619 ? 0.862 17.880 33.826 1.00 79.38 619 PRO A CA 1
ATOM 4735 C C . PRO A 1 619 ? 1.208 16.679 34.715 1.00 79.38 619 PRO A C 1
ATOM 4737 O O . PRO A 1 619 ? 0.688 16.583 35.822 1.00 79.38 619 PRO A O 1
ATOM 4740 N N . THR A 1 620 ? 2.124 15.801 34.288 1.00 76.31 620 THR A N 1
ATOM 4741 C CA . THR A 1 620 ? 2.595 14.659 35.093 1.00 76.31 620 THR A CA 1
ATOM 4742 C C . THR A 1 620 ? 3.356 15.145 36.326 1.00 76.31 620 THR A C 1
ATOM 4744 O O . THR A 1 620 ? 3.017 14.775 37.447 1.00 76.31 620 THR A O 1
ATOM 4747 N N . PHE A 1 621 ? 4.319 16.059 36.154 1.00 79.81 621 PHE A N 1
ATOM 4748 C CA . PHE A 1 621 ? 5.056 16.630 37.288 1.00 79.81 621 PHE A CA 1
ATOM 4749 C C . PHE A 1 621 ? 4.128 17.377 38.259 1.00 79.81 621 PHE A C 1
ATOM 4751 O O . PHE A 1 621 ? 4.307 17.289 39.470 1.00 79.81 621 PHE A O 1
ATOM 4758 N N . GLN A 1 622 ? 3.124 18.095 37.744 1.00 81.56 622 GLN A N 1
ATOM 4759 C CA . GLN A 1 622 ? 2.126 18.785 38.559 1.00 81.56 622 GLN A CA 1
ATOM 4760 C C . GLN A 1 622 ? 1.190 17.808 39.281 1.00 81.56 622 GLN A C 1
ATOM 4762 O O . GLN A 1 622 ? 0.853 18.062 40.436 1.00 81.56 622 GLN A O 1
ATOM 4767 N N . ASN A 1 623 ? 0.781 16.707 38.644 1.00 77.00 623 ASN A N 1
ATOM 4768 C CA . ASN A 1 623 ? -0.039 15.667 39.266 1.00 77.00 623 ASN A CA 1
ATOM 4769 C C . ASN A 1 623 ? 0.644 15.085 40.512 1.00 77.00 623 ASN A C 1
ATOM 4771 O O . ASN A 1 623 ? -0.007 14.939 41.551 1.00 77.00 623 ASN A O 1
ATOM 4775 N N . ASP A 1 624 ? 1.948 14.829 40.394 1.00 75.88 624 ASP A N 1
ATOM 4776 C CA . ASP A 1 624 ? 2.779 14.154 41.392 1.00 75.88 624 ASP A CA 1
ATOM 4777 C C . ASP A 1 624 ? 3.313 15.116 42.482 1.00 75.88 624 ASP A C 1
ATOM 4779 O O . ASP A 1 624 ? 3.949 14.684 43.444 1.00 75.88 624 ASP A O 1
ATOM 4783 N N . MET A 1 625 ? 3.064 16.429 42.382 1.00 80.88 625 MET A N 1
ATOM 4784 C CA . MET A 1 625 ? 3.473 17.420 43.391 1.00 80.88 625 MET A CA 1
ATOM 4785 C C . MET A 1 625 ? 2.598 17.396 44.655 1.00 80.88 625 MET A C 1
ATOM 4787 O O . MET A 1 625 ? 1.372 17.437 44.575 1.00 80.88 625 MET A O 1
ATOM 4791 N N . LYS A 1 626 ? 3.227 17.507 45.841 1.00 82.81 626 LYS A N 1
ATOM 4792 C CA . LYS A 1 626 ? 2.534 17.599 47.151 1.00 82.81 626 LYS A CA 1
ATOM 4793 C C . LYS A 1 626 ? 1.519 18.748 47.238 1.00 82.81 626 LYS A C 1
ATOM 4795 O O . LYS A 1 626 ? 0.571 18.672 48.012 1.00 82.81 626 LYS A O 1
ATOM 4800 N N . ASN A 1 627 ? 1.741 19.825 46.482 1.00 79.94 627 ASN A N 1
ATOM 4801 C CA . ASN A 1 627 ? 0.799 20.928 46.306 1.00 79.94 627 ASN A CA 1
ATOM 4802 C C . ASN A 1 627 ? 0.830 21.395 44.847 1.00 79.94 627 ASN A C 1
ATOM 4804 O O . ASN A 1 627 ? 1.713 22.155 44.446 1.00 79.94 627 ASN A O 1
ATOM 4808 N N . ARG A 1 628 ? -0.161 20.976 44.057 1.00 81.25 628 ARG A N 1
ATOM 4809 C CA . ARG A 1 628 ? -0.247 21.260 42.613 1.00 81.25 628 ARG A CA 1
ATOM 4810 C C . ARG A 1 628 ? -0.315 22.752 42.268 1.00 81.25 628 ARG A C 1
ATOM 4812 O O . ARG A 1 628 ? 0.036 23.138 41.154 1.00 81.25 628 ARG A O 1
ATOM 4819 N N . ASN A 1 629 ? -0.718 23.597 43.220 1.00 79.94 629 ASN A N 1
ATOM 4820 C CA . ASN A 1 629 ? -0.770 25.052 43.051 1.00 79.94 629 ASN A CA 1
ATOM 4821 C C . ASN A 1 629 ? 0.622 25.709 43.057 1.00 79.94 629 ASN A C 1
ATOM 4823 O O . ASN A 1 629 ? 0.796 26.790 42.496 1.00 79.94 629 ASN A O 1
ATOM 4827 N N . ASP A 1 630 ? 1.638 25.058 43.637 1.00 87.62 630 ASP A N 1
ATOM 4828 C CA . ASP A 1 630 ? 3.017 25.561 43.619 1.00 87.62 630 ASP A CA 1
ATOM 4829 C C . ASP A 1 630 ? 3.731 25.316 42.277 1.00 87.62 630 ASP A C 1
ATOM 4831 O O . ASP A 1 630 ? 4.866 25.763 42.098 1.00 87.62 630 ASP A O 1
ATOM 4835 N N . PHE A 1 631 ? 3.084 24.662 41.303 1.00 88.38 631 PHE A N 1
ATOM 4836 C CA . PHE A 1 631 ? 3.681 24.360 39.999 1.00 88.38 631 PHE A CA 1
ATOM 4837 C C . PHE A 1 631 ? 4.206 25.610 39.269 1.00 88.38 631 PHE A C 1
ATOM 4839 O O . PHE A 1 631 ? 5.288 25.583 38.688 1.00 88.38 631 PHE A O 1
ATOM 4846 N N . ALA A 1 632 ? 3.515 26.752 39.369 1.00 88.88 632 ALA A N 1
ATOM 4847 C CA . ALA A 1 632 ? 3.993 28.003 38.773 1.00 88.88 632 ALA A CA 1
ATOM 4848 C C . ALA A 1 632 ? 5.336 28.481 39.372 1.00 88.88 632 ALA A C 1
ATOM 4850 O O . ALA A 1 632 ? 6.154 29.066 38.658 1.00 88.88 632 ALA A O 1
ATOM 4851 N N . LYS A 1 633 ? 5.602 28.190 40.655 1.00 90.19 633 LYS A N 1
ATOM 4852 C CA . LYS A 1 633 ? 6.904 28.442 41.300 1.00 90.19 633 LYS A CA 1
ATOM 4853 C C . LYS A 1 633 ? 7.958 27.469 40.767 1.00 90.19 633 LYS A C 1
ATOM 4855 O O . LYS A 1 633 ? 9.060 27.899 40.432 1.00 90.19 633 LYS A O 1
ATOM 4860 N N . ALA A 1 634 ? 7.595 26.189 40.638 1.00 91.19 634 ALA A N 1
ATOM 4861 C CA . ALA A 1 634 ? 8.471 25.145 40.109 1.00 91.19 634 ALA A CA 1
ATOM 4862 C C . ALA A 1 634 ? 8.938 25.454 38.673 1.00 91.19 634 ALA A C 1
ATOM 4864 O O . ALA A 1 634 ? 10.139 25.422 38.393 1.00 91.19 634 ALA A O 1
ATOM 4865 N N . ALA A 1 635 ? 8.005 25.833 37.794 1.00 90.62 635 ALA A N 1
ATOM 4866 C CA . ALA A 1 635 ? 8.289 26.244 36.422 1.00 90.62 635 ALA A CA 1
ATOM 4867 C C . ALA A 1 635 ? 9.155 27.512 36.369 1.00 90.62 635 ALA A C 1
ATOM 4869 O O . ALA A 1 635 ? 10.193 27.512 35.713 1.00 90.62 635 ALA A O 1
ATOM 4870 N N . THR A 1 636 ? 8.791 28.568 37.108 1.00 92.12 636 THR A N 1
ATOM 4871 C CA . THR A 1 636 ? 9.555 29.833 37.117 1.00 92.12 636 THR A CA 1
ATOM 4872 C C . THR A 1 636 ? 11.007 29.620 37.551 1.00 92.12 636 THR A C 1
ATOM 4874 O O . THR A 1 636 ? 11.923 30.128 36.906 1.00 92.12 636 THR A O 1
ATOM 4877 N N . MET A 1 637 ? 11.237 28.823 38.601 1.00 91.94 637 MET A N 1
ATOM 4878 C CA . MET A 1 637 ? 12.588 28.502 39.070 1.00 91.94 637 MET A CA 1
ATOM 4879 C C . MET A 1 637 ? 13.360 27.618 38.075 1.00 91.94 637 MET A C 1
ATOM 4881 O O . MET A 1 637 ? 14.549 27.848 37.862 1.00 91.94 637 MET A O 1
ATOM 4885 N N . GLY A 1 638 ? 12.692 26.662 37.418 1.00 90.88 638 GLY A N 1
ATOM 4886 C CA . GLY A 1 638 ? 13.306 25.821 36.386 1.00 90.88 638 GLY A CA 1
ATOM 4887 C C . GLY A 1 638 ? 13.764 26.619 35.162 1.00 90.88 638 GLY A C 1
ATOM 4888 O O . GLY A 1 638 ? 14.927 26.541 34.774 1.00 90.88 638 GLY A O 1
ATOM 4889 N N . PHE A 1 639 ? 12.893 27.460 34.597 1.00 93.06 639 PHE A N 1
ATOM 4890 C CA . PHE A 1 639 ? 13.233 28.315 33.452 1.00 93.06 639 PHE A CA 1
ATOM 4891 C C . PHE A 1 639 ? 14.328 29.343 33.776 1.00 93.06 639 PHE A C 1
ATOM 4893 O O . PHE A 1 639 ? 15.211 29.568 32.949 1.00 93.06 639 PHE A O 1
ATOM 4900 N N . ALA A 1 640 ? 14.327 29.923 34.982 1.00 92.75 640 ALA A N 1
ATOM 4901 C CA . ALA A 1 640 ? 15.404 30.813 35.422 1.00 92.75 640 ALA A CA 1
ATOM 4902 C C . ALA A 1 640 ? 16.764 30.090 35.490 1.00 92.75 640 ALA A C 1
ATOM 4904 O O . ALA A 1 640 ? 17.783 30.647 35.081 1.00 92.75 640 ALA A O 1
ATOM 4905 N N . PHE A 1 641 ? 16.781 28.836 35.956 1.00 90.50 641 PHE A N 1
ATOM 4906 C CA . PHE A 1 641 ? 17.997 28.025 36.020 1.00 90.50 641 PHE A CA 1
ATOM 4907 C C . PHE A 1 641 ? 18.482 27.571 34.633 1.00 90.50 641 PHE A C 1
ATOM 4909 O O . PHE A 1 641 ? 19.681 27.605 34.362 1.00 90.50 641 PHE A O 1
ATOM 4916 N N . LEU A 1 642 ? 17.568 27.219 33.722 1.00 90.88 642 LEU A N 1
ATOM 4917 C CA . LEU A 1 642 ? 17.912 26.933 32.324 1.00 90.88 642 LEU A CA 1
ATOM 4918 C C . LEU A 1 642 ? 18.551 28.153 31.654 1.00 90.88 642 LEU A C 1
ATOM 4920 O O . LEU A 1 642 ? 19.617 28.026 31.059 1.00 90.88 642 LEU A O 1
ATOM 4924 N N . LEU A 1 643 ? 17.972 29.349 31.812 1.00 91.44 643 LEU A N 1
ATOM 4925 C CA . LEU A 1 643 ? 18.541 30.575 31.246 1.00 91.44 643 LEU A CA 1
ATOM 4926 C C . LEU A 1 643 ? 19.943 30.884 31.806 1.00 91.44 643 LEU A C 1
ATOM 4928 O O . LEU A 1 643 ? 20.811 31.322 31.050 1.00 91.44 643 LEU A O 1
ATOM 4932 N N . LEU A 1 644 ? 20.185 30.606 33.094 1.00 90.88 644 LEU A N 1
ATOM 4933 C CA . LEU A 1 644 ? 21.496 30.753 33.740 1.00 90.88 644 LEU A CA 1
ATOM 4934 C C . LEU A 1 644 ? 22.570 29.831 33.133 1.00 90.88 644 LEU A C 1
ATOM 4936 O O . LEU A 1 644 ? 23.722 30.244 33.026 1.00 90.88 644 LEU A O 1
ATOM 4940 N N . LEU A 1 645 ? 22.211 28.612 32.716 1.00 89.25 645 LEU A N 1
ATOM 4941 C CA . LEU A 1 645 ? 23.123 27.697 32.015 1.00 89.25 645 LEU A CA 1
ATOM 4942 C C . LEU A 1 645 ? 23.283 28.056 30.529 1.00 89.25 645 LEU A C 1
ATOM 4944 O O . LEU A 1 645 ? 24.382 27.993 29.981 1.00 89.25 645 LEU A O 1
ATOM 4948 N N . TYR A 1 646 ? 22.181 28.418 29.872 1.00 92.56 646 TYR A N 1
ATOM 4949 C CA . TYR A 1 646 ? 22.102 28.569 28.420 1.00 92.56 646 TYR A CA 1
ATOM 4950 C C . TYR A 1 646 ? 22.722 29.870 27.918 1.00 92.56 646 TYR A C 1
ATOM 4952 O O . TYR A 1 646 ? 23.489 29.857 26.956 1.00 92.56 646 TYR A O 1
ATOM 4960 N N . LEU A 1 647 ? 22.385 30.999 28.549 1.00 91.88 647 LEU A N 1
ATOM 4961 C CA . LEU A 1 647 ? 22.762 32.325 28.061 1.00 91.88 647 LEU A CA 1
ATOM 4962 C C . LEU A 1 647 ? 24.292 32.529 28.010 1.00 91.88 647 LEU A C 1
ATOM 4964 O O . LEU A 1 647 ? 24.763 33.049 26.996 1.00 91.88 647 LEU A O 1
ATOM 4968 N N . PRO A 1 648 ? 25.095 32.085 29.005 1.00 92.38 648 PRO A N 1
ATOM 4969 C CA . PRO A 1 648 ? 26.551 32.192 28.927 1.00 92.38 648 PRO A CA 1
ATOM 4970 C C . PRO A 1 648 ? 27.150 31.330 27.813 1.00 92.38 648 PRO A C 1
ATOM 4972 O O . PRO A 1 648 ? 27.996 31.820 27.072 1.00 92.38 648 PRO A O 1
ATOM 4975 N N . VAL A 1 649 ? 26.703 30.077 27.652 1.00 92.38 649 VAL A N 1
ATOM 4976 C CA . VAL A 1 649 ? 27.229 29.173 26.611 1.00 92.38 649 VAL A CA 1
ATOM 4977 C C . VAL A 1 649 ? 26.879 29.691 25.215 1.00 92.38 649 VAL A C 1
ATOM 4979 O O . VAL A 1 649 ? 27.765 29.790 24.367 1.00 92.38 649 VAL A O 1
ATOM 4982 N N . ALA A 1 650 ? 25.622 30.091 24.996 1.00 92.19 650 ALA A N 1
ATOM 4983 C CA . ALA A 1 650 ? 25.141 30.642 23.730 1.00 92.19 650 ALA A CA 1
ATOM 4984 C C . ALA A 1 650 ? 25.954 31.871 23.288 1.00 92.19 650 ALA A C 1
ATOM 4986 O O . ALA A 1 650 ? 26.418 31.932 22.149 1.00 92.19 650 ALA A O 1
ATOM 4987 N N . ILE A 1 651 ? 26.163 32.829 24.200 1.00 91.69 651 ILE A N 1
ATOM 4988 C CA . ILE A 1 651 ? 26.903 34.061 23.910 1.00 91.69 651 ILE A CA 1
ATOM 4989 C C . ILE A 1 651 ? 28.399 33.776 23.740 1.00 91.69 651 ILE A C 1
ATOM 4991 O O . ILE A 1 651 ? 28.977 34.197 22.740 1.00 91.69 651 ILE A O 1
ATOM 4995 N N . LEU A 1 652 ? 29.038 33.059 24.671 1.00 90.44 652 LEU A N 1
ATOM 4996 C CA . LEU A 1 652 ? 30.487 32.827 24.622 1.00 90.44 652 LEU A CA 1
ATOM 4997 C C . LEU A 1 652 ? 30.895 31.967 23.421 1.00 90.44 652 LEU A C 1
ATOM 4999 O O . LEU A 1 652 ? 31.898 32.277 22.780 1.00 90.44 652 LEU A O 1
ATOM 5003 N N . GLY A 1 653 ? 30.118 30.935 23.074 1.00 90.88 653 GLY A N 1
ATOM 5004 C CA . GLY A 1 653 ? 30.381 30.110 21.892 1.00 90.88 653 GLY A CA 1
ATOM 5005 C C . GLY A 1 653 ? 30.333 30.929 20.599 1.00 90.88 653 GLY A C 1
ATOM 5006 O O . GLY A 1 653 ? 31.239 30.836 19.772 1.00 90.88 653 GLY A O 1
ATOM 5007 N N . TYR A 1 654 ? 29.335 31.806 20.456 1.00 90.94 654 TYR A N 1
ATOM 5008 C CA . TYR A 1 654 ? 29.223 32.680 19.287 1.00 90.94 654 TYR A CA 1
ATOM 5009 C C . TYR A 1 654 ? 30.294 33.782 19.247 1.00 90.94 654 TYR A C 1
ATOM 5011 O O . TYR A 1 654 ? 30.866 34.025 18.189 1.00 90.94 654 TYR A O 1
ATOM 5019 N N . VAL A 1 655 ? 30.638 34.394 20.386 1.00 90.31 655 VAL A N 1
ATOM 5020 C CA . VAL A 1 655 ? 31.740 35.376 20.494 1.00 90.31 655 VAL A CA 1
ATOM 5021 C C . VAL A 1 655 ? 33.101 34.756 20.151 1.00 90.31 655 VAL A C 1
ATOM 5023 O O . VAL A 1 655 ? 33.943 35.414 19.545 1.00 90.31 655 VAL A O 1
ATOM 5026 N N . THR A 1 656 ? 33.329 33.497 20.531 1.00 89.94 656 THR A N 1
ATOM 5027 C CA . THR A 1 656 ? 34.630 32.828 20.359 1.00 89.94 656 THR A CA 1
ATOM 5028 C C . THR A 1 656 ? 34.833 32.298 18.941 1.00 89.94 656 THR A C 1
ATOM 5030 O O . THR A 1 656 ? 35.914 32.459 18.376 1.00 89.94 656 THR A O 1
ATOM 5033 N N . TYR A 1 657 ? 33.807 31.674 18.349 1.00 90.38 657 TYR A N 1
ATOM 5034 C CA . TYR A 1 657 ? 33.949 30.962 17.071 1.00 90.38 657 TYR A CA 1
ATOM 5035 C C . TYR A 1 657 ? 33.213 31.624 15.890 1.00 90.38 657 TYR A C 1
ATOM 5037 O O . TYR A 1 657 ? 33.560 31.336 14.746 1.00 90.38 657 TYR A O 1
ATOM 5045 N N . GLY A 1 658 ? 32.241 32.514 16.129 1.00 88.81 658 GLY A N 1
ATOM 5046 C CA . GLY A 1 658 ? 31.523 33.275 15.095 1.00 88.81 658 GLY A CA 1
ATOM 5047 C C . GLY A 1 658 ? 30.918 32.412 13.982 1.00 88.81 658 GLY A C 1
ATOM 5048 O O . GLY A 1 658 ? 30.098 31.529 14.231 1.00 88.81 658 GLY A O 1
ATOM 5049 N N . ASP A 1 659 ? 31.338 32.660 12.741 1.00 86.44 659 ASP A N 1
ATOM 5050 C CA . ASP A 1 659 ? 30.962 31.902 11.543 1.00 86.44 659 ASP A CA 1
ATOM 5051 C C . ASP A 1 659 ? 31.377 30.417 11.567 1.00 86.44 659 ASP A C 1
ATOM 5053 O O . ASP A 1 659 ? 30.796 29.613 10.838 1.00 86.44 659 ASP A O 1
ATOM 5057 N N . LYS A 1 660 ? 32.333 30.033 12.424 1.00 87.38 660 LYS A N 1
ATOM 5058 C CA . LYS A 1 660 ? 32.882 28.666 12.517 1.00 87.38 660 LYS A CA 1
ATOM 5059 C C . LYS A 1 660 ? 32.180 27.769 13.537 1.00 87.38 660 LYS A C 1
ATOM 5061 O O . LYS A 1 660 ? 32.535 26.593 13.620 1.00 87.38 660 LYS A O 1
ATOM 5066 N N . VAL A 1 661 ? 31.209 28.284 14.298 1.00 88.31 661 VAL A N 1
ATOM 5067 C CA . VAL A 1 661 ? 30.400 27.469 15.223 1.00 88.31 661 VAL A CA 1
ATOM 5068 C C . VAL A 1 661 ? 29.759 26.307 14.455 1.00 88.31 661 VAL A C 1
ATOM 5070 O O . VAL A 1 661 ? 29.038 26.528 13.482 1.00 88.31 661 VAL A O 1
ATOM 5073 N N . GLN A 1 662 ? 30.015 25.076 14.891 1.00 87.19 662 GLN A N 1
ATOM 5074 C CA . GLN A 1 662 ? 29.350 23.867 14.398 1.00 87.19 662 GLN A CA 1
ATOM 5075 C C . GLN A 1 662 ? 27.987 23.673 15.080 1.00 87.19 662 GLN A C 1
ATOM 5077 O O . GLN A 1 662 ? 27.706 24.292 16.105 1.00 87.19 662 GLN A O 1
ATOM 5082 N N . ASP A 1 663 ? 27.131 22.818 14.514 1.00 82.19 663 ASP A N 1
ATOM 5083 C CA . ASP A 1 663 ? 25.766 22.586 15.024 1.00 82.19 663 ASP A CA 1
ATOM 5084 C C . ASP A 1 663 ? 25.740 21.941 16.431 1.00 82.19 663 ASP A C 1
ATOM 5086 O O . ASP A 1 663 ? 24.741 22.056 17.142 1.00 82.19 663 ASP A O 1
ATOM 5090 N N . ASP A 1 664 ? 26.856 21.333 16.850 1.00 86.81 664 ASP A N 1
ATOM 5091 C CA . ASP A 1 664 ? 27.225 21.109 18.251 1.00 86.81 664 ASP A CA 1
ATOM 5092 C C . ASP A 1 664 ? 28.471 21.959 18.579 1.00 86.81 664 ASP A C 1
ATOM 5094 O O . ASP A 1 664 ? 29.518 21.848 17.932 1.00 86.81 664 ASP A O 1
ATOM 5098 N N . VAL A 1 665 ? 28.386 22.808 19.608 1.00 88.00 665 VAL A N 1
ATOM 5099 C CA . VAL A 1 665 ? 29.519 23.622 20.080 1.00 88.00 665 VAL A CA 1
ATOM 5100 C C . VAL A 1 665 ? 30.726 22.784 20.529 1.00 88.00 665 VAL A C 1
ATOM 5102 O O . VAL A 1 665 ? 31.857 23.253 20.415 1.00 88.00 665 VAL A O 1
ATOM 5105 N N . ILE A 1 666 ? 30.535 21.534 20.969 1.00 88.19 666 ILE A N 1
ATOM 5106 C CA . ILE A 1 666 ? 31.626 20.612 21.325 1.00 88.19 666 ILE A CA 1
ATOM 5107 C C . ILE A 1 666 ? 32.565 20.397 20.139 1.00 88.19 666 ILE A C 1
ATOM 5109 O O . ILE A 1 666 ? 33.784 20.447 20.309 1.00 88.19 666 ILE A O 1
ATOM 5113 N N . ASP A 1 667 ? 32.031 20.238 18.929 1.00 86.75 667 ASP A N 1
ATOM 5114 C CA . ASP A 1 667 ? 32.835 20.036 17.721 1.00 86.75 667 ASP A CA 1
ATOM 5115 C C . ASP A 1 667 ? 33.569 21.315 17.271 1.00 86.75 667 ASP A C 1
ATOM 5117 O O . ASP A 1 667 ? 34.507 21.242 16.479 1.00 86.75 667 ASP A O 1
ATOM 5121 N N . SER A 1 668 ? 33.234 22.471 17.859 1.00 87.69 668 SER A N 1
ATOM 5122 C CA . SER A 1 668 ? 33.962 23.740 17.684 1.00 87.69 668 SER A CA 1
ATOM 5123 C C . SER A 1 668 ? 35.159 23.899 18.641 1.00 87.69 668 SER A C 1
ATOM 5125 O O . SER A 1 668 ? 36.064 24.684 18.363 1.00 87.69 668 SER A O 1
ATOM 5127 N N . ILE A 1 669 ? 35.174 23.175 19.768 1.00 87.75 669 ILE A N 1
ATOM 5128 C CA . ILE A 1 669 ? 36.138 23.354 20.872 1.00 87.75 669 ILE A CA 1
ATOM 5129 C C . ILE A 1 669 ? 37.418 22.537 20.663 1.00 87.75 669 ILE A C 1
ATOM 5131 O O . ILE A 1 669 ? 37.375 21.387 20.208 1.00 87.75 669 ILE A O 1
ATOM 5135 N N . SER A 1 670 ? 38.560 23.100 21.078 1.00 83.69 670 SER A N 1
ATOM 5136 C CA . SER A 1 670 ? 39.871 22.449 21.000 1.00 83.69 670 SER A CA 1
ATOM 5137 C C . SER A 1 670 ? 39.928 21.083 21.715 1.00 83.69 670 SER A C 1
ATOM 5139 O O . SER A 1 670 ? 39.463 20.893 22.845 1.00 83.69 670 SER A O 1
ATOM 5141 N N . ASN A 1 671 ? 40.512 20.084 21.039 1.00 82.50 671 ASN A N 1
ATOM 5142 C CA . ASN A 1 671 ? 40.579 18.716 21.557 1.00 82.50 671 ASN A CA 1
ATOM 5143 C C . ASN A 1 671 ? 41.464 18.636 22.812 1.00 82.50 671 ASN A C 1
ATOM 5145 O O . ASN A 1 671 ? 42.633 19.019 22.804 1.00 82.50 671 ASN A O 1
ATOM 5149 N N . SER A 1 672 ? 40.890 18.124 23.900 1.00 86.56 672 SER A N 1
ATOM 5150 C CA . SER A 1 672 ? 41.527 18.023 25.214 1.00 86.56 672 SER A CA 1
ATOM 5151 C C . SER A 1 672 ? 40.852 16.942 26.061 1.00 86.56 672 SER A C 1
ATOM 5153 O O . SER A 1 672 ? 39.691 16.609 25.835 1.00 86.56 672 SER A O 1
ATOM 5155 N N . THR A 1 673 ? 41.530 16.439 27.097 1.00 86.44 673 THR A N 1
ATOM 5156 C CA . THR A 1 673 ? 40.934 15.482 28.049 1.00 86.44 673 THR A CA 1
ATOM 5157 C C . THR A 1 673 ? 39.669 16.041 28.714 1.00 86.44 673 THR A C 1
ATOM 5159 O O . THR A 1 673 ? 38.732 15.299 28.990 1.00 86.44 673 THR A O 1
ATOM 5162 N N . VAL A 1 674 ? 39.607 17.363 28.922 1.00 87.69 674 VAL A N 1
ATOM 5163 C CA . VAL A 1 674 ? 38.431 18.048 29.483 1.00 87.69 674 VAL A CA 1
ATOM 5164 C C . VAL A 1 674 ? 37.250 18.013 28.506 1.00 87.69 674 VAL A C 1
ATOM 5166 O O . VAL A 1 674 ? 36.130 17.765 28.944 1.00 87.69 674 VAL A O 1
ATOM 5169 N N . LYS A 1 675 ? 37.483 18.160 27.190 1.00 90.19 675 LYS A N 1
ATOM 5170 C CA . LYS A 1 675 ? 36.443 17.980 26.157 1.00 90.19 675 LYS A CA 1
ATOM 5171 C C . LYS A 1 675 ? 35.827 16.579 26.237 1.00 90.19 675 LYS A C 1
ATOM 5173 O O . LYS A 1 675 ? 34.607 16.465 26.289 1.00 90.19 675 LYS A O 1
ATOM 5178 N N . SER A 1 676 ? 36.645 15.531 26.356 1.00 90.94 676 SER A N 1
ATOM 5179 C CA . SER A 1 676 ? 36.147 14.154 26.504 1.00 90.94 676 SER A CA 1
ATOM 5180 C C . SER A 1 676 ? 35.375 13.925 27.809 1.00 90.94 676 SER A C 1
ATOM 5182 O O . SER A 1 676 ? 34.373 13.215 27.806 1.00 90.94 676 SER A O 1
ATOM 5184 N N . VAL A 1 677 ? 35.771 14.566 28.916 1.00 91.06 677 VAL A N 1
ATOM 5185 C CA . VAL A 1 677 ? 34.992 14.541 30.170 1.00 91.06 677 VAL A CA 1
ATOM 5186 C C . VAL A 1 677 ? 33.632 15.227 29.995 1.00 91.06 677 VAL A C 1
ATOM 5188 O O . VAL A 1 677 ? 32.624 14.677 30.431 1.00 91.06 677 VAL A O 1
ATOM 5191 N N . ILE A 1 678 ? 33.568 16.378 29.314 1.00 90.75 678 ILE A N 1
ATOM 5192 C CA . ILE A 1 678 ? 32.297 17.056 29.000 1.00 90.75 678 ILE A CA 1
ATOM 5193 C C . ILE A 1 678 ? 31.408 16.163 28.123 1.00 90.75 678 ILE A C 1
ATOM 5195 O O . ILE A 1 678 ? 30.224 16.022 28.418 1.00 90.75 678 ILE A O 1
ATOM 5199 N N . GLN A 1 679 ? 31.968 15.515 27.096 1.00 90.50 679 GLN A N 1
ATOM 5200 C CA . GLN A 1 679 ? 31.233 14.591 26.222 1.00 90.50 679 GLN A CA 1
ATOM 5201 C C . GLN A 1 679 ? 30.603 13.430 27.009 1.00 90.50 679 GLN A C 1
ATOM 5203 O O . GLN A 1 679 ? 29.419 13.150 26.832 1.00 90.50 679 GLN A O 1
ATOM 5208 N N . VAL A 1 680 ? 31.346 12.803 27.931 1.00 90.94 680 VAL A N 1
ATOM 5209 C CA . VAL A 1 680 ? 30.809 11.736 28.799 1.00 90.94 680 VAL A CA 1
ATOM 5210 C C . VAL A 1 680 ? 29.730 12.266 29.751 1.00 90.94 680 VAL A C 1
ATOM 5212 O O . VAL A 1 680 ? 28.686 11.632 29.891 1.00 90.94 680 VAL A O 1
ATOM 5215 N N . LEU A 1 681 ? 29.936 13.429 30.379 1.00 91.06 681 LEU A N 1
ATOM 5216 C CA . LEU A 1 681 ? 28.948 14.030 31.285 1.00 91.06 681 LEU A CA 1
ATOM 5217 C C . LEU A 1 681 ? 27.639 14.382 30.562 1.00 91.06 681 LEU A C 1
ATOM 5219 O O . LEU A 1 681 ? 26.562 14.089 31.076 1.00 91.06 681 LEU A O 1
ATOM 5223 N N . LEU A 1 682 ? 27.715 14.961 29.361 1.00 89.50 682 LEU A N 1
ATOM 5224 C CA . LEU A 1 682 ? 26.532 15.302 28.566 1.00 89.50 682 LEU A CA 1
ATOM 5225 C C . LEU A 1 682 ? 25.837 14.065 27.989 1.00 89.50 682 LEU A C 1
ATOM 5227 O O . LEU A 1 682 ? 24.609 14.035 27.948 1.00 89.50 682 LEU A O 1
ATOM 5231 N N . ALA A 1 683 ? 26.581 13.021 27.614 1.00 89.75 683 ALA A N 1
ATOM 5232 C CA . ALA A 1 683 ? 25.980 11.753 27.218 1.00 89.75 683 ALA A CA 1
ATOM 5233 C C . ALA A 1 683 ? 25.212 11.110 28.385 1.00 89.75 683 ALA A C 1
ATOM 5235 O O . ALA A 1 683 ? 24.050 10.750 28.216 1.00 89.75 683 ALA A O 1
ATOM 5236 N N . LEU A 1 684 ? 25.815 11.036 29.580 1.00 88.81 684 LEU A N 1
ATOM 5237 C CA . LEU A 1 684 ? 25.149 10.541 30.791 1.00 88.81 684 LEU A CA 1
ATOM 5238 C C . LEU A 1 684 ? 23.890 11.350 31.118 1.00 88.81 684 LEU A C 1
ATOM 5240 O O . LEU A 1 684 ? 22.843 10.759 31.375 1.00 88.81 684 LEU A O 1
ATOM 5244 N N . HIS A 1 685 ? 23.965 12.683 31.047 1.00 89.12 685 HIS A N 1
ATOM 5245 C CA . HIS A 1 685 ? 22.799 13.553 31.205 1.00 89.12 685 HIS A CA 1
ATOM 5246 C C . HIS A 1 685 ? 21.666 13.171 30.242 1.00 89.12 685 HIS A C 1
ATOM 5248 O O . HIS A 1 685 ? 20.554 12.896 30.687 1.00 89.12 685 HIS A O 1
ATOM 5254 N N . MET A 1 686 ? 21.948 13.077 28.937 1.00 88.75 686 MET A N 1
ATOM 5255 C CA . MET A 1 686 ? 20.930 12.753 27.928 1.00 88.75 686 MET A CA 1
ATOM 5256 C C . MET A 1 686 ? 20.319 11.357 28.134 1.00 88.75 686 MET A C 1
ATOM 5258 O O . MET A 1 686 ? 19.112 11.197 27.962 1.00 88.75 686 MET A O 1
ATOM 5262 N N . LEU A 1 687 ? 21.109 10.369 28.576 1.00 87.12 687 LEU A N 1
ATOM 5263 C CA . LEU A 1 687 ? 20.627 9.020 28.904 1.00 87.12 687 LEU A CA 1
ATOM 5264 C C . LEU A 1 687 ? 19.668 9.008 30.109 1.00 87.12 687 LEU A C 1
ATOM 5266 O O . LEU A 1 687 ? 18.665 8.296 30.084 1.00 87.12 687 LEU A O 1
ATOM 5270 N N . PHE A 1 688 ? 19.923 9.807 31.150 1.00 87.00 688 PHE A N 1
ATOM 5271 C CA . PHE A 1 688 ? 19.004 9.917 32.291 1.00 87.00 688 PHE A CA 1
ATOM 5272 C C . PHE A 1 688 ? 17.784 10.797 31.984 1.00 87.00 688 PHE A C 1
ATOM 5274 O O . PHE A 1 688 ? 16.669 10.447 32.372 1.00 87.00 688 PHE A O 1
ATOM 5281 N N . ALA A 1 689 ? 17.959 11.891 31.238 1.00 86.56 689 ALA A N 1
ATOM 5282 C CA . ALA A 1 689 ? 16.874 12.768 30.800 1.00 86.56 689 ALA A CA 1
ATOM 5283 C C . ALA A 1 689 ? 15.874 12.041 29.877 1.00 86.56 689 ALA A C 1
ATOM 5285 O O . ALA A 1 689 ? 14.666 12.250 29.990 1.00 86.56 689 ALA A O 1
ATOM 5286 N N . PHE A 1 690 ? 16.356 11.123 29.029 1.00 88.50 690 PHE A N 1
ATOM 5287 C CA . PHE A 1 690 ? 15.535 10.257 28.171 1.00 88.50 690 PHE A CA 1
ATOM 5288 C C . PHE A 1 690 ? 14.461 9.498 28.966 1.00 88.50 690 PHE A C 1
ATOM 5290 O O . PHE A 1 690 ? 13.300 9.468 28.557 1.00 88.50 690 PHE A O 1
ATOM 5297 N N . LEU A 1 691 ? 14.824 8.942 30.130 1.00 84.75 691 LEU A N 1
ATOM 5298 C CA . LEU A 1 691 ? 13.901 8.199 30.998 1.00 84.75 691 LEU A CA 1
ATOM 5299 C C . LEU A 1 691 ? 12.783 9.093 31.562 1.00 84.75 691 LEU A C 1
ATOM 5301 O O . LEU A 1 691 ? 11.652 8.630 31.711 1.00 84.75 691 LEU A O 1
ATOM 5305 N N . LEU A 1 692 ? 13.073 10.375 31.823 1.00 82.62 692 LEU A N 1
ATOM 5306 C CA . LEU A 1 692 ? 12.078 11.352 32.283 1.00 82.62 692 LEU A CA 1
ATOM 5307 C C . LEU A 1 692 ? 11.062 11.672 31.177 1.00 82.62 692 LEU A C 1
ATOM 5309 O O . LEU A 1 692 ? 9.859 11.691 31.432 1.00 82.62 692 LEU A O 1
ATOM 5313 N N . VAL A 1 693 ? 11.551 11.895 29.951 1.00 85.19 693 VAL A N 1
ATOM 5314 C CA . VAL A 1 693 ? 10.738 12.236 28.770 1.00 85.19 693 VAL A CA 1
ATOM 5315 C C . VAL A 1 693 ? 9.806 11.081 28.398 1.00 85.19 693 VAL A C 1
ATOM 5317 O O . VAL A 1 693 ? 8.589 11.259 28.334 1.00 85.19 693 VAL A O 1
ATOM 5320 N N . ILE A 1 694 ? 10.354 9.880 28.180 1.00 84.75 694 ILE A N 1
ATOM 5321 C CA . ILE A 1 694 ? 9.587 8.776 27.584 1.00 84.75 694 ILE A CA 1
ATOM 5322 C C . ILE A 1 694 ? 8.560 8.154 28.538 1.00 84.75 694 ILE A C 1
ATOM 5324 O O . ILE A 1 694 ? 7.617 7.498 28.088 1.00 84.75 694 ILE A O 1
ATOM 5328 N N . ASN A 1 695 ? 8.696 8.357 29.854 1.00 80.88 695 ASN A N 1
ATOM 5329 C CA . ASN A 1 695 ? 7.758 7.790 30.821 1.00 80.88 695 ASN A CA 1
ATOM 5330 C C . ASN A 1 695 ? 6.330 8.352 30.675 1.00 80.88 695 ASN A C 1
ATOM 5332 O O . ASN A 1 695 ? 5.386 7.604 30.913 1.00 80.88 695 ASN A O 1
ATOM 5336 N N . ALA A 1 696 ? 6.159 9.612 30.255 1.00 79.50 696 ALA A N 1
ATOM 5337 C CA . ALA A 1 696 ? 4.833 10.215 30.085 1.00 79.50 696 ALA A CA 1
ATOM 5338 C C . ALA A 1 696 ? 4.031 9.523 28.962 1.00 79.50 696 ALA A C 1
ATOM 5340 O O . ALA A 1 696 ? 2.982 8.943 29.242 1.00 79.50 696 ALA A O 1
ATOM 5341 N N . SER A 1 697 ? 4.573 9.442 27.738 1.00 81.88 697 SER A N 1
ATOM 5342 C CA . SER A 1 697 ? 3.973 8.637 26.657 1.00 81.88 697 SER A CA 1
ATOM 5343 C C . SER A 1 697 ? 3.834 7.165 27.046 1.00 81.88 697 SER A C 1
ATOM 5345 O O . SER A 1 697 ? 2.848 6.522 26.703 1.00 81.88 697 SER A O 1
ATOM 5347 N N . SER A 1 698 ? 4.786 6.607 27.803 1.00 83.44 698 SER A N 1
ATOM 5348 C CA . SER A 1 698 ? 4.699 5.199 28.216 1.00 83.44 698 SER A CA 1
ATOM 5349 C C . SER A 1 698 ? 3.488 4.940 29.116 1.00 83.44 698 SER A C 1
ATOM 5351 O O . SER A 1 698 ? 2.827 3.918 28.965 1.00 83.44 698 SER A O 1
ATOM 5353 N N . GLN A 1 699 ? 3.154 5.875 30.011 1.00 78.31 699 GLN A N 1
ATOM 5354 C CA . GLN A 1 699 ? 1.945 5.804 30.833 1.00 78.31 699 GLN A CA 1
ATOM 5355 C C . GLN A 1 699 ? 0.664 5.977 29.996 1.00 78.31 699 GLN A C 1
ATOM 5357 O O . GLN A 1 699 ? -0.306 5.267 30.249 1.00 78.31 699 GLN A O 1
ATOM 5362 N N . GLU A 1 700 ? 0.657 6.833 28.966 1.00 75.25 700 GLU A N 1
ATOM 5363 C CA . GLU A 1 700 ? -0.499 6.990 28.063 1.00 75.25 700 GLU A CA 1
ATOM 5364 C C . GLU A 1 700 ? -0.742 5.735 27.197 1.00 75.25 700 GLU A C 1
ATOM 5366 O O . GLU A 1 700 ? -1.879 5.273 27.070 1.00 75.25 700 GLU A O 1
ATOM 5371 N N . PHE A 1 701 ? 0.319 5.095 26.692 1.00 76.88 701 PHE A N 1
ATOM 5372 C CA . PHE A 1 701 ? 0.221 3.802 26.002 1.00 76.88 701 PHE A CA 1
ATOM 5373 C C . PHE A 1 701 ? -0.207 2.666 26.950 1.00 76.88 701 PHE A C 1
ATOM 5375 O O . PHE A 1 701 ? -0.983 1.792 26.555 1.00 76.88 701 PHE A O 1
ATOM 5382 N N . GLU A 1 702 ? 0.241 2.668 28.209 1.00 81.75 702 GLU A N 1
ATOM 5383 C CA . GLU A 1 702 ? -0.229 1.715 29.222 1.00 81.75 702 GLU A CA 1
ATOM 5384 C C . GLU A 1 702 ? -1.715 1.919 29.573 1.00 81.75 702 GLU A C 1
ATOM 5386 O O . GLU A 1 702 ? -2.446 0.929 29.651 1.00 81.75 702 GLU A O 1
ATOM 5391 N N . GLU A 1 703 ? -2.194 3.166 29.687 1.00 74.38 703 GLU A N 1
ATOM 5392 C CA . GLU A 1 703 ? -3.619 3.501 29.851 1.00 74.38 703 GLU A CA 1
ATOM 5393 C C . GLU A 1 703 ? -4.442 2.971 28.661 1.00 74.38 703 GLU A C 1
ATOM 5395 O O . GLU A 1 703 ? -5.441 2.268 28.848 1.00 74.38 703 GLU A O 1
ATOM 5400 N N . PHE A 1 704 ? -3.981 3.231 27.431 1.00 71.25 704 PHE A N 1
ATOM 5401 C CA . PHE A 1 704 ? -4.639 2.810 26.191 1.00 71.25 704 PHE A CA 1
ATOM 5402 C C . PHE A 1 704 ? -4.753 1.281 26.063 1.00 71.25 704 PHE A C 1
ATOM 5404 O O . PHE A 1 704 ? -5.829 0.755 25.761 1.00 71.25 704 PHE A O 1
ATOM 5411 N N . PHE A 1 705 ? -3.672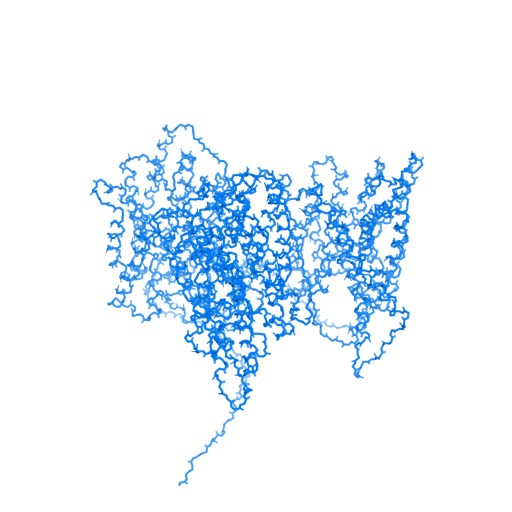 0.546 26.346 1.00 71.38 705 PHE A N 1
ATOM 5412 C CA . PHE A 1 705 ? -3.658 -0.923 26.326 1.00 71.38 705 PHE A CA 1
ATOM 5413 C C . PHE A 1 705 ? -4.159 -1.576 27.630 1.00 71.38 705 PHE A C 1
ATOM 5415 O O . PHE A 1 705 ? -4.201 -2.806 27.718 1.00 71.38 705 PHE A O 1
ATOM 5422 N N . LYS A 1 706 ? -4.578 -0.779 28.625 1.00 77.38 706 LYS A N 1
ATOM 5423 C CA . LYS A 1 706 ? -5.047 -1.217 29.955 1.00 77.38 706 LYS A CA 1
ATOM 5424 C C . LYS A 1 706 ? -4.051 -2.136 30.671 1.00 77.38 706 LYS A C 1
ATOM 5426 O O . LYS A 1 706 ? -4.411 -3.165 31.249 1.00 77.38 706 LYS A O 1
ATOM 5431 N N . ILE A 1 707 ? -2.779 -1.762 30.602 1.00 75.88 707 ILE A N 1
ATOM 5432 C CA . ILE A 1 707 ? -1.670 -2.423 31.288 1.00 75.88 707 ILE A CA 1
ATOM 5433 C C . ILE A 1 707 ? -1.627 -1.890 32.731 1.00 75.88 707 ILE A C 1
ATOM 5435 O O . ILE A 1 707 ? -1.751 -0.686 32.934 1.00 75.88 707 ILE A O 1
ATOM 5439 N N . PRO A 1 708 ? -1.503 -2.752 33.758 1.00 71.94 708 PRO A N 1
ATOM 5440 C CA . PRO A 1 708 ? -1.471 -2.293 35.143 1.00 71.94 708 PRO A CA 1
ATOM 5441 C C . PRO A 1 708 ? -0.154 -1.572 35.458 1.00 71.94 708 PRO A C 1
ATOM 5443 O O . PRO A 1 708 ? 0.912 -2.077 35.124 1.00 71.94 708 PRO A O 1
ATOM 5446 N N . ASN A 1 709 ? -0.222 -0.471 36.215 1.00 66.12 709 ASN A N 1
ATOM 5447 C CA . ASN A 1 709 ? 0.918 0.392 36.586 1.00 66.12 709 ASN A CA 1
ATOM 5448 C C . ASN A 1 709 ? 2.011 -0.272 37.464 1.00 66.12 709 ASN A C 1
ATOM 5450 O O . ASN A 1 709 ? 2.895 0.417 37.969 1.00 66.12 709 ASN A O 1
ATOM 5454 N N . LYS A 1 710 ? 1.950 -1.589 37.697 1.00 69.00 710 LYS A N 1
ATOM 5455 C CA . LYS A 1 710 ? 2.985 -2.360 38.402 1.00 69.00 710 LYS A CA 1
ATOM 5456 C C . LYS A 1 710 ? 3.963 -2.961 37.388 1.00 69.00 710 LYS A C 1
ATOM 5458 O O . LYS A 1 710 ? 3.597 -3.235 36.247 1.00 69.00 710 LYS A O 1
ATOM 5463 N N . PHE A 1 711 ? 5.195 -3.226 37.817 1.00 74.75 711 PHE A N 1
ATOM 5464 C CA . PHE A 1 711 ? 6.157 -3.966 36.999 1.00 74.75 711 PHE A CA 1
ATOM 5465 C C . PHE A 1 711 ? 5.589 -5.339 36.589 1.00 74.75 711 PHE A C 1
ATOM 5467 O O . PHE A 1 711 ? 5.005 -6.048 37.409 1.00 74.75 711 PHE A O 1
ATOM 5474 N N . GLY A 1 712 ? 5.753 -5.717 35.319 1.00 74.38 712 GLY A N 1
ATOM 5475 C CA . GLY A 1 712 ? 5.246 -6.979 34.779 1.00 74.38 712 GLY A CA 1
ATOM 5476 C C . GLY A 1 712 ? 5.451 -7.103 33.269 1.00 74.38 712 GLY A C 1
ATOM 5477 O O . GLY A 1 712 ? 5.669 -6.112 32.572 1.00 74.38 712 GLY A O 1
ATOM 5478 N N . TRP A 1 713 ? 5.365 -8.323 32.732 1.00 74.69 713 TRP A N 1
ATOM 5479 C CA . TRP A 1 713 ? 5.796 -8.612 31.356 1.00 74.69 713 TRP A CA 1
ATOM 5480 C C . TRP A 1 713 ? 5.045 -7.819 30.270 1.00 74.69 713 TRP A C 1
ATOM 5482 O O . TRP A 1 713 ? 5.634 -7.461 29.256 1.00 74.69 713 TRP A O 1
ATOM 5492 N N . LYS A 1 714 ? 3.769 -7.463 30.479 1.00 77.06 714 LYS A N 1
ATOM 5493 C CA . LYS A 1 714 ? 3.009 -6.618 29.532 1.00 77.06 714 LYS A CA 1
ATOM 5494 C C . LYS A 1 714 ? 3.605 -5.210 29.404 1.00 77.06 714 LYS A C 1
ATOM 5496 O O . LYS A 1 714 ? 3.677 -4.673 28.302 1.00 77.06 714 LYS A O 1
ATOM 5501 N N . ARG A 1 715 ? 4.075 -4.650 30.524 1.00 82.31 715 ARG A N 1
ATOM 5502 C CA . ARG A 1 715 ? 4.772 -3.360 30.598 1.00 82.31 715 ARG A CA 1
ATOM 5503 C C . ARG A 1 715 ? 6.150 -3.433 29.941 1.00 82.31 715 ARG A C 1
ATOM 5505 O O . ARG A 1 715 ? 6.509 -2.538 29.181 1.00 82.31 715 ARG A O 1
ATOM 5512 N N . VAL A 1 716 ? 6.871 -4.535 30.165 1.00 81.56 716 VAL A N 1
ATOM 5513 C CA . VAL A 1 716 ? 8.117 -4.853 29.448 1.00 81.56 716 VAL A CA 1
ATOM 5514 C C . VAL A 1 716 ? 7.864 -4.851 27.938 1.00 81.56 716 VAL A C 1
ATOM 5516 O O . VAL A 1 716 ? 8.550 -4.132 27.218 1.00 81.56 716 VAL A O 1
ATOM 5519 N N . VAL A 1 717 ? 6.840 -5.560 27.449 1.00 80.94 717 VAL A N 1
ATOM 5520 C CA . VAL A 1 717 ? 6.513 -5.631 26.012 1.00 80.94 717 VAL A CA 1
ATOM 5521 C C . VAL A 1 717 ? 6.151 -4.262 25.427 1.00 80.94 717 VAL A C 1
ATOM 5523 O O . VAL A 1 717 ? 6.743 -3.885 24.416 1.00 80.94 717 VAL A O 1
ATOM 5526 N N . ILE A 1 718 ? 5.240 -3.490 26.039 1.00 80.31 718 ILE A N 1
ATOM 5527 C CA . ILE A 1 718 ? 4.836 -2.195 25.460 1.00 80.31 718 ILE A CA 1
ATOM 5528 C C . ILE A 1 718 ? 6.006 -1.202 25.434 1.00 80.31 718 ILE A C 1
ATOM 5530 O O . ILE A 1 718 ? 6.304 -0.652 24.375 1.00 80.31 718 ILE A O 1
ATOM 5534 N N . ARG A 1 719 ? 6.757 -1.055 26.536 1.00 85.88 719 ARG A N 1
ATOM 5535 C CA . ARG A 1 719 ? 7.889 -0.116 26.605 1.00 85.88 719 ARG A CA 1
ATOM 5536 C C . ARG A 1 719 ? 9.063 -0.552 25.723 1.00 85.88 719 ARG A C 1
ATOM 5538 O O . ARG A 1 719 ? 9.721 0.298 25.129 1.00 85.88 719 ARG A O 1
ATOM 5545 N N . SER A 1 720 ? 9.273 -1.857 25.538 1.00 86.19 720 SER A N 1
ATOM 5546 C CA . SER A 1 720 ? 10.247 -2.371 24.561 1.00 86.19 720 SER A CA 1
ATOM 5547 C C . SER A 1 720 ? 9.798 -2.122 23.117 1.00 86.19 720 SER A C 1
ATOM 5549 O O . SER A 1 720 ? 10.630 -1.804 22.275 1.00 86.19 720 SER A O 1
ATOM 5551 N N . SER A 1 721 ? 8.494 -2.186 22.817 1.00 81.56 721 SER A N 1
ATOM 5552 C CA . SER A 1 721 ? 7.976 -1.831 21.486 1.00 81.56 721 SER A CA 1
ATOM 5553 C C . SER A 1 721 ? 8.104 -0.332 21.183 1.00 81.56 721 SER A C 1
ATOM 5555 O O . SER A 1 721 ? 8.449 0.038 20.063 1.00 81.56 721 SER A O 1
ATOM 5557 N N . MET A 1 722 ? 7.943 0.530 22.194 1.00 82.50 722 MET A N 1
ATOM 5558 C CA . MET A 1 722 ? 8.223 1.966 22.085 1.00 82.50 722 MET A CA 1
ATOM 5559 C C . MET A 1 722 ? 9.717 2.236 21.875 1.00 82.50 722 MET A C 1
ATOM 5561 O O . MET A 1 722 ? 10.069 3.075 21.052 1.00 82.50 722 MET A O 1
ATOM 5565 N N . MET A 1 723 ? 10.604 1.494 22.549 1.00 87.69 723 MET A N 1
ATOM 5566 C CA . MET A 1 723 ? 12.045 1.567 22.282 1.00 87.69 723 MET A CA 1
ATOM 5567 C C . MET A 1 723 ? 12.387 1.085 20.863 1.00 87.69 723 MET A C 1
ATOM 5569 O O . MET A 1 723 ? 13.176 1.732 20.188 1.00 87.69 723 MET A O 1
ATOM 5573 N N . LEU A 1 724 ? 11.759 0.020 20.349 1.00 79.50 724 LEU A N 1
ATOM 5574 C CA . LEU A 1 724 ? 11.938 -0.400 18.950 1.00 79.50 724 LEU A CA 1
ATOM 5575 C C . LEU A 1 724 ? 11.475 0.670 17.950 1.00 79.50 724 LEU A C 1
ATOM 5577 O O . LEU A 1 724 ? 12.140 0.863 16.936 1.00 79.50 724 LEU A O 1
ATOM 5581 N N . PHE A 1 725 ? 10.396 1.401 18.244 1.00 78.31 725 PHE A N 1
ATOM 5582 C CA . PHE A 1 725 ? 9.974 2.560 17.451 1.00 78.31 725 PHE A CA 1
ATOM 5583 C C . PHE A 1 725 ? 10.988 3.715 17.526 1.00 78.31 725 PHE A C 1
ATOM 5585 O O . PHE A 1 725 ? 11.346 4.270 16.494 1.00 78.31 725 PHE A O 1
ATOM 5592 N N . ILE A 1 726 ? 11.521 4.033 18.712 1.00 82.44 726 ILE A N 1
ATOM 5593 C CA . ILE A 1 726 ? 12.569 5.057 18.883 1.00 82.44 726 ILE A CA 1
ATOM 5594 C C . ILE A 1 726 ? 13.869 4.663 18.172 1.00 82.44 726 ILE A C 1
ATOM 5596 O O . ILE A 1 726 ? 14.506 5.528 17.583 1.00 82.44 726 ILE A O 1
ATOM 5600 N N . ILE A 1 727 ? 14.252 3.382 18.186 1.00 80.31 727 ILE A N 1
ATOM 5601 C CA . ILE A 1 727 ? 15.397 2.867 17.423 1.00 80.31 727 ILE A CA 1
ATOM 5602 C C . ILE A 1 727 ? 15.119 3.016 15.926 1.00 80.31 727 ILE A C 1
ATOM 5604 O O . ILE A 1 727 ? 15.924 3.617 15.231 1.00 80.31 727 ILE A O 1
ATOM 5608 N N . PHE A 1 728 ? 13.984 2.514 15.432 1.00 71.75 728 PHE A N 1
ATOM 5609 C CA . PHE A 1 728 ? 13.601 2.609 14.019 1.00 71.75 728 PHE A CA 1
ATOM 5610 C C . PHE A 1 728 ? 13.499 4.062 13.527 1.00 71.75 728 PHE A C 1
ATOM 5612 O O . PHE A 1 728 ? 13.783 4.328 12.366 1.00 71.75 728 PHE A O 1
ATOM 5619 N N . MET A 1 729 ? 13.162 5.002 14.413 1.00 67.62 729 MET A N 1
ATOM 5620 C CA . MET A 1 729 ? 13.295 6.434 14.161 1.00 67.62 729 MET A CA 1
ATOM 5621 C C . MET A 1 729 ? 14.772 6.869 14.176 1.00 67.62 729 MET A C 1
ATOM 5623 O O . MET A 1 729 ? 15.368 7.048 13.120 1.00 67.62 729 MET A O 1
ATOM 5627 N N . ALA A 1 730 ? 15.406 6.959 15.351 1.00 72.06 730 ALA A N 1
ATOM 5628 C CA . ALA A 1 730 ? 16.756 7.509 15.541 1.00 72.06 730 ALA A CA 1
ATOM 5629 C C . ALA A 1 730 ? 17.828 6.901 14.621 1.00 72.06 730 ALA A C 1
ATOM 5631 O O . ALA A 1 730 ? 18.774 7.580 14.235 1.00 72.06 730 ALA A O 1
ATOM 5632 N N . GLN A 1 731 ? 17.668 5.645 14.214 1.00 70.38 731 GLN A N 1
ATOM 5633 C CA . GLN A 1 731 ? 18.487 5.017 13.187 1.00 70.38 731 GLN A CA 1
ATOM 5634 C C . GLN A 1 731 ? 18.203 5.555 11.771 1.00 70.38 731 GLN A C 1
ATOM 5636 O O . GLN A 1 731 ? 18.392 4.794 10.824 1.00 70.38 731 GLN A O 1
ATOM 5641 N N . SER A 1 732 ? 17.734 6.799 11.553 1.00 61.56 732 SER A N 1
ATOM 5642 C CA . SER A 1 732 ? 17.466 7.207 10.168 1.00 61.56 732 SER A CA 1
ATOM 5643 C C . SER A 1 732 ? 17.393 8.654 9.685 1.00 61.56 732 SER A C 1
ATOM 5645 O O . SER A 1 732 ? 17.663 8.872 8.508 1.00 61.56 732 SER A O 1
ATOM 5647 N N . ILE A 1 733 ? 17.165 9.664 10.508 1.00 62.69 733 ILE A N 1
ATOM 5648 C CA . ILE A 1 733 ? 17.546 11.033 10.147 1.00 62.69 733 ILE A CA 1
ATOM 5649 C C . ILE A 1 733 ? 18.689 11.394 11.096 1.00 62.69 733 ILE A C 1
ATOM 5651 O O . ILE A 1 733 ? 18.520 12.214 11.999 1.00 62.69 733 ILE A O 1
ATOM 5655 N N . PRO A 1 734 ? 19.896 10.803 10.913 1.00 60.88 734 PRO A N 1
ATOM 5656 C CA . PRO A 1 734 ? 21.024 10.958 11.837 1.00 60.88 734 PRO A CA 1
ATOM 5657 C C . PRO A 1 734 ? 21.609 12.387 11.868 1.00 60.88 734 PRO A C 1
ATOM 5659 O O . PRO A 1 734 ? 22.659 12.623 12.459 1.00 60.88 734 PRO A O 1
ATOM 5662 N N . LYS A 1 735 ? 20.944 13.372 11.246 1.00 64.56 735 LYS A N 1
ATOM 5663 C CA . LYS A 1 735 ? 21.310 14.794 11.253 1.00 64.56 735 LYS A CA 1
ATOM 5664 C C . LYS A 1 735 ? 20.583 15.554 12.364 1.00 64.56 735 LYS A C 1
ATOM 5666 O O . LYS A 1 735 ? 19.672 16.345 12.105 1.00 64.56 735 LYS A O 1
ATOM 5671 N N . PHE A 1 736 ? 21.070 15.347 13.589 1.00 65.69 736 PHE A N 1
ATOM 5672 C CA . PHE A 1 736 ? 20.678 16.013 14.841 1.00 65.69 736 PHE A CA 1
ATOM 5673 C C . PHE A 1 736 ? 20.094 17.434 14.673 1.00 65.69 736 PHE A C 1
ATOM 5675 O O . PHE A 1 736 ? 18.919 17.644 14.968 1.00 65.69 736 PHE A O 1
ATOM 5682 N N . GLY A 1 737 ? 20.866 18.402 14.158 1.00 64.25 737 GLY A N 1
ATOM 5683 C CA . GLY A 1 737 ? 20.454 19.815 14.114 1.00 64.25 737 GLY A CA 1
ATOM 5684 C C . GLY A 1 737 ? 19.214 20.111 13.253 1.00 64.25 737 GLY A C 1
ATOM 5685 O O . GLY A 1 737 ? 18.443 21.025 13.562 1.00 64.25 737 GLY A O 1
ATOM 5686 N N . LYS A 1 738 ? 18.969 19.314 12.203 1.00 68.31 738 LYS A N 1
ATOM 5687 C CA . LYS A 1 738 ? 17.798 19.469 11.320 1.00 68.31 738 LYS A CA 1
ATOM 5688 C C . LYS A 1 738 ? 16.541 18.824 11.917 1.00 68.31 738 LYS A C 1
ATOM 5690 O O . LYS A 1 738 ? 15.458 19.388 11.794 1.00 68.31 738 LYS A O 1
ATOM 5695 N N . VAL A 1 739 ? 16.687 17.706 12.635 1.00 67.62 739 VAL A N 1
ATOM 5696 C CA . VAL A 1 739 ? 15.594 17.095 13.418 1.00 67.62 739 VAL A CA 1
ATOM 5697 C C . VAL A 1 739 ? 15.201 17.999 14.590 1.00 67.62 739 VAL A C 1
ATOM 5699 O O . VAL A 1 739 ? 14.023 18.298 14.773 1.00 67.62 739 VAL A O 1
ATOM 5702 N N . LEU A 1 740 ? 16.187 18.504 15.338 1.00 76.00 740 LEU A N 1
ATOM 5703 C CA . LEU A 1 740 ? 15.983 19.380 16.493 1.00 76.00 740 LEU A CA 1
ATOM 5704 C C . LEU A 1 740 ? 15.199 20.650 16.120 1.00 76.00 740 LEU A C 1
ATOM 5706 O O . LEU A 1 740 ? 14.205 20.983 16.767 1.00 76.00 740 LEU A O 1
ATOM 5710 N N . SER A 1 741 ? 15.603 21.340 15.050 1.00 71.25 741 SER A N 1
ATOM 5711 C CA . SER A 1 741 ? 14.917 22.556 14.588 1.00 71.25 741 SER A CA 1
ATOM 5712 C C . SER A 1 741 ? 13.514 22.272 14.030 1.00 71.25 741 SER A C 1
ATOM 5714 O O . SER A 1 741 ? 12.601 23.063 14.276 1.00 71.25 741 SER A O 1
ATOM 5716 N N . LEU A 1 742 ? 13.296 21.124 13.373 1.00 75.81 742 LEU A N 1
ATOM 5717 C CA . LEU A 1 742 ? 11.978 20.696 12.889 1.00 75.81 742 LEU A CA 1
ATOM 5718 C C . LEU A 1 742 ? 10.995 20.390 14.035 1.00 75.81 742 LEU A C 1
ATOM 5720 O O . LEU A 1 742 ? 9.865 20.882 14.017 1.00 75.81 742 LEU A O 1
ATOM 5724 N N . VAL A 1 743 ? 11.408 19.614 15.044 1.00 75.25 743 VAL A N 1
ATOM 5725 C CA . VAL A 1 743 ? 10.571 19.295 16.222 1.00 75.25 743 VAL A CA 1
ATOM 5726 C C . VAL A 1 743 ? 10.301 20.559 17.050 1.00 75.25 743 VAL A C 1
ATOM 5728 O O . VAL A 1 743 ? 9.171 20.780 17.495 1.00 75.25 743 VAL A O 1
ATOM 5731 N N . GLY A 1 744 ? 11.307 21.433 17.179 1.00 74.75 744 GLY A N 1
ATOM 5732 C CA . GLY A 1 744 ? 11.209 22.750 17.809 1.00 74.75 744 GLY A CA 1
ATOM 5733 C C . GLY A 1 744 ? 10.160 23.654 17.157 1.00 74.75 744 GLY A C 1
ATOM 5734 O O . GLY A 1 744 ? 9.231 24.117 17.823 1.00 74.75 744 GLY A O 1
ATOM 5735 N N . GLY A 1 745 ? 10.276 23.867 15.843 1.00 75.12 745 GLY A N 1
ATOM 5736 C CA . GLY A 1 745 ? 9.388 24.734 15.062 1.00 75.12 745 GLY A CA 1
ATOM 5737 C C . GLY A 1 745 ? 7.954 24.215 14.893 1.00 75.12 745 GLY A C 1
ATOM 5738 O O . GLY A 1 745 ? 7.065 25.006 14.590 1.00 75.12 745 GLY A O 1
ATOM 5739 N N . SER A 1 746 ? 7.706 22.920 15.116 1.00 79.00 746 SER A N 1
ATOM 5740 C CA . SER A 1 746 ? 6.388 22.293 14.942 1.00 79.00 746 SER A CA 1
ATOM 5741 C C . SER A 1 746 ? 5.737 21.896 16.277 1.00 79.00 746 SER A C 1
ATOM 5743 O O . SER A 1 746 ? 5.115 22.730 16.940 1.00 79.00 746 SER A O 1
ATOM 5745 N N . ALA A 1 747 ? 5.862 20.633 16.693 1.00 77.19 747 ALA A N 1
ATOM 5746 C CA . ALA A 1 747 ? 5.149 20.068 17.839 1.00 77.19 747 ALA A CA 1
ATOM 5747 C C . ALA A 1 747 ? 5.495 20.754 19.171 1.00 77.19 747 ALA A C 1
ATOM 5749 O O . ALA A 1 747 ? 4.607 20.946 20.006 1.00 77.19 747 ALA A O 1
ATOM 5750 N N . ILE A 1 748 ? 6.746 21.185 19.367 1.00 82.88 748 ILE A N 1
ATOM 5751 C CA . ILE A 1 748 ? 7.137 21.944 20.562 1.00 82.88 748 ILE A CA 1
ATOM 5752 C C . ILE A 1 748 ? 6.524 23.348 20.546 1.00 82.88 748 ILE A C 1
ATOM 5754 O O . ILE A 1 748 ? 5.913 23.745 21.532 1.00 82.88 748 ILE A O 1
ATOM 5758 N N . THR A 1 749 ? 6.589 24.085 19.434 1.00 85.31 749 THR A N 1
ATOM 5759 C CA . THR A 1 749 ? 5.961 25.419 19.340 1.00 85.31 749 THR A CA 1
ATOM 5760 C C . THR A 1 749 ? 4.439 25.358 19.569 1.00 85.31 749 THR A C 1
ATOM 5762 O O . THR A 1 749 ? 3.861 26.244 20.212 1.00 85.31 749 THR A O 1
ATOM 5765 N N . LEU A 1 750 ? 3.775 24.278 19.139 1.00 80.94 750 LEU A N 1
ATOM 5766 C CA . LEU A 1 750 ? 2.365 24.038 19.456 1.00 80.94 750 LEU A CA 1
ATOM 5767 C C . LEU A 1 750 ? 2.143 23.686 20.938 1.00 80.94 750 LEU A C 1
ATOM 5769 O O . LEU A 1 750 ? 1.382 24.378 21.614 1.00 80.94 750 LEU A O 1
ATOM 5773 N N . THR A 1 751 ? 2.810 22.659 21.472 1.00 82.88 751 THR A N 1
ATOM 5774 C CA . THR A 1 751 ? 2.570 22.161 22.846 1.00 82.88 751 THR A CA 1
ATOM 5775 C C . THR A 1 751 ? 3.120 23.065 23.957 1.00 82.88 751 THR A C 1
ATOM 5777 O O . THR A 1 751 ? 2.539 23.104 25.039 1.00 82.88 751 THR A O 1
ATOM 5780 N N . ALA A 1 752 ? 4.178 23.837 23.696 1.00 84.69 752 ALA A N 1
ATOM 5781 C CA . ALA A 1 752 ? 4.840 24.739 24.646 1.00 84.69 752 ALA A CA 1
ATOM 5782 C C . ALA A 1 752 ? 4.557 26.237 24.400 1.00 84.69 752 ALA A C 1
ATOM 5784 O O . ALA A 1 752 ? 5.154 27.092 25.053 1.00 84.69 752 ALA A O 1
ATOM 5785 N N . SER A 1 753 ? 3.652 26.599 23.481 1.00 85.25 753 SER A N 1
ATOM 5786 C CA . SER A 1 753 ? 3.172 27.988 23.346 1.00 85.25 753 SER A CA 1
ATOM 5787 C C . SER A 1 753 ? 1.724 28.096 22.870 1.00 85.25 753 SER A C 1
ATOM 5789 O O . SER A 1 753 ? 0.893 28.644 23.591 1.00 85.25 753 SER A O 1
ATOM 5791 N N . VAL A 1 754 ? 1.380 27.563 21.696 1.00 85.19 754 VAL A N 1
ATOM 5792 C CA . VAL A 1 754 ? 0.057 27.824 21.093 1.00 85.19 754 VAL A CA 1
ATOM 5793 C C . VAL A 1 754 ? -1.085 27.138 21.858 1.00 85.19 754 VAL A C 1
ATOM 5795 O O . VAL A 1 754 ? -2.050 27.796 22.251 1.00 85.19 754 VAL A O 1
ATOM 5798 N N . PHE A 1 755 ? -0.985 25.831 22.111 1.00 86.50 755 PHE A N 1
ATOM 5799 C CA . PHE A 1 755 ? -2.041 25.054 22.763 1.00 86.50 755 PHE A CA 1
ATOM 5800 C C . PHE A 1 755 ? -2.305 25.467 24.219 1.00 86.50 755 PHE A C 1
ATOM 5802 O O . PHE A 1 755 ? -3.474 25.697 24.527 1.00 86.50 755 PHE A O 1
ATOM 5809 N N . PRO A 1 756 ? -1.305 25.659 25.107 1.00 87.69 756 PRO A N 1
ATOM 5810 C CA . PRO A 1 756 ? -1.569 26.117 26.472 1.00 87.69 756 PRO A CA 1
ATOM 5811 C C . PRO A 1 756 ? -2.328 27.444 26.535 1.00 87.69 756 PRO A C 1
ATOM 5813 O O . PRO A 1 756 ? -3.243 27.602 27.344 1.00 87.69 756 PRO A O 1
ATOM 5816 N N . CYS A 1 757 ? -1.988 28.389 25.655 1.00 87.19 757 CYS A N 1
ATOM 5817 C CA . CYS A 1 757 ? -2.651 29.685 25.586 1.00 87.19 757 CYS A CA 1
ATOM 5818 C C . CYS A 1 757 ? -4.089 29.572 25.048 1.00 87.19 757 CYS A C 1
ATOM 5820 O O . CYS A 1 757 ? -4.997 30.198 25.601 1.00 87.19 757 CYS A O 1
ATOM 5822 N N . ILE A 1 758 ? -4.329 28.732 24.030 1.00 83.38 758 ILE A N 1
ATOM 5823 C CA . ILE A 1 758 ? -5.679 28.455 23.510 1.00 83.38 758 ILE A CA 1
ATOM 5824 C C . ILE A 1 758 ? -6.537 27.720 24.547 1.00 83.38 758 ILE A C 1
ATOM 5826 O O . ILE A 1 758 ? -7.684 28.110 24.760 1.00 83.38 758 ILE A O 1
ATOM 5830 N N . PHE A 1 759 ? -6.010 26.692 25.218 1.00 85.56 759 PHE A N 1
ATOM 5831 C CA . PHE A 1 759 ? -6.746 25.937 26.237 1.00 85.56 759 PHE A CA 1
ATOM 5832 C C . PHE A 1 759 ? -7.096 26.818 27.433 1.00 85.56 759 PHE A C 1
ATOM 5834 O O . PHE A 1 759 ? -8.244 26.805 27.872 1.00 85.56 759 PHE A O 1
ATOM 5841 N N . TYR A 1 760 ? -6.161 27.646 27.907 1.00 85.50 760 TYR A N 1
ATOM 5842 C CA . TYR A 1 760 ? -6.406 28.548 29.031 1.00 85.50 760 TYR A CA 1
ATOM 5843 C C . TYR A 1 760 ? -7.468 29.601 28.694 1.00 85.50 760 TYR A C 1
ATOM 5845 O O . TYR A 1 760 ? -8.412 29.802 29.463 1.00 85.50 760 TYR A O 1
ATOM 5853 N N . TYR A 1 761 ? -7.381 30.207 27.505 1.00 84.19 761 TYR A N 1
ATOM 5854 C CA . TYR A 1 761 ? -8.420 31.103 27.000 1.00 84.19 761 TYR A CA 1
ATOM 5855 C C . TYR A 1 761 ? -9.771 30.382 26.878 1.00 84.19 761 TYR A C 1
ATOM 5857 O O . TYR A 1 761 ? -10.799 30.900 27.321 1.00 84.19 761 TYR A O 1
ATOM 5865 N N . ARG A 1 762 ? -9.787 29.167 26.313 1.00 82.50 762 ARG A N 1
ATOM 5866 C CA . ARG A 1 762 ? -11.019 28.418 26.049 1.00 82.50 762 ARG A CA 1
ATOM 5867 C C . ARG A 1 762 ? -11.699 27.957 27.334 1.00 82.50 762 ARG A C 1
ATOM 5869 O O . ARG A 1 762 ? -12.899 28.181 27.459 1.00 82.50 762 ARG A O 1
ATOM 5876 N N . LEU A 1 763 ? -10.967 27.384 28.287 1.00 79.25 763 LEU A N 1
ATOM 5877 C CA . LEU A 1 763 ? -11.500 26.914 29.570 1.00 79.25 763 LEU A CA 1
ATOM 5878 C C . LEU A 1 763 ? -12.054 28.063 30.424 1.00 79.25 763 LEU A C 1
ATOM 5880 O O . LEU A 1 763 ? -13.117 27.911 31.019 1.00 79.25 763 LEU A O 1
ATOM 5884 N N . CYS A 1 764 ? -11.413 29.237 30.413 1.00 77.81 764 CYS A N 1
ATOM 5885 C CA . CYS A 1 764 ? -11.968 30.441 31.040 1.00 77.81 764 CYS A CA 1
ATOM 5886 C C . CYS A 1 764 ? -13.175 31.022 30.272 1.00 77.81 764 CYS A C 1
ATOM 5888 O O . CYS A 1 764 ? -14.035 31.648 30.882 1.00 77.81 764 CYS A O 1
ATOM 5890 N N . SER A 1 765 ? -13.273 30.810 28.951 1.00 75.19 765 SER A N 1
ATOM 5891 C CA . SER A 1 765 ? -14.430 31.241 28.138 1.00 75.19 765 SER A CA 1
ATOM 5892 C C . SER A 1 765 ? -15.669 30.342 28.263 1.00 75.19 765 SER A C 1
ATOM 5894 O O . SER A 1 765 ? -16.733 30.708 27.767 1.00 75.19 765 SER A O 1
ATOM 5896 N N . LEU A 1 766 ? -15.533 29.149 28.853 1.00 74.94 766 LEU A N 1
ATOM 5897 C CA . LEU A 1 766 ? -16.635 28.207 29.039 1.00 74.94 766 LEU A CA 1
ATOM 5898 C C . LEU A 1 766 ? -17.315 28.454 30.390 1.00 74.94 766 LEU A C 1
ATOM 5900 O O . LEU A 1 766 ? -16.728 28.211 31.448 1.00 74.94 766 LEU A O 1
ATOM 5904 N N . THR A 1 767 ? -18.570 28.894 30.329 1.00 64.06 767 THR A N 1
ATOM 5905 C CA . THR A 1 767 ? -19.454 29.095 31.479 1.00 64.06 767 THR A CA 1
ATOM 5906 C C . THR A 1 767 ? -20.627 28.113 31.452 1.00 64.06 767 THR A C 1
ATOM 5908 O O . THR A 1 767 ? -21.194 27.805 30.402 1.00 64.06 767 THR A O 1
ATOM 5911 N N . GLN A 1 768 ? -20.983 27.627 32.636 1.00 68.44 768 GLN A N 1
ATOM 5912 C CA . GLN A 1 768 ? -22.224 26.925 32.965 1.00 68.44 768 GLN A CA 1
ATOM 5913 C C . GLN A 1 768 ? -22.759 27.552 34.261 1.00 68.44 768 GLN A C 1
ATOM 5915 O O . GLN A 1 768 ? -22.010 28.255 34.940 1.00 68.44 768 GLN A O 1
ATOM 5920 N N . SER A 1 769 ? -24.029 27.324 34.607 1.00 65.31 769 SER A N 1
ATOM 5921 C CA . SER A 1 769 ? -24.667 27.921 35.796 1.00 65.31 769 SER A CA 1
ATOM 5922 C C . SER A 1 769 ? -23.935 27.623 37.107 1.00 65.31 769 SER A C 1
ATOM 5924 O O . SER A 1 769 ? -23.970 28.437 38.026 1.00 65.31 769 SER A O 1
ATOM 5926 N N . ASP A 1 770 ? -23.257 26.478 37.164 1.00 70.31 770 ASP A N 1
ATOM 5927 C CA . ASP A 1 770 ? -22.744 25.887 38.399 1.00 70.31 770 ASP A CA 1
ATOM 5928 C C . ASP A 1 770 ? -21.216 26.068 38.535 1.00 70.31 770 ASP A C 1
ATOM 5930 O O . ASP A 1 770 ? -20.594 25.528 39.448 1.00 70.31 770 ASP A O 1
ATOM 5934 N N . TRP A 1 771 ? -20.584 26.813 37.616 1.00 74.38 771 TRP A N 1
ATOM 5935 C CA . TRP A 1 771 ? -19.135 27.043 37.586 1.00 74.38 771 TRP A CA 1
ATOM 5936 C C . TRP A 1 771 ? -18.770 28.485 37.967 1.00 74.38 771 TRP A C 1
ATOM 5938 O O . TRP A 1 771 ? -19.416 29.420 37.493 1.00 74.38 771 TRP A O 1
ATOM 5948 N N . PRO A 1 772 ? -17.679 28.710 38.727 1.00 68.62 772 PRO A N 1
ATOM 5949 C CA . PRO A 1 772 ? -17.213 30.060 39.027 1.00 68.62 772 PRO A CA 1
ATOM 5950 C C . PRO A 1 772 ? -16.750 30.784 37.753 1.00 68.62 772 PRO A C 1
ATOM 5952 O O . PRO A 1 772 ? -15.962 30.246 36.962 1.00 68.62 772 PRO A O 1
ATOM 5955 N N . GLU A 1 773 ? -17.209 32.025 37.567 1.00 68.75 773 GLU A N 1
ATOM 5956 C CA . GLU A 1 773 ? -16.756 32.889 36.473 1.00 68.75 773 GLU A CA 1
ATOM 5957 C C . GLU A 1 773 ? -15.259 33.212 36.610 1.00 68.75 773 GLU A C 1
ATOM 5959 O O . GLU A 1 773 ? -14.775 33.595 37.676 1.00 68.75 773 GLU A O 1
ATOM 5964 N N . ARG A 1 774 ? -14.505 33.084 35.509 1.00 74.25 774 ARG A N 1
ATOM 5965 C CA . ARG A 1 774 ? -13.057 33.347 35.465 1.00 74.25 774 ARG A CA 1
ATOM 5966 C C . ARG A 1 774 ? -12.740 34.407 34.407 1.00 74.25 774 ARG A C 1
ATOM 5968 O O . ARG A 1 774 ? -12.655 34.119 33.215 1.00 74.25 774 ARG A O 1
ATOM 5975 N N . TYR A 1 775 ? -12.550 35.652 34.843 1.00 76.31 775 TYR A N 1
ATOM 5976 C CA . TYR A 1 775 ? -12.240 36.779 33.959 1.00 76.31 775 TYR A CA 1
ATOM 5977 C C . TYR A 1 775 ? -10.737 36.885 33.649 1.00 76.31 775 TYR A C 1
ATOM 5979 O O . TYR A 1 775 ? -9.942 37.220 34.524 1.00 76.31 775 TYR A O 1
ATOM 5987 N N . ILE A 1 776 ? -10.351 36.683 32.383 1.00 81.25 776 ILE A N 1
ATOM 5988 C CA . ILE A 1 776 ? -9.004 37.032 31.894 1.00 81.25 776 ILE A CA 1
ATOM 5989 C C . ILE A 1 776 ? -8.967 38.540 31.548 1.00 81.25 776 ILE A C 1
ATOM 5991 O O . ILE A 1 776 ? -9.772 38.977 30.711 1.00 81.25 776 ILE A O 1
ATOM 5995 N N . PRO A 1 777 ? -8.057 39.350 32.124 1.00 81.62 777 PRO A N 1
ATOM 5996 C CA . PRO A 1 777 ? -7.940 40.779 31.832 1.00 81.62 777 PRO A CA 1
ATOM 5997 C C . PRO A 1 777 ? -7.419 41.059 30.414 1.00 81.62 777 PRO A C 1
ATOM 5999 O O . PRO A 1 777 ? -6.784 40.221 29.776 1.00 81.62 777 PRO A O 1
ATOM 6002 N N . LEU A 1 778 ? -7.681 42.268 29.900 1.00 79.56 778 LEU A N 1
ATOM 6003 C CA . LEU A 1 778 ? -7.408 42.614 28.498 1.00 79.56 778 LEU A CA 1
ATOM 6004 C C . LEU A 1 778 ? -5.920 42.517 28.116 1.00 79.56 778 LEU A C 1
ATOM 6006 O O . LEU A 1 778 ? -5.615 42.038 27.030 1.00 79.56 778 LEU A O 1
ATOM 6010 N N . HIS A 1 779 ? -4.998 42.914 28.999 1.00 79.62 779 HIS A N 1
ATOM 6011 C CA . HIS A 1 779 ? -3.559 42.791 28.735 1.00 79.62 779 HIS A CA 1
ATOM 6012 C C . HIS A 1 779 ? -3.121 41.321 28.623 1.00 79.62 779 HIS A C 1
ATOM 6014 O O . HIS A 1 779 ? -2.331 40.985 27.747 1.00 79.62 779 HIS A O 1
ATOM 6020 N N . GLU A 1 780 ? -3.683 40.433 29.449 1.00 84.81 780 GLU A N 1
ATOM 6021 C CA . GLU A 1 780 ? -3.389 38.999 29.412 1.00 84.81 780 GLU A CA 1
ATOM 6022 C C . GLU A 1 780 ? -4.010 38.356 28.160 1.00 84.81 780 GLU A C 1
ATOM 6024 O O . GLU A 1 780 ? -3.335 37.609 27.461 1.00 84.81 780 GLU A O 1
ATOM 6029 N N . LYS A 1 781 ? -5.232 38.753 27.766 1.00 81.88 781 LYS A N 1
ATOM 6030 C CA . LYS A 1 781 ? -5.832 38.385 26.466 1.00 81.88 781 LYS A CA 1
ATOM 6031 C C . LYS A 1 781 ? -4.968 38.814 25.273 1.00 81.88 781 LYS A C 1
ATOM 6033 O O . LYS A 1 781 ? -4.784 38.025 24.352 1.00 81.88 781 LYS A O 1
ATOM 6038 N N . ILE A 1 782 ? -4.433 40.038 25.282 1.00 82.12 782 ILE A N 1
ATOM 6039 C CA . ILE A 1 782 ? -3.540 40.531 24.222 1.00 82.12 782 ILE A CA 1
ATOM 6040 C C . ILE A 1 782 ? -2.233 39.730 24.208 1.00 82.12 782 ILE A C 1
ATOM 6042 O O . ILE A 1 782 ? -1.804 39.311 23.137 1.00 82.12 782 ILE A O 1
ATOM 6046 N N . TYR A 1 783 ? -1.627 39.456 25.366 1.00 84.44 783 TYR A N 1
ATOM 6047 C CA . TYR A 1 783 ? -0.378 38.693 25.437 1.00 84.44 783 TYR A CA 1
ATOM 6048 C C . TYR A 1 783 ? -0.557 37.228 25.000 1.00 84.44 783 TYR A C 1
ATOM 6050 O O . TYR A 1 783 ? 0.262 36.720 24.238 1.00 84.44 783 TYR A O 1
ATOM 6058 N N . LEU A 1 784 ? -1.678 36.587 25.358 1.00 85.75 784 LEU A N 1
ATOM 6059 C CA . LEU A 1 784 ? -2.077 35.273 24.833 1.00 85.75 784 LEU A CA 1
ATOM 6060 C C . LEU A 1 784 ? -2.179 35.286 23.297 1.00 85.75 784 LEU A C 1
ATOM 6062 O O . LEU A 1 784 ? -1.636 34.398 22.644 1.00 85.75 784 LEU A O 1
ATOM 6066 N N . ILE A 1 785 ? -2.818 36.305 22.708 1.00 84.50 785 ILE A N 1
ATOM 6067 C CA . ILE A 1 785 ? -2.908 36.461 21.244 1.00 84.50 785 ILE A CA 1
ATOM 6068 C C . ILE A 1 785 ? -1.521 36.683 20.624 1.00 84.50 785 ILE A C 1
ATOM 6070 O O . ILE A 1 785 ? -1.222 36.084 19.594 1.00 84.50 785 ILE A O 1
ATOM 6074 N N . VAL A 1 786 ? -0.654 37.489 21.247 1.00 84.25 786 VAL A N 1
ATOM 6075 C CA . VAL A 1 786 ? 0.723 37.718 20.777 1.00 84.25 786 VAL A CA 1
ATOM 6076 C C . VAL A 1 786 ? 1.537 36.423 20.794 1.00 84.25 786 VAL A C 1
ATOM 6078 O O . VAL A 1 786 ? 2.185 36.132 19.794 1.00 84.25 786 VAL A O 1
ATOM 6081 N N . ILE A 1 787 ? 1.464 35.613 21.856 1.00 88.44 787 ILE A N 1
ATOM 6082 C CA . ILE A 1 787 ? 2.143 34.306 21.922 1.00 88.44 787 ILE A CA 1
ATOM 6083 C C . ILE A 1 787 ? 1.596 33.346 20.861 1.00 88.44 787 ILE A C 1
ATOM 6085 O O . ILE A 1 787 ? 2.380 32.689 20.180 1.00 88.44 787 ILE A O 1
ATOM 6089 N N . ILE A 1 788 ? 0.275 33.292 20.671 1.00 86.06 788 ILE A N 1
ATOM 6090 C CA . ILE A 1 788 ? -0.357 32.448 19.645 1.00 86.06 788 ILE A CA 1
ATOM 6091 C C . ILE A 1 788 ? 0.097 32.865 18.237 1.00 86.06 788 ILE A C 1
ATOM 6093 O O . ILE A 1 788 ? 0.498 32.012 17.452 1.00 86.06 788 ILE A O 1
ATOM 6097 N N . VAL A 1 789 ? 0.092 34.162 17.913 1.00 83.88 789 VAL A N 1
ATOM 6098 C CA . VAL A 1 789 ? 0.512 34.669 16.594 1.00 83.88 789 VAL A CA 1
ATOM 6099 C C . VAL A 1 789 ? 2.019 34.502 16.378 1.00 83.88 789 VAL A C 1
ATOM 6101 O O . VAL A 1 789 ? 2.429 34.081 15.300 1.00 83.88 789 VAL A O 1
ATOM 6104 N N . TYR A 1 790 ? 2.843 34.774 17.391 1.00 85.31 790 TYR A N 1
ATOM 6105 C CA . TYR A 1 790 ? 4.294 34.574 17.343 1.00 85.31 790 TYR A CA 1
ATOM 6106 C C . TYR A 1 790 ? 4.660 33.095 17.166 1.00 85.31 790 TYR A C 1
ATOM 6108 O O . TYR A 1 790 ? 5.473 32.770 16.303 1.00 85.31 790 TYR A O 1
ATOM 6116 N N . GLY A 1 791 ? 4.008 32.200 17.914 1.00 81.50 791 GLY A N 1
ATOM 6117 C CA . GLY A 1 791 ? 4.169 30.754 17.787 1.00 81.50 791 GLY A CA 1
ATOM 6118 C C . GLY A 1 791 ? 3.710 30.230 16.425 1.00 81.50 791 GLY A C 1
ATOM 6119 O O . GLY A 1 791 ? 4.443 29.487 15.787 1.00 81.50 791 GLY A O 1
ATOM 6120 N N . ILE A 1 792 ? 2.548 30.658 15.920 1.00 80.88 792 ILE A N 1
ATOM 6121 C CA . ILE A 1 792 ? 2.064 30.229 14.597 1.00 80.88 792 ILE A CA 1
ATOM 6122 C C . ILE A 1 792 ? 2.976 30.746 13.477 1.00 80.88 792 ILE A C 1
ATOM 6124 O O . ILE A 1 792 ? 3.404 29.962 12.636 1.00 80.88 792 ILE A O 1
ATOM 6128 N N . LEU A 1 793 ? 3.302 32.043 13.443 1.00 82.56 793 LEU A N 1
ATOM 6129 C CA . LEU A 1 793 ? 4.120 32.608 12.363 1.00 82.56 793 LEU A CA 1
ATOM 6130 C C . LEU A 1 793 ? 5.565 32.104 12.423 1.00 82.56 793 LEU A C 1
ATOM 6132 O O . LEU A 1 793 ? 6.092 31.637 11.416 1.00 82.56 793 LEU A O 1
ATOM 6136 N N . GLY A 1 794 ? 6.190 32.165 13.600 1.00 78.38 794 GLY A N 1
ATOM 6137 C CA . GLY A 1 794 ? 7.553 31.690 13.802 1.00 78.38 794 GLY A CA 1
ATOM 6138 C C . GLY A 1 794 ? 7.670 30.181 13.608 1.00 78.38 794 GLY A C 1
ATOM 6139 O O . GLY A 1 794 ? 8.569 29.741 12.902 1.00 78.38 794 GLY A O 1
ATOM 6140 N N . GLY A 1 795 ? 6.721 29.396 14.123 1.00 77.88 795 GLY A N 1
ATOM 6141 C CA . GLY A 1 795 ? 6.679 27.943 13.957 1.00 77.88 795 GLY A CA 1
ATOM 6142 C C . GLY A 1 795 ? 6.461 27.504 12.508 1.00 77.88 795 GLY A C 1
ATOM 6143 O O . GLY A 1 795 ? 7.207 26.666 12.005 1.00 77.88 795 GLY A O 1
ATOM 6144 N N . CYS A 1 796 ? 5.523 28.119 11.777 1.00 76.75 796 CYS A N 1
ATOM 6145 C CA . CYS A 1 796 ? 5.329 27.840 10.349 1.00 76.75 796 CYS A CA 1
ATOM 6146 C C . CYS A 1 796 ? 6.571 28.196 9.516 1.00 76.75 796 CYS A C 1
ATOM 6148 O O . CYS A 1 796 ? 6.995 27.396 8.682 1.00 76.75 796 CYS A O 1
ATOM 6150 N N . MET A 1 797 ? 7.185 29.361 9.754 1.00 79.62 797 MET A N 1
ATOM 6151 C CA . MET A 1 797 ? 8.393 29.783 9.033 1.00 79.62 797 MET A CA 1
ATOM 6152 C C . MET A 1 797 ? 9.624 28.951 9.420 1.00 79.62 797 MET A C 1
ATOM 6154 O O . MET A 1 797 ? 10.440 28.637 8.557 1.00 79.62 797 MET A O 1
ATOM 6158 N N . SER A 1 798 ? 9.736 28.540 10.685 1.00 80.75 798 SER A N 1
ATOM 6159 C CA . SER A 1 798 ? 10.789 27.653 11.191 1.00 80.75 798 SER A CA 1
ATOM 6160 C C . SER A 1 798 ? 10.658 26.239 10.631 1.00 80.75 798 SER A C 1
ATOM 6162 O O . SER A 1 798 ? 11.626 25.693 10.113 1.00 80.75 798 SER A O 1
ATOM 6164 N N . THR A 1 799 ? 9.441 25.690 10.614 1.00 78.25 799 THR A N 1
ATOM 6165 C CA . THR A 1 799 ? 9.127 24.404 9.977 1.00 78.25 799 THR A CA 1
ATOM 6166 C C . THR A 1 799 ? 9.435 24.452 8.478 1.00 78.25 799 THR A C 1
ATOM 6168 O O . THR A 1 799 ? 10.079 23.546 7.961 1.00 78.25 799 THR A O 1
ATOM 6171 N N . TYR A 1 800 ? 9.060 25.528 7.777 1.00 77.62 800 TYR A N 1
ATOM 6172 C CA . TYR A 1 800 ? 9.400 25.735 6.363 1.00 77.62 800 TYR A CA 1
ATOM 6173 C C . TYR A 1 800 ? 10.919 25.828 6.127 1.00 77.62 800 TYR A C 1
ATOM 6175 O O . TYR A 1 800 ? 11.437 25.190 5.210 1.00 77.62 800 TYR A O 1
ATOM 6183 N N . ALA A 1 801 ? 11.648 26.565 6.972 1.00 73.94 801 ALA A N 1
ATOM 6184 C CA . ALA A 1 801 ? 13.105 26.671 6.909 1.00 73.94 801 ALA A CA 1
ATOM 6185 C C . ALA A 1 801 ? 13.801 25.325 7.177 1.00 73.94 801 ALA A C 1
ATOM 6187 O O . ALA A 1 801 ? 14.696 24.945 6.423 1.00 73.94 801 ALA A O 1
ATOM 6188 N N . ALA A 1 802 ? 13.359 24.577 8.192 1.00 68.44 802 ALA A N 1
ATOM 6189 C CA . ALA A 1 802 ? 13.876 23.251 8.520 1.00 68.44 802 ALA A CA 1
ATOM 6190 C C . ALA A 1 802 ? 13.578 22.232 7.407 1.00 68.44 802 ALA A C 1
ATOM 6192 O O . ALA A 1 802 ? 14.485 21.530 6.972 1.00 68.44 802 ALA A O 1
ATOM 6193 N N . VAL A 1 803 ? 12.348 22.195 6.875 1.00 65.94 803 VAL A N 1
ATOM 6194 C CA . VAL A 1 803 ? 11.967 21.307 5.761 1.00 65.94 803 VAL A CA 1
ATOM 6195 C C . VAL A 1 803 ? 12.764 21.627 4.496 1.00 65.94 803 VAL A C 1
ATOM 6197 O O . VAL A 1 803 ? 13.353 20.718 3.918 1.00 65.94 803 VAL A O 1
ATOM 6200 N N . ASN A 1 804 ? 12.880 22.895 4.090 1.00 71.25 804 ASN A N 1
ATOM 6201 C CA . ASN A 1 804 ? 13.742 23.270 2.960 1.00 71.25 804 ASN A CA 1
ATOM 6202 C C . ASN A 1 804 ? 15.210 22.906 3.224 1.00 71.25 804 ASN A C 1
ATOM 6204 O O . ASN A 1 804 ? 15.896 22.404 2.334 1.00 71.25 804 ASN A O 1
ATOM 6208 N N . GLY A 1 805 ? 15.670 23.100 4.461 1.00 62.00 805 GLY A N 1
ATOM 6209 C CA . GLY A 1 805 ? 16.983 22.675 4.925 1.00 62.00 805 GLY A CA 1
ATOM 6210 C C . GLY A 1 805 ? 17.184 21.158 4.921 1.00 62.00 805 GLY A C 1
ATOM 6211 O O . GLY A 1 805 ? 18.329 20.732 4.880 1.00 62.00 805 GLY A O 1
ATOM 6212 N N . ILE A 1 806 ? 16.132 20.335 4.937 1.00 59.59 806 ILE A N 1
ATOM 6213 C CA . ILE A 1 806 ? 16.194 18.866 4.814 1.00 59.59 806 ILE A CA 1
ATOM 6214 C C . ILE A 1 806 ? 16.079 18.419 3.346 1.00 59.59 806 ILE A C 1
ATOM 6216 O O . ILE A 1 806 ? 16.676 17.419 2.968 1.00 59.59 806 ILE A O 1
ATOM 6220 N N . VAL A 1 807 ? 15.355 19.163 2.505 1.00 52.81 807 VAL A N 1
ATOM 6221 C CA . VAL A 1 807 ? 15.063 18.799 1.104 1.00 52.81 807 VAL A CA 1
ATOM 6222 C C . VAL A 1 807 ? 16.205 19.137 0.124 1.00 52.81 807 VAL A C 1
ATOM 6224 O O . VAL A 1 807 ? 16.237 18.604 -0.983 1.00 52.81 807 VAL A O 1
ATOM 6227 N N . GLN A 1 808 ? 17.176 19.977 0.503 1.00 57.31 808 GLN A N 1
ATOM 6228 C CA . GLN A 1 808 ? 18.377 20.227 -0.317 1.00 57.31 808 GLN A CA 1
ATOM 6229 C C . GLN A 1 808 ? 19.209 18.939 -0.520 1.00 57.31 808 GLN A C 1
ATOM 6231 O O . GLN A 1 808 ? 19.414 18.234 0.468 1.00 57.31 808 GLN A O 1
ATOM 6236 N N . PRO A 1 809 ? 19.759 18.647 -1.721 1.00 47.06 809 PRO A N 1
ATOM 6237 C CA . PRO A 1 809 ? 20.418 17.365 -2.024 1.00 47.06 809 PRO A CA 1
ATOM 6238 C C . PRO A 1 809 ? 21.499 16.937 -1.021 1.00 47.06 809 PRO A C 1
ATOM 6240 O O . PRO A 1 809 ? 21.472 15.812 -0.527 1.00 47.06 809 PRO A O 1
ATOM 6243 N N . ASP A 1 810 ? 22.372 17.864 -0.620 1.00 47.00 810 ASP A N 1
ATOM 6244 C CA . ASP A 1 810 ? 23.492 17.631 0.314 1.00 47.00 810 ASP A CA 1
ATOM 6245 C C . ASP A 1 810 ? 23.026 17.306 1.758 1.00 47.00 810 ASP A C 1
ATOM 6247 O O . ASP A 1 810 ? 23.808 17.015 2.673 1.00 47.00 810 ASP A O 1
ATOM 6251 N N . SER A 1 811 ? 21.716 17.368 2.001 1.00 46.72 811 SER A N 1
ATOM 6252 C CA . SER A 1 811 ? 21.090 17.068 3.286 1.00 46.72 811 SER A CA 1
ATOM 6253 C C . SER A 1 811 ? 20.888 15.583 3.518 1.00 46.72 811 SER A C 1
ATOM 6255 O O . SER A 1 811 ? 20.948 15.181 4.678 1.00 46.72 811 SER A O 1
ATOM 6257 N N . PHE A 1 812 ? 20.742 14.769 2.475 1.00 47.09 812 PHE A N 1
ATOM 6258 C CA . PHE A 1 812 ? 20.554 13.329 2.624 1.00 47.09 812 PHE A CA 1
ATOM 6259 C C . PHE A 1 812 ? 21.890 12.648 2.948 1.00 47.09 812 PHE A C 1
ATOM 6261 O O . PHE A 1 812 ? 22.699 12.360 2.073 1.00 47.09 812 PHE A O 1
ATOM 6268 N N . VAL A 1 813 ? 22.131 12.410 4.242 1.00 49.78 813 VAL A N 1
ATOM 6269 C CA . VAL A 1 813 ? 23.006 11.308 4.667 1.00 49.78 813 VAL A CA 1
ATOM 6270 C C . VAL A 1 813 ? 22.128 10.064 4.710 1.00 49.78 813 VAL A C 1
ATOM 6272 O O . VAL A 1 813 ? 21.062 10.142 5.325 1.00 49.78 813 VAL A O 1
ATOM 6275 N N . PRO A 1 814 ? 22.544 8.954 4.077 1.00 54.78 814 PRO A N 1
ATOM 6276 C CA . PRO A 1 814 ? 21.800 7.714 4.171 1.00 54.78 814 PRO A CA 1
ATOM 6277 C C . PRO A 1 814 ? 21.620 7.272 5.652 1.00 54.78 814 PRO A C 1
ATOM 6279 O O . PRO A 1 814 ? 22.572 7.442 6.414 1.00 54.78 814 PRO A O 1
ATOM 6282 N N . PRO A 1 815 ? 20.431 6.767 6.043 1.00 49.41 815 PRO A N 1
ATOM 6283 C CA . PRO A 1 815 ? 19.974 6.419 7.415 1.00 49.41 815 PRO A CA 1
ATOM 6284 C C . PRO A 1 815 ? 20.842 5.429 8.288 1.00 49.41 815 PRO A C 1
ATOM 6286 O O . PRO A 1 815 ? 22.050 5.603 8.387 1.00 49.41 815 PRO A O 1
ATOM 6289 N N . CYS A 1 816 ? 20.282 4.392 8.968 1.00 50.69 816 CYS A N 1
ATOM 6290 C CA . CYS A 1 816 ? 21.025 3.296 9.662 1.00 50.69 816 CYS A CA 1
ATOM 6291 C C . CYS A 1 816 ? 20.560 1.770 9.465 1.00 50.69 816 CYS A C 1
ATOM 6293 O O . CYS A 1 816 ? 21.027 0.902 10.197 1.00 50.69 816 CYS A O 1
ATOM 6295 N N . TYR A 1 817 ? 19.760 1.415 8.404 1.00 47.31 817 TYR A N 1
ATOM 6296 C CA . TYR A 1 817 ? 19.582 0.209 7.443 1.00 47.31 817 TYR A CA 1
ATOM 6297 C C . TYR A 1 817 ? 19.549 0.145 5.743 1.00 47.31 817 TYR A C 1
ATOM 6299 O O . TYR A 1 817 ? 19.043 -0.894 5.331 1.00 47.31 817 TYR A O 1
ATOM 6307 N N . GLU A 1 818 ? 19.999 0.830 4.570 1.00 41.78 818 GLU A N 1
ATOM 6308 C CA . GLU A 1 818 ? 20.746 2.000 3.751 1.00 41.78 818 GLU A CA 1
ATOM 6309 C C . GLU A 1 818 ? 22.277 2.386 3.487 1.00 41.78 818 GLU A C 1
ATOM 6311 O O . GLU A 1 818 ? 22.787 1.981 2.439 1.00 41.78 818 GLU A O 1
ATOM 6316 N N . TYR A 1 819 ? 23.015 3.206 4.280 1.00 41.09 819 TYR A N 1
ATOM 6317 C CA . TYR A 1 819 ? 24.476 3.586 4.167 1.00 41.09 819 TYR A CA 1
ATOM 6318 C C . TYR A 1 819 ? 25.520 2.428 3.996 1.00 41.09 819 TYR A C 1
ATOM 6320 O O . TYR A 1 819 ? 25.945 2.153 2.873 1.00 41.09 819 TYR A O 1
ATOM 6328 N N . ASP A 1 820 ? 25.940 1.734 5.076 1.00 31.94 820 ASP A N 1
ATOM 6329 C CA . ASP A 1 820 ? 26.834 0.551 5.114 1.00 31.94 820 ASP A CA 1
ATOM 6330 C C . ASP A 1 820 ? 26.107 -0.822 5.016 1.00 31.94 820 ASP A C 1
ATOM 6332 O O . ASP A 1 820 ? 26.071 -1.437 3.943 1.00 31.94 820 ASP A O 1
ATOM 6336 N N . LYS A 1 821 ? 25.503 -1.319 6.117 1.00 37.09 821 LYS A N 1
ATOM 6337 C CA . LYS A 1 821 ? 25.078 -2.727 6.354 1.00 37.09 821 LYS A CA 1
ATOM 6338 C C . LYS A 1 821 ? 23.576 -2.940 6.755 1.00 37.09 821 LYS A C 1
ATOM 6340 O O . LYS A 1 821 ? 23.254 -3.587 7.744 1.00 37.09 821 LYS A O 1
ATOM 6345 N N . LYS A 1 822 ? 22.575 -2.466 6.015 1.00 45.91 822 LYS A N 1
ATOM 6346 C CA . LYS A 1 822 ? 22.728 -1.681 4.801 1.00 45.91 822 LYS A CA 1
ATOM 6347 C C . LYS A 1 822 ? 22.801 -0.184 5.097 1.00 45.91 822 LYS A C 1
ATOM 6349 O O . LYS A 1 822 ? 23.602 0.382 4.412 1.00 45.91 822 LYS A O 1
ATOM 6354 N N . GLU A 1 823 ? 22.161 0.375 6.137 1.00 28.16 823 GLU A N 1
ATOM 6355 C CA . GLU A 1 823 ? 21.837 1.774 6.644 1.00 28.16 823 GLU A CA 1
ATOM 6356 C C . GLU A 1 823 ? 20.464 2.835 6.360 1.00 28.16 823 GLU A C 1
ATOM 6358 O O . GLU A 1 823 ? 20.898 3.910 6.000 1.00 28.16 823 GLU A O 1
ATOM 6363 N N . ILE A 1 824 ? 18.975 2.915 6.330 1.00 36.84 824 ILE A N 1
ATOM 6364 C CA . ILE A 1 824 ? 17.362 2.450 6.443 1.00 36.84 824 ILE A CA 1
ATOM 6365 C C . ILE A 1 824 ? 16.164 2.546 7.829 1.00 36.84 824 ILE A C 1
ATOM 6367 O O . ILE A 1 824 ? 15.527 1.254 9.222 1.00 36.84 824 ILE A O 1
ATOM 6371 N N . ASP A 1 825 ? 15.948 3.957 7.615 1.00 34.28 825 ASP A N 1
ATOM 6372 C CA . ASP A 1 825 ? 14.991 4.998 6.955 1.00 34.28 825 ASP A CA 1
ATOM 6373 C C . ASP A 1 825 ? 13.614 5.477 7.578 1.00 34.28 825 ASP A C 1
ATOM 6375 O O . ASP A 1 825 ? 12.606 4.776 7.464 1.00 34.28 825 ASP A O 1
ATOM 6379 N N . GLU A 1 826 ? 13.515 6.727 8.105 1.00 32.25 826 GLU A N 1
ATOM 6380 C CA . GLU A 1 826 ? 12.517 7.209 9.112 1.00 32.25 826 GLU A CA 1
ATOM 6381 C C . GLU A 1 826 ? 11.068 7.282 8.614 1.00 32.25 826 GLU A C 1
ATOM 6383 O O . GLU A 1 826 ? 10.507 8.341 8.306 1.00 32.25 826 GLU A O 1
ATOM 6388 N N . SER A 1 827 ? 10.373 6.156 8.732 1.00 29.05 827 SER A N 1
ATOM 6389 C CA . SER A 1 827 ? 8.932 6.178 8.948 1.00 29.05 827 SER A CA 1
ATOM 6390 C C . SER A 1 827 ? 8.601 6.503 10.415 1.00 29.05 827 SER A C 1
ATOM 6392 O O . SER A 1 827 ? 8.373 5.611 11.236 1.00 29.05 827 SER A O 1
ATOM 6394 N N . SER A 1 828 ? 8.307 7.772 10.688 1.00 38.47 828 SER A N 1
ATOM 6395 C CA . SER A 1 828 ? 7.014 8.039 11.321 1.00 38.47 828 SER A CA 1
ATOM 6396 C C . SER A 1 828 ? 6.350 9.292 10.772 1.00 38.47 828 SER A C 1
ATOM 6398 O O . SER A 1 828 ? 6.986 10.242 10.317 1.00 38.47 828 SER A O 1
ATOM 6400 N N . LYS A 1 829 ? 5.019 9.263 10.784 1.00 33.69 829 LYS A N 1
ATOM 6401 C CA . LYS A 1 829 ? 4.175 10.362 10.343 1.00 33.69 829 LYS A CA 1
ATOM 6402 C C . LYS A 1 829 ? 2.963 10.485 11.254 1.00 33.69 829 LYS A C 1
ATOM 6404 O O . LYS A 1 829 ? 2.240 9.511 11.415 1.00 33.69 829 LYS A O 1
ATOM 6409 N N . THR A 1 830 ? 2.743 11.728 11.690 1.00 44.41 830 THR A N 1
ATOM 6410 C CA . THR A 1 830 ? 1.451 12.451 11.747 1.00 44.41 830 THR A CA 1
ATOM 6411 C C . THR A 1 830 ? 0.273 11.884 12.538 1.00 44.41 830 THR A C 1
ATOM 6413 O O . THR A 1 830 ? -0.005 10.699 12.467 1.00 44.41 830 THR A O 1
ATOM 6416 N N . ASN A 1 831 ? -0.511 12.801 13.114 1.00 43.06 831 ASN A N 1
ATOM 6417 C CA . ASN A 1 831 ? -1.975 12.858 13.233 1.00 43.06 831 ASN A CA 1
ATOM 6418 C C . ASN A 1 831 ? -2.350 14.248 13.807 1.00 43.06 831 ASN A C 1
ATOM 6420 O O . ASN A 1 831 ? -1.470 14.925 14.314 1.00 43.06 831 ASN A O 1
ATOM 6424 N N . ASP A 1 832 ? -3.624 14.653 13.728 1.00 36.19 832 ASP A N 1
ATOM 6425 C CA . ASP A 1 832 ? -4.223 15.887 14.298 1.00 36.19 832 ASP A CA 1
ATOM 6426 C C . ASP A 1 832 ? -5.730 15.605 14.624 1.00 36.19 832 ASP A C 1
ATOM 6428 O O . ASP A 1 832 ? -6.192 14.486 14.383 1.00 36.19 832 ASP A O 1
ATOM 6432 N N . ILE A 1 833 ? -6.527 16.554 15.170 1.00 37.53 833 ILE A N 1
ATOM 6433 C CA . ILE A 1 833 ? -7.972 16.358 15.519 1.00 37.53 833 ILE A CA 1
ATOM 6434 C C . ILE A 1 833 ? -8.932 17.145 14.628 1.00 37.53 833 ILE A C 1
ATOM 6436 O O . ILE A 1 833 ? -8.602 18.121 13.962 1.00 37.53 833 ILE A O 1
ATOM 6440 N N . GLU A 1 834 ? -10.173 16.679 14.677 1.00 38.97 834 GLU A N 1
ATOM 6441 C CA . GLU A 1 834 ? -11.339 17.127 13.937 1.00 38.97 834 GLU A CA 1
ATOM 6442 C C . GLU A 1 834 ? -11.960 18.443 14.452 1.00 38.97 834 GLU A C 1
ATOM 6444 O O . GLU A 1 834 ? -12.212 18.616 15.645 1.00 38.97 834 GLU A O 1
ATOM 6449 N N . GLU A 1 835 ? -12.322 19.329 13.520 1.00 37.00 835 GLU A N 1
ATOM 6450 C CA . GLU A 1 835 ? -13.317 20.394 13.727 1.00 37.00 835 GLU A CA 1
ATOM 6451 C C . GLU A 1 835 ? -14.688 19.945 13.149 1.00 37.00 835 GLU A C 1
ATOM 6453 O O . GLU A 1 835 ? -14.944 18.748 13.011 1.00 37.00 835 GLU A O 1
ATOM 6458 N N . LYS A 1 836 ? -15.603 20.857 12.768 1.00 43.72 836 LYS A N 1
ATOM 6459 C CA . LYS A 1 836 ? -16.867 20.488 12.088 1.00 43.72 836 LYS A CA 1
ATOM 6460 C C . LYS A 1 836 ? -16.581 19.837 10.720 1.00 43.72 836 LYS A C 1
ATOM 6462 O O . LYS A 1 836 ? -16.511 20.546 9.716 1.00 43.72 836 LYS A O 1
ATOM 6467 N N . LYS A 1 837 ? -16.458 18.501 10.685 1.00 53.09 837 LYS A N 1
ATOM 6468 C CA . LYS A 1 837 ? -16.089 17.695 9.506 1.00 53.09 837 LYS A CA 1
ATOM 6469 C C . LYS A 1 837 ? -17.058 17.821 8.325 1.00 53.09 837 LYS A C 1
ATOM 6471 O O . LYS A 1 837 ? -17.999 17.042 8.152 1.00 53.09 837 LYS A O 1
ATOM 6476 N N . GLY A 1 838 ? -16.762 18.796 7.475 1.00 59.81 838 GLY A N 1
ATOM 6477 C CA . GLY A 1 838 ? -17.198 18.836 6.091 1.00 59.81 838 GLY A CA 1
ATOM 6478 C C . GLY A 1 838 ? -16.315 19.767 5.265 1.00 59.81 838 GLY A C 1
ATOM 6479 O O . GLY A 1 838 ? -15.953 20.858 5.714 1.00 59.81 838 GLY A O 1
ATOM 6480 N N . ILE A 1 839 ? -15.962 19.342 4.055 1.00 79.25 839 ILE A N 1
ATOM 6481 C CA . ILE A 1 839 ? -15.031 20.063 3.182 1.00 79.25 839 ILE A CA 1
ATOM 6482 C C . ILE A 1 839 ? -15.634 21.377 2.657 1.00 79.25 839 ILE A C 1
ATOM 6484 O O . ILE A 1 839 ? -16.842 21.502 2.437 1.00 79.25 839 ILE A O 1
ATOM 6488 N N . SER A 1 840 ? -14.789 22.393 2.469 1.00 87.69 840 SER A N 1
ATOM 6489 C CA . SER A 1 840 ? -15.199 23.685 1.901 1.00 87.69 840 SER A CA 1
ATOM 6490 C C . SER A 1 840 ? -15.418 23.592 0.385 1.00 87.69 840 SER A C 1
ATOM 6492 O O . SER A 1 840 ? -14.941 22.658 -0.254 1.00 87.69 840 SER A O 1
ATOM 6494 N N . VAL A 1 841 ? -16.075 24.591 -0.220 1.00 87.56 841 VAL A N 1
ATOM 6495 C CA . VAL A 1 841 ? -16.221 24.693 -1.690 1.00 87.56 841 VAL A CA 1
ATOM 6496 C C . VAL A 1 841 ? -14.857 24.637 -2.392 1.00 87.56 841 VAL A C 1
ATOM 6498 O O . VAL A 1 841 ? -14.721 23.965 -3.413 1.00 87.56 841 VAL A O 1
ATOM 6501 N N . TRP A 1 842 ? -13.828 25.270 -1.822 1.00 86.69 842 TRP A N 1
ATOM 6502 C CA . TRP A 1 842 ? -12.461 25.233 -2.350 1.00 86.69 842 TRP A CA 1
ATOM 6503 C C . TRP A 1 842 ? -11.825 23.847 -2.235 1.00 86.69 842 TRP A C 1
ATOM 6505 O O . TRP A 1 842 ? -11.307 23.340 -3.224 1.00 86.69 842 TRP A O 1
ATOM 6515 N N . ILE A 1 843 ? -11.926 23.193 -1.074 1.00 84.69 843 ILE A N 1
ATOM 6516 C CA . ILE A 1 843 ? -11.390 21.835 -0.887 1.00 84.69 843 ILE A CA 1
ATOM 6517 C C . ILE A 1 843 ? -12.131 20.845 -1.800 1.00 84.69 843 ILE A C 1
ATOM 6519 O O . ILE A 1 843 ? -11.489 20.050 -2.474 1.00 84.69 843 ILE A O 1
ATOM 6523 N N . ALA A 1 844 ? -13.457 20.946 -1.932 1.00 86.44 844 ALA A N 1
ATOM 6524 C CA . ALA A 1 844 ? -14.238 20.150 -2.880 1.00 86.44 844 ALA A CA 1
ATOM 6525 C C . ALA A 1 844 ? -13.843 20.410 -4.346 1.00 86.44 844 ALA A C 1
ATOM 6527 O O . ALA A 1 844 ? -13.758 19.467 -5.129 1.00 86.44 844 ALA A O 1
ATOM 6528 N N . SER A 1 845 ? -13.521 21.656 -4.715 1.00 91.38 845 SER A N 1
ATOM 6529 C CA . SER A 1 845 ? -12.967 21.982 -6.041 1.00 91.38 845 SER A CA 1
ATOM 6530 C C . SER A 1 845 ? -11.611 21.300 -6.266 1.00 91.38 845 SER A C 1
ATOM 6532 O O . SER A 1 845 ? -11.352 20.793 -7.356 1.00 91.38 845 SER A O 1
ATOM 6534 N N . ILE A 1 846 ? -10.771 21.237 -5.225 1.00 88.81 846 ILE A N 1
ATOM 6535 C CA . ILE A 1 846 ? -9.473 20.545 -5.238 1.00 88.81 846 ILE A CA 1
ATOM 6536 C C . ILE A 1 846 ? -9.648 19.020 -5.283 1.00 88.81 846 ILE A C 1
ATOM 6538 O O . ILE A 1 846 ? -8.876 18.365 -5.968 1.00 88.81 846 ILE A O 1
ATOM 6542 N N . PHE A 1 847 ? -10.674 18.435 -4.656 1.00 87.31 847 PHE A N 1
ATOM 6543 C CA . PHE A 1 847 ? -11.015 17.015 -4.839 1.00 87.31 847 PHE A CA 1
ATOM 6544 C C . PHE A 1 847 ? -11.478 16.714 -6.271 1.00 87.31 847 PHE A C 1
ATOM 6546 O O . PHE A 1 847 ? -11.031 15.735 -6.866 1.00 87.31 847 PHE A O 1
ATOM 6553 N N . ILE A 1 848 ? -12.335 17.564 -6.847 1.00 91.25 848 ILE A N 1
ATOM 6554 C CA . ILE A 1 848 ? -12.853 17.405 -8.215 1.00 91.25 848 ILE A CA 1
ATOM 6555 C C . ILE A 1 848 ? -11.720 17.526 -9.240 1.00 91.25 848 ILE A C 1
ATOM 6557 O O . ILE A 1 848 ? -11.558 16.626 -10.058 1.00 91.25 848 ILE A O 1
ATOM 6561 N N . ALA A 1 849 ? -10.896 18.574 -9.170 1.00 90.00 849 ALA A N 1
ATOM 6562 C CA . ALA A 1 849 ? -9.744 18.714 -10.058 1.00 90.00 849 ALA A CA 1
ATOM 6563 C C . ALA A 1 849 ? -8.651 17.670 -9.746 1.00 90.00 849 ALA A C 1
ATOM 6565 O O . ALA A 1 849 ? -8.151 17.004 -10.644 1.00 90.00 849 ALA A O 1
ATOM 6566 N N . GLY A 1 850 ? -8.314 17.456 -8.475 1.00 86.31 850 GLY A N 1
ATOM 6567 C CA . GLY A 1 850 ? -7.252 16.545 -8.040 1.00 86.31 850 GLY A CA 1
ATOM 6568 C C . GLY A 1 850 ? -7.481 15.076 -8.400 1.00 86.31 850 GLY A C 1
ATOM 6569 O O . GLY A 1 850 ? -6.506 14.382 -8.661 1.00 86.31 850 GLY A O 1
ATOM 6570 N N . GLN A 1 851 ? -8.731 14.600 -8.480 1.00 87.12 851 GLN A N 1
ATOM 6571 C CA . GLN A 1 851 ? -9.023 13.241 -8.969 1.00 87.12 851 GLN A CA 1
ATOM 6572 C C . GLN A 1 851 ? -9.083 13.142 -10.506 1.00 87.12 851 GLN A C 1
ATOM 6574 O O . GLN A 1 851 ? -8.981 12.045 -11.047 1.00 87.12 851 GLN A O 1
ATOM 6579 N N . MET A 1 852 ? -9.358 14.255 -11.199 1.00 87.94 852 MET A N 1
ATOM 6580 C CA . MET A 1 852 ? -9.592 14.285 -12.651 1.00 87.94 852 MET A CA 1
ATOM 6581 C C . MET A 1 852 ? -8.338 14.652 -13.445 1.00 87.94 852 MET A C 1
ATOM 6583 O O . MET A 1 852 ? -8.293 14.391 -14.637 1.00 87.94 852 MET A O 1
ATOM 6587 N N . ALA A 1 853 ? -7.349 15.274 -12.802 1.00 82.00 853 ALA A N 1
ATOM 6588 C CA . ALA A 1 853 ? -6.127 15.780 -13.412 1.00 82.00 853 ALA A CA 1
ATOM 6589 C C . ALA A 1 853 ? -5.151 14.667 -13.871 1.00 82.00 853 ALA A C 1
ATOM 6591 O O . ALA A 1 853 ? -5.453 13.475 -13.881 1.00 82.00 853 ALA A O 1
ATOM 6592 N N . GLY A 1 854 ? -3.990 15.092 -14.381 1.00 77.88 854 GLY A N 1
ATOM 6593 C CA . GLY A 1 854 ? -2.872 14.232 -14.779 1.00 77.88 854 GLY A CA 1
ATOM 6594 C C . GLY A 1 854 ? -3.092 13.418 -16.060 1.00 77.88 854 GLY A C 1
ATOM 6595 O O . GLY A 1 854 ? -2.437 13.663 -17.065 1.00 77.88 854 GLY A O 1
ATOM 6596 N N . SER A 1 855 ? -4.007 12.450 -16.053 1.00 81.25 855 SER A N 1
ATOM 6597 C CA . SER A 1 855 ? -4.095 11.430 -17.114 1.00 81.25 855 SER A CA 1
ATOM 6598 C C . SER A 1 855 ? -4.545 12.002 -18.462 1.00 81.25 855 SER A C 1
ATOM 6600 O O . SER A 1 855 ? -3.969 11.671 -19.499 1.00 81.25 855 SER A O 1
ATOM 6602 N N . GLY A 1 856 ? -5.494 12.942 -18.447 1.00 82.56 856 GLY A N 1
ATOM 6603 C CA . GLY A 1 856 ? -5.894 13.692 -19.635 1.00 82.56 856 GLY A CA 1
ATOM 6604 C C . GLY A 1 856 ? -4.802 14.627 -20.163 1.00 82.56 856 GLY A C 1
ATOM 6605 O O . GLY A 1 856 ? -4.712 14.801 -21.372 1.00 82.56 856 GLY A O 1
ATOM 6606 N N . VAL A 1 857 ? -3.911 15.158 -19.311 1.00 87.69 857 VAL A N 1
ATOM 6607 C CA . VAL A 1 857 ? -2.770 15.999 -19.751 1.00 87.69 857 VAL A CA 1
ATOM 6608 C C . VAL A 1 857 ? -1.914 15.252 -20.775 1.00 87.69 857 VAL A C 1
ATOM 6610 O O . VAL A 1 857 ? -1.470 15.834 -21.761 1.00 87.69 857 VAL A O 1
ATOM 6613 N N . LEU A 1 858 ? -1.711 13.953 -20.541 1.00 89.75 858 LEU A N 1
ATOM 6614 C CA . LEU A 1 858 ? -0.829 13.113 -21.342 1.00 89.75 858 LEU A CA 1
ATOM 6615 C C . LEU A 1 858 ? -1.519 12.515 -22.572 1.00 89.75 858 LEU A C 1
ATOM 6617 O O . LEU A 1 858 ? -0.896 12.438 -23.629 1.00 89.75 858 LEU A O 1
ATOM 6621 N N . ALA A 1 859 ? -2.800 12.145 -22.458 1.00 90.06 859 ALA A N 1
ATOM 6622 C CA . ALA A 1 859 ? -3.540 11.468 -23.526 1.00 90.06 859 ALA A CA 1
ATOM 6623 C C . ALA A 1 859 ? -4.326 12.406 -24.469 1.00 90.06 859 ALA A C 1
ATOM 6625 O O . ALA A 1 859 ? -4.581 12.050 -25.622 1.00 90.06 859 ALA A O 1
ATOM 6626 N N . LEU A 1 860 ? -4.721 13.609 -24.030 1.00 93.94 860 LEU A N 1
ATOM 6627 C CA . LEU A 1 860 ? -5.520 14.523 -24.862 1.00 93.94 860 LEU A CA 1
ATOM 6628 C C . LEU A 1 860 ? -4.808 15.043 -26.125 1.00 93.94 860 LEU A C 1
ATOM 6630 O O . LEU A 1 860 ? -5.496 15.150 -27.140 1.00 93.94 860 LEU A O 1
ATOM 6634 N N . PRO A 1 861 ? -3.486 15.315 -26.155 1.00 94.62 861 PRO A N 1
ATOM 6635 C CA . PRO A 1 861 ? -2.808 15.683 -27.400 1.00 94.62 861 PRO A CA 1
ATOM 6636 C C . PRO A 1 861 ? -2.911 14.582 -28.478 1.00 94.62 861 PRO A C 1
ATOM 6638 O O . PRO A 1 861 ? -3.234 14.870 -29.630 1.00 94.62 861 PRO A O 1
ATOM 6641 N N . ALA A 1 862 ? -2.753 13.307 -28.098 1.00 90.44 862 ALA A N 1
ATOM 6642 C CA . ALA A 1 862 ? -2.964 12.161 -28.992 1.00 90.44 862 ALA A CA 1
ATOM 6643 C C . ALA A 1 862 ? -4.445 11.993 -29.387 1.00 90.44 862 ALA A C 1
ATOM 6645 O O . ALA A 1 862 ? -4.767 11.671 -30.531 1.00 90.44 862 ALA A O 1
ATOM 6646 N N . SER A 1 863 ? -5.368 12.284 -28.465 1.00 91.25 863 SER A N 1
ATOM 6647 C CA . SER A 1 863 ? -6.805 12.327 -28.752 1.00 91.25 863 SER A CA 1
ATOM 6648 C C . SER A 1 863 ? -7.169 13.406 -29.779 1.00 91.25 863 SER A C 1
ATOM 6650 O O . SER A 1 863 ? -8.069 13.186 -30.595 1.00 91.25 863 SER A O 1
ATOM 6652 N N . LEU A 1 864 ? -6.488 14.559 -29.768 1.00 93.50 864 LEU A N 1
ATOM 6653 C CA . LEU A 1 864 ? -6.625 15.578 -30.809 1.00 93.50 864 LEU A CA 1
ATOM 6654 C C . LEU A 1 864 ? -6.036 15.107 -32.141 1.00 93.50 864 LEU A C 1
ATOM 6656 O O . LEU A 1 864 ? -6.644 15.371 -33.167 1.00 93.50 864 LEU A O 1
ATOM 6660 N N . LEU A 1 865 ? -4.935 14.347 -32.155 1.00 91.12 865 LEU A N 1
ATOM 6661 C CA . LEU A 1 865 ? -4.423 13.749 -33.395 1.00 91.12 865 LEU A CA 1
ATOM 6662 C C . LEU A 1 865 ? -5.443 12.785 -34.026 1.00 91.12 865 LEU A C 1
ATOM 6664 O O . LEU A 1 865 ? -5.757 12.892 -35.209 1.00 91.12 865 LEU A O 1
ATOM 6668 N N . ALA A 1 866 ? -6.024 11.893 -33.222 1.00 87.69 866 ALA A N 1
ATOM 6669 C CA . ALA A 1 866 ? -7.005 10.906 -33.676 1.00 87.69 866 ALA A CA 1
ATOM 6670 C C . ALA A 1 866 ? -8.361 11.512 -34.116 1.00 87.69 866 ALA A C 1
ATOM 6672 O O . ALA A 1 866 ? -9.034 10.933 -34.973 1.00 87.69 866 ALA A O 1
ATOM 6673 N N . ALA A 1 867 ? -8.735 12.695 -33.607 1.00 89.19 867 ALA A N 1
ATOM 6674 C CA . ALA A 1 867 ? -9.931 13.447 -34.018 1.00 89.19 867 ALA A CA 1
ATOM 6675 C C . ALA A 1 867 ? -9.645 14.638 -34.964 1.00 89.19 867 ALA A C 1
ATOM 6677 O O . ALA A 1 867 ? -10.579 15.306 -35.422 1.00 89.19 867 ALA A O 1
ATOM 6678 N N . GLY A 1 868 ? -8.370 14.908 -35.263 1.00 89.81 868 GLY A N 1
ATOM 6679 C CA . GLY A 1 868 ? -7.886 16.085 -35.986 1.00 89.81 868 GLY A CA 1
ATOM 6680 C C . GLY A 1 868 ? -8.306 17.411 -35.343 1.00 89.81 868 GLY A C 1
ATOM 6681 O O . GLY A 1 868 ? -8.681 17.491 -34.172 1.00 89.81 868 GLY A O 1
ATOM 6682 N N . TRP A 1 869 ? -8.348 18.474 -36.149 1.00 88.25 869 TRP A N 1
ATOM 6683 C CA . TRP A 1 869 ? -8.811 19.804 -35.721 1.00 88.25 869 TRP A CA 1
ATOM 6684 C C . TRP A 1 869 ? -10.242 19.815 -35.145 1.00 88.25 869 TRP A C 1
ATOM 6686 O O . TRP A 1 869 ? -10.559 20.658 -34.307 1.00 88.25 869 TRP A O 1
ATOM 6696 N N . GLY A 1 870 ? -11.089 18.848 -35.523 1.00 87.69 870 GLY A N 1
ATOM 6697 C CA . GLY A 1 870 ? -12.416 18.640 -34.927 1.00 87.69 870 GLY A CA 1
ATOM 6698 C C . GLY A 1 870 ? -12.382 18.155 -33.470 1.00 87.69 870 GLY A C 1
ATOM 6699 O O . GLY A 1 870 ? -13.382 18.277 -32.763 1.00 87.69 870 GLY A O 1
ATOM 6700 N N . GLY A 1 871 ? -11.237 17.661 -32.994 1.00 89.81 871 GLY A N 1
ATOM 6701 C CA . GLY A 1 871 ? -11.016 17.265 -31.608 1.00 89.81 871 GLY A CA 1
ATOM 6702 C C . GLY A 1 871 ? -11.073 18.428 -30.614 1.00 89.81 871 GLY A C 1
ATOM 6703 O O . GLY A 1 871 ? -11.517 18.226 -29.490 1.00 89.81 871 GLY A O 1
ATOM 6704 N N . ILE A 1 872 ? -10.686 19.649 -31.006 1.00 93.19 872 ILE A N 1
ATOM 6705 C CA . ILE A 1 872 ? -10.682 20.820 -30.107 1.00 93.19 872 ILE A CA 1
ATOM 6706 C C . ILE A 1 872 ? -12.113 21.223 -29.693 1.00 93.19 872 ILE A C 1
ATOM 6708 O O . ILE A 1 872 ? -12.386 21.263 -28.489 1.00 93.19 872 ILE A O 1
ATOM 6712 N N . PRO A 1 873 ? -13.066 21.471 -30.620 1.00 93.06 873 PRO A N 1
ATOM 6713 C CA . PRO A 1 873 ? -14.452 21.725 -30.235 1.00 93.06 873 PRO A CA 1
ATOM 6714 C C . PRO A 1 873 ? -15.118 20.497 -29.597 1.00 93.06 873 PRO A C 1
ATOM 6716 O O . PRO A 1 873 ? -15.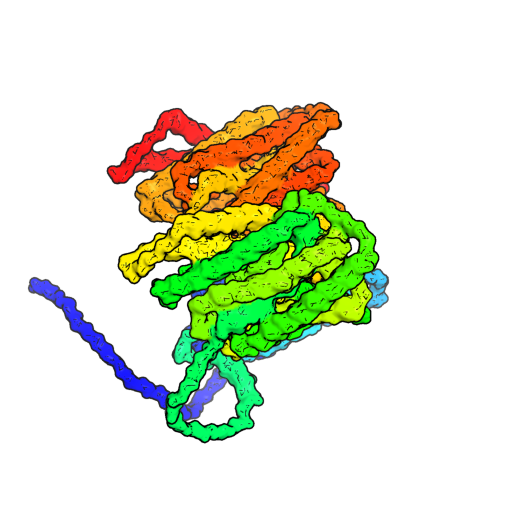956 20.675 -28.716 1.00 93.06 873 PRO A O 1
ATOM 6719 N N . LEU A 1 874 ? -14.724 19.266 -29.962 1.00 90.88 874 LEU A N 1
ATOM 6720 C CA . LEU A 1 874 ? -15.198 18.047 -29.293 1.00 90.88 874 LEU A CA 1
ATOM 6721 C C . LEU A 1 874 ? -14.773 18.009 -27.813 1.00 90.88 874 LEU A C 1
ATOM 6723 O O . LEU A 1 874 ? -15.610 17.759 -26.952 1.00 90.88 874 LEU A O 1
ATOM 6727 N N . LEU A 1 875 ? -13.510 18.315 -27.501 1.00 94.50 875 LEU A N 1
ATOM 6728 C CA . LEU A 1 875 ? -12.974 18.380 -26.135 1.00 94.50 875 LEU A CA 1
ATOM 6729 C C . LEU A 1 875 ? -13.760 19.389 -25.288 1.00 94.50 875 LEU A C 1
ATOM 6731 O O . LEU A 1 875 ? -14.228 19.049 -24.202 1.00 94.50 875 LEU A O 1
ATOM 6735 N N . ILE A 1 876 ? -13.973 20.601 -25.809 1.00 95.25 876 ILE A N 1
ATOM 6736 C CA . ILE A 1 876 ? -14.732 21.655 -25.118 1.00 95.25 876 ILE A CA 1
ATOM 6737 C C . ILE A 1 876 ? -16.204 21.243 -24.935 1.00 95.25 876 ILE A C 1
ATOM 6739 O O . ILE A 1 876 ? -16.748 21.382 -23.840 1.00 95.25 876 ILE A O 1
ATOM 6743 N N . PHE A 1 877 ? -16.846 20.684 -25.965 1.00 93.25 877 PHE A N 1
ATOM 6744 C CA . PHE A 1 877 ? -18.232 20.209 -25.897 1.00 93.25 877 PHE A CA 1
ATOM 6745 C C . PHE A 1 877 ? -18.414 19.094 -24.858 1.00 93.25 877 PHE A C 1
ATOM 6747 O O . PHE A 1 877 ? -19.311 19.172 -24.020 1.00 93.25 877 PHE A O 1
ATOM 6754 N N . LEU A 1 878 ? -17.542 18.082 -24.853 1.00 92.88 878 LEU A N 1
ATOM 6755 C CA . LEU A 1 878 ? -17.627 16.972 -23.902 1.00 92.88 878 LEU A CA 1
ATOM 6756 C C . LEU A 1 878 ? -17.268 17.398 -22.468 1.00 92.88 878 LEU A C 1
ATOM 6758 O O . LEU A 1 878 ? -17.907 16.925 -21.530 1.00 92.88 878 LEU A O 1
ATOM 6762 N N . CYS A 1 879 ? -16.352 18.359 -22.290 1.00 94.50 879 CYS A N 1
ATOM 6763 C CA . CYS A 1 879 ? -16.102 19.015 -21.002 1.00 94.50 879 CYS A CA 1
ATOM 6764 C C . CYS A 1 879 ? -17.373 19.688 -20.452 1.00 94.50 879 CYS A C 1
ATOM 6766 O O . CYS A 1 879 ? -17.744 19.477 -19.297 1.00 94.50 879 CYS A O 1
ATOM 6768 N N . LEU A 1 880 ? -18.067 20.481 -21.279 1.00 93.94 880 LEU A N 1
ATOM 6769 C CA . LEU A 1 880 ? -19.303 21.173 -20.893 1.00 93.94 880 LEU A CA 1
ATOM 6770 C C . LEU A 1 880 ? -20.459 20.196 -20.623 1.00 93.94 880 LEU A C 1
ATOM 6772 O O . LEU A 1 880 ? -21.226 20.407 -19.682 1.00 93.94 880 LEU A O 1
ATOM 6776 N N . ASN A 1 881 ? -20.557 19.106 -21.390 1.00 93.38 881 ASN A N 1
ATOM 6777 C CA . ASN A 1 881 ? -21.528 18.036 -21.150 1.00 93.38 881 ASN A CA 1
ATOM 6778 C C . ASN A 1 881 ? -21.274 17.337 -19.807 1.00 93.38 881 ASN A C 1
ATOM 6780 O O . ASN A 1 881 ? -22.208 17.178 -19.025 1.00 93.38 881 ASN A O 1
ATOM 6784 N N . ALA A 1 882 ? -20.024 16.961 -19.512 1.00 93.56 882 ALA A N 1
ATOM 6785 C CA . ALA A 1 882 ? -19.648 16.300 -18.261 1.00 93.56 882 ALA A CA 1
ATOM 6786 C C . ALA A 1 882 ? -19.827 17.215 -17.033 1.00 93.56 882 ALA A C 1
ATOM 6788 O O . ALA A 1 882 ? -20.335 16.765 -16.004 1.00 93.56 882 ALA A O 1
ATOM 6789 N N . LEU A 1 883 ? -19.505 18.512 -17.144 1.00 95.38 883 LEU A N 1
ATOM 6790 C CA . LEU A 1 883 ? -19.790 19.505 -16.101 1.00 95.38 883 LEU A CA 1
ATOM 6791 C C . LEU A 1 883 ? -21.299 19.633 -15.852 1.00 95.38 883 LEU A C 1
ATOM 6793 O O . LEU A 1 883 ? -21.753 19.536 -14.710 1.00 95.38 883 LEU A O 1
ATOM 6797 N N . TYR A 1 884 ? -22.095 19.823 -16.907 1.00 95.19 884 TYR A N 1
ATOM 6798 C CA . TYR A 1 884 ? -23.540 19.998 -16.771 1.00 95.19 884 TYR A CA 1
ATOM 6799 C C . TYR A 1 884 ? -24.238 18.723 -16.260 1.00 95.19 884 TYR A C 1
ATOM 6801 O O . TYR A 1 884 ? -25.117 18.802 -15.400 1.00 95.19 884 TYR A O 1
ATOM 6809 N N . ALA A 1 885 ? -23.811 17.541 -16.709 1.00 94.81 885 ALA A N 1
ATOM 6810 C CA . ALA A 1 885 ? -24.268 16.262 -16.172 1.00 94.81 885 ALA A CA 1
ATOM 6811 C C . ALA A 1 885 ? -23.850 16.083 -14.699 1.00 94.81 885 ALA A C 1
ATOM 6813 O O . ALA A 1 885 ? -24.667 15.658 -13.884 1.00 94.81 885 ALA A O 1
ATOM 6814 N N . GLY A 1 886 ? -22.638 16.493 -14.311 1.00 93.44 886 GLY A N 1
ATOM 6815 C CA . GLY A 1 886 ? -22.201 16.540 -12.911 1.00 93.44 886 GLY A CA 1
ATOM 6816 C C . GLY A 1 886 ? -23.067 17.456 -12.036 1.00 93.44 886 GLY A C 1
ATOM 6817 O O . GLY A 1 886 ? -23.450 17.075 -10.930 1.00 93.44 886 GLY A O 1
ATOM 6818 N N . ILE A 1 887 ? -23.462 18.625 -12.552 1.00 94.75 887 ILE A N 1
ATOM 6819 C CA . ILE A 1 887 ? -24.417 19.533 -11.893 1.00 94.75 887 ILE A CA 1
ATOM 6820 C C . ILE A 1 887 ? -25.809 18.887 -11.793 1.00 94.75 887 ILE A C 1
ATOM 6822 O O . ILE A 1 887 ? -26.436 18.954 -10.736 1.00 94.75 887 ILE A O 1
ATOM 6826 N N . CYS A 1 888 ? -26.288 18.205 -12.840 1.00 94.44 888 CYS A N 1
ATOM 6827 C CA . CYS A 1 888 ? -27.537 17.435 -12.785 1.00 94.44 888 CYS A CA 1
ATOM 6828 C C . CYS A 1 888 ? -27.489 16.348 -11.707 1.00 94.44 888 CYS A C 1
ATOM 6830 O O . CYS A 1 888 ? -28.468 16.164 -10.983 1.00 94.44 888 CYS A O 1
ATOM 6832 N N . LEU A 1 889 ? -26.353 15.661 -11.561 1.00 93.38 889 LEU A N 1
ATOM 6833 C CA . LEU A 1 889 ? -26.162 14.646 -10.531 1.00 93.38 889 LEU A CA 1
ATOM 6834 C C . LEU A 1 889 ? -26.202 15.256 -9.123 1.00 93.38 889 LEU A C 1
ATOM 6836 O O . LEU A 1 889 ? -26.872 14.712 -8.246 1.00 93.38 889 LEU A O 1
ATOM 6840 N N . GLY A 1 890 ? -25.568 16.414 -8.926 1.00 91.62 890 GLY A N 1
ATOM 6841 C CA . GLY A 1 890 ? -25.610 17.118 -7.644 1.00 91.62 890 GLY A CA 1
ATOM 6842 C C . GLY A 1 890 ? -27.006 17.642 -7.284 1.00 91.62 890 GLY A C 1
ATOM 6843 O O . GLY A 1 890 ? -27.450 17.519 -6.143 1.00 91.62 890 GLY A O 1
ATOM 6844 N N . ARG A 1 891 ? -27.764 18.125 -8.281 1.00 93.19 891 ARG A N 1
ATOM 6845 C CA . ARG A 1 891 ? -29.192 18.461 -8.122 1.00 93.19 891 ARG A CA 1
ATOM 6846 C C . ARG A 1 891 ? -30.036 17.234 -7.760 1.00 93.19 891 ARG A C 1
ATOM 6848 O O . ARG A 1 891 ? -30.986 17.369 -6.994 1.00 93.19 891 ARG A O 1
ATOM 6855 N N . CYS A 1 892 ? -29.716 16.048 -8.287 1.00 94.19 892 CYS A N 1
ATOM 6856 C CA . CYS A 1 892 ? -30.402 14.810 -7.900 1.00 94.19 892 CYS A CA 1
ATOM 6857 C C . CYS A 1 892 ? -30.193 14.480 -6.420 1.00 94.19 892 CYS A C 1
ATOM 6859 O O . CYS A 1 892 ? -31.129 13.997 -5.788 1.00 94.19 892 CYS A O 1
ATOM 6861 N N . TRP A 1 893 ? -29.003 14.742 -5.867 1.00 92.69 893 TRP A N 1
ATOM 6862 C CA . TRP A 1 893 ? -28.745 14.525 -4.445 1.00 92.69 893 TRP A CA 1
ATOM 6863 C C . TRP A 1 893 ? -29.552 15.493 -3.567 1.00 92.69 893 TRP A C 1
ATOM 6865 O O . TRP A 1 893 ? -30.321 15.018 -2.735 1.00 92.69 893 TRP A O 1
ATOM 6875 N N . SER A 1 894 ? -29.529 16.807 -3.842 1.00 91.31 894 SER A N 1
ATOM 6876 C CA . SER A 1 894 ? -30.358 17.780 -3.101 1.00 91.31 894 SER A CA 1
ATOM 6877 C C . SER A 1 894 ? -31.864 17.447 -3.166 1.00 91.31 894 SER A C 1
ATOM 6879 O O . SER A 1 894 ? -32.579 17.611 -2.181 1.00 91.31 894 SER A O 1
ATOM 6881 N N . ILE A 1 895 ? -32.368 16.922 -4.296 1.00 92.00 895 ILE A N 1
ATOM 6882 C CA . ILE A 1 895 ? -33.766 16.445 -4.418 1.00 92.00 895 ILE A CA 1
ATOM 6883 C C . ILE A 1 895 ? -34.043 15.234 -3.507 1.00 92.00 895 ILE A C 1
ATOM 6885 O O . ILE A 1 895 ? -35.158 15.073 -3.011 1.00 92.00 895 ILE A O 1
ATOM 6889 N N . LEU A 1 896 ? -33.056 14.366 -3.281 1.00 92.38 896 LEU A N 1
ATOM 6890 C CA . LEU A 1 896 ? -33.183 13.236 -2.361 1.00 92.38 896 LEU A CA 1
ATOM 6891 C C . LEU A 1 896 ? -33.193 13.697 -0.895 1.00 92.38 896 LEU A C 1
ATOM 6893 O O . LEU A 1 896 ? -34.014 13.204 -0.126 1.00 92.38 896 LEU A O 1
ATOM 6897 N N . GLU A 1 897 ? -32.342 14.654 -0.528 1.00 89.75 897 GLU A N 1
ATOM 6898 C CA . GLU A 1 897 ? -32.250 15.228 0.826 1.00 89.75 897 GLU A CA 1
ATOM 6899 C C . GLU A 1 897 ? -33.495 16.046 1.213 1.00 89.75 897 GLU A C 1
ATOM 6901 O O . GLU A 1 897 ? -33.987 15.957 2.341 1.00 89.75 897 GLU A O 1
ATOM 6906 N N . GLU A 1 898 ? -34.054 16.789 0.253 1.00 89.25 898 GLU A N 1
ATOM 6907 C CA . GLU A 1 898 ? -35.356 17.457 0.356 1.00 89.25 898 GLU A CA 1
ATOM 6908 C C . GLU A 1 898 ? -36.459 16.446 0.711 1.00 89.25 898 GLU A C 1
ATOM 6910 O O . GLU A 1 898 ? -37.149 16.587 1.727 1.00 89.25 898 GLU A O 1
ATOM 6915 N N . ARG A 1 899 ? -36.595 15.399 -0.114 1.00 90.50 899 ARG A N 1
ATOM 6916 C CA . ARG A 1 899 ? -37.767 14.510 -0.142 1.00 90.50 899 ARG A CA 1
ATOM 6917 C C . ARG A 1 899 ? -37.726 13.334 0.832 1.00 90.50 899 ARG A C 1
ATOM 6919 O O . ARG A 1 899 ? -38.786 12.786 1.128 1.00 90.50 899 ARG A O 1
ATOM 6926 N N . TYR A 1 900 ? -36.549 12.916 1.303 1.00 88.81 900 TYR A N 1
ATOM 6927 C CA . TYR A 1 900 ? -36.398 11.733 2.155 1.00 88.81 900 TYR A CA 1
ATOM 6928 C C . TYR A 1 900 ? -35.427 11.979 3.313 1.00 88.81 900 TYR A C 1
ATOM 6930 O O . TYR A 1 900 ? -34.240 12.238 3.123 1.00 88.81 900 TYR A O 1
ATOM 6938 N N . GLU A 1 901 ? -35.926 11.818 4.537 1.00 84.31 901 GLU A N 1
ATOM 6939 C CA . GLU A 1 901 ? -35.182 12.166 5.755 1.00 84.31 901 GLU A CA 1
ATOM 6940 C C . GLU A 1 901 ? -33.927 11.301 5.958 1.00 84.31 901 GLU A C 1
ATOM 6942 O O . GLU A 1 901 ? -32.916 11.785 6.463 1.00 84.31 901 GLU A O 1
ATOM 6947 N N . GLU A 1 902 ? -33.948 10.054 5.468 1.00 83.00 902 GLU A N 1
ATOM 6948 C CA . GLU A 1 902 ? -32.818 9.113 5.510 1.00 83.00 902 GLU A CA 1
ATOM 6949 C C . GLU A 1 902 ? -31.548 9.612 4.786 1.00 83.00 902 GLU A C 1
ATOM 6951 O O . GLU A 1 902 ? -30.458 9.114 5.069 1.00 83.00 902 GLU A O 1
ATOM 6956 N N . TYR A 1 903 ? -31.657 10.604 3.890 1.00 86.38 903 TYR A N 1
ATOM 6957 C CA . TYR A 1 903 ? -30.512 11.180 3.168 1.00 86.38 903 TYR A CA 1
ATOM 6958 C C . TYR A 1 903 ? -29.988 12.493 3.768 1.00 86.38 903 TYR A C 1
ATOM 6960 O O . TYR A 1 903 ? -28.895 12.920 3.409 1.00 86.38 903 TYR A O 1
ATOM 6968 N N . ARG A 1 904 ? -30.678 13.095 4.750 1.00 81.56 904 ARG A N 1
ATOM 6969 C CA . ARG A 1 904 ? -30.280 14.371 5.393 1.00 81.56 904 ARG A CA 1
ATOM 6970 C C . ARG A 1 904 ? -29.045 14.270 6.314 1.00 81.56 904 ARG A C 1
ATOM 6972 O O . ARG A 1 904 ? -28.742 15.201 7.053 1.00 81.56 904 ARG A O 1
ATOM 6979 N N . THR A 1 905 ? -28.330 13.144 6.297 1.00 75.56 905 THR A N 1
ATOM 6980 C CA . THR A 1 905 ? -27.120 12.872 7.101 1.00 75.56 905 THR A CA 1
ATOM 6981 C C . THR A 1 905 ? -25.949 12.449 6.194 1.00 75.56 905 THR A C 1
ATOM 6983 O O . THR A 1 905 ? -26.056 12.547 4.971 1.00 75.56 905 THR A O 1
ATOM 6986 N N . LYS A 1 906 ? -24.786 12.032 6.731 1.00 70.00 906 LYS A N 1
ATOM 6987 C CA . LYS A 1 906 ? -23.664 11.538 5.898 1.00 70.00 906 LYS A CA 1
ATOM 6988 C C . LYS A 1 906 ? -23.918 10.110 5.385 1.00 70.00 906 LYS A C 1
ATOM 6990 O O . LYS A 1 906 ? -23.666 9.127 6.091 1.00 70.00 906 LYS A O 1
ATOM 6995 N N . PHE A 1 907 ? -24.367 10.015 4.135 1.00 77.69 907 PHE A N 1
ATOM 6996 C CA . PHE A 1 907 ? -24.699 8.789 3.413 1.00 77.69 907 PHE A CA 1
ATOM 6997 C C . PHE A 1 907 ? -23.519 8.281 2.560 1.00 77.69 907 PHE A C 1
ATOM 6999 O O . PHE A 1 907 ? -22.819 9.060 1.924 1.00 77.69 907 PHE A O 1
ATOM 7006 N N . ARG A 1 908 ? -23.284 6.960 2.547 1.00 69.50 908 ARG A N 1
ATOM 7007 C CA . ARG A 1 908 ? -22.009 6.349 2.094 1.00 69.50 908 ARG A CA 1
ATOM 7008 C C . ARG A 1 908 ? -21.955 5.959 0.608 1.00 69.50 908 ARG A C 1
ATOM 7010 O O . ARG A 1 908 ? -20.875 5.782 0.066 1.00 69.50 908 ARG A O 1
ATOM 7017 N N . TYR A 1 909 ? -23.108 5.818 -0.048 1.00 78.56 909 TYR A N 1
ATOM 7018 C CA . TYR A 1 909 ? -23.231 5.443 -1.469 1.00 78.56 909 TYR A CA 1
ATOM 7019 C C . TYR A 1 909 ? -24.318 6.288 -2.180 1.00 78.56 909 TYR A C 1
ATOM 7021 O O . TYR A 1 909 ? -25.322 5.759 -2.671 1.00 78.56 909 TYR A O 1
ATOM 7029 N N . PRO A 1 910 ? -24.177 7.627 -2.203 1.00 86.62 910 PRO A N 1
ATOM 7030 C CA . PRO A 1 910 ? -25.228 8.540 -2.664 1.00 86.62 910 PRO A CA 1
ATOM 7031 C C . PRO A 1 910 ? -25.665 8.322 -4.126 1.00 86.62 910 PRO A C 1
ATOM 7033 O O . PRO A 1 910 ? -26.857 8.380 -4.430 1.00 86.62 910 PRO A O 1
ATOM 7036 N N . TYR A 1 911 ? -24.751 7.970 -5.037 1.00 90.00 911 TYR A N 1
ATOM 7037 C CA . TYR A 1 911 ? -25.089 7.777 -6.455 1.00 90.00 911 TYR A CA 1
ATOM 7038 C C . TYR A 1 911 ? -25.991 6.533 -6.704 1.00 90.00 911 TYR A C 1
ATOM 7040 O O . TYR A 1 911 ? -27.074 6.689 -7.282 1.00 90.00 911 TYR A O 1
ATOM 7048 N N . PRO A 1 912 ? -25.699 5.319 -6.187 1.00 89.25 912 PRO A N 1
ATOM 7049 C CA . PRO A 1 912 ? -26.667 4.216 -6.234 1.00 89.25 912 PRO A CA 1
ATOM 7050 C C . PRO A 1 912 ? -28.013 4.509 -5.538 1.00 89.25 912 PRO A C 1
ATOM 7052 O O . PRO A 1 912 ? -29.029 3.912 -5.906 1.00 89.25 912 PRO A O 1
ATOM 7055 N N . ALA A 1 913 ? -28.068 5.417 -4.553 1.00 89.94 913 ALA A N 1
ATOM 7056 C CA . ALA A 1 913 ? -29.331 5.839 -3.934 1.00 89.94 913 ALA A CA 1
ATOM 7057 C C . ALA A 1 913 ? -30.179 6.738 -4.860 1.00 89.94 913 ALA A C 1
ATOM 7059 O O . ALA A 1 913 ? -31.388 6.520 -4.966 1.00 89.94 913 ALA A O 1
ATOM 7060 N N . ILE A 1 914 ? -29.558 7.653 -5.616 1.00 94.06 914 ILE A N 1
ATOM 7061 C CA . ILE A 1 914 ? -30.225 8.418 -6.690 1.00 94.06 914 ILE A CA 1
ATOM 7062 C C . ILE A 1 914 ? -30.875 7.459 -7.702 1.00 94.06 914 ILE A C 1
ATOM 7064 O O . ILE A 1 914 ? -32.068 7.569 -7.996 1.00 94.06 914 ILE A O 1
ATOM 7068 N N . ALA A 1 915 ? -30.125 6.456 -8.172 1.00 92.62 915 ALA A N 1
ATOM 7069 C CA . ALA A 1 915 ? -30.633 5.437 -9.095 1.00 92.62 915 ALA A CA 1
ATOM 7070 C C . ALA A 1 915 ? -31.816 4.637 -8.510 1.00 92.62 915 ALA A C 1
ATOM 7072 O O . ALA A 1 915 ? -32.799 4.364 -9.209 1.00 92.62 915 ALA A O 1
ATOM 7073 N N . TYR A 1 916 ? -31.751 4.301 -7.215 1.00 94.62 916 TYR A N 1
ATOM 7074 C CA . TYR A 1 916 ? -32.831 3.626 -6.494 1.00 94.62 916 TYR A CA 1
ATOM 7075 C C . TYR A 1 916 ? -34.114 4.464 -6.431 1.00 94.62 916 TYR A C 1
ATOM 7077 O O . TYR A 1 916 ? -35.191 3.940 -6.709 1.00 94.62 916 TYR A O 1
ATOM 7085 N N . ARG A 1 917 ? -34.025 5.758 -6.106 1.00 94.12 917 ARG A N 1
ATOM 7086 C CA . ARG A 1 917 ? -35.203 6.639 -5.997 1.00 94.12 917 ARG A CA 1
ATOM 7087 C C . ARG A 1 917 ? -35.764 7.081 -7.354 1.00 94.12 917 ARG A C 1
ATOM 7089 O O . ARG A 1 917 ? -36.952 7.383 -7.440 1.00 94.12 917 ARG A O 1
ATOM 7096 N N . ALA A 1 918 ? -34.962 7.064 -8.421 1.00 93.69 918 ALA A N 1
ATOM 7097 C CA . ALA A 1 918 ? -35.426 7.352 -9.780 1.00 93.69 918 ALA A CA 1
ATOM 7098 C C . ALA A 1 918 ? -36.172 6.163 -10.435 1.00 93.69 918 ALA A C 1
ATOM 7100 O O . ALA A 1 918 ? -37.255 6.350 -10.999 1.00 93.69 918 ALA A O 1
ATOM 7101 N N . TYR A 1 919 ? -35.606 4.947 -10.365 1.00 93.31 919 TYR A N 1
ATOM 7102 C CA . TYR A 1 919 ? -36.086 3.770 -11.122 1.00 93.31 919 TYR A CA 1
ATOM 7103 C C . TYR A 1 919 ? -36.122 2.440 -10.337 1.00 93.31 919 TYR A C 1
ATOM 7105 O O . TYR A 1 919 ? -36.504 1.407 -10.888 1.00 93.31 919 TYR A O 1
ATOM 7113 N N . GLY A 1 920 ? -35.774 2.431 -9.049 1.00 89.50 920 GLY A N 1
ATOM 7114 C CA . GLY A 1 920 ? -35.930 1.267 -8.174 1.00 89.50 920 GLY A CA 1
ATOM 7115 C C . GLY A 1 920 ? -34.739 0.302 -8.124 1.00 89.50 920 GLY A C 1
ATOM 7116 O O . GLY A 1 920 ? -33.629 0.565 -8.594 1.00 89.50 920 GLY A O 1
ATOM 7117 N N . ARG A 1 921 ? -34.964 -0.851 -7.477 1.00 88.06 921 ARG A N 1
ATOM 7118 C CA . ARG A 1 921 ? -33.892 -1.750 -7.002 1.00 88.06 921 ARG A CA 1
ATOM 7119 C C . ARG A 1 921 ? -33.041 -2.376 -8.114 1.00 88.06 921 ARG A C 1
ATOM 7121 O O . ARG A 1 921 ? -31.848 -2.558 -7.903 1.00 88.06 921 ARG A O 1
ATOM 7128 N N . LYS A 1 922 ? -33.614 -2.677 -9.287 1.00 88.19 922 LYS A N 1
ATOM 7129 C CA . LYS A 1 922 ? -32.848 -3.222 -10.428 1.00 88.19 922 LYS A CA 1
ATOM 7130 C C . LYS A 1 922 ? -31.830 -2.198 -10.946 1.00 88.19 922 LYS A C 1
ATOM 7132 O O . LYS A 1 922 ? -30.656 -2.524 -11.094 1.00 88.19 922 LYS A O 1
ATOM 7137 N N . THR A 1 923 ? -32.257 -0.947 -11.121 1.00 86.44 923 THR A N 1
ATOM 7138 C CA . THR A 1 923 ? -31.395 0.144 -11.596 1.00 86.44 923 THR A CA 1
ATOM 7139 C C . THR A 1 923 ? -30.301 0.495 -10.589 1.00 86.44 923 THR A C 1
ATOM 7141 O O . THR A 1 923 ? -29.178 0.741 -11.014 1.00 86.44 923 THR A O 1
ATOM 7144 N N . LYS A 1 924 ? -30.564 0.415 -9.270 1.00 88.44 924 LYS A N 1
ATOM 7145 C CA . LYS A 1 924 ? -29.511 0.554 -8.240 1.00 88.44 924 LYS A CA 1
ATOM 7146 C C . LYS A 1 924 ? -28.318 -0.369 -8.514 1.00 88.44 924 LYS A C 1
ATOM 7148 O O . LYS A 1 924 ? -27.188 0.105 -8.547 1.00 88.44 924 LYS A O 1
ATOM 7153 N N . TYR A 1 925 ? -28.560 -1.669 -8.697 1.00 84.25 925 TYR A N 1
ATOM 7154 C CA . TYR A 1 925 ? -27.478 -2.642 -8.884 1.00 84.25 925 TYR A CA 1
ATOM 7155 C C . TYR A 1 925 ? -26.769 -2.492 -10.235 1.00 84.25 925 TYR A C 1
ATOM 7157 O O . TYR A 1 925 ? -25.553 -2.634 -10.292 1.00 84.25 925 TYR A O 1
ATOM 7165 N N . PHE A 1 926 ? -27.492 -2.143 -11.304 1.00 86.81 926 PHE A N 1
ATOM 7166 C CA . PHE A 1 926 ? -26.877 -1.867 -12.606 1.00 86.81 926 PHE A CA 1
ATOM 7167 C C . PHE A 1 926 ? -25.960 -0.632 -12.566 1.00 86.81 926 PHE A C 1
ATOM 7169 O O . PHE A 1 926 ? -24.828 -0.683 -13.038 1.00 86.81 926 PHE A O 1
ATOM 7176 N N . VAL A 1 927 ? -26.407 0.455 -11.931 1.00 85.00 927 VAL A N 1
ATOM 7177 C CA . VAL A 1 927 ? -25.609 1.682 -11.770 1.00 85.00 927 VAL A CA 1
ATOM 7178 C C . VAL A 1 927 ? -24.416 1.451 -10.847 1.00 85.00 927 VAL A C 1
ATOM 7180 O O . VAL A 1 927 ? -23.317 1.877 -11.181 1.00 85.00 927 VAL A O 1
ATOM 7183 N N . SER A 1 928 ? -24.603 0.723 -9.742 1.00 84.44 928 SER A N 1
ATOM 7184 C CA . SER A 1 928 ? -23.516 0.271 -8.861 1.00 84.44 928 SER A CA 1
ATOM 7185 C C . SER A 1 928 ? -22.457 -0.520 -9.639 1.00 84.44 928 SER A C 1
ATOM 7187 O O . SER A 1 928 ? -21.273 -0.206 -9.553 1.00 84.44 928 SER A O 1
ATOM 7189 N N . PHE A 1 929 ? -22.853 -1.480 -10.483 1.00 84.69 929 PHE A N 1
ATOM 7190 C CA . PHE A 1 929 ? -21.919 -2.208 -11.350 1.00 84.69 929 PHE A CA 1
ATOM 7191 C C . PHE A 1 929 ? -21.141 -1.265 -12.286 1.00 84.69 929 PHE A C 1
ATOM 7193 O O . PHE A 1 929 ? -19.914 -1.325 -12.328 1.00 84.69 929 PHE A O 1
ATOM 7200 N N . CYS A 1 930 ? -21.817 -0.339 -12.975 1.00 81.12 930 CYS A N 1
ATOM 7201 C CA . CYS A 1 930 ? -21.147 0.648 -13.828 1.00 81.12 930 CYS A CA 1
ATOM 7202 C C . CYS A 1 930 ? -20.203 1.584 -13.050 1.00 81.12 930 CYS A C 1
ATOM 7204 O O . CYS A 1 930 ? -19.141 1.927 -13.562 1.00 81.12 930 CYS A O 1
ATOM 7206 N N . ILE A 1 931 ? -20.549 1.980 -11.820 1.00 84.94 931 ILE A N 1
ATOM 7207 C CA . ILE A 1 931 ? -19.684 2.790 -10.947 1.00 84.94 931 ILE A CA 1
ATOM 7208 C C . ILE A 1 931 ? -18.416 2.014 -10.581 1.00 84.94 931 ILE A C 1
ATOM 7210 O O . ILE A 1 931 ? -17.325 2.561 -10.706 1.00 84.94 931 ILE A O 1
ATOM 7214 N N . HIS A 1 932 ? -18.526 0.735 -10.217 1.00 82.75 932 HIS A N 1
ATOM 7215 C CA . HIS A 1 932 ? -17.353 -0.094 -9.938 1.00 82.75 932 HIS A CA 1
ATOM 7216 C C . HIS A 1 932 ? -16.465 -0.281 -11.179 1.00 82.75 932 HIS A C 1
ATOM 7218 O O . HIS A 1 932 ? -15.249 -0.160 -11.064 1.00 82.75 932 HIS A O 1
ATOM 7224 N N . VAL A 1 933 ? -17.038 -0.503 -12.370 1.00 81.75 933 VAL A N 1
ATOM 7225 C CA . VAL A 1 933 ? -16.255 -0.608 -13.620 1.00 81.75 933 VAL A CA 1
ATOM 7226 C C . VAL A 1 933 ? -15.561 0.716 -13.976 1.00 81.75 933 VAL A C 1
ATOM 7228 O O . VAL A 1 933 ? -14.414 0.684 -14.417 1.00 81.75 933 VAL A O 1
ATOM 7231 N N . ASN A 1 934 ? -16.198 1.871 -13.735 1.00 87.12 934 ASN A N 1
ATOM 7232 C CA . ASN A 1 934 ? -15.552 3.186 -13.854 1.00 87.12 934 ASN A CA 1
ATOM 7233 C C . ASN A 1 934 ? -14.379 3.292 -12.863 1.00 87.12 934 ASN A C 1
ATOM 7235 O O . ASN A 1 934 ? -13.226 3.378 -13.282 1.00 87.12 934 ASN A O 1
ATOM 7239 N N . LEU A 1 935 ? -14.659 3.231 -11.558 1.00 87.25 935 LEU A N 1
ATOM 7240 C CA . LEU A 1 935 ? -13.677 3.547 -10.519 1.00 87.25 935 LEU A CA 1
ATOM 7241 C C . LEU A 1 935 ? -12.488 2.576 -10.515 1.00 87.25 935 LEU A C 1
ATOM 7243 O O . LEU A 1 935 ? -11.356 3.029 -10.375 1.00 87.25 935 LEU A O 1
ATOM 7247 N N . PHE A 1 936 ? -12.702 1.273 -10.749 1.00 85.81 936 PHE A N 1
ATOM 7248 C CA . PHE A 1 936 ? -11.594 0.336 -10.970 1.00 85.81 936 PHE A CA 1
ATOM 7249 C C . PHE A 1 936 ? -10.828 0.654 -12.259 1.00 85.81 936 PHE A C 1
ATOM 7251 O O . PHE A 1 936 ? -9.601 0.688 -12.245 1.00 85.81 936 PHE A O 1
ATOM 7258 N N . GLY A 1 937 ? -11.531 0.912 -13.365 1.00 83.94 937 GLY A N 1
ATOM 7259 C CA . GLY A 1 937 ? -10.918 1.205 -14.659 1.00 83.94 937 GLY A CA 1
ATOM 7260 C C . GLY A 1 937 ? -10.009 2.437 -14.643 1.00 83.94 937 GLY A C 1
ATOM 7261 O O . GLY A 1 937 ? -8.911 2.393 -15.194 1.00 83.94 937 GLY A O 1
ATOM 7262 N N . VAL A 1 938 ? -10.421 3.507 -13.956 1.00 85.88 938 VAL A N 1
ATOM 7263 C CA . VAL A 1 938 ? -9.613 4.726 -13.798 1.00 85.88 938 VAL A CA 1
ATOM 7264 C C . VAL A 1 938 ? -8.337 4.450 -13.006 1.00 85.88 938 VAL A C 1
ATOM 7266 O O . VAL A 1 938 ? -7.254 4.823 -13.453 1.00 85.88 938 VAL A O 1
ATOM 7269 N N . VAL A 1 939 ? -8.416 3.744 -11.873 1.00 91.00 939 VAL A N 1
ATOM 7270 C CA . VAL A 1 939 ? -7.218 3.495 -11.051 1.00 91.00 939 VAL A CA 1
ATOM 7271 C C . VAL A 1 939 ? -6.283 2.433 -11.634 1.00 91.00 939 VAL A C 1
ATOM 7273 O O . VAL A 1 939 ? -5.077 2.510 -11.413 1.00 91.00 939 VAL A O 1
ATOM 7276 N N . ILE A 1 940 ? -6.790 1.512 -12.466 1.00 89.25 940 ILE A N 1
ATOM 7277 C CA . ILE A 1 940 ? -5.951 0.663 -13.329 1.00 89.25 940 ILE A CA 1
ATOM 7278 C C . ILE A 1 940 ? -5.134 1.543 -14.286 1.00 89.25 940 ILE A C 1
ATOM 7280 O O . ILE A 1 940 ? -3.924 1.361 -14.398 1.00 89.25 940 ILE A O 1
ATOM 7284 N N . VAL A 1 941 ? -5.755 2.528 -14.944 1.00 89.00 941 VAL A N 1
ATOM 7285 C CA . VAL A 1 941 ? -5.040 3.459 -15.835 1.00 89.00 941 VAL A CA 1
ATOM 7286 C C . VAL A 1 941 ? -4.047 4.330 -15.063 1.00 89.00 941 VAL A C 1
ATOM 7288 O O . VAL A 1 941 ? -2.941 4.525 -15.553 1.00 89.00 941 VAL A O 1
ATOM 7291 N N . PHE A 1 942 ? -4.372 4.800 -13.854 1.00 92.06 942 PHE A N 1
ATOM 7292 C CA . PHE A 1 942 ? -3.431 5.576 -13.031 1.00 92.06 942 PHE A CA 1
ATOM 7293 C C . PHE A 1 942 ? -2.223 4.739 -12.591 1.00 92.06 942 PHE A C 1
ATOM 7295 O O . PHE A 1 942 ? -1.090 5.221 -12.640 1.00 92.06 942 PHE A O 1
ATOM 7302 N N . LEU A 1 943 ? -2.433 3.471 -12.222 1.00 91.31 943 LEU A N 1
ATOM 7303 C CA . LEU A 1 943 ? -1.359 2.527 -11.908 1.00 91.31 943 LEU A CA 1
ATOM 7304 C C . LEU A 1 943 ? -0.468 2.248 -13.127 1.00 91.31 943 LEU A C 1
ATOM 7306 O O . LEU A 1 943 ? 0.755 2.266 -13.009 1.00 91.31 943 LEU A O 1
ATOM 7310 N N . LEU A 1 944 ? -1.058 2.034 -14.306 1.00 88.88 944 LEU A N 1
ATOM 7311 C CA . LEU A 1 944 ? -0.295 1.858 -15.544 1.00 88.88 944 LEU A CA 1
ATOM 7312 C C . LEU A 1 944 ? 0.498 3.127 -15.893 1.00 88.88 944 LEU A C 1
ATOM 7314 O O . LEU A 1 944 ? 1.703 3.059 -16.112 1.00 88.88 944 LEU A O 1
ATOM 7318 N N . LEU A 1 945 ? -0.145 4.292 -15.899 1.00 89.25 945 LEU A N 1
ATOM 7319 C CA . LEU A 1 945 ? 0.479 5.538 -16.339 1.00 89.25 945 LEU A CA 1
ATOM 7320 C C . LEU A 1 945 ? 1.598 5.988 -15.386 1.00 89.25 945 LEU A C 1
ATOM 7322 O O . LEU A 1 945 ? 2.682 6.329 -15.847 1.00 89.25 945 LEU A O 1
ATOM 7326 N N . SER A 1 946 ? 1.402 5.891 -14.066 1.00 90.62 946 SER A N 1
ATOM 7327 C CA . SER A 1 946 ? 2.478 6.133 -13.087 1.00 90.62 946 SER A CA 1
ATOM 7328 C C . SER A 1 946 ? 3.666 5.192 -13.270 1.00 90.62 946 SER A C 1
ATOM 7330 O O . SER A 1 946 ? 4.810 5.641 -13.273 1.00 90.62 946 SER A O 1
ATOM 7332 N N . SER A 1 947 ? 3.402 3.904 -13.491 1.00 89.19 947 SER A N 1
ATOM 7333 C CA . SER A 1 947 ? 4.456 2.912 -13.711 1.00 89.19 947 SER A CA 1
ATOM 7334 C C . SER A 1 947 ? 5.245 3.181 -14.990 1.00 89.19 947 SER A C 1
ATOM 7336 O O . SER A 1 947 ? 6.455 2.981 -15.014 1.00 89.19 947 SER A O 1
ATOM 7338 N N . GLN A 1 948 ? 4.581 3.647 -16.051 1.00 87.50 948 GLN A N 1
ATOM 7339 C CA . GLN A 1 948 ? 5.223 3.984 -17.322 1.00 87.50 948 GLN A CA 1
ATOM 7340 C C . GLN A 1 948 ? 6.083 5.251 -17.204 1.00 87.50 948 GLN A C 1
ATOM 7342 O O . GLN A 1 948 ? 7.205 5.276 -17.705 1.00 87.50 948 GLN A O 1
ATOM 7347 N N . LEU A 1 949 ? 5.599 6.265 -16.479 1.00 89.69 949 LEU A N 1
ATOM 7348 C CA . LEU A 1 949 ? 6.341 7.500 -16.215 1.00 89.69 949 LEU A CA 1
ATOM 7349 C C . LEU A 1 949 ? 7.618 7.239 -15.404 1.00 89.69 949 LEU A C 1
ATOM 7351 O O . LEU A 1 949 ? 8.688 7.670 -15.828 1.00 89.69 949 LEU A O 1
ATOM 7355 N N . ILE A 1 950 ? 7.544 6.487 -14.296 1.00 88.00 950 ILE A N 1
ATOM 7356 C CA . ILE A 1 950 ? 8.748 6.156 -13.511 1.00 88.00 950 ILE A CA 1
ATOM 7357 C C . ILE A 1 950 ? 9.673 5.223 -14.301 1.00 88.00 950 ILE A C 1
ATOM 7359 O O . ILE A 1 950 ? 10.880 5.437 -14.296 1.00 88.00 950 ILE A O 1
ATOM 7363 N N . SER A 1 951 ? 9.142 4.253 -15.057 1.00 87.06 951 SER A N 1
ATOM 7364 C CA . SER A 1 951 ? 9.968 3.378 -15.904 1.00 87.06 951 SER A CA 1
ATOM 7365 C C . SER A 1 951 ? 10.770 4.127 -16.969 1.00 87.06 951 SER A C 1
ATOM 7367 O O . SER A 1 951 ? 11.837 3.649 -17.335 1.00 87.06 951 SER A O 1
ATOM 7369 N N . SER A 1 952 ? 10.274 5.266 -17.463 1.00 84.12 952 SER A N 1
ATOM 7370 C CA . SER A 1 952 ? 10.991 6.112 -18.427 1.00 84.12 952 SER A CA 1
ATOM 7371 C C . SER A 1 952 ? 12.050 7.010 -17.776 1.00 84.12 952 SER A C 1
ATOM 7373 O O . SER A 1 952 ? 12.933 7.486 -18.481 1.00 84.12 952 SER A O 1
ATOM 7375 N N . VAL A 1 953 ? 11.973 7.256 -16.465 1.00 83.38 953 VAL A N 1
ATOM 7376 C CA . VAL A 1 953 ? 13.017 7.968 -15.702 1.00 83.38 953 VAL A CA 1
ATOM 7377 C C . VAL A 1 953 ? 14.070 6.986 -15.182 1.00 83.38 953 VAL A C 1
ATOM 7379 O O . VAL A 1 953 ? 15.254 7.298 -15.151 1.00 83.38 953 VAL A O 1
ATOM 7382 N N . ALA A 1 954 ? 13.643 5.779 -14.811 1.00 77.69 954 ALA A N 1
ATOM 7383 C CA . ALA A 1 954 ? 14.465 4.698 -14.278 1.00 77.69 954 ALA A CA 1
ATOM 7384 C C . ALA A 1 954 ? 15.002 3.732 -15.355 1.00 77.69 954 ALA A C 1
ATOM 7386 O O . ALA A 1 954 ? 15.337 2.588 -15.040 1.00 77.69 954 ALA A O 1
ATOM 7387 N N . GLU A 1 955 ? 15.077 4.161 -16.618 1.00 72.75 955 GLU A N 1
ATOM 7388 C CA . GLU A 1 955 ? 15.520 3.316 -17.736 1.00 72.75 955 GLU A CA 1
ATOM 7389 C C . GLU A 1 955 ? 16.972 2.835 -17.545 1.00 72.75 955 GLU A C 1
ATOM 7391 O O . GLU A 1 955 ? 17.261 1.652 -17.725 1.00 72.75 955 GLU A O 1
ATOM 7396 N N . GLU A 1 956 ? 17.851 3.703 -17.027 1.00 71.25 956 GLU A N 1
ATOM 7397 C CA . GLU A 1 956 ? 19.238 3.368 -16.652 1.00 71.25 956 GLU A CA 1
ATOM 7398 C C . GLU A 1 956 ? 19.341 2.308 -15.536 1.00 71.25 956 GLU A C 1
ATOM 7400 O O . GLU A 1 956 ? 20.354 1.619 -15.433 1.00 71.25 956 GLU A O 1
ATOM 7405 N N . LEU A 1 957 ? 18.291 2.122 -14.722 1.00 70.88 957 LEU A N 1
ATOM 7406 C CA . LEU A 1 957 ? 18.246 1.077 -13.690 1.00 70.88 957 LEU A CA 1
ATOM 7407 C C . LEU A 1 957 ? 17.844 -0.300 -14.256 1.00 70.88 957 LEU A C 1
ATOM 7409 O O . LEU A 1 957 ? 17.832 -1.286 -13.519 1.00 70.88 957 LEU A O 1
ATOM 7413 N N . GLY A 1 958 ? 17.463 -0.388 -15.538 1.00 65.94 958 GLY A N 1
ATOM 7414 C CA . GLY A 1 958 ? 17.019 -1.630 -16.185 1.00 65.94 958 GLY A CA 1
ATOM 7415 C C . GLY A 1 958 ? 15.693 -2.196 -15.652 1.00 65.94 958 GLY A C 1
ATOM 7416 O O . GLY A 1 958 ? 15.330 -3.337 -15.956 1.00 65.94 958 GLY A O 1
ATOM 7417 N N . ILE A 1 959 ? 14.954 -1.428 -14.843 1.00 74.75 959 ILE A N 1
ATOM 7418 C CA . ILE A 1 959 ? 13.702 -1.864 -14.214 1.00 74.75 959 ILE A CA 1
ATOM 7419 C C . ILE A 1 959 ? 12.549 -1.645 -15.196 1.00 74.75 959 ILE A C 1
ATOM 7421 O O . ILE A 1 959 ? 12.091 -0.522 -15.396 1.00 74.75 959 ILE A O 1
ATOM 7425 N N . SER A 1 960 ? 12.053 -2.736 -15.786 1.00 78.94 960 SER A N 1
ATOM 7426 C CA . SER A 1 960 ? 10.932 -2.695 -16.732 1.00 78.94 960 SER A CA 1
ATOM 7427 C C . SER A 1 960 ? 9.656 -2.086 -16.128 1.00 78.94 960 SER A C 1
ATOM 7429 O O . SER A 1 960 ? 9.338 -2.263 -14.948 1.00 78.94 960 SER A O 1
ATOM 7431 N N . PHE A 1 961 ? 8.842 -1.468 -16.981 1.00 81.38 961 PHE A N 1
ATOM 7432 C CA . PHE A 1 961 ? 7.509 -0.956 -16.647 1.00 81.38 961 PHE A CA 1
ATOM 7433 C C . PHE A 1 961 ? 6.600 -2.006 -15.972 1.00 81.38 961 PHE A C 1
ATOM 7435 O O . PHE A 1 961 ? 5.849 -1.675 -15.055 1.00 81.38 961 PHE A O 1
ATOM 7442 N N . CYS A 1 962 ? 6.734 -3.290 -16.322 1.00 82.50 962 CYS A N 1
ATOM 7443 C CA . CYS A 1 962 ? 6.014 -4.378 -15.655 1.00 82.50 962 CYS A CA 1
ATOM 7444 C C . CYS A 1 962 ? 6.406 -4.573 -14.177 1.00 82.50 962 CYS A C 1
ATOM 7446 O O . CYS A 1 962 ? 5.566 -4.999 -13.382 1.00 82.50 962 CYS A O 1
ATOM 7448 N N . TYR A 1 963 ? 7.647 -4.260 -13.787 1.00 82.44 963 TYR A N 1
ATOM 7449 C CA . TYR A 1 963 ? 8.044 -4.221 -12.377 1.00 82.44 963 TYR A CA 1
ATOM 7450 C C . TYR A 1 963 ? 7.523 -2.971 -11.675 1.00 82.44 963 TYR A C 1
ATOM 7452 O O . TYR A 1 963 ? 7.061 -3.078 -10.542 1.00 82.44 963 TYR A O 1
ATOM 7460 N N . TRP A 1 964 ? 7.507 -1.817 -12.345 1.00 86.94 964 TRP A N 1
ATOM 7461 C CA . TRP A 1 964 ? 6.943 -0.593 -11.770 1.00 86.94 964 TRP A CA 1
ATOM 7462 C C . TRP A 1 964 ? 5.452 -0.730 -11.415 1.00 86.94 964 TRP A C 1
ATOM 7464 O O . TRP A 1 964 ? 5.052 -0.244 -10.360 1.00 86.94 964 TRP A O 1
ATOM 7474 N N . ILE A 1 965 ? 4.670 -1.513 -12.175 1.00 86.06 965 ILE A N 1
ATOM 7475 C CA . ILE A 1 965 ? 3.276 -1.862 -11.819 1.00 86.06 965 ILE A CA 1
ATOM 7476 C C . ILE A 1 965 ? 3.203 -2.614 -10.479 1.00 86.06 965 ILE A C 1
ATOM 7478 O O . ILE A 1 965 ? 2.330 -2.334 -9.653 1.00 86.06 965 ILE A O 1
ATOM 7482 N N . LEU A 1 966 ? 4.115 -3.559 -10.235 1.00 82.31 966 LEU A N 1
ATOM 7483 C CA . LEU A 1 966 ? 4.183 -4.307 -8.973 1.00 82.31 966 LEU A CA 1
ATOM 7484 C C . LEU A 1 966 ? 4.643 -3.412 -7.812 1.00 82.31 966 LEU A C 1
ATOM 7486 O O . LEU A 1 966 ? 4.013 -3.417 -6.756 1.00 82.31 966 LEU A O 1
ATOM 7490 N N . ILE A 1 967 ? 5.701 -2.623 -8.027 1.00 85.44 967 ILE A N 1
ATOM 7491 C CA . ILE A 1 967 ? 6.288 -1.711 -7.034 1.00 85.44 967 ILE A CA 1
ATOM 7492 C C . ILE A 1 967 ? 5.254 -0.670 -6.592 1.00 85.44 967 ILE A C 1
ATOM 7494 O O . ILE A 1 967 ? 4.976 -0.543 -5.400 1.00 85.44 967 ILE A O 1
ATOM 7498 N N . LEU A 1 968 ? 4.616 0.030 -7.535 1.00 86.25 968 LEU A N 1
ATOM 7499 C CA . LEU A 1 968 ? 3.621 1.048 -7.205 1.00 86.25 968 LEU A CA 1
ATOM 7500 C C . LEU A 1 968 ? 2.353 0.454 -6.591 1.00 86.25 968 LEU A C 1
ATOM 7502 O O . LEU A 1 968 ? 1.802 1.051 -5.673 1.00 86.25 968 LEU A O 1
ATOM 7506 N N . SER A 1 969 ? 1.924 -0.746 -6.992 1.00 84.19 969 SER A N 1
ATOM 7507 C CA . SER A 1 969 ? 0.803 -1.415 -6.311 1.00 84.19 969 SER A CA 1
ATOM 7508 C C . SER A 1 969 ? 1.129 -1.750 -4.857 1.00 84.19 969 SER A C 1
ATOM 7510 O O . SER A 1 969 ? 0.283 -1.560 -3.984 1.00 84.19 969 SER A O 1
ATOM 7512 N N . ALA A 1 970 ? 2.353 -2.208 -4.573 1.00 79.69 970 ALA A N 1
ATOM 7513 C CA . ALA A 1 970 ? 2.800 -2.483 -3.210 1.00 79.69 970 ALA A CA 1
ATOM 7514 C C . ALA A 1 970 ? 2.890 -1.205 -2.353 1.00 79.69 970 ALA A C 1
ATOM 7516 O O . ALA A 1 970 ? 2.536 -1.247 -1.179 1.00 79.69 970 ALA A O 1
ATOM 7517 N N . LEU A 1 971 ? 3.289 -0.070 -2.940 1.00 82.88 971 LEU A N 1
ATOM 7518 C CA . LEU A 1 971 ? 3.366 1.229 -2.256 1.00 82.88 971 LEU A CA 1
ATOM 7519 C C . LEU A 1 971 ? 1.992 1.895 -2.052 1.00 82.88 971 LEU A C 1
ATOM 7521 O O . LEU A 1 971 ? 1.744 2.499 -1.011 1.00 82.88 971 LEU A O 1
ATOM 7525 N N . ILE A 1 972 ? 1.074 1.771 -3.016 1.00 84.50 972 ILE A N 1
ATOM 7526 C CA . ILE A 1 972 ? -0.276 2.355 -2.936 1.00 84.50 972 ILE A CA 1
ATOM 7527 C C . ILE A 1 972 ? -1.200 1.508 -2.037 1.00 84.50 972 ILE A C 1
ATOM 7529 O O . ILE A 1 972 ? -2.097 2.062 -1.400 1.00 84.50 972 ILE A O 1
ATOM 7533 N N . CYS A 1 973 ? -0.996 0.187 -1.928 1.00 82.38 973 CYS A N 1
ATOM 7534 C CA . CYS A 1 973 ? -1.882 -0.698 -1.155 1.00 82.38 973 CYS A CA 1
ATOM 7535 C C . CYS A 1 973 ? -2.045 -0.277 0.327 1.00 82.38 973 CYS A C 1
ATOM 7537 O O . CYS A 1 973 ? -3.193 -0.110 0.746 1.00 82.38 973 CYS A O 1
ATOM 7539 N N . PRO A 1 974 ? -0.976 0.001 1.109 1.00 78.12 974 PRO A N 1
ATOM 7540 C CA . PRO A 1 974 ? -1.113 0.509 2.476 1.00 78.12 974 PRO A CA 1
ATOM 7541 C C . PRO A 1 974 ? -1.844 1.853 2.551 1.00 78.12 974 PRO A C 1
ATOM 7543 O O . PRO A 1 974 ? -2.679 2.064 3.430 1.00 78.12 974 PRO A O 1
ATOM 7546 N N . LEU A 1 975 ? -1.583 2.746 1.591 1.00 80.56 975 LEU A N 1
ATOM 7547 C CA . LEU A 1 975 ? -2.216 4.064 1.518 1.00 80.56 975 LEU A CA 1
ATOM 7548 C C . LEU A 1 975 ? -3.725 3.969 1.240 1.00 80.56 975 LEU A C 1
ATOM 7550 O O . LEU A 1 975 ? -4.488 4.809 1.714 1.00 80.56 975 LEU A O 1
ATOM 7554 N N . MET A 1 976 ? -4.194 2.928 0.542 1.00 77.75 976 MET A N 1
ATOM 7555 C CA . MET A 1 976 ? -5.632 2.690 0.380 1.00 77.75 976 MET A CA 1
ATOM 7556 C C . MET A 1 976 ? -6.334 2.415 1.710 1.00 77.75 976 MET A C 1
ATOM 7558 O O . MET A 1 976 ? -7.502 2.773 1.850 1.00 77.75 976 MET A O 1
ATOM 7562 N N . TRP A 1 977 ? -5.671 1.777 2.681 1.00 78.44 977 TRP A N 1
ATOM 7563 C CA . TRP A 1 977 ? -6.297 1.363 3.945 1.00 78.44 977 TRP A CA 1
ATOM 7564 C C . TRP A 1 977 ? -6.766 2.540 4.813 1.00 78.44 977 TRP A C 1
ATOM 7566 O O . TRP A 1 977 ? -7.573 2.330 5.720 1.00 78.44 977 TRP A O 1
ATOM 7576 N N . LEU A 1 978 ? -6.293 3.754 4.518 1.00 65.75 978 LEU A N 1
ATOM 7577 C CA . LEU A 1 978 ? -6.619 5.008 5.198 1.00 65.75 978 LEU A CA 1
ATOM 7578 C C . LEU A 1 978 ? -8.122 5.367 5.154 1.00 65.75 978 LEU A C 1
ATOM 7580 O O . LEU A 1 978 ? -8.974 4.622 4.655 1.00 65.75 978 LEU A O 1
ATOM 7584 N N . GLY A 1 979 ? -8.450 6.504 5.771 1.00 60.53 979 GLY A N 1
ATOM 7585 C CA . GLY A 1 979 ? -9.802 6.947 6.105 1.00 60.53 979 GLY A CA 1
ATOM 7586 C C . GLY A 1 979 ? -10.735 7.281 4.928 1.00 60.53 979 GLY A C 1
ATOM 7587 O O . GLY A 1 979 ? -10.647 6.752 3.819 1.00 60.53 979 GLY A O 1
ATOM 7588 N N . THR A 1 980 ? -11.740 8.088 5.236 1.00 53.22 980 THR A N 1
ATOM 7589 C CA . THR A 1 980 ? -12.641 8.765 4.296 1.00 53.22 980 THR A CA 1
ATOM 7590 C C . THR A 1 980 ? -11.982 10.052 3.765 1.00 53.22 980 THR A C 1
ATOM 7592 O O . THR A 1 980 ? -10.936 10.429 4.282 1.00 53.22 980 THR A O 1
ATOM 7595 N N . PRO A 1 981 ? -12.526 10.748 2.746 1.00 48.47 981 PRO A N 1
ATOM 7596 C CA . PRO A 1 981 ? -11.863 11.918 2.154 1.00 48.47 981 PRO A CA 1
ATOM 7597 C C . PRO A 1 981 ? -11.551 13.039 3.161 1.00 48.47 981 PRO A C 1
ATOM 7599 O O . PRO A 1 981 ? -10.506 13.677 3.047 1.00 48.47 981 PRO A O 1
ATOM 7602 N N . ASP A 1 982 ? -12.394 13.213 4.188 1.00 51.50 982 ASP A N 1
ATOM 7603 C CA . ASP A 1 982 ? -12.150 14.115 5.328 1.00 51.50 982 ASP A CA 1
ATOM 7604 C C . ASP A 1 982 ? -10.813 13.825 6.049 1.00 51.50 982 ASP A C 1
ATOM 7606 O O . ASP A 1 982 ? -10.214 14.726 6.632 1.00 51.50 982 ASP A O 1
ATOM 7610 N N . ASP A 1 983 ? -10.338 12.577 5.991 1.00 54.91 983 ASP A N 1
ATOM 7611 C CA . ASP A 1 983 ? -9.179 12.051 6.719 1.00 54.91 983 ASP A CA 1
ATOM 7612 C C . ASP A 1 983 ? -7.899 11.988 5.857 1.00 54.91 983 ASP A C 1
ATOM 7614 O O . ASP A 1 983 ? -6.828 11.678 6.373 1.00 54.91 983 ASP A O 1
ATOM 7618 N N . PHE A 1 984 ? -7.982 12.251 4.543 1.00 63.16 984 PHE A N 1
ATOM 7619 C CA . PHE A 1 984 ? -6.817 12.239 3.637 1.00 63.16 984 PHE A CA 1
ATOM 7620 C C . PHE A 1 984 ? -6.798 13.375 2.596 1.00 63.16 984 PHE A C 1
ATOM 7622 O O . PHE A 1 984 ? -6.117 13.284 1.571 1.00 63.16 984 PHE A O 1
ATOM 7629 N N . TRP A 1 985 ? -7.476 14.494 2.876 1.00 65.12 985 TRP A N 1
ATOM 7630 C CA . TRP A 1 985 ? -7.512 15.683 2.010 1.00 65.12 985 TRP A CA 1
ATOM 7631 C C . TRP A 1 985 ? -6.145 16.237 1.536 1.00 65.12 985 TRP A C 1
ATOM 7633 O O . TRP A 1 985 ? -6.114 16.764 0.418 1.00 65.12 985 TRP A O 1
ATOM 7643 N N . PRO A 1 986 ? -4.999 16.084 2.246 1.00 78.31 986 PRO A N 1
ATOM 7644 C CA . PRO A 1 986 ? -3.703 16.498 1.707 1.00 78.31 986 PRO A CA 1
ATOM 7645 C C . PRO A 1 986 ? -3.312 15.749 0.426 1.00 78.31 986 PRO A C 1
ATOM 7647 O O . PRO A 1 986 ? -2.620 16.320 -0.410 1.00 78.31 986 PRO A O 1
ATOM 7650 N N . ALA A 1 987 ? -3.801 14.522 0.205 1.00 77.19 987 ALA A N 1
ATOM 7651 C CA . ALA A 1 987 ? -3.582 13.804 -1.052 1.00 77.19 987 ALA A CA 1
ATOM 7652 C C . ALA A 1 987 ? -4.235 14.524 -2.247 1.00 77.19 987 ALA A C 1
ATOM 7654 O O . ALA A 1 987 ? -3.644 14.575 -3.320 1.00 77.19 987 ALA A O 1
ATOM 7655 N N . ALA A 1 988 ? -5.410 15.143 -2.068 1.00 74.88 988 ALA A N 1
ATOM 7656 C CA . ALA A 1 988 ? -6.058 15.927 -3.124 1.00 74.88 988 ALA A CA 1
ATOM 7657 C C . ALA A 1 988 ? -5.251 17.188 -3.476 1.00 74.88 988 ALA A C 1
ATOM 7659 O O . ALA A 1 988 ? -5.112 17.536 -4.649 1.00 74.88 988 ALA A O 1
ATOM 7660 N N . VAL A 1 989 ? -4.670 17.839 -2.461 1.00 81.19 989 VAL A N 1
ATOM 7661 C CA . VAL A 1 989 ? -3.793 19.007 -2.637 1.00 81.19 989 VAL A CA 1
ATOM 7662 C C . VAL A 1 989 ? -2.483 18.612 -3.316 1.00 81.19 989 VAL A C 1
ATOM 7664 O O . VAL A 1 989 ? -2.103 19.243 -4.298 1.00 81.19 989 VAL A O 1
ATOM 7667 N N . LEU A 1 990 ? -1.819 17.550 -2.849 1.00 79.06 990 LEU A N 1
ATOM 7668 C CA . LEU A 1 990 ? -0.571 17.049 -3.431 1.00 79.06 990 LEU A CA 1
ATOM 7669 C C . LEU A 1 990 ? -0.773 16.568 -4.872 1.00 79.06 990 LEU A C 1
ATOM 7671 O O . LEU A 1 990 ? 0.046 16.885 -5.733 1.00 79.06 990 LEU A O 1
ATOM 7675 N N . ALA A 1 991 ? -1.888 15.892 -5.168 1.00 82.81 991 ALA A N 1
ATOM 7676 C CA . ALA A 1 991 ? -2.276 15.551 -6.532 1.00 82.81 991 ALA A CA 1
ATOM 7677 C C . ALA A 1 991 ? -2.417 16.814 -7.398 1.00 82.81 991 ALA A C 1
ATOM 7679 O O . ALA A 1 991 ? -1.750 16.932 -8.428 1.00 82.81 991 ALA A O 1
ATOM 7680 N N . LEU A 1 992 ? -3.249 17.784 -7.006 1.00 86.88 992 LEU A N 1
ATOM 7681 C CA . LEU A 1 992 ? -3.472 18.963 -7.845 1.00 86.88 992 LEU A CA 1
ATOM 7682 C C . LEU A 1 992 ? -2.197 19.806 -8.022 1.00 86.88 992 LEU A C 1
ATOM 7684 O O . LEU A 1 992 ? -1.908 20.228 -9.138 1.00 86.88 992 LEU A O 1
ATOM 7688 N N . ALA A 1 993 ? -1.409 20.000 -6.960 1.00 86.38 993 ALA A N 1
ATOM 7689 C CA . ALA A 1 993 ? -0.173 20.780 -6.996 1.00 86.38 993 ALA A CA 1
ATOM 7690 C C . ALA A 1 993 ? 0.898 20.152 -7.903 1.00 86.38 993 ALA A C 1
ATOM 7692 O O . ALA A 1 993 ? 1.501 20.854 -8.715 1.00 86.38 993 ALA A O 1
ATOM 7693 N N . THR A 1 994 ? 1.105 18.833 -7.818 1.00 88.19 994 THR A N 1
ATOM 7694 C CA . THR A 1 994 ? 2.098 18.130 -8.651 1.00 88.19 994 THR A CA 1
ATOM 7695 C C . THR A 1 994 ? 1.743 18.187 -10.137 1.00 88.19 994 THR A C 1
ATOM 7697 O O . THR A 1 994 ? 2.610 18.529 -10.940 1.00 88.19 994 THR A O 1
ATOM 7700 N N . THR A 1 995 ? 0.472 17.980 -10.516 1.00 89.06 995 THR A N 1
ATOM 7701 C CA . THR A 1 995 ? 0.050 18.200 -11.915 1.00 89.06 995 THR A CA 1
ATOM 7702 C C . THR A 1 995 ? 0.126 19.674 -12.319 1.00 89.06 995 THR A C 1
ATOM 7704 O O . THR A 1 995 ? 0.544 19.959 -13.434 1.00 89.06 995 THR A O 1
ATOM 7707 N N . PHE A 1 996 ? -0.234 20.629 -11.456 1.00 89.38 996 PHE A N 1
ATOM 7708 C CA . PHE A 1 996 ? -0.182 22.056 -11.798 1.00 89.38 996 PHE A CA 1
ATOM 7709 C C . PHE A 1 996 ? 1.243 22.508 -12.166 1.00 89.38 996 PHE A C 1
ATOM 7711 O O . PHE A 1 996 ? 1.448 23.110 -13.221 1.0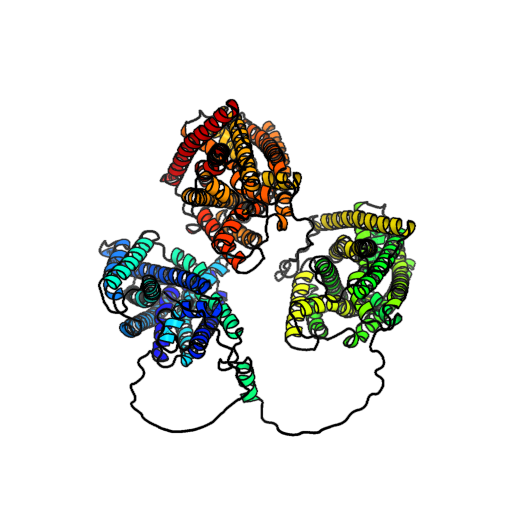0 89.38 996 PHE A O 1
ATOM 7718 N N . VAL A 1 997 ? 2.237 22.147 -11.345 1.00 87.94 997 VAL A N 1
ATOM 7719 C CA . VAL A 1 997 ? 3.658 22.424 -11.623 1.00 87.94 997 VAL A CA 1
ATOM 7720 C C . VAL A 1 997 ? 4.123 21.680 -12.879 1.00 87.94 997 VAL A C 1
ATOM 7722 O O . VAL A 1 997 ? 4.727 22.291 -13.762 1.00 87.94 997 VAL A O 1
ATOM 7725 N N . ALA A 1 998 ? 3.779 20.395 -13.009 1.00 90.69 998 ALA A N 1
ATOM 7726 C CA . ALA A 1 998 ? 4.115 19.593 -14.182 1.00 90.69 998 ALA A CA 1
ATOM 7727 C C . ALA A 1 998 ? 3.557 20.183 -15.489 1.00 90.69 998 ALA A C 1
ATOM 7729 O O . ALA A 1 998 ? 4.281 20.238 -16.476 1.00 90.69 998 ALA A O 1
ATOM 7730 N N . CYS A 1 999 ? 2.314 20.676 -15.502 1.00 91.12 999 CYS A N 1
ATOM 7731 C CA . CYS A 1 999 ? 1.710 21.316 -16.671 1.00 91.12 999 CYS A CA 1
ATOM 7732 C C . CYS A 1 999 ? 2.437 22.604 -17.073 1.00 91.12 999 CYS A C 1
ATOM 7734 O O . CYS A 1 999 ? 2.657 22.819 -18.260 1.00 91.12 999 CYS A O 1
ATOM 7736 N N . ILE A 1 1000 ? 2.844 23.447 -16.116 1.00 90.62 1000 ILE A N 1
ATOM 7737 C CA . ILE A 1 1000 ? 3.603 24.674 -16.417 1.00 90.62 1000 ILE A CA 1
ATOM 7738 C C . ILE A 1 1000 ? 4.969 24.324 -17.021 1.00 90.62 1000 ILE A C 1
ATOM 7740 O O . ILE A 1 1000 ? 5.347 24.879 -18.053 1.00 90.62 1000 ILE A O 1
ATOM 7744 N N . MET A 1 1001 ? 5.683 23.365 -16.424 1.00 90.00 1001 MET A N 1
ATOM 7745 C CA . MET A 1 1001 ? 6.968 22.883 -16.944 1.00 90.00 1001 MET A CA 1
ATOM 7746 C C . MET A 1 1001 ? 6.820 22.232 -18.328 1.00 90.00 1001 MET A C 1
ATOM 7748 O O . MET A 1 1001 ? 7.652 22.459 -19.203 1.00 90.00 1001 MET A O 1
ATOM 7752 N N . LEU A 1 1002 ? 5.745 21.471 -18.552 1.00 91.94 1002 LEU A N 1
ATOM 7753 C CA . LEU A 1 1002 ? 5.426 20.824 -19.825 1.00 91.94 1002 LEU A CA 1
ATOM 7754 C C . LEU A 1 1002 ? 5.097 21.844 -20.921 1.00 91.94 1002 LEU A C 1
ATOM 7756 O O . LEU A 1 1002 ? 5.633 21.744 -22.018 1.00 91.94 1002 LEU A O 1
ATOM 7760 N N . ILE A 1 1003 ? 4.284 22.861 -20.624 1.00 91.88 1003 ILE A N 1
ATOM 7761 C CA . ILE A 1 1003 ? 3.990 23.963 -21.554 1.00 91.88 1003 ILE A CA 1
ATOM 7762 C C . ILE A 1 1003 ? 5.284 24.697 -21.930 1.00 91.88 1003 ILE A C 1
ATOM 7764 O O . ILE A 1 1003 ? 5.530 24.921 -23.113 1.00 91.88 1003 ILE A O 1
ATOM 7768 N N . ALA A 1 1004 ? 6.138 25.021 -20.954 1.00 88.81 1004 ALA A N 1
ATOM 7769 C CA . ALA A 1 1004 ? 7.424 25.669 -21.213 1.00 88.81 1004 ALA A CA 1
ATOM 7770 C C . ALA A 1 1004 ? 8.362 24.801 -22.076 1.00 88.81 1004 ALA A C 1
ATOM 7772 O O . ALA A 1 1004 ? 9.031 25.321 -22.968 1.00 88.81 1004 ALA A O 1
ATOM 7773 N N . LEU A 1 1005 ? 8.379 23.482 -21.853 1.00 89.75 1005 LEU A N 1
ATOM 7774 C CA . LEU A 1 1005 ? 9.193 22.540 -22.622 1.00 89.75 1005 LEU A CA 1
ATOM 7775 C C . LEU A 1 1005 ? 8.682 22.373 -24.064 1.00 89.75 1005 LEU A C 1
ATOM 7777 O O . LEU A 1 1005 ? 9.481 22.437 -24.991 1.00 89.75 1005 LEU A O 1
ATOM 7781 N N . ILE A 1 1006 ? 7.365 22.272 -24.278 1.00 90.00 1006 ILE A N 1
ATOM 7782 C CA . ILE A 1 1006 ? 6.763 22.202 -25.624 1.00 90.00 1006 ILE A CA 1
ATOM 7783 C C . ILE A 1 1006 ? 6.969 23.522 -26.397 1.00 90.00 1006 ILE A C 1
ATOM 7785 O O . ILE A 1 1006 ? 7.220 23.508 -27.601 1.00 90.00 1006 ILE A O 1
ATOM 7789 N N . ILE A 1 1007 ? 6.913 24.674 -25.714 1.00 88.44 1007 ILE A N 1
ATOM 7790 C CA . ILE A 1 1007 ? 7.212 25.988 -26.316 1.00 88.44 1007 ILE A CA 1
ATOM 7791 C C . ILE A 1 1007 ? 8.703 26.128 -26.662 1.00 88.44 1007 ILE A C 1
ATOM 7793 O O . ILE A 1 1007 ? 9.028 26.779 -27.654 1.00 88.44 1007 ILE A O 1
ATOM 7797 N N . ARG A 1 1008 ? 9.615 25.498 -25.907 1.00 85.44 1008 ARG A N 1
ATOM 7798 C CA . ARG A 1 1008 ? 11.022 25.386 -26.318 1.00 85.44 1008 ARG A CA 1
ATOM 7799 C C . ARG A 1 1008 ? 11.151 24.500 -27.559 1.00 85.44 1008 ARG A C 1
ATOM 7801 O O . ARG A 1 1008 ? 11.731 24.948 -28.547 1.00 85.44 1008 ARG A O 1
ATOM 7808 N N . ASP A 1 1009 ? 10.590 23.291 -27.528 1.00 85.25 1009 ASP A N 1
ATOM 7809 C CA . ASP A 1 1009 ? 10.648 22.330 -28.638 1.00 85.25 1009 ASP A CA 1
ATOM 7810 C C . ASP A 1 1009 ? 10.119 22.941 -29.949 1.00 85.25 1009 ASP A C 1
ATOM 7812 O O . ASP A 1 1009 ? 10.701 22.697 -30.999 1.00 85.25 1009 ASP A O 1
ATOM 7816 N N . LEU A 1 1010 ? 9.103 23.815 -29.908 1.00 81.62 1010 LEU A N 1
ATOM 7817 C CA . LEU A 1 1010 ? 8.607 24.576 -31.070 1.00 81.62 1010 LEU A CA 1
ATOM 7818 C C . LEU A 1 1010 ? 9.705 25.364 -31.823 1.00 81.62 1010 LEU A C 1
ATOM 7820 O O . LEU A 1 1010 ? 9.570 25.581 -33.025 1.00 81.62 1010 LEU A O 1
ATOM 7824 N N . SER A 1 1011 ? 10.785 25.782 -31.154 1.00 72.75 1011 SER A N 1
ATOM 7825 C CA . SER A 1 1011 ? 11.922 26.475 -31.789 1.00 72.75 1011 SER A CA 1
ATOM 7826 C C . SER A 1 1011 ? 12.966 25.536 -32.413 1.00 72.75 1011 SER A C 1
ATOM 7828 O O . SER A 1 1011 ? 13.736 25.962 -33.273 1.00 72.75 1011 SER A O 1
ATOM 7830 N N . GLU A 1 1012 ? 12.969 24.260 -32.018 1.00 70.06 1012 GLU A N 1
ATOM 7831 C CA . GLU A 1 1012 ? 13.888 23.213 -32.494 1.00 70.06 1012 GLU A CA 1
ATOM 7832 C C . GLU A 1 1012 ? 13.180 22.223 -33.459 1.00 70.06 1012 GLU A C 1
ATOM 7834 O O . GLU A 1 1012 ? 13.827 21.467 -34.190 1.00 70.06 1012 GLU A O 1
ATOM 7839 N N . ALA A 1 1013 ? 11.843 22.237 -33.499 1.00 70.56 1013 ALA A N 1
ATOM 7840 C CA . ALA A 1 1013 ? 11.003 21.320 -34.260 1.00 70.56 1013 ALA A CA 1
ATOM 7841 C C . ALA A 1 1013 ? 10.900 21.654 -35.761 1.00 70.56 1013 ALA A C 1
ATOM 7843 O O . ALA A 1 1013 ? 10.812 22.803 -36.192 1.00 70.56 1013 ALA A O 1
ATOM 7844 N N . ARG A 1 1014 ? 10.815 20.598 -36.581 1.00 73.06 1014 ARG A N 1
ATOM 7845 C CA . ARG A 1 1014 ? 10.384 20.694 -37.988 1.00 73.06 1014 ARG A CA 1
ATOM 7846 C C . ARG A 1 1014 ? 8.850 20.757 -38.063 1.00 73.06 1014 ARG A C 1
ATOM 7848 O O . ARG A 1 1014 ? 8.219 20.143 -37.204 1.00 73.06 1014 ARG A O 1
ATOM 7855 N N . PRO A 1 1015 ? 8.256 21.385 -39.099 1.00 80.19 1015 PRO A N 1
ATOM 7856 C CA . PRO A 1 1015 ? 6.804 21.449 -39.269 1.00 80.19 1015 PRO A CA 1
ATOM 7857 C C . PRO A 1 1015 ? 6.121 20.083 -39.133 1.00 80.19 1015 PRO A C 1
ATOM 7859 O O . PRO A 1 1015 ? 6.545 19.104 -39.752 1.00 80.19 1015 PRO A O 1
ATOM 7862 N N . ALA A 1 1016 ? 5.077 20.040 -38.309 1.00 82.69 1016 ALA A N 1
ATOM 7863 C CA . ALA A 1 1016 ? 4.282 18.852 -38.030 1.00 82.69 1016 ALA A CA 1
ATOM 7864 C C . ALA A 1 1016 ? 3.380 18.472 -39.218 1.00 82.69 1016 ALA A C 1
ATOM 7866 O O . ALA A 1 1016 ? 2.865 19.349 -39.918 1.00 82.69 1016 ALA A O 1
ATOM 7867 N N . VAL A 1 1017 ? 3.153 17.171 -39.431 1.00 87.94 1017 VAL A N 1
ATOM 7868 C CA . VAL A 1 1017 ? 2.194 16.670 -40.428 1.00 87.94 1017 VAL A CA 1
ATOM 7869 C C . VAL A 1 1017 ? 0.919 16.217 -39.715 1.00 87.94 1017 VAL A C 1
ATOM 7871 O O . VAL A 1 1017 ? 0.971 15.637 -38.635 1.00 87.94 1017 VAL A O 1
ATOM 7874 N N . TYR A 1 1018 ? -0.245 16.470 -40.318 1.00 89.12 1018 TYR A N 1
ATOM 7875 C CA . TYR A 1 1018 ? -1.543 16.072 -39.766 1.00 89.12 1018 TYR A CA 1
ATOM 7876 C C . TYR A 1 1018 ? -2.185 15.006 -40.671 1.00 89.12 1018 TYR A C 1
ATOM 7878 O O . TYR A 1 1018 ? -2.551 15.327 -41.806 1.00 89.12 1018 TYR A O 1
ATOM 7886 N N . PRO A 1 1019 ? -2.303 13.739 -40.227 1.00 82.81 1019 PRO A N 1
ATOM 7887 C CA . PRO A 1 1019 ? -2.907 12.677 -41.026 1.00 82.81 1019 PRO A CA 1
ATOM 7888 C C . PRO A 1 1019 ? -4.431 12.870 -41.175 1.00 82.81 1019 PRO A C 1
ATOM 7890 O O . PRO A 1 1019 ? -5.067 13.475 -40.308 1.00 82.81 1019 PRO A O 1
ATOM 7893 N N . PRO A 1 1020 ? -5.050 12.342 -42.249 1.00 80.88 1020 PRO A N 1
ATOM 7894 C CA . PRO A 1 1020 ? -6.499 12.389 -42.419 1.00 80.88 1020 PRO A CA 1
ATOM 7895 C C . PRO A 1 1020 ? -7.206 11.557 -41.340 1.00 80.88 1020 PRO A C 1
ATOM 7897 O O . PRO A 1 1020 ? -6.804 10.435 -41.027 1.00 80.88 1020 PRO A O 1
ATOM 7900 N N . THR A 1 1021 ? -8.286 12.098 -40.780 1.00 82.31 1021 THR A N 1
ATOM 7901 C CA . THR A 1 1021 ? -9.022 11.473 -39.677 1.00 82.31 1021 THR A CA 1
ATOM 7902 C C . THR A 1 1021 ? -9.874 10.295 -40.144 1.00 82.31 1021 THR A C 1
ATOM 7904 O O . THR A 1 1021 ? -10.596 10.374 -41.138 1.00 82.31 1021 THR A O 1
ATOM 7907 N N . SER A 1 1022 ? -9.825 9.190 -39.396 1.00 82.56 1022 SER A N 1
ATOM 7908 C CA . SER A 1 1022 ? -10.694 8.030 -39.613 1.00 82.56 1022 SER A CA 1
ATOM 7909 C C . SER A 1 1022 ? -11.872 8.048 -38.633 1.00 82.56 1022 SER A C 1
ATOM 7911 O O . SER A 1 1022 ? -11.754 8.525 -37.502 1.00 82.56 1022 SER A O 1
ATOM 7913 N N . VAL A 1 1023 ? -13.019 7.501 -39.047 1.00 78.38 1023 VAL A N 1
ATOM 7914 C CA . VAL A 1 1023 ? -14.215 7.428 -38.187 1.00 78.38 1023 VAL A CA 1
ATOM 7915 C C . VAL A 1 1023 ? -13.959 6.618 -36.901 1.00 78.38 1023 VAL A C 1
ATOM 7917 O O . VAL A 1 1023 ? -14.334 7.110 -35.836 1.00 78.38 1023 VAL A O 1
ATOM 7920 N N . PRO A 1 1024 ? -13.285 5.444 -36.921 1.00 78.50 1024 PRO A N 1
ATOM 7921 C CA . PRO A 1 1024 ? -12.929 4.736 -35.690 1.00 78.50 1024 PRO A CA 1
ATOM 7922 C C . PRO A 1 1024 ? -12.050 5.569 -34.751 1.00 78.50 1024 PRO A C 1
ATOM 7924 O O . PRO A 1 1024 ? -12.344 5.633 -33.560 1.00 78.50 1024 PRO A O 1
ATOM 7927 N N . ASN A 1 1025 ? -11.031 6.261 -35.274 1.00 81.88 1025 ASN A N 1
ATOM 7928 C CA . ASN A 1 1025 ? -10.113 7.059 -34.457 1.00 81.88 1025 ASN A CA 1
ATOM 7929 C C . ASN A 1 1025 ? -10.844 8.235 -33.790 1.00 81.88 1025 ASN A C 1
ATOM 7931 O O . ASN A 1 1025 ? -10.674 8.458 -32.595 1.00 81.88 1025 ASN A O 1
ATOM 7935 N N . TYR A 1 1026 ? -11.747 8.905 -34.514 1.00 84.31 1026 TYR A N 1
ATOM 7936 C CA . TYR A 1 1026 ? -12.591 9.973 -33.968 1.00 84.31 1026 TYR A CA 1
ATOM 7937 C C . TYR A 1 1026 ? -13.472 9.494 -32.793 1.00 84.31 1026 TYR A C 1
ATOM 7939 O O . TYR A 1 1026 ? -13.639 10.207 -31.801 1.00 84.31 1026 TYR A O 1
ATOM 7947 N N . PHE A 1 1027 ? -13.999 8.264 -32.852 1.00 80.50 1027 PHE A N 1
ATOM 7948 C CA . PHE A 1 1027 ? -14.754 7.671 -31.738 1.00 80.50 1027 PHE A CA 1
ATOM 7949 C C . PHE A 1 1027 ? -13.872 7.060 -30.636 1.00 80.50 1027 PHE A C 1
ATOM 7951 O O . PHE A 1 1027 ? -14.309 6.996 -29.488 1.00 80.50 1027 PHE A O 1
ATOM 7958 N N . LEU A 1 1028 ? -12.624 6.674 -30.909 1.00 79.81 1028 LEU A N 1
ATOM 7959 C CA . LEU A 1 1028 ? -11.656 6.359 -29.850 1.00 79.81 1028 LEU A CA 1
ATOM 7960 C C . LEU A 1 1028 ? -11.319 7.626 -29.044 1.00 79.81 1028 LEU A C 1
ATOM 7962 O O . LEU A 1 1028 ? -11.416 7.592 -27.818 1.00 79.81 1028 LEU A O 1
ATOM 7966 N N . SER A 1 1029 ? -11.091 8.764 -29.713 1.00 88.50 1029 SER A N 1
ATOM 7967 C CA . SER A 1 1029 ? -10.909 10.077 -29.071 1.00 88.50 1029 SER A CA 1
ATOM 7968 C C . SER A 1 1029 ? -12.082 10.482 -28.177 1.00 88.50 1029 SER A C 1
ATOM 7970 O O . SER A 1 1029 ? -11.871 11.022 -27.096 1.00 88.50 1029 SER A O 1
ATOM 7972 N N . PHE A 1 1030 ? -13.329 10.197 -28.576 1.00 88.56 1030 PHE A N 1
ATOM 7973 C CA . PHE A 1 1030 ? -14.505 10.412 -27.718 1.00 88.56 1030 PHE A CA 1
ATOM 7974 C C . PHE A 1 1030 ? -14.355 9.693 -26.362 1.00 88.56 1030 PHE A C 1
ATOM 7976 O O . PHE A 1 1030 ? -14.662 10.272 -25.320 1.00 88.56 1030 PHE A O 1
ATOM 7983 N N . GLY A 1 1031 ? -13.830 8.462 -26.366 1.00 84.88 1031 GLY A N 1
ATOM 7984 C CA . GLY A 1 1031 ? -13.536 7.690 -25.157 1.00 84.88 1031 GLY A CA 1
ATOM 7985 C C . GLY A 1 1031 ? -12.397 8.296 -24.340 1.00 84.88 1031 GLY A C 1
ATOM 7986 O O . GLY A 1 1031 ? -12.545 8.463 -23.130 1.00 84.88 1031 GLY A O 1
ATOM 7987 N N . THR A 1 1032 ? -11.301 8.700 -24.990 1.00 90.38 1032 THR A N 1
ATOM 7988 C CA . THR A 1 1032 ? -10.159 9.367 -24.336 1.00 90.38 1032 THR A CA 1
ATOM 7989 C C . THR A 1 1032 ? -10.575 10.673 -23.651 1.00 90.38 1032 THR A C 1
ATOM 7991 O O . THR A 1 1032 ? -10.186 10.947 -22.513 1.00 90.38 1032 THR A O 1
ATOM 7994 N N . ILE A 1 1033 ? -11.417 11.467 -24.316 1.00 93.06 1033 ILE A N 1
ATOM 7995 C CA . ILE A 1 1033 ? -11.940 12.733 -23.800 1.00 93.06 1033 ILE A CA 1
ATOM 7996 C C . ILE A 1 1033 ? -12.907 12.486 -22.637 1.00 93.06 1033 ILE A C 1
ATOM 7998 O O . ILE A 1 1033 ? -12.752 13.117 -21.593 1.00 93.06 1033 ILE A O 1
ATOM 8002 N N . TYR A 1 1034 ? -13.860 11.551 -22.749 1.00 90.19 1034 TYR A N 1
ATOM 8003 C CA . TYR A 1 1034 ? -14.749 11.251 -21.618 1.00 90.19 1034 TYR A CA 1
ATOM 8004 C C . TYR A 1 1034 ? -13.997 10.691 -20.413 1.00 90.19 1034 TYR A C 1
ATOM 8006 O O . TYR A 1 1034 ? -14.308 11.090 -19.293 1.00 90.19 1034 TYR A O 1
ATOM 8014 N N . PHE A 1 1035 ? -12.981 9.844 -20.619 1.00 91.06 1035 PHE A N 1
ATOM 8015 C CA . PHE A 1 1035 ? -12.100 9.390 -19.541 1.00 91.06 1035 PHE A CA 1
ATOM 8016 C C . PHE A 1 1035 ? -11.447 10.578 -18.821 1.00 91.06 1035 PHE A C 1
ATOM 8018 O O . PHE A 1 1035 ? -11.520 10.679 -17.597 1.00 91.06 1035 PHE A O 1
ATOM 8025 N N . SER A 1 1036 ? -10.902 11.522 -19.592 1.00 92.25 1036 SER A N 1
ATOM 8026 C CA . SER A 1 1036 ? -10.263 12.750 -19.093 1.00 92.25 1036 SER A CA 1
ATOM 8027 C C . SER A 1 1036 ? -11.209 13.656 -18.284 1.00 92.25 1036 SER A C 1
ATOM 8029 O O . SER A 1 1036 ? -10.748 14.485 -17.505 1.00 92.25 1036 SER A O 1
ATOM 8031 N N . PHE A 1 1037 ? -12.529 13.491 -18.427 1.00 91.00 1037 PHE A N 1
ATOM 8032 C CA . PHE A 1 1037 ? -13.551 14.207 -17.654 1.00 91.00 1037 PHE A CA 1
ATOM 8033 C C . PHE A 1 1037 ? -14.360 13.295 -16.697 1.00 91.00 1037 PHE A C 1
ATOM 8035 O O . PHE A 1 1037 ? -15.404 13.694 -16.179 1.00 91.00 1037 PHE A O 1
ATOM 8042 N N . GLY A 1 1038 ? -13.885 12.074 -16.422 1.00 79.62 1038 GLY A N 1
ATOM 8043 C CA . GLY A 1 1038 ? -14.686 10.971 -15.870 1.00 79.62 1038 GLY A CA 1
ATOM 8044 C C . GLY A 1 1038 ? -15.030 10.980 -14.373 1.00 79.62 1038 GLY A C 1
ATOM 8045 O O . GLY A 1 1038 ? -15.604 10.008 -13.877 1.00 79.62 1038 GLY A O 1
ATOM 8046 N N . GLY A 1 1039 ? -14.722 12.053 -13.637 1.00 80.69 1039 GLY A N 1
ATOM 8047 C CA . GLY A 1 1039 ? -14.783 12.098 -12.166 1.00 80.69 1039 GLY A CA 1
ATOM 8048 C C . GLY A 1 1039 ? -16.177 12.007 -11.517 1.00 80.69 1039 GLY A C 1
ATOM 8049 O O . GLY A 1 1039 ? -16.282 11.927 -10.291 1.00 80.69 1039 GLY A O 1
ATOM 8050 N N . ALA A 1 1040 ? -17.255 12.013 -12.306 1.00 87.31 1040 ALA A N 1
ATOM 8051 C CA . ALA A 1 1040 ? -18.628 12.155 -11.816 1.00 87.31 1040 ALA A CA 1
ATOM 8052 C C . ALA A 1 1040 ? -19.101 11.053 -10.851 1.00 87.31 1040 ALA A C 1
ATOM 8054 O O . ALA A 1 1040 ? -19.988 11.299 -10.034 1.00 87.31 1040 ALA A O 1
ATOM 8055 N N . ALA A 1 1041 ? -18.505 9.857 -10.902 1.00 86.06 1041 ALA A N 1
ATOM 8056 C CA . ALA A 1 1041 ? -18.837 8.761 -9.992 1.00 86.06 1041 ALA A CA 1
ATOM 8057 C C . ALA A 1 1041 ? -18.606 9.115 -8.505 1.00 86.06 1041 ALA A C 1
ATOM 8059 O O . ALA A 1 1041 ? -19.368 8.666 -7.650 1.00 86.06 1041 ALA A O 1
ATOM 8060 N N . SER A 1 1042 ? -17.620 9.971 -8.208 1.00 85.75 1042 SER A N 1
ATOM 8061 C CA . SER A 1 1042 ? -17.290 10.434 -6.849 1.00 85.75 1042 SER A CA 1
ATOM 8062 C C . SER A 1 1042 ? -18.087 11.667 -6.402 1.00 85.75 1042 SER A C 1
ATOM 8064 O O . SER A 1 1042 ? -18.131 11.974 -5.210 1.00 85.75 1042 SER A O 1
ATOM 8066 N N . PHE A 1 1043 ? -18.703 12.403 -7.336 1.00 89.19 1043 PHE A N 1
ATOM 8067 C CA . PHE A 1 1043 ? -19.259 13.739 -7.077 1.00 89.19 1043 PHE A CA 1
ATOM 8068 C C . PHE A 1 1043 ? -20.305 13.778 -5.952 1.00 89.19 1043 PHE A C 1
ATOM 8070 O O . PHE A 1 1043 ? -20.173 14.642 -5.084 1.00 89.19 1043 PHE A O 1
ATOM 8077 N N . PRO A 1 1044 ? -21.289 12.858 -5.869 1.00 85.94 1044 PRO A N 1
ATOM 8078 C CA . PRO A 1 1044 ? -22.275 12.912 -4.791 1.00 85.94 1044 PRO A CA 1
ATOM 8079 C C . PRO A 1 1044 ? -21.680 12.553 -3.424 1.00 85.94 1044 PRO A C 1
ATOM 8081 O O . PRO A 1 1044 ? -22.209 12.983 -2.405 1.00 85.94 1044 PRO A O 1
ATOM 8084 N N . THR A 1 1045 ? -20.561 11.817 -3.378 1.00 83.19 1045 THR A N 1
ATOM 8085 C CA . THR A 1 1045 ? -19.811 11.574 -2.133 1.00 83.19 1045 THR A CA 1
ATOM 8086 C C . THR A 1 1045 ? -19.107 12.852 -1.680 1.00 83.19 1045 THR A C 1
ATOM 8088 O O . THR A 1 1045 ? -19.260 13.249 -0.530 1.00 83.19 1045 THR A O 1
ATOM 8091 N N . PHE A 1 1046 ? -18.438 13.570 -2.592 1.00 85.81 1046 PHE A N 1
ATOM 8092 C CA . PHE A 1 1046 ? -17.853 14.880 -2.278 1.00 85.81 1046 PHE A CA 1
ATOM 8093 C C . PHE A 1 1046 ? -18.919 15.890 -1.832 1.00 85.81 1046 PHE A C 1
ATOM 8095 O O . PHE A 1 1046 ? -18.713 16.592 -0.849 1.00 85.81 1046 PHE A O 1
ATOM 8102 N N . GLN A 1 1047 ? -20.079 15.931 -2.497 1.00 89.25 1047 GLN A N 1
ATOM 8103 C CA . GLN A 1 1047 ? -21.215 16.762 -2.087 1.00 89.25 1047 GLN A CA 1
ATOM 8104 C C . GLN A 1 1047 ? -21.743 16.378 -0.701 1.00 89.25 1047 GLN A C 1
ATOM 8106 O O . GLN A 1 1047 ? -21.974 17.255 0.124 1.00 89.25 1047 GLN A O 1
ATOM 8111 N N . ASN A 1 1048 ? -21.908 15.084 -0.419 1.00 83.00 1048 ASN A N 1
ATOM 8112 C CA . ASN A 1 1048 ? -22.302 14.596 0.900 1.00 83.00 1048 ASN A CA 1
ATOM 8113 C C . ASN A 1 1048 ? -21.304 15.023 1.995 1.00 83.00 1048 ASN A C 1
ATOM 8115 O O . ASN A 1 1048 ? -21.710 15.324 3.121 1.00 83.00 1048 ASN A O 1
ATOM 8119 N N . ASP A 1 1049 ? -20.015 15.073 1.670 1.00 81.38 1049 ASP A N 1
ATOM 8120 C CA . ASP A 1 1049 ? -18.968 15.486 2.599 1.00 81.38 1049 ASP A CA 1
ATOM 8121 C C . ASP A 1 1049 ? -18.753 17.010 2.654 1.00 81.38 1049 ASP A C 1
ATOM 8123 O O . ASP A 1 1049 ? -18.073 17.481 3.560 1.00 81.38 1049 ASP A O 1
ATOM 8127 N N . MET A 1 1050 ? -19.371 17.812 1.776 1.00 85.12 1050 MET A N 1
ATOM 8128 C CA . MET A 1 1050 ? -19.286 19.278 1.824 1.00 85.12 1050 MET A CA 1
ATOM 8129 C C . MET A 1 1050 ? -20.027 19.890 3.022 1.00 85.12 1050 MET A C 1
ATOM 8131 O O . MET A 1 1050 ? -21.144 19.507 3.366 1.00 85.12 1050 MET A O 1
ATOM 8135 N N . LYS A 1 1051 ? -19.435 20.952 3.587 1.00 82.94 1051 LYS A N 1
ATOM 8136 C CA . LYS A 1 1051 ? -20.015 21.787 4.659 1.00 82.94 1051 LYS A CA 1
ATOM 8137 C C . LYS A 1 1051 ? -21.302 22.515 4.243 1.00 82.94 1051 LYS A C 1
ATOM 8139 O O . LYS A 1 1051 ? -22.112 22.848 5.103 1.00 82.94 1051 LYS A O 1
ATOM 8144 N N . ASN A 1 1052 ? -21.479 22.768 2.945 1.00 83.12 1052 ASN A N 1
ATOM 8145 C CA . ASN A 1 1052 ? -22.697 23.322 2.355 1.00 83.12 1052 ASN A CA 1
ATOM 8146 C C . ASN A 1 1052 ? -23.006 22.587 1.040 1.00 83.12 1052 ASN A C 1
ATOM 8148 O O . ASN A 1 1052 ? -22.350 22.825 0.025 1.00 83.12 1052 ASN A O 1
ATOM 8152 N N . ARG A 1 1053 ? -23.962 21.653 1.072 1.00 86.31 1053 ARG A N 1
ATOM 8153 C CA . ARG A 1 1053 ? -24.172 20.659 0.003 1.00 86.31 1053 ARG A CA 1
ATOM 8154 C C . ARG A 1 1053 ? -24.739 21.259 -1.289 1.00 86.31 1053 ARG A C 1
ATOM 8156 O O . ARG A 1 1053 ? -24.409 20.786 -2.375 1.00 86.31 1053 ARG A O 1
ATOM 8163 N N . ASP A 1 1054 ? -25.514 22.340 -1.206 1.00 85.06 1054 ASP A N 1
ATOM 8164 C CA . ASP A 1 1054 ? -26.092 23.000 -2.387 1.00 85.06 1054 ASP A CA 1
ATOM 8165 C C . ASP A 1 1054 ? -25.061 23.819 -3.186 1.00 85.06 1054 ASP A C 1
ATOM 8167 O O . ASP A 1 1054 ? -25.212 24.038 -4.391 1.00 85.06 1054 ASP A O 1
ATOM 8171 N N . GLU A 1 1055 ? -23.946 24.208 -2.559 1.00 90.31 1055 GLU A N 1
ATOM 8172 C CA . GLU A 1 1055 ? -22.842 24.894 -3.241 1.00 90.31 1055 GLU A CA 1
ATOM 8173 C C . GLU A 1 1055 ? -21.947 23.957 -4.066 1.00 90.31 1055 GLU A C 1
ATOM 8175 O O . GLU A 1 1055 ? -21.015 24.426 -4.723 1.00 90.31 1055 GLU A O 1
ATOM 8180 N N . PHE A 1 1056 ? -22.252 22.654 -4.125 1.00 93.25 1056 PHE A N 1
ATOM 8181 C CA . PHE A 1 1056 ? -21.536 21.699 -4.975 1.00 93.25 1056 PHE A CA 1
ATOM 8182 C C . PHE A 1 1056 ? -21.466 22.141 -6.446 1.00 93.25 1056 PHE A C 1
ATOM 8184 O O . PHE A 1 1056 ? -20.430 21.983 -7.089 1.00 93.25 1056 PHE A O 1
ATOM 8191 N N . SER A 1 1057 ? -22.510 22.795 -6.972 1.00 92.50 1057 SER A N 1
ATOM 8192 C CA . SER A 1 1057 ? -22.492 23.333 -8.345 1.00 92.50 1057 SER A CA 1
ATOM 8193 C C . SER A 1 1057 ? -21.382 24.377 -8.561 1.00 92.50 1057 SER A C 1
ATOM 8195 O O . SER A 1 1057 ? -20.820 24.460 -9.655 1.00 92.50 1057 SER A O 1
ATOM 8197 N N . LYS A 1 1058 ? -21.018 25.145 -7.521 1.00 93.12 1058 LYS A N 1
ATOM 8198 C CA . LYS A 1 1058 ? -19.883 26.083 -7.555 1.00 93.12 1058 LYS A CA 1
ATOM 8199 C C . LYS A 1 1058 ? -18.560 25.316 -7.568 1.00 93.12 1058 LYS A C 1
ATOM 8201 O O . LYS A 1 1058 ? -17.716 25.594 -8.415 1.00 93.12 1058 LYS A O 1
ATOM 8206 N N . ALA A 1 1059 ? -18.414 24.319 -6.690 1.00 93.81 1059 ALA A N 1
ATOM 8207 C CA . ALA A 1 1059 ? -17.210 23.490 -6.603 1.00 93.81 1059 ALA A CA 1
ATOM 8208 C C . ALA A 1 1059 ? -16.927 22.724 -7.909 1.00 93.81 1059 ALA A C 1
ATOM 8210 O O . ALA A 1 1059 ? -15.800 22.725 -8.399 1.00 93.81 1059 ALA A O 1
ATOM 8211 N N . ALA A 1 1060 ? -17.962 22.136 -8.518 1.00 93.81 1060 ALA A N 1
ATOM 8212 C CA . ALA A 1 1060 ? -17.865 21.483 -9.819 1.00 93.81 1060 ALA A CA 1
ATOM 8213 C C . ALA A 1 1060 ? -17.443 22.466 -10.920 1.00 93.81 1060 ALA A C 1
ATOM 8215 O O . ALA A 1 1060 ? -16.511 22.179 -11.666 1.00 93.81 1060 ALA A O 1
ATOM 8216 N N . THR A 1 1061 ? -18.060 23.650 -10.984 1.00 95.25 1061 THR A N 1
ATOM 8217 C CA . THR A 1 1061 ? -17.703 24.670 -11.985 1.00 95.25 1061 THR A CA 1
ATOM 8218 C C . THR A 1 1061 ? -16.240 25.103 -11.853 1.00 95.25 1061 THR A C 1
ATOM 8220 O O . THR A 1 1061 ? -15.522 25.122 -12.849 1.00 95.25 1061 THR A O 1
ATOM 8223 N N . ILE A 1 1062 ? -15.765 25.380 -10.632 1.00 94.38 1062 ILE A N 1
ATOM 8224 C CA . ILE A 1 1062 ? -14.362 25.748 -10.375 1.00 94.38 1062 ILE A CA 1
ATOM 8225 C C . ILE A 1 1062 ? -13.421 24.595 -10.759 1.00 94.38 1062 ILE A C 1
ATOM 8227 O O . ILE A 1 1062 ? -12.448 24.818 -11.475 1.00 94.38 1062 ILE A O 1
ATOM 8231 N N . GLY A 1 1063 ? -13.728 23.360 -10.345 1.00 92.75 1063 GLY A N 1
ATOM 8232 C CA . GLY A 1 1063 ? -12.917 22.178 -10.653 1.00 92.75 1063 GLY A CA 1
ATOM 8233 C C . GLY A 1 1063 ? -12.768 21.920 -12.157 1.00 92.75 1063 GLY A C 1
ATOM 8234 O O . GLY A 1 1063 ? -11.650 21.748 -12.639 1.00 92.75 1063 GLY A O 1
ATOM 8235 N N . PHE A 1 1064 ? -13.865 21.964 -12.921 1.00 94.69 1064 PHE A N 1
ATOM 8236 C CA . PHE A 1 1064 ? -13.818 21.801 -14.381 1.00 94.69 1064 PHE A CA 1
ATOM 8237 C C . PHE A 1 1064 ? -13.106 22.960 -15.091 1.00 94.69 1064 PHE A C 1
ATOM 8239 O O . PHE A 1 1064 ? -12.399 22.711 -16.064 1.00 94.69 1064 PHE A O 1
ATOM 8246 N N . VAL A 1 1065 ? -13.233 24.204 -14.611 1.00 94.88 1065 VAL A N 1
ATOM 8247 C CA . VAL A 1 1065 ? -12.478 25.345 -15.164 1.00 94.88 1065 VAL A CA 1
ATOM 8248 C C . VAL A 1 1065 ? -10.974 25.169 -14.936 1.00 94.88 1065 VAL A C 1
ATOM 8250 O O . VAL A 1 1065 ? -10.203 25.346 -15.875 1.00 94.88 1065 VAL A O 1
ATOM 8253 N N . VAL A 1 1066 ? -10.548 24.751 -13.738 1.00 92.81 1066 VAL A N 1
ATOM 8254 C CA . VAL A 1 1066 ? -9.132 24.454 -13.446 1.00 92.81 1066 VAL A CA 1
ATOM 8255 C C . VAL A 1 1066 ? -8.607 23.325 -14.338 1.00 92.81 1066 VAL A C 1
ATOM 8257 O O . VAL A 1 1066 ? -7.537 23.470 -14.927 1.00 92.81 1066 VAL A O 1
ATOM 8260 N N . ILE A 1 1067 ? -9.365 22.235 -14.505 1.00 93.19 1067 ILE A N 1
ATOM 8261 C CA . ILE A 1 1067 ? -8.990 21.145 -15.418 1.00 93.19 1067 ILE A CA 1
ATOM 8262 C C . ILE A 1 1067 ? -8.878 21.637 -16.862 1.00 93.19 1067 ILE A C 1
ATOM 8264 O O . ILE A 1 1067 ? -7.862 21.384 -17.504 1.00 93.19 1067 ILE A O 1
ATOM 8268 N N . LEU A 1 1068 ? -9.867 22.372 -17.377 1.00 93.44 1068 LEU A N 1
ATOM 8269 C CA . LEU A 1 1068 ? -9.856 22.842 -18.763 1.00 93.44 1068 LEU A CA 1
ATOM 8270 C C . LEU A 1 1068 ? -8.689 23.808 -19.035 1.00 93.44 1068 LEU A C 1
ATOM 8272 O O . LEU A 1 1068 ? -8.074 23.723 -20.095 1.00 93.44 1068 LEU A O 1
ATOM 8276 N N . LEU A 1 1069 ? -8.336 24.667 -18.071 1.00 92.06 1069 LEU A N 1
ATOM 8277 C CA . LEU A 1 1069 ? -7.175 25.563 -18.158 1.00 92.06 1069 LEU A CA 1
ATOM 8278 C C . LEU A 1 1069 ? -5.828 24.823 -18.130 1.00 92.06 1069 LEU A C 1
ATOM 8280 O O . LEU A 1 1069 ? -4.874 25.305 -18.733 1.00 92.06 1069 LEU A O 1
ATOM 8284 N N . LEU A 1 1070 ? -5.736 23.661 -17.477 1.00 90.88 1070 LEU A N 1
ATOM 8285 C CA . LEU A 1 1070 ? -4.541 22.808 -17.521 1.00 90.88 1070 LEU A CA 1
ATOM 8286 C C . LEU A 1 1070 ? -4.487 21.959 -18.800 1.00 90.88 1070 LEU A C 1
ATOM 8288 O O . LEU A 1 1070 ? -3.416 21.745 -19.363 1.00 90.88 1070 LEU A O 1
ATOM 8292 N N . TYR A 1 1071 ? -5.637 21.464 -19.255 1.00 94.38 1071 TYR A N 1
ATOM 8293 C CA . TYR A 1 1071 ? -5.734 20.471 -20.325 1.00 94.38 1071 TYR A CA 1
ATOM 8294 C C . TYR A 1 1071 ? -5.691 21.098 -21.717 1.00 94.38 1071 TYR A C 1
ATOM 8296 O O . TYR A 1 1071 ? -4.982 20.602 -22.589 1.00 94.38 1071 TYR A O 1
ATOM 8304 N N . LEU A 1 1072 ? -6.435 22.185 -21.943 1.00 94.06 1072 LEU A N 1
ATOM 8305 C CA . LEU A 1 1072 ? -6.597 22.770 -23.274 1.00 94.06 1072 LEU A CA 1
ATOM 8306 C C . LEU A 1 1072 ? -5.280 23.322 -23.861 1.00 94.06 1072 LEU A C 1
ATOM 8308 O O . LEU A 1 1072 ? -5.027 23.045 -25.035 1.00 94.06 1072 LEU A O 1
ATOM 8312 N N . PRO A 1 1073 ? -4.401 24.019 -23.103 1.00 94.31 1073 PRO A N 1
ATOM 8313 C CA . PRO A 1 1073 ? -3.123 24.484 -23.640 1.00 94.31 1073 PRO A CA 1
ATOM 8314 C C . PRO A 1 1073 ? -2.178 23.332 -23.986 1.00 94.31 1073 PRO A C 1
ATOM 8316 O O . PRO A 1 1073 ? -1.599 23.342 -25.067 1.00 94.31 1073 PRO A O 1
ATOM 8319 N N . VAL A 1 1074 ? -2.055 22.315 -23.121 1.00 94.31 1074 VAL A N 1
ATOM 83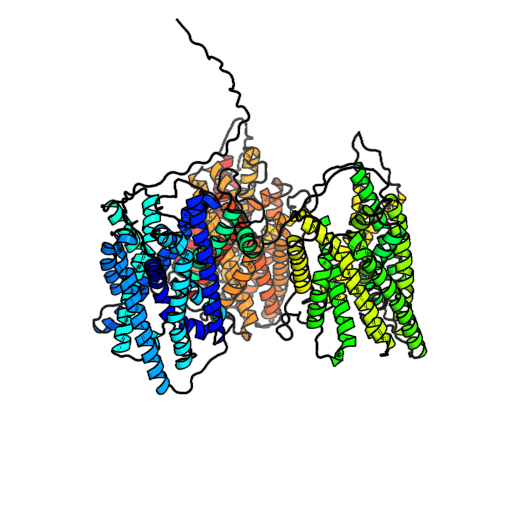20 C CA . VAL A 1 1074 ? -1.187 21.149 -23.380 1.00 94.31 1074 VAL A CA 1
ATOM 8321 C C . VAL A 1 1074 ? -1.701 20.335 -24.568 1.00 94.31 1074 VAL A C 1
ATOM 8323 O O . VAL A 1 1074 ? -0.912 19.976 -25.440 1.00 94.31 1074 VAL A O 1
ATOM 8326 N N . ALA A 1 1075 ? -3.016 20.101 -24.648 1.00 94.88 1075 ALA A N 1
ATOM 8327 C CA . ALA A 1 1075 ? -3.648 19.413 -25.771 1.00 94.88 1075 ALA A CA 1
ATOM 8328 C C . ALA A 1 1075 ? -3.342 20.115 -27.102 1.00 94.88 1075 ALA A C 1
ATOM 8330 O O . ALA A 1 1075 ? -2.820 19.482 -28.020 1.00 94.88 1075 ALA A O 1
ATOM 8331 N N . ILE A 1 1076 ? -3.612 21.423 -27.190 1.00 94.62 1076 ILE A N 1
ATOM 8332 C CA . ILE A 1 1076 ? -3.404 22.202 -28.418 1.00 94.62 1076 ILE A CA 1
ATOM 8333 C C . ILE A 1 1076 ? -1.915 22.305 -28.764 1.00 94.62 1076 ILE A C 1
ATOM 8335 O O . ILE A 1 1076 ? -1.553 22.019 -29.901 1.00 94.62 1076 ILE A O 1
ATOM 8339 N N . LEU A 1 1077 ? -1.047 22.677 -27.816 1.00 92.44 1077 LEU A N 1
ATOM 8340 C CA . LEU A 1 1077 ? 0.386 22.843 -28.085 1.00 92.44 1077 LEU A CA 1
ATOM 8341 C C . LEU A 1 1077 ? 1.045 21.517 -28.481 1.00 92.44 1077 LEU A C 1
ATOM 8343 O O . LEU A 1 1077 ? 1.772 21.484 -29.468 1.00 92.44 1077 LEU A O 1
ATOM 8347 N N . GLY A 1 1078 ? 0.746 20.417 -27.781 1.00 92.44 1078 GLY A N 1
ATOM 8348 C CA . GLY A 1 1078 ? 1.270 19.096 -28.129 1.00 92.44 1078 GLY A CA 1
ATOM 8349 C C . GLY A 1 1078 ? 0.834 18.646 -29.526 1.00 92.44 1078 GLY A C 1
ATOM 8350 O O . GLY A 1 1078 ? 1.674 18.237 -30.326 1.00 92.44 1078 GLY A O 1
ATOM 8351 N N . TYR A 1 1079 ? -0.457 18.785 -29.854 1.00 92.50 1079 TYR A N 1
ATOM 8352 C CA . TYR A 1 1079 ? -0.980 18.476 -31.190 1.00 92.50 1079 TYR A CA 1
ATOM 8353 C C . TYR A 1 1079 ? -0.319 19.333 -32.281 1.00 92.50 1079 TYR A C 1
ATOM 8355 O O . TYR A 1 1079 ? 0.123 18.794 -33.294 1.00 92.50 1079 TYR A O 1
ATOM 8363 N N . VAL A 1 1080 ? -0.200 20.648 -32.065 1.00 91.81 1080 VAL A N 1
ATOM 8364 C CA . VAL A 1 1080 ? 0.398 21.580 -33.036 1.00 91.81 1080 VAL A CA 1
ATOM 8365 C C . VAL A 1 1080 ? 1.888 21.301 -33.260 1.00 91.81 1080 VAL A C 1
ATOM 8367 O O . VAL A 1 1080 ? 2.313 21.303 -34.413 1.00 91.81 1080 VAL A O 1
ATOM 8370 N N . VAL A 1 1081 ? 2.665 21.045 -32.200 1.00 91.25 1081 VAL A N 1
ATOM 8371 C CA . VAL A 1 1081 ? 4.131 20.887 -32.271 1.00 91.25 1081 VAL A CA 1
ATOM 8372 C C . VAL A 1 1081 ? 4.561 19.505 -32.776 1.00 91.25 1081 VAL A C 1
ATOM 8374 O O . VAL A 1 1081 ? 5.486 19.428 -33.583 1.00 91.25 1081 VAL A O 1
ATOM 8377 N N . TYR A 1 1082 ? 3.914 18.418 -32.338 1.00 91.06 1082 TYR A N 1
ATOM 8378 C CA . TYR A 1 1082 ? 4.389 17.055 -32.632 1.00 91.06 1082 TYR A CA 1
ATOM 8379 C C . TYR A 1 1082 ? 3.630 16.338 -33.762 1.00 91.06 1082 TYR A C 1
ATOM 8381 O O . TYR A 1 1082 ? 4.224 15.479 -34.415 1.00 91.06 1082 TYR A O 1
ATOM 8389 N N . GLY A 1 1083 ? 2.359 16.684 -34.019 1.00 89.19 1083 GLY A N 1
ATOM 8390 C CA . GLY A 1 1083 ? 1.544 16.129 -35.112 1.00 89.19 1083 GLY A CA 1
ATOM 8391 C C . GLY A 1 1083 ? 1.592 14.603 -35.234 1.00 89.19 1083 GLY A C 1
ATOM 8392 O O . GLY A 1 1083 ? 1.296 13.884 -34.287 1.00 89.19 1083 GLY A O 1
ATOM 8393 N N . ASP A 1 1084 ? 1.980 14.110 -36.407 1.00 87.19 1084 ASP A N 1
ATOM 8394 C CA . ASP A 1 1084 ? 2.113 12.697 -36.776 1.00 87.19 1084 ASP A CA 1
ATOM 8395 C C . ASP A 1 1084 ? 3.050 11.866 -35.879 1.00 87.19 1084 ASP A C 1
ATOM 8397 O O . ASP A 1 1084 ? 2.934 10.642 -35.849 1.00 87.19 1084 ASP A O 1
ATOM 8401 N N . LYS A 1 1085 ? 3.942 12.508 -35.115 1.00 87.88 1085 LYS A N 1
ATOM 8402 C CA . LYS A 1 1085 ? 4.893 11.841 -34.205 1.00 87.88 1085 LYS A CA 1
ATOM 8403 C C . LYS A 1 1085 ? 4.338 11.613 -32.798 1.00 87.88 1085 LYS A C 1
ATOM 8405 O O . LYS A 1 1085 ? 5.040 11.063 -31.952 1.00 87.88 1085 LYS A O 1
ATOM 8410 N N . LEU A 1 1086 ? 3.128 12.094 -32.514 1.00 88.56 1086 LEU A N 1
ATOM 8411 C CA . LEU A 1 1086 ? 2.614 12.192 -31.154 1.00 88.56 1086 LEU A CA 1
ATOM 8412 C C . LEU A 1 1086 ? 2.162 10.818 -30.624 1.00 88.56 1086 LEU A C 1
ATOM 8414 O O . LEU A 1 1086 ? 1.185 10.233 -31.091 1.00 88.56 1086 LEU A O 1
ATOM 8418 N N . MET A 1 1087 ? 2.892 10.309 -29.632 1.00 88.19 1087 MET A N 1
ATOM 8419 C CA . MET A 1 1087 ? 2.611 9.043 -28.950 1.00 88.19 1087 MET A CA 1
ATOM 8420 C C . MET A 1 1087 ? 1.370 9.133 -28.038 1.00 88.19 1087 MET A C 1
ATOM 8422 O O . MET A 1 1087 ? 1.005 10.226 -27.610 1.00 88.19 1087 MET A O 1
ATOM 8426 N N . PRO A 1 1088 ? 0.728 8.003 -27.663 1.00 83.69 1088 PRO A N 1
ATOM 8427 C CA . PRO A 1 1088 ? -0.456 8.002 -26.788 1.00 83.69 1088 PRO A CA 1
ATOM 8428 C C . PRO A 1 1088 ? -0.275 8.696 -25.426 1.00 83.69 1088 PRO A C 1
ATOM 8430 O O . PRO A 1 1088 ? -1.264 9.067 -24.798 1.00 83.69 1088 PRO A O 1
ATOM 8433 N N . ASP A 1 1089 ? 0.970 8.841 -24.968 1.00 88.56 1089 ASP A N 1
ATOM 8434 C CA . ASP A 1 1089 ? 1.392 9.764 -23.913 1.00 88.56 1089 ASP A CA 1
ATOM 8435 C C . ASP A 1 1089 ? 2.332 10.798 -24.547 1.00 88.56 1089 ASP A C 1
ATOM 8437 O O . ASP A 1 1089 ? 3.378 10.448 -25.103 1.00 88.56 1089 ASP A O 1
ATOM 8441 N N . VAL A 1 1090 ? 1.966 12.079 -24.448 1.00 90.31 1090 VAL A N 1
ATOM 8442 C CA . VAL A 1 1090 ? 2.727 13.181 -25.045 1.00 90.31 1090 VAL A CA 1
ATOM 8443 C C . VAL A 1 1090 ? 4.186 13.221 -24.588 1.00 90.31 1090 VAL A C 1
ATOM 8445 O O . VAL A 1 1090 ? 5.040 13.547 -25.406 1.00 90.31 1090 VAL A O 1
ATOM 8448 N N . LEU A 1 1091 ? 4.519 12.820 -23.352 1.00 90.00 1091 LEU A N 1
ATOM 8449 C CA . LEU A 1 1091 ? 5.896 12.872 -22.837 1.00 90.00 1091 LEU A CA 1
ATOM 8450 C C . LEU A 1 1091 ? 6.853 11.935 -23.577 1.00 90.00 1091 LEU A C 1
ATOM 8452 O O . LEU A 1 1091 ? 8.048 12.224 -23.652 1.00 90.00 1091 LEU A O 1
ATOM 8456 N N . GLN A 1 1092 ? 6.353 10.860 -24.186 1.00 87.88 1092 GLN A N 1
ATOM 8457 C CA . GLN A 1 1092 ? 7.147 9.983 -25.056 1.00 87.88 1092 GLN A CA 1
ATOM 8458 C C . GLN A 1 1092 ? 7.464 10.630 -26.417 1.00 87.88 1092 GLN A C 1
ATOM 8460 O O . GLN A 1 1092 ? 8.388 10.193 -27.093 1.00 87.88 1092 GLN A O 1
ATOM 8465 N N . SER A 1 1093 ? 6.776 11.720 -26.774 1.00 87.94 1093 SER A N 1
ATOM 8466 C CA . SER A 1 1093 ? 7.030 12.526 -27.982 1.00 87.94 1093 SER A CA 1
ATOM 8467 C C . SER A 1 1093 ? 8.082 13.628 -27.766 1.00 87.94 1093 SER A C 1
ATOM 8469 O O . SER A 1 1093 ? 8.549 14.222 -28.734 1.00 87.94 1093 SER A O 1
ATOM 8471 N N . ILE A 1 1094 ? 8.439 13.918 -26.506 1.00 88.00 1094 ILE A N 1
ATOM 8472 C CA . ILE A 1 1094 ? 9.321 15.030 -26.111 1.00 88.00 1094 ILE A CA 1
ATOM 8473 C C . ILE A 1 1094 ? 10.771 14.562 -25.944 1.00 88.00 1094 ILE A C 1
ATOM 8475 O O . ILE A 1 1094 ? 11.036 13.494 -25.377 1.00 88.00 1094 ILE A O 1
ATOM 8479 N N . SER A 1 1095 ? 11.714 15.400 -26.376 1.00 82.62 1095 SER A N 1
ATOM 8480 C CA . SER A 1 1095 ? 13.160 15.179 -26.256 1.00 82.62 1095 SER A CA 1
ATOM 8481 C C . SER A 1 1095 ? 13.605 14.856 -24.812 1.00 82.62 1095 SER A C 1
ATOM 8483 O O . SER A 1 1095 ? 13.143 15.509 -23.868 1.00 82.62 1095 SER A O 1
ATOM 8485 N N . PRO A 1 1096 ? 14.515 13.879 -24.595 1.00 81.81 1096 PRO A N 1
ATOM 8486 C CA . PRO A 1 1096 ? 15.073 13.584 -23.273 1.00 81.81 1096 PRO A CA 1
ATOM 8487 C C . PRO A 1 1096 ? 15.705 14.819 -22.617 1.00 81.81 1096 PRO A C 1
ATOM 8489 O O . PRO A 1 1096 ? 16.508 15.522 -23.228 1.00 81.81 1096 PRO A O 1
ATOM 8492 N N . SER A 1 1097 ? 15.335 15.101 -21.367 1.00 83.75 1097 SER A N 1
ATOM 8493 C CA . SER A 1 1097 ? 15.889 16.214 -20.590 1.00 83.75 1097 SER A CA 1
ATOM 8494 C C . SER A 1 1097 ? 15.601 16.046 -19.099 1.00 83.75 1097 SER A C 1
ATOM 8496 O O . SER A 1 1097 ? 14.602 15.442 -18.715 1.00 83.75 1097 SER A O 1
ATOM 8498 N N . VAL A 1 1098 ? 16.420 16.662 -18.240 1.00 85.06 1098 VAL A N 1
ATOM 8499 C CA . VAL A 1 1098 ? 16.182 16.681 -16.782 1.00 85.06 1098 VAL A CA 1
ATOM 8500 C C . VAL A 1 1098 ? 14.802 17.272 -16.447 1.00 85.06 1098 VAL A C 1
ATOM 8502 O O . VAL A 1 1098 ? 14.116 16.783 -15.555 1.00 85.06 1098 VAL A O 1
ATOM 8505 N N . ILE A 1 1099 ? 14.346 18.269 -17.217 1.00 82.94 1099 ILE A N 1
ATOM 8506 C CA . ILE A 1 1099 ? 13.012 18.875 -17.079 1.00 82.94 1099 ILE A CA 1
ATOM 8507 C C . ILE A 1 1099 ? 11.910 17.847 -17.383 1.00 82.94 1099 ILE A C 1
ATOM 8509 O O . ILE A 1 1099 ? 10.975 17.725 -16.593 1.00 82.94 1099 ILE A O 1
ATOM 8513 N N . LYS A 1 1100 ? 12.035 17.063 -18.466 1.00 88.00 1100 LYS A N 1
ATOM 8514 C CA . LYS A 1 1100 ? 11.122 15.947 -18.778 1.00 88.00 1100 LYS A CA 1
ATOM 8515 C C . LYS A 1 1100 ? 11.081 14.920 -17.642 1.00 88.00 1100 LYS A C 1
ATOM 8517 O O . LYS A 1 1100 ? 9.987 14.561 -17.215 1.00 88.00 1100 LYS A O 1
ATOM 8522 N N . ASN A 1 1101 ? 12.231 14.525 -17.097 1.00 89.31 1101 ASN A N 1
ATOM 8523 C CA . ASN A 1 1101 ? 12.283 13.545 -16.008 1.00 89.31 1101 ASN A CA 1
ATOM 8524 C C . ASN A 1 1101 ? 11.591 14.071 -14.733 1.00 89.31 1101 ASN A C 1
ATOM 8526 O O . ASN A 1 1101 ? 10.844 13.336 -14.087 1.00 89.31 1101 ASN A O 1
ATOM 8530 N N . ILE A 1 1102 ? 11.750 15.360 -14.401 1.00 87.88 1102 ILE A N 1
ATOM 8531 C CA . ILE A 1 1102 ? 11.027 15.995 -13.283 1.00 87.88 1102 ILE A CA 1
ATOM 8532 C C . ILE A 1 1102 ? 9.511 16.017 -13.545 1.00 87.88 1102 ILE A C 1
ATOM 8534 O O . ILE A 1 1102 ? 8.738 15.669 -12.653 1.00 87.88 1102 ILE A O 1
ATOM 8538 N N . ILE A 1 1103 ? 9.066 16.357 -14.762 1.00 89.88 1103 ILE A N 1
ATOM 8539 C CA . ILE A 1 1103 ? 7.641 16.313 -15.145 1.00 89.88 1103 ILE A CA 1
ATOM 8540 C C . ILE A 1 1103 ? 7.079 14.889 -14.995 1.00 89.88 1103 ILE A C 1
ATOM 8542 O O . ILE A 1 1103 ? 5.989 14.715 -14.447 1.00 89.88 1103 ILE A O 1
ATOM 8546 N N . GLN A 1 1104 ? 7.824 13.868 -15.431 1.00 90.44 1104 GLN A N 1
ATOM 8547 C CA . GLN A 1 1104 ? 7.429 12.462 -15.307 1.00 90.44 1104 GLN A CA 1
ATOM 8548 C C . GLN A 1 1104 ? 7.280 12.038 -13.839 1.00 90.44 1104 GLN A C 1
ATOM 8550 O O . GLN A 1 1104 ? 6.259 11.448 -13.484 1.00 90.44 1104 GLN A O 1
ATOM 8555 N N . MET A 1 1105 ? 8.226 12.400 -12.965 1.00 91.25 1105 MET A N 1
ATOM 8556 C CA . MET A 1 1105 ? 8.132 12.098 -11.529 1.00 91.25 1105 MET A CA 1
ATOM 8557 C C . MET A 1 1105 ? 6.990 12.853 -10.835 1.00 91.25 1105 MET A C 1
ATOM 8559 O O . MET A 1 1105 ? 6.274 12.261 -10.027 1.00 91.25 1105 MET A O 1
ATOM 8563 N N . LEU A 1 1106 ? 6.755 14.126 -11.176 1.00 89.69 1106 LEU A N 1
ATOM 8564 C CA . LEU A 1 1106 ? 5.619 14.898 -10.655 1.00 89.69 1106 LEU A CA 1
ATOM 8565 C C . LEU A 1 1106 ? 4.274 14.276 -11.062 1.00 89.69 1106 LEU A C 1
ATOM 8567 O O . LEU A 1 1106 ? 3.382 14.141 -10.226 1.00 89.69 1106 LEU A O 1
ATOM 8571 N N . LEU A 1 1107 ? 4.120 13.849 -12.319 1.00 90.69 1107 LEU A N 1
ATOM 8572 C CA . LEU A 1 1107 ? 2.878 13.223 -12.785 1.00 90.69 1107 LEU A CA 1
ATOM 8573 C C . LEU A 1 1107 ? 2.705 11.787 -12.272 1.00 90.69 1107 LEU A C 1
ATOM 8575 O O . LEU A 1 1107 ? 1.577 11.382 -11.993 1.00 90.69 1107 LEU A O 1
ATOM 8579 N N . ALA A 1 1108 ? 3.785 11.034 -12.052 1.00 88.88 1108 ALA A N 1
ATOM 8580 C CA . ALA A 1 1108 ? 3.708 9.752 -11.354 1.00 88.88 1108 ALA A CA 1
ATOM 8581 C C . ALA A 1 1108 ? 3.252 9.927 -9.894 1.00 88.88 1108 ALA A C 1
ATOM 8583 O O . ALA A 1 1108 ? 2.377 9.195 -9.428 1.00 88.88 1108 ALA A O 1
ATOM 8584 N N . LEU A 1 1109 ? 3.773 10.942 -9.196 1.00 88.94 1109 LEU A N 1
ATOM 8585 C CA . LEU A 1 1109 ? 3.358 11.289 -7.836 1.00 88.94 1109 LEU A CA 1
ATOM 8586 C C . LEU A 1 1109 ? 1.897 11.769 -7.783 1.00 88.94 1109 LEU A C 1
ATOM 8588 O O . LEU A 1 1109 ? 1.159 11.383 -6.876 1.00 88.94 1109 LEU A O 1
ATOM 8592 N N . HIS A 1 1110 ? 1.445 12.528 -8.788 1.00 91.88 1110 HIS A N 1
ATOM 8593 C CA . HIS A 1 1110 ? 0.029 12.857 -8.956 1.00 91.88 1110 HIS A CA 1
ATOM 8594 C C . HIS A 1 1110 ? -0.838 11.593 -9.025 1.00 91.88 1110 HIS A C 1
ATOM 8596 O O . HIS A 1 1110 ? -1.786 11.468 -8.254 1.00 91.88 1110 HIS A O 1
ATOM 8602 N N . MET A 1 1111 ? -0.515 10.658 -9.927 1.00 90.12 1111 MET A N 1
ATOM 8603 C CA . MET A 1 1111 ? -1.283 9.421 -10.127 1.00 90.12 1111 MET A CA 1
ATOM 8604 C C . MET A 1 1111 ? -1.403 8.601 -8.836 1.00 90.12 1111 MET A C 1
ATOM 8606 O O . MET A 1 1111 ? -2.485 8.101 -8.535 1.00 90.12 1111 MET A O 1
ATOM 8610 N N . ILE A 1 1112 ? -0.318 8.500 -8.058 1.00 88.06 1112 ILE A N 1
ATOM 8611 C CA . ILE A 1 1112 ? -0.278 7.804 -6.761 1.00 88.06 1112 ILE A CA 1
ATOM 8612 C C . ILE A 1 1112 ? -1.306 8.394 -5.785 1.00 88.06 1112 ILE A C 1
ATOM 8614 O O . ILE A 1 1112 ? -2.064 7.646 -5.170 1.00 88.06 1112 ILE A O 1
ATOM 8618 N N . PHE A 1 1113 ? -1.387 9.723 -5.667 1.00 88.50 1113 PHE A N 1
ATOM 8619 C CA . PHE A 1 1113 ? -2.371 10.366 -4.792 1.00 88.50 1113 PHE A CA 1
ATOM 8620 C C . PHE A 1 1113 ? -3.791 10.351 -5.376 1.00 88.50 1113 PHE A C 1
ATOM 8622 O O . PHE A 1 1113 ? -4.748 10.091 -4.646 1.00 88.50 1113 PHE A O 1
ATOM 8629 N N . ALA A 1 1114 ? -3.946 10.568 -6.685 1.00 87.00 1114 ALA A N 1
ATOM 8630 C CA . ALA A 1 1114 ? -5.239 10.562 -7.365 1.00 87.00 1114 ALA A CA 1
ATOM 8631 C C . ALA A 1 1114 ? -5.919 9.180 -7.318 1.00 87.00 1114 ALA A C 1
ATOM 8633 O O . ALA A 1 1114 ? -7.139 9.099 -7.163 1.00 87.00 1114 ALA A O 1
ATOM 8634 N N . PHE A 1 1115 ? -5.137 8.094 -7.342 1.00 89.88 1115 PHE A N 1
ATOM 8635 C CA . PHE A 1 1115 ? -5.612 6.721 -7.136 1.00 89.88 1115 PHE A CA 1
ATOM 8636 C C . PHE A 1 1115 ? -6.426 6.603 -5.839 1.00 89.88 1115 PHE A C 1
ATOM 8638 O O . PHE A 1 1115 ? -7.520 6.035 -5.841 1.00 89.88 1115 PHE A O 1
ATOM 8645 N N . LEU A 1 1116 ? -5.925 7.172 -4.736 1.00 85.62 1116 LEU A N 1
ATOM 8646 C CA . LEU A 1 1116 ? -6.557 7.104 -3.412 1.00 85.62 1116 LEU A CA 1
ATOM 8647 C C . LEU A 1 1116 ? -7.907 7.836 -3.379 1.00 85.62 1116 LEU A C 1
ATOM 8649 O O . LEU A 1 1116 ? -8.856 7.356 -2.756 1.00 85.62 1116 LEU A O 1
ATOM 8653 N N . LEU A 1 1117 ? -8.008 8.966 -4.089 1.00 84.12 1117 LEU A N 1
ATOM 8654 C CA . LEU A 1 1117 ? -9.251 9.733 -4.233 1.00 84.12 1117 LEU A CA 1
ATOM 8655 C C . LEU A 1 1117 ? -10.320 8.899 -4.957 1.00 84.12 1117 LEU A C 1
ATOM 8657 O O . LEU A 1 1117 ? -11.449 8.788 -4.480 1.00 84.12 1117 LEU A O 1
ATOM 8661 N N . VAL A 1 1118 ? -9.947 8.290 -6.088 1.00 86.81 1118 VAL A N 1
ATOM 8662 C CA . VAL A 1 1118 ? -10.871 7.588 -6.994 1.00 86.81 1118 VAL A CA 1
ATOM 8663 C C . VAL A 1 1118 ? -11.284 6.211 -6.463 1.00 86.81 1118 VAL A C 1
ATOM 8665 O O . VAL A 1 1118 ? -12.440 5.822 -6.618 1.00 86.81 1118 VAL A O 1
ATOM 8668 N N . ILE A 1 1119 ? -10.401 5.461 -5.794 1.00 85.25 1119 ILE A N 1
ATOM 8669 C CA . ILE A 1 1119 ? -10.767 4.124 -5.292 1.00 85.25 1119 ILE A CA 1
ATOM 8670 C C . ILE A 1 1119 ? -11.617 4.161 -4.013 1.00 85.25 1119 ILE A C 1
ATOM 8672 O O . ILE A 1 1119 ? -12.278 3.174 -3.669 1.00 85.25 1119 ILE A O 1
ATOM 8676 N N . ASN A 1 1120 ? -11.628 5.283 -3.287 1.00 81.00 1120 ASN A N 1
ATOM 8677 C CA . ASN A 1 1120 ? -12.312 5.370 -2.000 1.00 81.00 1120 ASN A CA 1
ATOM 8678 C C . ASN A 1 1120 ? -13.853 5.237 -2.086 1.00 81.00 1120 ASN A C 1
ATOM 8680 O O . ASN A 1 1120 ? -14.383 4.482 -1.274 1.00 81.00 1120 ASN A O 1
ATOM 8684 N N . PRO A 1 1121 ? -14.602 5.860 -3.022 1.00 81.31 1121 PRO A N 1
ATOM 8685 C CA . PRO A 1 1121 ? -16.054 5.662 -3.113 1.00 81.31 1121 PRO A CA 1
ATOM 8686 C C . PRO A 1 1121 ? -16.455 4.202 -3.383 1.00 81.31 1121 PRO A C 1
ATOM 8688 O O . PRO A 1 1121 ? -17.357 3.687 -2.727 1.00 81.31 1121 PRO A O 1
ATOM 8691 N N . ALA A 1 1122 ? -15.731 3.495 -4.261 1.00 84.12 1122 ALA A N 1
ATOM 8692 C CA . ALA A 1 1122 ? -15.910 2.051 -4.451 1.00 84.12 1122 ALA A CA 1
ATOM 8693 C C . ALA A 1 1122 ? -15.589 1.270 -3.166 1.00 84.12 1122 ALA A C 1
ATOM 8695 O O . ALA A 1 1122 ? -16.322 0.359 -2.786 1.00 84.12 1122 ALA A O 1
ATOM 8696 N N . SER A 1 1123 ? -14.523 1.656 -2.456 1.00 84.25 1123 SER A N 1
ATOM 8697 C CA . SER A 1 1123 ? -14.142 1.019 -1.189 1.00 84.25 1123 SER A CA 1
ATOM 8698 C C . SER A 1 1123 ? -15.240 1.190 -0.139 1.00 84.25 1123 SER A C 1
ATOM 8700 O O . SER A 1 1123 ? -15.620 0.228 0.519 1.00 84.25 1123 SER A O 1
ATOM 8702 N N . GLN A 1 1124 ? -15.816 2.389 -0.045 1.00 81.94 1124 GLN A N 1
ATOM 8703 C CA . GLN A 1 1124 ? -16.936 2.708 0.834 1.00 81.94 1124 GLN A CA 1
ATOM 8704 C C . GLN A 1 1124 ? -18.214 1.930 0.477 1.00 81.94 1124 GLN A C 1
ATOM 8706 O O . GLN A 1 1124 ? -18.913 1.485 1.389 1.00 81.94 1124 GLN A O 1
ATOM 8711 N N . GLU A 1 1125 ? -18.520 1.718 -0.810 1.00 80.12 1125 GLU A N 1
ATOM 8712 C CA . GLU A 1 1125 ? -19.679 0.914 -1.228 1.00 80.12 1125 GLU A CA 1
ATOM 8713 C C . GLU A 1 1125 ? -19.476 -0.589 -0.950 1.00 80.12 1125 GLU A C 1
ATOM 8715 O O . GLU A 1 1125 ? -20.388 -1.236 -0.427 1.00 80.12 1125 GLU A O 1
ATOM 8720 N N . PHE A 1 1126 ? -18.279 -1.141 -1.188 1.00 82.00 1126 PHE A N 1
ATOM 8721 C CA . PHE A 1 1126 ? -17.945 -2.520 -0.801 1.00 82.00 1126 PHE A CA 1
ATOM 8722 C C . PHE A 1 1126 ? -17.950 -2.720 0.721 1.00 82.00 1126 PHE A C 1
ATOM 8724 O O . PHE A 1 1126 ? -18.543 -3.683 1.214 1.00 82.00 1126 PHE A O 1
ATOM 8731 N N . GLU A 1 1127 ? -17.333 -1.811 1.482 1.00 83.38 1127 GLU A N 1
ATOM 8732 C CA . GLU A 1 1127 ? -17.376 -1.818 2.948 1.00 83.38 1127 GLU A CA 1
ATOM 8733 C C . GLU A 1 1127 ? -18.826 -1.852 3.450 1.00 83.38 1127 GLU A C 1
ATOM 8735 O O . GLU A 1 1127 ? -19.162 -2.659 4.316 1.00 83.38 1127 GLU A O 1
ATOM 8740 N N . GLU A 1 1128 ? -19.710 -1.033 2.879 1.00 79.19 1128 GLU A N 1
ATOM 8741 C CA . GLU A 1 1128 ? -21.128 -1.011 3.238 1.00 79.19 1128 GLU A CA 1
ATOM 8742 C C . GLU A 1 1128 ? -21.857 -2.308 2.870 1.00 79.19 1128 GLU A C 1
ATOM 8744 O O . GLU A 1 1128 ? -22.610 -2.849 3.684 1.00 79.19 1128 GLU A O 1
ATOM 8749 N N . PHE A 1 1129 ? -21.616 -2.842 1.669 1.00 79.94 1129 PHE A N 1
ATOM 8750 C CA . PHE A 1 1129 ? -22.218 -4.088 1.194 1.00 79.94 1129 PHE A CA 1
ATOM 8751 C C . PHE A 1 1129 ? -21.908 -5.261 2.138 1.00 79.94 1129 PHE A C 1
ATOM 8753 O O . PHE A 1 1129 ? -22.804 -6.018 2.522 1.00 79.94 1129 PHE A O 1
ATOM 8760 N N . PHE A 1 1130 ? -20.661 -5.358 2.609 1.00 79.25 1130 PHE A N 1
ATOM 8761 C CA . PHE A 1 1130 ? -20.245 -6.351 3.604 1.00 79.25 1130 PHE A CA 1
ATOM 8762 C C . PHE A 1 1130 ? -20.603 -5.971 5.060 1.00 79.25 1130 PHE A C 1
ATOM 8764 O O . PHE A 1 1130 ? -20.497 -6.808 5.971 1.00 79.25 1130 PHE A O 1
ATOM 8771 N N . LYS A 1 1131 ? -21.110 -4.751 5.286 1.00 78.12 1131 LYS A N 1
ATOM 8772 C CA . LYS A 1 1131 ? -21.387 -4.112 6.586 1.00 78.12 1131 LYS A CA 1
ATOM 8773 C C . LYS A 1 1131 ? -20.150 -4.078 7.489 1.00 78.12 1131 LYS A C 1
ATOM 8775 O O . LYS A 1 1131 ? -20.138 -4.644 8.585 1.00 78.12 1131 LYS A O 1
ATOM 8780 N N . VAL A 1 1132 ? -19.097 -3.460 6.970 1.00 77.31 1132 VAL A N 1
ATOM 8781 C CA . VAL A 1 1132 ? -17.849 -3.104 7.650 1.00 77.31 1132 VAL A CA 1
ATOM 8782 C C . VAL A 1 1132 ? -17.961 -1.677 8.183 1.00 77.31 1132 VAL A C 1
ATOM 8784 O O . VAL A 1 1132 ? -18.593 -0.817 7.562 1.00 77.31 1132 VAL A O 1
ATOM 8787 N N . SER A 1 1133 ? -17.372 -1.440 9.359 1.00 74.12 1133 SER A N 1
ATOM 8788 C CA . SER A 1 1133 ? -17.449 -0.142 10.033 1.00 74.12 1133 SER A CA 1
ATOM 8789 C C . SER A 1 1133 ? -16.798 0.985 9.223 1.00 74.12 1133 SER A C 1
ATOM 8791 O O . SER A 1 1133 ? -16.154 0.751 8.196 1.00 74.12 1133 SER A O 1
ATOM 8793 N N . LYS A 1 1134 ? -16.997 2.223 9.677 1.00 66.50 1134 LYS A N 1
ATOM 8794 C CA . LYS A 1 1134 ? -16.346 3.413 9.110 1.00 66.50 1134 LYS A CA 1
ATOM 8795 C C . LYS A 1 1134 ? -14.925 3.617 9.649 1.00 66.50 1134 LYS A C 1
ATOM 8797 O O . LYS A 1 1134 ? -14.143 4.307 9.003 1.00 66.50 1134 LYS A O 1
ATOM 8802 N N . ASP A 1 1135 ? -14.599 2.983 10.772 1.00 67.56 1135 ASP A N 1
ATOM 8803 C CA . ASP A 1 1135 ? -13.308 3.068 11.460 1.00 67.56 1135 ASP A CA 1
ATOM 8804 C C . ASP A 1 1135 ? -12.191 2.329 10.697 1.00 67.56 1135 ASP A C 1
ATOM 8806 O O . ASP A 1 1135 ? -12.440 1.549 9.765 1.00 67.56 1135 ASP A O 1
ATOM 8810 N N . PHE A 1 1136 ? -10.938 2.546 11.103 1.00 68.50 1136 PHE A N 1
ATOM 8811 C CA . PHE A 1 1136 ? -9.822 1.715 10.653 1.00 68.50 1136 PHE A CA 1
ATOM 8812 C C . PHE A 1 1136 ? -9.885 0.328 11.313 1.00 68.50 1136 PHE A C 1
ATOM 8814 O O . PHE A 1 1136 ? -10.229 0.189 12.485 1.00 68.50 1136 PHE A O 1
ATOM 8821 N N . GLY A 1 1137 ? -9.546 -0.724 10.568 1.00 68.31 1137 GLY A N 1
ATOM 8822 C CA . GLY A 1 1137 ? -9.515 -2.081 11.109 1.00 68.31 1137 GLY A CA 1
ATOM 8823 C C . GLY A 1 1137 ? -9.348 -3.156 10.042 1.00 68.31 1137 GLY A C 1
ATOM 8824 O O . GLY A 1 1137 ? -9.542 -2.915 8.850 1.00 68.31 1137 GLY A O 1
ATOM 8825 N N . TRP A 1 1138 ? -9.028 -4.379 10.472 1.00 68.44 1138 TRP A N 1
ATOM 8826 C CA . TRP A 1 1138 ? -8.617 -5.471 9.578 1.00 68.44 1138 TRP A CA 1
ATOM 8827 C C . TRP A 1 1138 ? -9.619 -5.801 8.459 1.00 68.44 1138 TRP A C 1
ATOM 8829 O O . TRP A 1 1138 ? -9.211 -6.215 7.381 1.00 68.44 1138 TRP A O 1
ATOM 8839 N N . LYS A 1 1139 ? -10.925 -5.579 8.665 1.00 76.06 1139 LYS A N 1
ATOM 8840 C CA . LYS A 1 1139 ? -11.956 -5.781 7.627 1.00 76.06 1139 LYS A CA 1
ATOM 8841 C C . LYS A 1 1139 ? -11.879 -4.743 6.500 1.00 76.06 1139 LYS A C 1
ATOM 8843 O O . LYS A 1 1139 ? -12.119 -5.086 5.348 1.00 76.06 1139 LYS A O 1
ATOM 8848 N N . ARG A 1 1140 ? -11.526 -3.495 6.829 1.00 79.88 1140 ARG A N 1
ATOM 8849 C CA . ARG A 1 1140 ? -11.277 -2.409 5.868 1.00 79.88 1140 ARG A CA 1
ATOM 8850 C C . ARG A 1 1140 ? -9.998 -2.694 5.083 1.00 79.88 1140 ARG A C 1
ATOM 8852 O O . ARG A 1 1140 ? -10.029 -2.684 3.859 1.00 79.88 1140 ARG A O 1
ATOM 8859 N N . VAL A 1 1141 ? -8.923 -3.043 5.798 1.00 79.94 1141 VAL A N 1
ATOM 8860 C CA . VAL A 1 1141 ? -7.642 -3.494 5.224 1.00 79.94 1141 VAL A CA 1
ATOM 8861 C C . VAL A 1 1141 ? -7.871 -4.657 4.253 1.00 79.94 1141 VAL A C 1
ATOM 8863 O O . VAL A 1 1141 ? -7.480 -4.568 3.098 1.00 79.94 1141 VAL A O 1
ATOM 8866 N N . ALA A 1 1142 ? -8.587 -5.707 4.667 1.00 77.38 1142 ALA A N 1
ATOM 8867 C CA . ALA A 1 1142 ? -8.859 -6.875 3.830 1.00 77.38 1142 ALA A CA 1
ATOM 8868 C C . ALA A 1 1142 ? -9.657 -6.536 2.558 1.00 77.38 1142 ALA A C 1
ATOM 8870 O O . ALA A 1 1142 ? -9.264 -6.960 1.471 1.00 77.38 1142 ALA A O 1
ATOM 8871 N N . ILE A 1 1143 ? -10.739 -5.750 2.660 1.00 79.25 1143 ILE A N 1
ATOM 8872 C CA . ILE A 1 1143 ? -11.522 -5.324 1.485 1.00 79.25 1143 ILE A CA 1
ATOM 8873 C C . ILE A 1 1143 ? -10.656 -4.486 0.540 1.00 79.25 1143 ILE A C 1
ATOM 8875 O O . ILE A 1 1143 ? -10.562 -4.810 -0.643 1.00 79.25 1143 ILE A O 1
ATOM 8879 N N . ARG A 1 1144 ? -9.973 -3.453 1.047 1.00 84.94 1144 ARG A N 1
ATOM 8880 C CA . ARG A 1 1144 ? -9.182 -2.538 0.212 1.00 84.94 1144 ARG A CA 1
ATOM 8881 C C . ARG A 1 1144 ? -7.947 -3.214 -0.399 1.00 84.94 1144 ARG A C 1
ATOM 8883 O O . ARG A 1 1144 ? -7.664 -2.980 -1.570 1.00 84.94 1144 ARG A O 1
ATOM 8890 N N . SER A 1 1145 ? -7.292 -4.139 0.306 1.00 84.50 1145 SER A N 1
ATOM 8891 C CA . SER A 1 1145 ? -6.249 -5.003 -0.274 1.00 84.50 1145 SER A CA 1
ATOM 8892 C C . SER A 1 1145 ? -6.796 -5.933 -1.356 1.00 84.50 1145 SER A C 1
ATOM 8894 O O . SER A 1 1145 ? -6.172 -6.081 -2.400 1.00 84.50 1145 SER A O 1
ATOM 8896 N N . THR A 1 1146 ? -7.977 -6.531 -1.158 1.00 82.25 1146 THR A N 1
ATOM 8897 C CA . THR A 1 1146 ? -8.621 -7.381 -2.180 1.00 82.25 1146 THR A CA 1
ATOM 8898 C C . THR A 1 1146 ? -8.946 -6.572 -3.439 1.00 82.25 1146 THR A C 1
ATOM 8900 O O . THR A 1 1146 ? -8.726 -7.035 -4.557 1.00 82.25 1146 THR A O 1
ATOM 8903 N N . MET A 1 1147 ? -9.399 -5.329 -3.264 1.00 83.81 1147 MET A N 1
ATOM 8904 C CA . MET A 1 1147 ? -9.611 -4.380 -4.356 1.00 83.81 1147 MET A CA 1
ATOM 8905 C C . MET A 1 1147 ? -8.304 -4.024 -5.077 1.00 83.81 1147 MET A C 1
ATOM 8907 O O . MET A 1 1147 ? -8.282 -4.040 -6.305 1.00 83.81 1147 MET A O 1
ATOM 8911 N N . MET A 1 1148 ? -7.207 -3.776 -4.351 1.00 89.75 1148 MET A N 1
ATOM 8912 C CA . MET A 1 1148 ? -5.891 -3.551 -4.964 1.00 89.75 1148 MET A CA 1
ATOM 8913 C C . MET A 1 1148 ? -5.394 -4.771 -5.747 1.00 89.75 1148 MET A C 1
ATOM 8915 O O . MET A 1 1148 ? -4.897 -4.624 -6.858 1.00 89.75 1148 MET A O 1
ATOM 8919 N N . LEU A 1 1149 ? -5.570 -5.985 -5.221 1.00 77.06 1149 LEU A N 1
ATOM 8920 C CA . LEU A 1 1149 ? -5.187 -7.213 -5.924 1.00 77.06 1149 LEU A CA 1
ATOM 8921 C C . LEU A 1 1149 ? -5.983 -7.406 -7.226 1.00 77.06 1149 LEU A C 1
ATOM 8923 O O . LEU A 1 1149 ? -5.410 -7.836 -8.225 1.00 77.06 1149 LEU A O 1
ATOM 8927 N N . PHE A 1 1150 ? -7.265 -7.023 -7.256 1.00 82.56 1150 PHE A N 1
ATOM 8928 C CA . PHE A 1 1150 ? -8.056 -6.987 -8.491 1.00 82.56 1150 PHE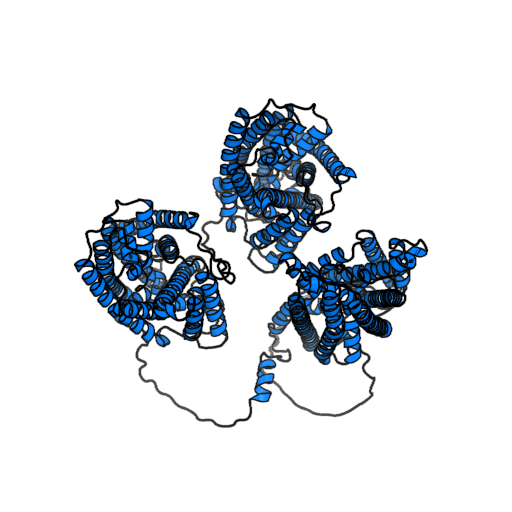 A CA 1
ATOM 8929 C C . PHE A 1 1150 ? -7.530 -5.941 -9.492 1.00 82.56 1150 PHE A C 1
ATOM 8931 O O . PHE A 1 1150 ? -7.353 -6.252 -10.669 1.00 82.56 1150 PHE A O 1
ATOM 8938 N N . ILE A 1 1151 ? -7.217 -4.726 -9.026 1.00 84.06 1151 ILE A N 1
ATOM 8939 C CA . ILE A 1 1151 ? -6.645 -3.644 -9.849 1.00 84.06 1151 ILE A CA 1
ATOM 8940 C C . ILE A 1 1151 ? -5.303 -4.071 -10.460 1.00 84.06 1151 ILE A C 1
ATOM 8942 O O . ILE A 1 1151 ? -5.126 -3.996 -11.676 1.00 84.06 1151 ILE A O 1
ATOM 8946 N N . LEU A 1 1152 ? -4.391 -4.590 -9.635 1.00 85.00 1152 LEU A N 1
ATOM 8947 C CA . LEU A 1 1152 ? -3.090 -5.117 -10.044 1.00 85.00 1152 LEU A CA 1
ATOM 8948 C C . LEU A 1 1152 ? -3.235 -6.270 -11.048 1.00 85.00 1152 LEU A C 1
ATOM 8950 O O . LEU A 1 1152 ? -2.530 -6.298 -12.057 1.00 85.00 1152 LEU A O 1
ATOM 8954 N N . PHE A 1 1153 ? -4.164 -7.203 -10.815 1.00 79.19 1153 PHE A N 1
ATOM 8955 C CA . PHE A 1 1153 ? -4.417 -8.313 -11.736 1.00 79.19 1153 PHE A CA 1
ATOM 8956 C C . PHE A 1 1153 ? -4.837 -7.823 -13.128 1.00 79.19 1153 PHE A C 1
ATOM 8958 O O . PHE A 1 1153 ? -4.303 -8.310 -14.128 1.00 79.19 1153 PHE A O 1
ATOM 8965 N N . VAL A 1 1154 ? -5.746 -6.846 -13.224 1.00 74.44 1154 VAL A N 1
ATOM 8966 C CA . VAL A 1 1154 ? -6.180 -6.308 -14.524 1.00 74.44 1154 VAL A CA 1
ATOM 8967 C C . VAL A 1 1154 ? -5.083 -5.453 -15.172 1.00 74.44 1154 VAL A C 1
ATOM 8969 O O . VAL A 1 1154 ? -4.835 -5.614 -16.367 1.00 74.44 1154 VAL A O 1
ATOM 8972 N N . ALA A 1 1155 ? -4.363 -4.630 -14.401 1.00 78.75 1155 ALA A N 1
ATOM 8973 C CA . ALA A 1 1155 ? -3.233 -3.836 -14.894 1.00 78.75 1155 ALA A CA 1
ATOM 8974 C C . ALA A 1 1155 ? -2.130 -4.716 -15.507 1.00 78.75 1155 ALA A C 1
ATOM 8976 O O . ALA A 1 1155 ? -1.701 -4.484 -16.636 1.00 78.75 1155 ALA A O 1
ATOM 8977 N N . LEU A 1 1156 ? -1.721 -5.785 -14.815 1.00 75.19 1156 LEU A N 1
ATOM 8978 C CA . LEU A 1 1156 ? -0.750 -6.739 -15.355 1.00 75.19 1156 LEU A CA 1
ATOM 8979 C C . LEU A 1 1156 ? -1.316 -7.573 -16.518 1.00 75.19 1156 LEU A C 1
ATOM 8981 O O . LEU A 1 1156 ? -0.530 -8.046 -17.336 1.00 75.19 1156 LEU A O 1
ATOM 8985 N N . SER A 1 1157 ? -2.640 -7.777 -16.591 1.00 75.25 1157 SER A N 1
ATOM 8986 C CA . SER A 1 1157 ? -3.301 -8.527 -17.675 1.00 75.25 1157 SER A CA 1
ATOM 8987 C C . SER A 1 1157 ? -3.344 -7.753 -18.991 1.00 75.25 1157 SER A C 1
ATOM 8989 O O . SER A 1 1157 ? -3.115 -8.342 -20.044 1.00 75.25 1157 SER A O 1
ATOM 8991 N N . VAL A 1 1158 ? -3.615 -6.444 -18.943 1.00 71.56 1158 VAL A N 1
ATOM 8992 C CA . VAL A 1 1158 ? -3.673 -5.566 -20.124 1.00 71.56 1158 VAL A CA 1
ATOM 8993 C C . VAL A 1 1158 ? -2.754 -4.352 -19.911 1.00 71.56 1158 VAL A C 1
ATOM 8995 O O . VAL A 1 1158 ? -3.239 -3.238 -19.697 1.00 71.56 1158 VAL A O 1
ATOM 8998 N N . PRO A 1 1159 ? -1.418 -4.528 -19.981 1.00 73.75 1159 PRO A N 1
ATOM 8999 C CA . PRO A 1 1159 ? -0.439 -3.472 -19.713 1.00 73.75 1159 PRO A CA 1
ATOM 9000 C C . PRO A 1 1159 ? -0.282 -2.508 -20.907 1.00 73.75 1159 PRO A C 1
ATOM 9002 O O . PRO A 1 1159 ? 0.809 -2.290 -21.424 1.00 73.75 1159 PRO A O 1
ATOM 9005 N N . LYS A 1 1160 ? -1.399 -1.948 -21.387 1.00 74.31 1160 LYS A N 1
ATOM 9006 C CA . LYS A 1 1160 ? -1.478 -0.953 -22.469 1.00 74.31 1160 LYS A CA 1
ATOM 9007 C C . LYS A 1 1160 ? -2.476 0.129 -22.063 1.00 74.31 1160 LYS A C 1
ATOM 9009 O O . LYS A 1 1160 ? -3.667 0.005 -22.354 1.00 74.31 1160 LYS A O 1
ATOM 9014 N N . PHE A 1 1161 ? -1.995 1.171 -21.377 1.00 77.88 1161 PHE A N 1
ATOM 9015 C CA . PHE A 1 1161 ? -2.857 2.149 -20.698 1.00 77.88 1161 PHE A CA 1
ATOM 9016 C C . PHE A 1 1161 ? -3.928 2.743 -21.625 1.00 77.88 1161 PHE A C 1
ATOM 9018 O O . PHE A 1 1161 ? -5.101 2.701 -21.273 1.00 77.88 1161 PHE A O 1
ATOM 9025 N N . GLY A 1 1162 ? -3.563 3.176 -22.840 1.00 69.44 1162 GLY A N 1
ATOM 9026 C CA . GLY A 1 1162 ? -4.493 3.779 -23.803 1.00 69.44 1162 GLY A CA 1
ATOM 9027 C C . GLY A 1 1162 ? -5.675 2.883 -24.197 1.00 69.44 1162 GLY A C 1
ATOM 9028 O O . GLY A 1 1162 ? -6.772 3.385 -24.428 1.00 69.44 1162 GLY A O 1
ATOM 9029 N N . LYS A 1 1163 ? -5.503 1.552 -24.202 1.00 75.88 1163 LYS A N 1
ATOM 9030 C CA . LYS A 1 1163 ? -6.586 0.609 -24.537 1.00 75.88 1163 LYS A CA 1
ATOM 9031 C C . LYS A 1 1163 ? -7.575 0.445 -23.387 1.00 75.88 1163 LYS A C 1
ATOM 9033 O O . LYS A 1 1163 ? -8.784 0.475 -23.609 1.00 75.88 1163 LYS A O 1
ATOM 9038 N N . VAL A 1 1164 ? -7.069 0.352 -22.155 1.00 73.88 1164 VAL A N 1
ATOM 9039 C CA . VAL A 1 1164 ? -7.906 0.351 -20.942 1.00 73.88 1164 VAL A CA 1
ATOM 9040 C C . VAL A 1 1164 ? -8.629 1.696 -20.798 1.00 73.88 1164 VAL A C 1
ATOM 9042 O O . VAL A 1 1164 ? -9.837 1.721 -20.582 1.00 73.88 1164 VAL A O 1
ATOM 9045 N N . LEU A 1 1165 ? -7.912 2.803 -21.006 1.00 85.06 1165 LEU A N 1
ATOM 9046 C CA . LEU A 1 1165 ? -8.411 4.178 -20.964 1.00 85.06 1165 LEU A CA 1
ATOM 9047 C C . LEU A 1 1165 ? -9.578 4.379 -21.943 1.00 85.06 1165 LEU A C 1
ATOM 9049 O O . LEU A 1 1165 ? -10.669 4.753 -21.512 1.00 85.06 1165 LEU A O 1
ATOM 9053 N N . ASN A 1 1166 ? -9.397 4.058 -23.229 1.00 78.00 1166 ASN A N 1
ATOM 9054 C CA . ASN A 1 1166 ? -10.447 4.219 -24.241 1.00 78.00 1166 ASN A CA 1
ATOM 9055 C C . ASN A 1 1166 ? -11.673 3.337 -23.952 1.00 78.00 1166 ASN A C 1
ATOM 9057 O O . ASN A 1 1166 ? -12.805 3.812 -24.055 1.00 78.00 1166 ASN A O 1
ATOM 9061 N N . PHE A 1 1167 ? -11.470 2.085 -23.526 1.00 80.62 1167 PHE A N 1
ATOM 9062 C CA . PHE A 1 1167 ? -12.570 1.174 -23.197 1.00 80.62 1167 PHE A CA 1
ATOM 9063 C C . PHE A 1 1167 ? -13.383 1.645 -21.980 1.00 80.62 1167 PHE A C 1
ATOM 9065 O O . PHE A 1 1167 ? -14.613 1.679 -22.034 1.00 80.62 1167 PHE A O 1
ATOM 9072 N N . VAL A 1 1168 ? -12.720 2.047 -20.891 1.00 82.25 1168 VAL A N 1
ATOM 9073 C CA . VAL A 1 1168 ? -13.374 2.535 -19.660 1.00 82.25 1168 VAL A CA 1
ATOM 9074 C C . VAL A 1 1168 ? -14.051 3.893 -19.898 1.00 82.25 1168 VAL A C 1
ATOM 9076 O O . VAL A 1 1168 ? -15.173 4.110 -19.432 1.00 82.25 1168 VAL A O 1
ATOM 9079 N N . GLY A 1 1169 ? -13.404 4.769 -20.675 1.00 81.88 1169 GLY A N 1
ATOM 9080 C CA . GLY A 1 1169 ? -13.921 6.063 -21.124 1.00 81.88 1169 GLY A CA 1
ATOM 9081 C C . GLY A 1 1169 ? -15.226 5.943 -21.906 1.00 81.88 1169 GLY A C 1
ATOM 9082 O O . GLY A 1 1169 ? -16.256 6.494 -21.503 1.00 81.88 1169 GLY A O 1
ATOM 9083 N N . GLY A 1 1170 ? -15.205 5.167 -22.994 1.00 79.38 1170 GLY A N 1
ATOM 9084 C CA . GLY A 1 1170 ? -16.370 4.943 -23.851 1.00 79.38 1170 GLY A CA 1
ATOM 9085 C C . GLY A 1 1170 ? -17.529 4.225 -23.152 1.00 79.38 1170 GLY A C 1
ATOM 9086 O O . GLY A 1 1170 ? -18.685 4.507 -23.458 1.00 79.38 1170 GLY A O 1
ATOM 9087 N N . SER A 1 1171 ? -17.249 3.335 -22.193 1.00 85.69 1171 SER A N 1
ATOM 9088 C CA . SER A 1 1171 ? -18.278 2.512 -21.542 1.00 85.69 1171 SER A CA 1
ATOM 9089 C C . SER A 1 1171 ? -18.766 3.102 -20.211 1.00 85.69 1171 SER A C 1
ATOM 9091 O O . SER A 1 1171 ? -19.704 3.903 -20.161 1.00 85.69 1171 SER A O 1
ATOM 9093 N N . ALA A 1 1172 ? -18.151 2.688 -19.106 1.00 84.31 1172 ALA A N 1
ATOM 9094 C CA . ALA A 1 1172 ? -18.611 2.957 -17.752 1.00 84.31 1172 ALA A CA 1
ATOM 9095 C C . ALA A 1 1172 ? -18.549 4.444 -17.382 1.00 84.31 1172 ALA A C 1
ATOM 9097 O O . ALA A 1 1172 ? -19.462 4.939 -16.713 1.00 84.31 1172 ALA A O 1
ATOM 9098 N N . ILE A 1 1173 ? -17.524 5.170 -17.841 1.00 88.31 1173 ILE A N 1
ATOM 9099 C CA . ILE A 1 1173 ? -17.413 6.615 -17.620 1.00 88.31 1173 ILE A CA 1
ATOM 9100 C C . ILE A 1 1173 ? -18.495 7.362 -18.398 1.00 88.31 1173 ILE A C 1
ATOM 9102 O O . ILE A 1 1173 ? -19.248 8.109 -17.784 1.00 88.31 1173 ILE A O 1
ATOM 9106 N N . THR A 1 1174 ? -18.660 7.128 -19.703 1.00 90.62 1174 THR A N 1
ATOM 9107 C CA . THR A 1 1174 ? -19.711 7.809 -20.487 1.00 90.62 1174 THR A CA 1
ATOM 9108 C C . THR A 1 1174 ? -21.115 7.574 -19.898 1.00 90.62 1174 THR A C 1
ATOM 9110 O O . THR A 1 1174 ? -21.920 8.507 -19.796 1.00 90.62 1174 THR A O 1
ATOM 9113 N N . LEU A 1 1175 ? -21.405 6.363 -19.406 1.00 90.25 1175 LEU A N 1
ATOM 9114 C CA . LEU A 1 1175 ? -22.658 6.080 -18.699 1.00 90.25 1175 LEU A CA 1
ATOM 9115 C C . LEU A 1 1175 ? -22.786 6.859 -17.377 1.00 90.25 1175 LEU A C 1
ATOM 9117 O O . LEU A 1 1175 ? -23.798 7.524 -17.158 1.00 90.25 1175 LEU A O 1
ATOM 9121 N N . THR A 1 1176 ? -21.771 6.812 -16.509 1.00 91.44 1176 THR A N 1
ATOM 9122 C CA . THR A 1 1176 ? -21.823 7.394 -15.151 1.00 91.44 1176 THR A CA 1
ATOM 9123 C C . THR A 1 1176 ? -21.516 8.895 -15.074 1.00 91.44 1176 THR A C 1
ATOM 9125 O O . THR A 1 1176 ? -21.874 9.521 -14.079 1.00 91.44 1176 THR A O 1
ATOM 9128 N N . ALA A 1 1177 ? -20.920 9.498 -16.103 1.00 89.44 1177 ALA A N 1
ATOM 9129 C CA . ALA A 1 1177 ? -20.588 10.924 -16.161 1.00 89.44 1177 ALA A CA 1
ATOM 9130 C C . ALA A 1 1177 ? -21.441 11.734 -17.146 1.00 89.44 1177 ALA A C 1
ATOM 9132 O O . ALA A 1 1177 ? -21.388 12.958 -17.109 1.00 89.44 1177 ALA A O 1
ATOM 9133 N N . SER A 1 1178 ? -22.247 11.080 -17.991 1.00 89.88 1178 SER A N 1
ATOM 9134 C CA . SER A 1 1178 ? -23.078 11.760 -18.995 1.00 89.88 1178 SER A CA 1
ATOM 9135 C C . SER A 1 1178 ? -24.522 11.257 -19.010 1.00 89.88 1178 SER A C 1
ATOM 9137 O O . SER A 1 1178 ? -25.455 12.026 -18.796 1.00 89.88 1178 SER A O 1
ATOM 9139 N N . VAL A 1 1179 ? -24.729 9.956 -19.234 1.00 92.25 1179 VAL A N 1
ATOM 9140 C CA . VAL A 1 1179 ? -26.066 9.409 -19.531 1.00 92.25 1179 VAL A CA 1
ATOM 9141 C C . VAL A 1 1179 ? -26.945 9.297 -18.278 1.00 92.25 1179 VAL A C 1
ATOM 9143 O O . VAL A 1 1179 ? -28.076 9.788 -18.257 1.00 92.25 1179 VAL A O 1
ATOM 9146 N N . PHE A 1 1180 ? -26.439 8.669 -17.214 1.00 94.69 1180 PHE A N 1
ATOM 9147 C CA . PHE A 1 1180 ? -27.197 8.426 -15.984 1.00 94.69 1180 PHE A CA 1
ATOM 9148 C C . PHE A 1 1180 ? -27.621 9.706 -15.239 1.00 94.69 1180 PHE A C 1
ATOM 9150 O O . PHE A 1 1180 ? -28.797 9.776 -14.867 1.00 94.69 1180 PHE A O 1
ATOM 9157 N N . PRO A 1 1181 ? -26.772 10.743 -15.056 1.00 94.69 1181 PRO A N 1
ATOM 9158 C CA . PRO A 1 1181 ? -27.184 11.967 -14.367 1.00 94.69 1181 PRO A CA 1
ATOM 9159 C C . PRO A 1 1181 ? -28.392 12.652 -15.006 1.00 94.69 1181 PRO A C 1
ATOM 9161 O O . PRO A 1 1181 ? -29.337 13.030 -14.314 1.00 94.69 1181 PRO A O 1
ATOM 9164 N N . CYS A 1 1182 ? -28.394 12.766 -16.336 1.00 94.56 1182 CYS A N 1
ATOM 9165 C CA . CYS A 1 1182 ? -29.466 13.417 -17.080 1.00 94.56 1182 CYS A CA 1
ATOM 9166 C C . CYS A 1 1182 ? -30.773 12.606 -17.020 1.00 94.56 1182 CYS A C 1
ATOM 9168 O O . CYS A 1 1182 ? -31.845 13.176 -16.802 1.00 94.56 1182 CYS A O 1
ATOM 9170 N N . ILE A 1 1183 ? -30.684 11.273 -17.123 1.00 94.75 1183 ILE A N 1
ATOM 9171 C CA . ILE A 1 1183 ? -31.831 10.359 -16.991 1.00 94.75 1183 ILE A CA 1
ATOM 9172 C C . ILE A 1 1183 ? -32.438 10.405 -15.579 1.00 94.75 1183 ILE A C 1
ATOM 9174 O O . ILE A 1 1183 ? -33.665 10.373 -15.439 1.00 94.75 1183 ILE A O 1
ATOM 9178 N N . PHE A 1 1184 ? -31.619 10.490 -14.525 1.00 96.00 1184 PHE A N 1
ATOM 9179 C CA . PHE A 1 1184 ? -32.115 10.557 -13.145 1.00 96.00 1184 PHE A CA 1
ATOM 9180 C C . PHE A 1 1184 ? -32.675 11.934 -12.798 1.00 96.00 1184 PHE A C 1
ATOM 9182 O O . PHE A 1 1184 ? -33.738 11.996 -12.181 1.00 96.00 1184 PHE A O 1
ATOM 9189 N N . TYR A 1 1185 ? -32.057 13.022 -13.264 1.00 95.69 1185 TYR A N 1
ATOM 9190 C CA . TYR A 1 1185 ? -32.561 14.378 -13.033 1.00 95.69 1185 TYR A CA 1
ATOM 9191 C C . TYR A 1 1185 ? -33.931 14.593 -13.684 1.00 95.69 1185 TYR A C 1
ATOM 9193 O O . TYR A 1 1185 ? -34.881 15.007 -13.015 1.00 95.69 1185 TYR A O 1
ATOM 9201 N N . TYR A 1 1186 ? -34.075 14.199 -14.955 1.00 94.06 1186 TYR A N 1
ATOM 9202 C CA . TYR A 1 1186 ? -35.363 14.214 -15.650 1.00 94.06 1186 TYR A CA 1
ATOM 9203 C C . TYR A 1 1186 ? -36.417 13.383 -14.900 1.00 94.06 1186 TYR A C 1
ATOM 9205 O O . TYR A 1 1186 ? -37.547 13.832 -14.692 1.00 94.06 1186 TYR A O 1
ATOM 9213 N N . ARG A 1 1187 ? -36.046 12.179 -14.440 1.00 94.62 1187 ARG A N 1
ATOM 9214 C CA . ARG A 1 1187 ? -36.973 11.277 -13.747 1.00 94.62 1187 ARG A CA 1
ATOM 9215 C C . ARG A 1 1187 ? -37.416 11.808 -12.386 1.00 94.62 1187 ARG A C 1
ATOM 9217 O O . ARG A 1 1187 ? -38.614 11.778 -12.115 1.00 94.62 1187 ARG A O 1
ATOM 9224 N N . LEU A 1 1188 ? -36.503 12.295 -11.551 1.00 94.44 1188 LEU A N 1
ATOM 9225 C CA . LEU A 1 1188 ? -36.824 12.799 -10.212 1.00 94.44 1188 LEU A CA 1
ATOM 9226 C C . LEU A 1 1188 ? -37.697 14.062 -10.277 1.00 94.44 1188 LEU A C 1
ATOM 9228 O O . LEU A 1 1188 ? -38.676 14.158 -9.537 1.00 94.44 1188 LEU A O 1
ATOM 9232 N N . CYS A 1 1189 ? -37.432 14.973 -11.218 1.00 92.56 1189 CYS A N 1
ATOM 9233 C CA . CYS A 1 1189 ? -38.301 16.130 -11.464 1.00 92.56 1189 CYS A CA 1
ATOM 9234 C C . CYS A 1 1189 ? -39.688 15.744 -12.018 1.00 92.56 1189 CYS A C 1
ATOM 9236 O O . CYS A 1 1189 ? -40.643 16.481 -11.809 1.00 92.56 1189 CYS A O 1
ATOM 9238 N N . SER A 1 1190 ? -39.835 14.586 -12.681 1.00 90.75 1190 SER A N 1
ATOM 9239 C CA . SER A 1 1190 ? -41.146 14.091 -13.149 1.00 90.75 1190 SER A CA 1
ATOM 9240 C C . SER A 1 1190 ? -42.038 13.491 -12.049 1.00 90.75 1190 SER A C 1
ATOM 9242 O O . SER A 1 1190 ? -43.220 13.249 -12.289 1.00 90.75 1190 SER A O 1
ATOM 9244 N N . GLN A 1 1191 ? -41.495 13.222 -10.856 1.00 92.06 1191 GLN A N 1
ATOM 9245 C CA . GLN A 1 1191 ? -42.254 12.675 -9.726 1.00 92.06 1191 GLN A CA 1
ATOM 9246 C C . GLN A 1 1191 ? -43.006 13.792 -8.986 1.00 92.06 1191 GLN A C 1
ATOM 9248 O O . GLN A 1 1191 ? -42.402 14.808 -8.633 1.00 92.06 1191 GLN A O 1
ATOM 9253 N N . LYS A 1 1192 ? -44.296 13.566 -8.706 1.00 88.50 1192 LYS A N 1
ATOM 9254 C CA . LYS A 1 1192 ? -45.162 14.449 -7.910 1.00 88.50 1192 LYS A CA 1
ATOM 9255 C C . LYS A 1 1192 ? -45.654 13.744 -6.645 1.00 88.50 1192 LYS A C 1
ATOM 9257 O O . LYS A 1 1192 ? -45.995 12.566 -6.704 1.00 88.50 1192 LYS A O 1
ATOM 9262 N N . ASP A 1 1193 ? -45.739 14.500 -5.558 1.00 88.88 1193 ASP A N 1
ATOM 9263 C CA . ASP A 1 1193 ? -46.379 14.152 -4.286 1.00 88.88 1193 ASP A CA 1
ATOM 9264 C C . ASP A 1 1193 ? -46.955 15.454 -3.687 1.00 88.88 1193 ASP A C 1
ATOM 9266 O O . ASP A 1 1193 ? -46.319 16.497 -3.871 1.00 88.88 1193 ASP A O 1
ATOM 9270 N N . PRO A 1 1194 ? -48.114 15.453 -2.996 1.00 85.88 1194 PRO A N 1
ATOM 9271 C CA . PRO A 1 1194 ? -48.684 16.668 -2.399 1.00 85.88 1194 PRO A CA 1
ATOM 9272 C C . PRO A 1 1194 ? -47.774 17.391 -1.393 1.00 85.88 1194 PRO A C 1
ATOM 9274 O O . PRO A 1 1194 ? -47.970 18.578 -1.147 1.00 85.88 1194 PRO A O 1
ATOM 9277 N N . ASN A 1 1195 ? -46.793 16.695 -0.811 1.00 85.69 1195 ASN A N 1
ATOM 9278 C CA . ASN A 1 1195 ? -45.889 17.220 0.215 1.00 85.69 1195 ASN A CA 1
ATOM 9279 C C . ASN A 1 1195 ? -44.541 17.704 -0.354 1.00 85.69 1195 ASN A C 1
ATOM 9281 O O . ASN A 1 1195 ? -43.659 18.097 0.411 1.00 85.69 1195 ASN A O 1
ATOM 9285 N N . TRP A 1 1196 ? -44.335 17.645 -1.676 1.00 88.62 1196 TRP A N 1
ATOM 9286 C CA . TRP A 1 1196 ? -43.081 18.042 -2.328 1.00 88.62 1196 TRP A CA 1
ATOM 9287 C C . TRP A 1 1196 ? -43.253 19.324 -3.155 1.00 88.62 1196 TRP A C 1
ATOM 9289 O O . TRP A 1 1196 ? -44.285 19.497 -3.804 1.00 88.62 1196 TRP A O 1
ATOM 9299 N N . PRO A 1 1197 ? -42.239 20.209 -3.212 1.00 85.31 1197 PRO A N 1
ATOM 9300 C CA . PRO A 1 1197 ? -42.298 21.389 -4.066 1.00 85.31 1197 PRO A CA 1
ATOM 9301 C C . PRO A 1 1197 ? -42.337 20.989 -5.549 1.00 85.31 1197 PRO A C 1
ATOM 9303 O O . PRO A 1 1197 ? -41.588 20.111 -5.998 1.00 85.31 1197 PRO A O 1
ATOM 9306 N N . GLU A 1 1198 ? -43.189 21.655 -6.332 1.00 85.12 1198 GLU A N 1
ATOM 9307 C CA . GLU A 1 1198 ? -43.231 21.447 -7.781 1.00 85.12 1198 GLU A CA 1
ATOM 9308 C C . GLU A 1 1198 ? -41.920 21.912 -8.432 1.00 85.12 1198 GLU A C 1
ATOM 9310 O O . GLU A 1 1198 ? -41.474 23.046 -8.255 1.00 85.12 1198 GLU A O 1
ATOM 9315 N N . ARG A 1 1199 ? -41.300 21.029 -9.222 1.00 87.50 1199 ARG A N 1
ATOM 9316 C CA . ARG A 1 1199 ? -40.036 21.286 -9.925 1.00 87.50 1199 ARG A CA 1
ATOM 9317 C C . ARG A 1 1199 ? -40.253 21.145 -11.433 1.00 87.50 1199 ARG A C 1
ATOM 9319 O O . ARG A 1 1199 ? -40.479 20.046 -11.932 1.00 87.50 1199 ARG A O 1
ATOM 9326 N N . TYR A 1 1200 ? -40.168 22.253 -12.170 1.00 86.88 1200 TYR A N 1
ATOM 9327 C CA . TYR A 1 1200 ? -40.314 22.278 -13.629 1.00 86.88 1200 TYR A CA 1
ATOM 9328 C C . TYR A 1 1200 ? -38.960 22.460 -14.327 1.00 86.88 1200 TYR A C 1
ATOM 9330 O O . TYR A 1 1200 ? -38.261 23.436 -14.078 1.00 86.88 1200 TYR A O 1
ATOM 9338 N N . ILE A 1 1201 ? -38.615 21.548 -15.244 1.00 90.00 1201 ILE A N 1
ATOM 9339 C CA . ILE A 1 1201 ? -37.446 21.694 -16.129 1.00 90.00 1201 ILE A CA 1
ATOM 9340 C C . ILE A 1 1201 ? -37.863 22.494 -17.385 1.00 90.00 1201 ILE A C 1
ATOM 9342 O O . ILE A 1 1201 ? -38.785 22.050 -18.086 1.00 90.00 1201 ILE A O 1
ATOM 9346 N N . PRO A 1 1202 ? -37.217 23.630 -17.718 1.00 92.25 1202 PRO A N 1
ATOM 9347 C CA . PRO A 1 1202 ? -37.466 24.395 -18.944 1.00 92.25 1202 PRO A CA 1
ATOM 9348 C C . PRO A 1 1202 ? -37.293 23.585 -20.237 1.00 92.25 1202 PRO A C 1
ATOM 9350 O O . PRO A 1 1202 ? -36.583 22.582 -20.275 1.00 92.25 1202 PRO A O 1
ATOM 9353 N N . LEU A 1 1203 ? -37.911 24.035 -21.337 1.00 89.12 1203 LEU A N 1
ATOM 9354 C CA . LEU A 1 1203 ? -37.842 23.319 -22.621 1.00 89.12 1203 LEU A CA 1
ATOM 9355 C C . LEU A 1 1203 ? -36.413 23.253 -23.188 1.00 89.12 1203 LEU A C 1
ATOM 9357 O O . LEU A 1 1203 ? -35.999 22.189 -23.639 1.00 89.12 1203 LEU A O 1
ATOM 9361 N N . HIS A 1 1204 ? -35.645 24.345 -23.113 1.00 88.38 1204 HIS A N 1
ATOM 9362 C CA . HIS A 1 1204 ? -34.243 24.356 -23.547 1.00 88.38 1204 HIS A CA 1
ATOM 9363 C C . HIS A 1 1204 ? -33.392 23.360 -22.741 1.00 88.38 1204 HIS A C 1
ATOM 9365 O O . HIS A 1 1204 ? -32.579 22.635 -23.308 1.00 88.38 1204 HIS A O 1
ATOM 9371 N N . GLU A 1 1205 ? -33.637 23.260 -21.432 1.00 91.25 1205 GLU A N 1
ATOM 9372 C CA . GLU A 1 1205 ? -32.911 22.355 -20.543 1.00 91.25 1205 GLU A CA 1
ATOM 9373 C C . GLU A 1 1205 ? -33.301 20.888 -20.809 1.00 91.25 1205 GLU A C 1
ATOM 9375 O O . GLU A 1 1205 ? -32.429 20.031 -20.919 1.00 91.25 1205 GLU A O 1
ATOM 9380 N N . LYS A 1 1206 ? -34.590 20.600 -21.058 1.00 89.69 1206 LYS A N 1
ATOM 9381 C CA . LYS A 1 1206 ? -35.058 19.283 -21.539 1.00 89.69 1206 LYS A CA 1
ATOM 9382 C C . LYS A 1 1206 ? -34.394 18.865 -22.856 1.00 89.69 1206 LYS A C 1
ATOM 9384 O O . LYS A 1 1206 ? -33.994 17.711 -22.981 1.00 89.69 1206 LYS A O 1
ATOM 9389 N N . ILE A 1 1207 ? -34.272 19.777 -23.824 1.00 90.44 1207 ILE A N 1
ATOM 9390 C CA . ILE A 1 1207 ? -33.619 19.496 -25.113 1.00 90.44 1207 ILE A CA 1
ATOM 9391 C C . ILE A 1 1207 ? -32.131 19.190 -24.899 1.00 90.44 1207 ILE A C 1
ATOM 9393 O O . ILE A 1 1207 ? -31.637 18.192 -25.419 1.00 90.44 1207 ILE A O 1
ATOM 9397 N N . TYR A 1 1208 ? -31.430 19.983 -24.083 1.00 91.62 1208 TYR A N 1
ATOM 9398 C CA . TYR A 1 1208 ? -30.008 19.769 -23.798 1.00 91.62 1208 TYR A CA 1
ATOM 9399 C C . TYR A 1 1208 ? -29.744 18.440 -23.066 1.00 91.62 1208 TYR A C 1
ATOM 9401 O O . TYR A 1 1208 ? -28.841 17.698 -23.446 1.00 91.62 1208 TYR A O 1
ATOM 9409 N N . LEU A 1 1209 ? -30.598 18.069 -22.102 1.00 92.62 1209 LEU A N 1
ATOM 9410 C CA . LEU A 1 1209 ? -30.569 16.750 -21.453 1.00 92.62 1209 LEU A CA 1
ATOM 9411 C C . LEU A 1 1209 ? -30.699 15.602 -22.471 1.00 92.62 1209 LEU A C 1
ATOM 9413 O O . LEU A 1 1209 ? -29.964 14.620 -22.378 1.00 92.62 1209 LEU A O 1
ATOM 9417 N N . ILE A 1 1210 ? -31.597 15.721 -23.457 1.00 90.75 1210 ILE A N 1
ATOM 9418 C CA . ILE A 1 1210 ? -31.771 14.712 -24.518 1.00 90.75 1210 ILE A CA 1
ATOM 9419 C C . ILE A 1 1210 ? -30.528 14.637 -25.416 1.00 90.75 1210 ILE A C 1
ATOM 9421 O O . ILE A 1 1210 ? -30.069 13.534 -25.708 1.00 90.75 1210 ILE A O 1
ATOM 9425 N N . VAL A 1 1211 ? -29.946 15.778 -25.807 1.00 89.19 1211 VAL A N 1
ATOM 9426 C CA . VAL A 1 1211 ? -28.701 15.822 -26.598 1.00 89.19 1211 VAL A CA 1
ATOM 9427 C C . VAL A 1 1211 ? -27.565 15.102 -25.868 1.00 89.19 1211 VAL A C 1
ATOM 9429 O O . VAL A 1 1211 ? -26.934 14.225 -26.453 1.00 89.19 1211 VAL A O 1
ATOM 9432 N N . ILE A 1 1212 ? -27.353 15.384 -24.579 1.00 93.44 1212 ILE A N 1
ATOM 9433 C CA . ILE A 1 1212 ? -26.306 14.738 -23.768 1.00 93.44 1212 ILE A CA 1
ATOM 9434 C C . ILE A 1 1212 ? -26.523 13.220 -23.662 1.00 93.44 1212 ILE A C 1
ATOM 9436 O O . ILE A 1 1212 ? -25.567 12.451 -23.782 1.00 93.44 1212 ILE A O 1
ATOM 9440 N N . ILE A 1 1213 ? -27.770 12.772 -23.481 1.00 92.38 1213 ILE A N 1
ATOM 9441 C CA . ILE A 1 1213 ? -28.117 11.344 -23.429 1.00 92.38 1213 ILE A CA 1
ATOM 9442 C C . ILE A 1 1213 ? -27.832 10.658 -24.773 1.00 92.38 1213 ILE A C 1
ATOM 9444 O O . ILE A 1 1213 ? -27.208 9.597 -24.789 1.00 92.38 1213 ILE A O 1
ATOM 9448 N N . VAL A 1 1214 ? -28.244 11.253 -25.897 1.00 88.94 1214 VAL A N 1
ATOM 9449 C CA . VAL A 1 1214 ? -28.042 10.673 -27.237 1.00 88.94 1214 VAL A CA 1
ATOM 9450 C C . VAL A 1 1214 ? -26.561 10.659 -27.617 1.00 88.94 1214 VAL A C 1
ATOM 9452 O O . VAL A 1 1214 ? -26.057 9.614 -28.026 1.00 88.94 1214 VAL A O 1
ATOM 9455 N N . CYS A 1 1215 ? -25.837 11.767 -27.426 1.00 87.62 1215 CYS A N 1
ATOM 9456 C CA . CYS A 1 1215 ? -24.394 11.832 -27.673 1.00 87.62 1215 CYS A CA 1
ATOM 9457 C C . CYS A 1 1215 ? -23.623 10.827 -26.804 1.00 87.62 1215 CYS A C 1
ATOM 9459 O O . CYS A 1 1215 ? -22.745 10.137 -27.319 1.00 87.62 1215 CYS A O 1
ATOM 9461 N N . GLY A 1 1216 ? -23.986 10.695 -25.523 1.00 86.38 1216 GLY A N 1
ATOM 9462 C CA . GLY A 1 1216 ? -23.398 9.715 -24.611 1.00 86.38 1216 GLY A CA 1
ATOM 9463 C C . GLY A 1 1216 ? -23.650 8.269 -25.046 1.00 86.38 1216 GLY A C 1
ATOM 9464 O O . GLY A 1 1216 ? -22.707 7.493 -25.162 1.00 86.38 1216 GLY A O 1
ATOM 9465 N N . ILE A 1 1217 ? -24.899 7.898 -25.343 1.00 87.12 1217 ILE A N 1
ATOM 9466 C CA . ILE A 1 1217 ? -25.234 6.523 -25.752 1.00 87.12 1217 ILE A CA 1
ATOM 9467 C C . ILE A 1 1217 ? -24.578 6.168 -27.092 1.00 87.12 1217 ILE A C 1
ATOM 9469 O O . ILE A 1 1217 ? -23.959 5.109 -27.197 1.00 87.12 1217 ILE A O 1
ATOM 9473 N N . VAL A 1 1218 ? -24.681 7.031 -28.108 1.00 84.38 1218 VAL A N 1
ATOM 9474 C CA . VAL A 1 1218 ? -24.159 6.743 -29.455 1.00 84.38 1218 VAL A CA 1
ATOM 9475 C C . VAL A 1 1218 ? -22.631 6.752 -29.463 1.00 84.38 1218 VAL A C 1
ATOM 9477 O O . VAL A 1 1218 ? -22.019 5.754 -29.841 1.00 84.38 1218 VAL A O 1
ATOM 9480 N N . GLY A 1 1219 ? -22.008 7.841 -29.000 1.00 81.44 1219 GLY A N 1
ATOM 9481 C CA . GLY A 1 1219 ? -20.551 7.961 -28.982 1.00 81.44 1219 GLY A CA 1
ATOM 9482 C C . GLY A 1 1219 ? -19.899 6.934 -28.060 1.00 81.44 1219 GLY A C 1
ATOM 9483 O O . GLY A 1 1219 ? -18.939 6.281 -28.462 1.00 81.44 1219 GLY A O 1
ATOM 9484 N N . GLY A 1 1220 ? -20.473 6.706 -26.874 1.00 83.94 1220 GLY A N 1
ATOM 9485 C CA . GLY A 1 1220 ? -19.971 5.724 -25.916 1.00 83.94 1220 GLY A CA 1
ATOM 9486 C C . GLY A 1 1220 ? -20.048 4.291 -26.438 1.00 83.94 1220 GLY A C 1
ATOM 9487 O O . GLY A 1 1220 ? -19.079 3.542 -26.320 1.00 83.94 1220 GLY A O 1
ATOM 9488 N N . SER A 1 1221 ? -21.148 3.913 -27.098 1.00 83.19 1221 SER A N 1
ATOM 9489 C CA . SER A 1 1221 ? -21.292 2.569 -27.682 1.00 83.19 1221 SER A CA 1
ATOM 9490 C C . SER A 1 1221 ? -20.286 2.319 -28.809 1.00 83.19 1221 SER A C 1
ATOM 9492 O O . SER A 1 1221 ? -19.640 1.272 -28.826 1.00 83.19 1221 SER A O 1
ATOM 9494 N N . ILE A 1 1222 ? -20.109 3.283 -29.722 1.00 81.12 1222 ILE A N 1
ATOM 9495 C CA . ILE A 1 1222 ? -19.156 3.157 -30.838 1.00 81.12 1222 ILE A CA 1
ATOM 9496 C C . ILE A 1 1222 ? -17.711 3.153 -30.312 1.00 81.12 1222 ILE A C 1
ATOM 9498 O O . ILE A 1 1222 ? -16.913 2.315 -30.728 1.00 81.12 1222 ILE A O 1
ATOM 9502 N N . SER A 1 1223 ? -17.394 4.024 -29.349 1.00 83.25 1223 SER A N 1
ATOM 9503 C CA . SER A 1 1223 ? -16.085 4.089 -28.688 1.00 83.25 1223 SER A CA 1
ATOM 9504 C C . SER A 1 1223 ? -15.741 2.787 -27.951 1.00 83.25 1223 SER A C 1
ATOM 9506 O O . SER A 1 1223 ? -14.668 2.220 -28.152 1.00 83.25 1223 SER A O 1
ATOM 9508 N N . SER A 1 1224 ? -16.690 2.252 -27.173 1.00 81.56 1224 SER A N 1
ATOM 9509 C CA . SER A 1 1224 ? -16.546 0.974 -26.457 1.00 81.56 1224 SER A CA 1
ATOM 9510 C C . SER A 1 1224 ? -16.315 -0.193 -27.411 1.00 81.56 1224 SER A C 1
ATOM 9512 O O . SER A 1 1224 ? -15.472 -1.047 -27.143 1.00 81.56 1224 SER A O 1
ATOM 9514 N N . TYR A 1 1225 ? -17.049 -0.230 -28.528 1.00 78.62 1225 TYR A N 1
ATOM 9515 C CA . TYR A 1 1225 ? -16.894 -1.260 -29.551 1.00 78.62 1225 TYR A CA 1
ATOM 9516 C C . TYR A 1 1225 ? -15.525 -1.169 -30.237 1.00 78.62 1225 TYR A C 1
ATOM 9518 O O . TYR A 1 1225 ? -14.825 -2.176 -30.322 1.00 78.62 1225 TYR A O 1
ATOM 9526 N N . ALA A 1 1226 ? -15.102 0.029 -30.656 1.00 76.75 1226 ALA A N 1
ATOM 9527 C CA . ALA A 1 1226 ? -13.785 0.245 -31.253 1.00 76.75 1226 ALA A CA 1
ATOM 9528 C C . ALA A 1 1226 ? -12.655 -0.178 -30.296 1.00 76.75 1226 ALA A C 1
ATOM 9530 O O . ALA A 1 1226 ? -11.787 -0.959 -30.681 1.00 76.75 1226 ALA A O 1
ATOM 9531 N N . ALA A 1 1227 ? -12.714 0.249 -29.030 1.00 69.94 1227 ALA A N 1
ATOM 9532 C CA . ALA A 1 1227 ? -11.728 -0.116 -28.014 1.00 69.94 1227 ALA A CA 1
ATOM 9533 C C . ALA A 1 1227 ? -11.735 -1.623 -27.689 1.00 69.94 1227 ALA A C 1
ATOM 9535 O O . ALA A 1 1227 ? -10.675 -2.215 -27.500 1.00 69.94 1227 ALA A O 1
ATOM 9536 N N . PHE A 1 1228 ? -12.903 -2.276 -27.671 1.00 74.75 1228 PHE A N 1
ATOM 9537 C CA . PHE A 1 1228 ? -12.995 -3.728 -27.489 1.00 74.75 1228 PHE A CA 1
ATOM 9538 C C . PHE A 1 1228 ? -12.351 -4.492 -28.654 1.00 74.75 1228 PHE A C 1
ATOM 9540 O O . PHE A 1 1228 ? -11.544 -5.390 -28.417 1.00 74.75 1228 PHE A O 1
ATOM 9547 N N . ILE A 1 1229 ? -12.644 -4.105 -29.902 1.00 75.38 1229 ILE A N 1
ATOM 9548 C CA . ILE A 1 1229 ? -12.011 -4.686 -31.096 1.00 75.38 1229 ILE A CA 1
ATOM 9549 C C . ILE A 1 1229 ? -10.491 -4.465 -31.064 1.00 75.38 1229 ILE A C 1
ATOM 9551 O O . ILE A 1 1229 ? -9.736 -5.403 -31.311 1.00 75.38 1229 ILE A O 1
ATOM 9555 N N . GLU A 1 1230 ? -10.024 -3.281 -30.660 1.00 68.56 1230 GLU A N 1
ATOM 9556 C CA . GLU A 1 1230 ? -8.598 -3.021 -30.440 1.00 68.56 1230 GLU A CA 1
ATOM 9557 C C . GLU A 1 1230 ? -7.963 -3.858 -29.319 1.00 68.56 1230 GLU A C 1
ATOM 9559 O O . GLU A 1 1230 ? -6.746 -4.041 -29.337 1.00 68.56 1230 GLU A O 1
ATOM 9564 N N . ILE A 1 1231 ? -8.719 -4.339 -28.332 1.00 65.75 1231 ILE A N 1
ATOM 9565 C CA . ILE A 1 1231 ? -8.194 -5.206 -27.267 1.00 65.75 1231 ILE A CA 1
ATOM 9566 C C . ILE A 1 1231 ? -8.095 -6.659 -27.751 1.00 65.75 1231 ILE A C 1
ATOM 9568 O O . ILE A 1 1231 ? -7.087 -7.312 -27.487 1.00 65.75 1231 ILE A O 1
ATOM 9572 N N . VAL A 1 1232 ? -9.098 -7.161 -28.482 1.00 65.50 1232 VAL A N 1
ATOM 9573 C CA . VAL A 1 1232 ? -9.153 -8.574 -28.916 1.00 65.50 1232 VAL A CA 1
ATOM 9574 C C . VAL A 1 1232 ? -8.459 -8.862 -30.254 1.00 65.50 1232 VAL A C 1
ATOM 9576 O O . VAL A 1 1232 ? -8.288 -10.028 -30.608 1.00 65.50 1232 VAL A O 1
ATOM 9579 N N . ALA A 1 1233 ? -8.056 -7.840 -31.015 1.00 69.62 1233 ALA A N 1
ATOM 9580 C CA . ALA A 1 1233 ? -7.395 -8.029 -32.306 1.00 69.62 1233 ALA A CA 1
ATOM 9581 C C . ALA A 1 1233 ? -6.057 -8.802 -32.178 1.00 69.62 1233 ALA A C 1
ATOM 9583 O O . ALA A 1 1233 ? -5.262 -8.486 -31.289 1.00 69.62 1233 ALA A O 1
ATOM 9584 N N . PRO A 1 1234 ? -5.727 -9.746 -33.089 1.00 58.19 1234 PRO A N 1
ATOM 9585 C CA . PRO A 1 1234 ? -4.550 -10.615 -32.940 1.00 58.19 1234 PRO A CA 1
ATOM 9586 C C . PRO A 1 1234 ? -3.213 -9.873 -32.787 1.00 58.19 1234 PRO A C 1
ATOM 9588 O O . PRO A 1 1234 ? -2.390 -10.244 -31.958 1.00 58.19 1234 PRO A O 1
ATOM 9591 N N . HIS A 1 1235 ? -3.019 -8.779 -33.529 1.00 59.00 1235 HIS A N 1
ATOM 9592 C CA . HIS A 1 1235 ? -1.817 -7.935 -33.460 1.00 59.00 1235 HIS A CA 1
ATOM 9593 C C . HIS A 1 1235 ? -1.717 -7.100 -32.166 1.00 59.00 1235 HIS A C 1
ATOM 9595 O O . HIS A 1 1235 ? -0.698 -6.465 -31.912 1.00 59.00 1235 HIS A O 1
ATOM 9601 N N . SER A 1 1236 ? -2.775 -7.052 -31.350 1.00 54.22 1236 SER A N 1
ATOM 9602 C CA . SER A 1 1236 ? -2.803 -6.279 -30.103 1.00 54.22 1236 SER A CA 1
ATOM 9603 C C . SER A 1 1236 ? -2.391 -7.090 -28.874 1.00 54.22 1236 SER A C 1
ATOM 9605 O O . SER A 1 1236 ? -2.119 -6.495 -27.824 1.00 54.22 1236 SER A O 1
ATOM 9607 N N . PHE A 1 1237 ? -2.292 -8.413 -29.016 1.00 55.03 1237 PHE A N 1
ATOM 9608 C CA . PHE A 1 1237 ? -2.064 -9.374 -27.943 1.00 55.03 1237 PHE A CA 1
ATOM 9609 C C . PHE A 1 1237 ? -0.587 -9.430 -27.508 1.00 55.03 1237 PHE A C 1
ATOM 9611 O O . PHE A 1 1237 ? 0.172 -10.319 -27.893 1.00 55.03 1237 PHE A O 1
ATOM 9618 N N . ASN A 1 1238 ? -0.166 -8.484 -26.663 1.00 57.47 1238 ASN A N 1
ATOM 9619 C CA . ASN A 1 1238 ? 1.092 -8.639 -25.926 1.00 57.47 1238 ASN A CA 1
ATOM 9620 C C . ASN A 1 1238 ? 0.930 -9.736 -24.858 1.00 57.47 1238 ASN A C 1
ATOM 9622 O O . ASN A 1 1238 ? -0.166 -9.892 -24.311 1.00 57.47 1238 ASN A O 1
ATOM 9626 N N . PRO A 1 1239 ? 2.001 -10.463 -24.490 1.00 63.25 1239 PRO A N 1
ATOM 9627 C CA . PRO A 1 1239 ? 1.987 -11.232 -23.253 1.00 63.25 1239 PRO A CA 1
ATOM 9628 C C . PRO A 1 1239 ? 1.703 -10.288 -22.065 1.00 63.25 1239 PRO A C 1
ATOM 9630 O O . PRO A 1 1239 ? 2.360 -9.254 -21.960 1.00 63.25 1239 PRO A O 1
ATOM 9633 N N . PRO A 1 1240 ? 0.770 -10.631 -21.155 1.00 68.00 1240 PRO A N 1
ATOM 9634 C CA . PRO A 1 1240 ? 0.619 -9.951 -19.869 1.00 68.00 1240 PRO A CA 1
ATOM 9635 C C . PRO A 1 1240 ? 1.950 -9.781 -19.126 1.00 68.00 1240 PRO A C 1
ATOM 9637 O O . PRO A 1 1240 ? 2.853 -10.609 -19.270 1.00 68.00 1240 PRO A O 1
ATOM 9640 N N . CYS A 1 1241 ? 2.057 -8.795 -18.239 1.00 67.38 1241 CYS A N 1
ATOM 9641 C CA . CYS A 1 1241 ? 3.273 -8.583 -17.450 1.00 67.38 1241 CYS A CA 1
ATOM 9642 C C . CYS A 1 1241 ? 3.622 -9.805 -16.579 1.00 67.38 1241 CYS A C 1
ATOM 9644 O O . CYS A 1 1241 ? 4.778 -10.209 -16.529 1.00 67.38 1241 CYS A O 1
ATOM 9646 N N . TYR A 1 1242 ? 2.641 -10.491 -15.975 1.00 65.38 1242 TYR A N 1
ATOM 9647 C CA . TYR A 1 1242 ? 2.892 -11.772 -15.285 1.00 65.38 1242 TYR A CA 1
ATOM 9648 C C . TYR A 1 1242 ? 3.173 -12.947 -16.243 1.00 65.38 1242 TYR A C 1
ATOM 9650 O O . TYR A 1 1242 ? 3.514 -14.042 -15.796 1.00 65.38 1242 TYR A O 1
ATOM 9658 N N . VAL A 1 1243 ? 3.013 -12.768 -17.561 1.00 64.62 1243 VAL A N 1
ATOM 9659 C CA . VAL A 1 1243 ? 3.415 -13.750 -18.578 1.00 64.62 1243 VAL A CA 1
ATOM 9660 C C . VAL A 1 1243 ? 4.861 -13.561 -19.009 1.00 64.62 1243 VAL A C 1
ATOM 9662 O O . VAL A 1 1243 ? 5.544 -14.579 -19.140 1.00 64.62 1243 VAL A O 1
ATOM 9665 N N . ASN A 1 1244 ? 5.306 -12.315 -19.183 1.00 67.31 1244 ASN A N 1
ATOM 9666 C CA . ASN A 1 1244 ? 6.699 -11.948 -19.400 1.00 67.31 1244 ASN A CA 1
ATOM 9667 C C . ASN A 1 1244 ? 6.993 -10.583 -18.740 1.00 67.31 1244 ASN A C 1
ATOM 9669 O O . ASN A 1 1244 ? 6.642 -9.537 -19.278 1.00 67.31 1244 ASN A O 1
ATOM 9673 N N . LEU A 1 1245 ? 7.672 -10.609 -17.587 1.00 62.41 1245 LEU A N 1
ATOM 9674 C CA . LEU A 1 1245 ? 7.975 -9.418 -16.779 1.00 62.41 1245 LEU A CA 1
ATOM 9675 C C . LEU A 1 1245 ? 9.031 -8.491 -17.407 1.00 62.41 1245 LEU A C 1
ATOM 9677 O O . LEU A 1 1245 ? 9.217 -7.381 -16.916 1.00 62.41 1245 LEU A O 1
ATOM 9681 N N . THR A 1 1246 ? 9.725 -8.906 -18.470 1.00 58.62 1246 THR A N 1
ATOM 9682 C CA . THR A 1 1246 ? 10.625 -8.030 -19.241 1.00 58.62 1246 THR A CA 1
ATOM 9683 C C . THR A 1 1246 ? 10.025 -7.577 -20.572 1.00 58.62 1246 THR A C 1
ATOM 9685 O O . THR A 1 1246 ? 10.548 -6.638 -21.159 1.00 58.62 1246 THR A O 1
ATOM 9688 N N . ALA A 1 1247 ? 8.883 -8.127 -21.008 1.00 52.81 1247 ALA A N 1
ATOM 9689 C CA . ALA A 1 1247 ? 8.116 -7.613 -22.150 1.00 52.81 1247 ALA A CA 1
ATOM 9690 C C . ALA A 1 1247 ? 7.231 -6.411 -21.771 1.00 52.81 1247 ALA A C 1
ATOM 9692 O O . ALA A 1 1247 ? 6.023 -6.394 -22.015 1.00 52.81 1247 ALA A O 1
ATOM 9693 N N . ALA A 1 1248 ? 7.860 -5.383 -21.204 1.00 43.44 1248 ALA A N 1
ATOM 9694 C CA . ALA A 1 1248 ? 7.382 -4.021 -21.387 1.00 43.44 1248 ALA A CA 1
ATOM 9695 C C . ALA A 1 1248 ? 7.779 -3.538 -22.793 1.00 43.44 1248 ALA A C 1
ATOM 9697 O O . ALA A 1 1248 ? 8.765 -4.008 -23.360 1.00 43.44 1248 ALA A O 1
ATOM 9698 N N . SER A 1 1249 ? 7.011 -2.616 -23.367 1.00 41.28 1249 SER A N 1
ATOM 9699 C CA . SER A 1 1249 ? 7.297 -2.065 -24.691 1.00 41.28 1249 SER A CA 1
ATOM 9700 C C . SER A 1 1249 ? 8.530 -1.161 -24.678 1.00 41.28 1249 SER A C 1
ATOM 9702 O O . SER A 1 1249 ? 8.459 -0.039 -24.178 1.00 41.28 1249 SER A O 1
ATOM 9704 N N . ILE A 1 1250 ? 9.597 -1.612 -25.339 1.00 33.75 1250 ILE A N 1
ATOM 9705 C CA . ILE A 1 1250 ? 10.295 -0.727 -26.279 1.00 33.75 1250 ILE A CA 1
ATOM 9706 C C . ILE A 1 1250 ? 9.251 -0.355 -27.359 1.00 33.75 1250 ILE A C 1
ATOM 9708 O O . ILE A 1 1250 ? 8.514 -1.262 -27.773 1.00 33.75 1250 ILE A O 1
ATOM 9712 N N . PRO A 1 1251 ? 9.097 0.929 -27.732 1.00 34.75 1251 PRO A N 1
ATOM 9713 C CA . PRO A 1 1251 ? 8.167 1.356 -28.782 1.00 34.75 1251 PRO A CA 1
ATOM 9714 C C . PRO A 1 1251 ? 8.571 0.857 -30.180 1.00 34.75 1251 PRO A C 1
ATOM 9716 O O . PRO A 1 1251 ? 9.790 0.792 -30.459 1.00 34.75 1251 PRO A O 1
#

Sequence (1251 aa):
METETVKSRTLPQYSDGSPYGSINGNNGTTENSKKGLSLWLASIFIVGEMAGSGVLALPRAVADAGWGGIGLIFFCGGISLYSGICLGHCWSMVEERYEGYKEKSRYPYPCIAEKAYGMKMRYFVSFCIDINLFGVAVVFLLLSSQLIGTLAASWGISFCYWILIFAAILCPLMWLGTPEDFWPAAVIALGTTVTACVILIVLIAEEAVSVGSVKYPAPSVKSFFLSYGTMLFAFGGAASFPTFQNDMRDRTLFPKAATFGFLALLALYMPVAILGYYVYGDSLQANVLDSLPFSVAKSAISVMLALHMFFAFLLVINAPAQDIEEFFKLPKNFGWKRVTLRTIIMVAAAFVALSVPRFGKVLNLVGGSATTLTSVIFPCLFYFKLCSQQDPTWPVRSISLLEKMEDIFTEGGDDTNEDDTSKTTGHESKGLSFWIASVFIVGQMAGSGVLALPAAMRDAGWSGIPLLLFSCLNSLYAGICLGRCWSILEERYEEYKGKVFVSFCIDVNLFGVAIVFLLLSSQLIASVAHNSGVTFCYWVLILAVCLCPLMWLGTPDDFWPAAVIALGTTITACVLLIVLIARDAASSIHPNYPSPDPTKFFLAFGTIYFSFGGAASFPTFQNDMKNRNDFAKAATMGFAFLLLLYLPVAILGYVTYGDKVQDDVIDSISNSTVKSVIQVLLALHMLFAFLLVINASSQEFEEFFKIPNKFGWKRVVIRSSMMLFIIFMAQSIPKFGKVLSLVGGSAITLTASVFPCIFYYRLCSLTQSDWPERYIPLHEKIYLIVIIVYGILGGCMSTYAAVNGIVQPDSFVPPCYEYDKKEIDESSKTNDIEEKKGISVWIASIFIAGQMAGSGVLALPASLLAAGWGGIPLLIFLCLNALYAGICLGRCWSILEERYEEYRTKFRYPYPAIAYRAYGRKTKYFVSFCIHVNLFGVVIVFLLLSSQLISSVAEELGISFCYWILILSALICPLMWLGTPDDFWPAAVLALATTFVACIMLIALIIRDLSEARPAVYPPTSVPNYFLSFGTIYFSFGGAASFPTFQNDMKNRDEFSKAATIGFVVILLLYLPVAILGYVVYGDKLMPDVLQSISPSVIKNIIQMLLALHMIFAFLLVINPASQEFEEFFKVSKDFGWKRVAIRSTMMLFILFVALSVPKFGKVLNFVGGSAITLTASVFPCIFYYRLCSQKDPNWPERYIPLHEKIYLIVIIVCGIVGGSISSYAAFIEIVAPHSFNPPCYVNLTAASIP

pLDDT: mean 79.28, std 16.23, range [23.48, 96.0]

InterPro domains:
  IPR013057 Amino acid transporter, transmembrane domain [PF01490] (37-390)
  IPR013057 Amino acid transporter, transmembrane domain [PF01490] (431-801)
  IPR013057 Amino acid transporter, transmembrane domain [PF01490] (838-1225)

Organism: Argiope bruennichi (NCBI:txid94029)